Protein AF-0000000079015319 (afdb_homodimer)

Secondary structure (DSSP, 8-state):
-----PPPPPPEEEE-TT-HHHHHHHHHHHHTTS-SEEEEEEEETTEEEEEEEEEEEETTTTEEP-TT-BEE-GGGHHHHHHHHHHHHHHTTS--TTSBGGGT-GGGGGGG-TT-BHHHHHTT-SS-SS-SS---TTHHHH-HHHHHHHHHHPPPSS-TTT-----SSHHHHHHHHHHHHHSTT---HHHHHIIIIIHHHT--EEES--GGGGGGBPPP-PPPPPHHHHHHHHHT--S-HHHHHHHHS-STT--SGGGGGSHHHHT---TTT-EEE-HHHHHHHHHHHHTTTEETTEESS-HHHHHHHTS--B-S--TTT----EE-SS-EEEEEEETTEEEEEEEEEEGGGEEEEEETTTTEEEEEEESS--TTHHHH---THHHHHHHHHHHHHHHHT----EEE--SHHHHHHHHHHHHHHH--/-----PPPPPPEEEE-TT-HHHHHHHHHHHHTTS-SEEEEEEEETTEEEEEEEEEEEETTTTEEP-TT-BEE-GGGHHHHHHHHHHHHHHTTS--TTSBGGGT-GGGGGGG-TT-BHHHHHTT-SS-SS-SS---TTHHHH-HHHHHHHHHHPPPSS-TTT-B---SSHHHHHHHHHHHHHSTT---HHHHHIIIIIHHHT--EEES--GGGGGGBPPP-PPPPPHHHHHHHHHT--S-HHHHHHHHT-STT--SGGGGGSHHHHT---TTT-EEE-HHHHHHHHHHHHTTTEETTEESS-HHHHHHHTS--B-S-BTTT----EE-SS-EEEEEEETTEEEEEEEEEEGGGEEEEEETTTTEEEEEEESS--TTHHHH---THHHHHHHHHHHHHHHHT----EEE--SHHHHHHHHHHHHHHH--

Nearest PDB structures (foldseek):
  5gmx-assembly2_B  TM=9.288E-01  e=2.190E-32  uncultured bacterium
  8j5v-assembly1_A  TM=8.791E-01  e=1.881E-29  Pseudomonas putida
  5zwr-assembly1_A  TM=6.928E-01  e=3.747E-18  metagenome
  5zwv-assembly1_B  TM=7.230E-01  e=2.501E-17  metagenome
  4p6b-assembly1_A  TM=6.895E-01  e=6.549E-18  metagenome

Solvent-accessible surface area (backbone atoms only — not comparable to full-atom values): 42373 Å² total; per-residue (Å²): 122,76,76,73,80,74,79,71,48,70,61,48,73,50,61,38,93,70,40,63,64,35,56,55,55,53,41,50,35,44,75,70,61,76,44,61,16,37,28,42,13,26,16,46,71,71,35,82,36,36,42,35,30,18,12,32,25,24,72,91,59,65,34,63,38,48,89,77,37,18,32,55,28,23,35,24,18,24,30,58,44,30,51,45,49,49,47,36,32,76,68,68,58,44,55,54,80,39,39,43,26,81,72,37,62,67,40,31,32,64,81,34,55,76,40,24,42,42,35,51,39,27,22,13,38,21,53,26,51,59,92,60,80,46,50,66,66,24,70,75,77,35,45,66,63,48,52,50,50,63,18,54,48,48,54,79,42,65,63,74,74,50,38,28,56,36,66,57,47,47,22,50,53,49,26,54,52,36,23,62,51,37,91,83,51,37,42,44,41,54,43,34,42,66,70,45,22,58,77,68,65,34,48,56,30,42,17,40,52,55,52,55,48,65,36,51,40,48,64,45,69,58,85,75,54,69,66,57,52,50,52,52,60,72,66,53,68,36,37,67,70,51,27,52,47,31,71,61,43,39,62,69,63,77,48,84,46,35,54,71,36,60,81,51,28,36,39,54,38,35,13,42,27,19,31,28,29,24,49,21,47,1,45,56,22,4,27,53,15,42,51,13,46,55,96,92,40,73,69,43,54,55,68,59,54,51,52,42,61,40,79,66,33,62,47,66,18,29,34,74,28,44,33,55,31,23,8,50,36,20,36,48,37,39,35,39,40,78,88,44,71,52,57,28,33,18,21,59,14,71,32,59,12,32,33,31,16,30,52,89,74,10,27,4,28,14,34,26,38,34,58,22,38,73,57,30,86,76,68,70,63,54,82,56,52,65,48,51,50,43,48,51,49,31,49,25,59,75,67,73,50,90,66,63,73,50,78,44,73,32,55,65,53,49,52,53,47,53,53,50,49,52,57,60,62,73,102,123,74,77,74,80,73,79,71,48,69,62,47,74,50,61,38,94,71,40,63,64,36,55,54,54,53,39,49,35,43,76,71,60,76,45,60,17,38,28,42,13,26,14,47,70,71,35,79,35,36,41,34,31,17,13,32,25,24,72,91,58,66,34,64,40,48,91,76,38,19,32,55,27,22,34,23,18,23,30,57,42,29,52,46,50,50,47,36,33,76,67,69,58,45,54,55,80,38,39,44,27,80,69,36,61,67,40,32,32,63,79,33,54,76,40,23,42,40,34,50,38,27,21,13,37,21,55,25,49,60,92,62,81,45,51,66,65,25,71,76,78,35,45,65,62,47,52,50,50,63,18,55,48,50,54,80,42,64,63,74,73,50,37,28,56,36,67,56,47,47,24,51,52,50,24,55,53,35,23,60,51,37,92,82,51,37,41,43,40,56,44,34,40,66,71,45,24,58,77,69,65,35,48,56,30,40,17,39,53,56,52,57,49,65,35,51,41,46,66,45,68,57,84,76,54,70,66,58,53,50,51,53,59,71,65,53,67,36,38,67,69,50,27,52,48,33,70,62,44,40,62,70,64,77,48,84,46,35,55,70,36,61,82,52,28,37,39,55,38,34,12,42,28,19,32,27,29,25,51,21,48,2,44,54,22,5,27,54,15,42,51,13,46,55,96,93,39,74,70,44,53,55,69,60,53,51,52,42,61,39,78,64,32,63,46,67,18,30,33,75,28,43,34,55,33,22,6,49,36,20,35,48,37,38,36,39,42,78,88,45,71,52,58,28,34,20,21,60,15,69,33,59,11,34,32,32,16,30,52,89,75,11,27,3,27,14,32,26,39,34,56,22,38,75,55,29,87,77,66,69,63,54,82,56,52,66,48,51,51,42,48,50,50,32,48,26,59,76,69,70,50,88,65,62,73,49,78,43,73,31,56,66,53,48,53,54,48,53,54,52,49,52,56,59,62,74,101

pLDDT: mean 95.05, std 8.59, range [29.47, 98.94]

Sequence (854 aa):
MPPKIRPIPLPTGYLAQGFEQVLDIYTEQFSKGVERGSSFAAYYKGQPVVNLWGGLADEQLHRPWKEETVGFFFSTTKLIASVTVAHLVERDLLRYEDKIAKYWPEFSQNGKDNITLEMLMSYKAGLAAFSENFELKWMRENPKKLSDLLAKQAPLTEPGESVAYSPHIVGLYLSEIVKRVDQKGRSLAEYFKEEIGRPFGIDFYIGLPKHLQYRAARLEPKTVAKEDLMKMMETFKGDISLYRLAFSQPKDFLSTRSMNGPDFMCLPNPSSHGVGSALGVAKLAGILANGGKHEGKTLLLPESIARLQEPMSHGIDLTTGGSNINGRGTWLIPVVEGQKMWCMFGHAGFGDQCGAADPHYKVGWAYTTNYIDQTVAYTNVNKWRALLDVLFQCIHKLEGIDVERRLLFSYTEVEKERRSLTQTSKLMPPKIRPIPLPTGYLAQGFEQVLDIYTEQFSKGVERGSSFAAYYKGQPVVNLWGGLADEQLHRPWKEETVGFFFSTTKLIASVTVAHLVERDLLRYEDKIAKYWPEFSQNGKDNITLEMLMSYKAGLAAFSENFELKWMRENPKKLSDLLAKQAPLTEPGESVAYSPHIVGLYLSEIVKRVDQKGRSLAEYFKEEIGRPFGIDFYIGLPKHLQYRAARLEPKTVAKEDLMKMMETFKGDISLYRLAFSQPKDFLSTRSMNGPDFMCLPNPSSHGVGSALGVAKLAGILANGGKHEGKTLLLPESIARLQEPMSHGIDLTTGGSNINGRGTWLIPVVEGQKMWCMFGHAGFGDQCGAADPHYKVGWAYTTNYIDQTVAYTNVNKWRALLDVLFQCIHKLEGIDVERRLLFSYTEVEKERRSLTQTSKL

Structure (mmCIF, N/CA/C/O backbone):
data_AF-0000000079015319-model_v1
#
loop_
_entity.id
_entity.type
_entity.pdbx_description
1 polymer 'Beta-lactamase-related domain-containing protein'
#
loop_
_atom_site.group_PDB
_atom_site.id
_atom_site.type_symbol
_atom_site.label_atom_id
_atom_site.label_alt_id
_atom_site.label_comp_id
_atom_site.label_asym_id
_atom_site.label_entity_id
_atom_site.label_seq_id
_atom_site.pdbx_PDB_ins_code
_atom_site.Cartn_x
_atom_site.Cartn_y
_atom_site.Cartn_z
_atom_site.occupancy
_atom_site.B_iso_or_equiv
_atom_site.auth_seq_id
_atom_site.auth_comp_id
_atom_site.auth_asym_id
_atom_site.auth_atom_id
_atom_site.pdbx_PDB_model_num
ATOM 1 N N . MET A 1 1 ? 16.438 -19.547 15.688 1 32.56 1 MET A N 1
ATOM 2 C CA . MET A 1 1 ? 17.172 -18.312 15.977 1 32.56 1 MET A CA 1
ATOM 3 C C . MET A 1 1 ? 16.203 -17.156 16.234 1 32.56 1 MET A C 1
ATOM 5 O O . MET A 1 1 ? 15.109 -17.125 15.648 1 32.56 1 MET A O 1
ATOM 9 N N . PRO A 1 2 ? 16.453 -16.547 17.422 1 38.19 2 PRO A N 1
ATOM 10 C CA . PRO A 1 2 ? 15.57 -15.414 17.656 1 38.19 2 PRO A CA 1
ATOM 11 C C . PRO A 1 2 ? 15.422 -14.516 16.422 1 38.19 2 PRO A C 1
ATOM 13 O O . PRO A 1 2 ? 16.344 -14.398 15.625 1 38.19 2 PRO A O 1
ATOM 16 N N . PRO A 1 3 ? 14.219 -14.359 16.062 1 44.72 3 PRO A N 1
ATOM 17 C CA . PRO A 1 3 ? 14.086 -13.453 14.914 1 44.72 3 PRO A CA 1
ATOM 18 C C . PRO A 1 3 ? 15.055 -12.273 14.984 1 44.72 3 PRO A C 1
ATOM 20 O O . PRO A 1 3 ? 15.25 -11.695 16.062 1 44.72 3 PRO A O 1
ATOM 23 N N . LYS A 1 4 ? 16.109 -12.328 14.281 1 50 4 LYS A N 1
ATOM 24 C CA . LYS A 1 4 ? 17.062 -11.234 14.203 1 50 4 LYS A CA 1
ATOM 25 C C . LYS A 1 4 ? 16.359 -9.883 14.203 1 50 4 LYS A C 1
ATOM 27 O O . LYS A 1 4 ? 15.547 -9.602 13.32 1 50 4 LYS A O 1
ATOM 32 N N . ILE A 1 5 ? 16.359 -9.273 15.375 1 59.56 5 ILE A N 1
ATOM 33 C CA . ILE A 1 5 ? 15.875 -7.902 15.445 1 59.56 5 ILE A CA 1
ATOM 34 C C . ILE A 1 5 ? 16.562 -7.059 14.367 1 59.56 5 ILE A C 1
ATOM 36 O O . ILE A 1 5 ? 17.781 -6.898 14.383 1 59.56 5 ILE A O 1
ATOM 40 N N . ARG A 1 6 ? 15.914 -6.766 13.289 1 72.62 6 ARG A N 1
ATOM 41 C CA . ARG A 1 6 ? 16.469 -5.906 12.242 1 72.62 6 ARG A CA 1
ATOM 42 C C . ARG A 1 6 ? 16.625 -4.473 12.742 1 72.62 6 ARG A C 1
ATOM 44 O O . ARG A 1 6 ? 15.68 -3.887 13.273 1 72.62 6 ARG A O 1
ATOM 51 N N . PRO A 1 7 ? 17.812 -4.047 12.641 1 83.69 7 PRO A N 1
ATOM 52 C CA . PRO A 1 7 ? 18.016 -2.678 13.117 1 83.69 7 PRO A CA 1
ATOM 53 C C . PRO A 1 7 ? 17.188 -1.652 12.344 1 83.69 7 PRO A C 1
ATOM 55 O O . PRO A 1 7 ? 16.938 -1.832 11.156 1 83.69 7 PRO A O 1
ATOM 58 N N . ILE A 1 8 ? 16.734 -0.65 13.031 1 90.56 8 ILE A N 1
ATOM 59 C CA . ILE A 1 8 ? 16.016 0.47 12.438 1 90.56 8 ILE A CA 1
ATOM 60 C C . ILE A 1 8 ? 16.984 1.368 11.68 1 90.56 8 ILE A C 1
ATOM 62 O O . ILE A 1 8 ? 18.062 1.706 12.195 1 90.56 8 ILE A O 1
ATOM 66 N N . PRO A 1 9 ? 16.672 1.608 10.453 1 92.19 9 PRO A N 1
ATOM 67 C CA . PRO A 1 9 ? 17.547 2.496 9.695 1 92.19 9 PRO A CA 1
ATOM 68 C C . PRO A 1 9 ? 17.781 3.832 10.398 1 92.19 9 PRO A C 1
ATOM 70 O O . PRO A 1 9 ? 16.828 4.473 10.852 1 92.19 9 PRO A O 1
ATOM 73 N N . LEU A 1 10 ? 18.938 4.312 10.406 1 93.38 10 LEU A N 1
ATOM 74 C CA . LEU A 1 10 ? 19.297 5.566 11.055 1 93.38 10 LEU A CA 1
ATOM 75 C C . LEU A 1 10 ? 18.938 6.762 10.172 1 93.38 10 LEU A C 1
ATOM 77 O O . LEU A 1 10 ? 18.891 6.641 8.953 1 93.38 10 LEU A O 1
ATOM 81 N N . PRO A 1 11 ? 18.781 7.91 10.859 1 97.56 11 PRO A N 1
ATOM 82 C CA . PRO A 1 11 ? 18.438 9.125 10.125 1 97.56 11 PRO A CA 1
ATOM 83 C C . PRO A 1 11 ? 19.516 9.531 9.125 1 97.56 11 PRO A C 1
ATOM 85 O O . PRO A 1 11 ? 20.703 9.359 9.391 1 97.56 11 PRO A O 1
ATOM 88 N N . THR A 1 12 ? 19.125 10.016 8.031 1 98.06 12 THR A N 1
ATOM 89 C CA . THR A 1 12 ? 19.984 10.562 6.984 1 98.06 12 THR A CA 1
ATOM 90 C C . THR A 1 12 ? 19.266 11.68 6.23 1 98.06 12 THR A C 1
ATOM 92 O O . THR A 1 12 ? 18.125 12.023 6.547 1 98.06 12 THR A O 1
ATOM 95 N N . GLY A 1 13 ? 19.969 12.281 5.301 1 98.5 13 GLY A N 1
ATOM 96 C CA . GLY A 1 13 ? 19.359 13.32 4.48 1 98.5 13 GLY A CA 1
ATOM 97 C C . GLY A 1 13 ? 20.281 14.5 4.238 1 98.5 13 GLY A C 1
ATOM 98 O O . GLY A 1 13 ? 21.5 14.344 4.238 1 98.5 13 GLY A O 1
ATOM 99 N N . TYR A 1 14 ? 19.672 15.57 3.928 1 98.75 14 TYR A N 1
ATOM 100 C CA . TYR A 1 14 ? 20.391 16.781 3.561 1 98.75 14 TYR A CA 1
ATOM 101 C C . TYR A 1 14 ? 20.406 17.781 4.715 1 98.75 14 TYR A C 1
ATOM 103 O O . TYR A 1 14 ? 19.406 17.953 5.406 1 98.75 14 TYR A O 1
ATOM 111 N N . LEU A 1 15 ? 21.531 18.375 4.934 1 98.75 15 LEU A N 1
ATOM 112 C CA . LEU A 1 15 ? 21.719 19.469 5.887 1 98.75 15 LEU A CA 1
ATOM 113 C C . LEU A 1 15 ? 22.562 20.578 5.273 1 98.75 15 LEU A C 1
ATOM 115 O O . LEU A 1 15 ? 23.625 20.328 4.703 1 98.75 15 LEU A O 1
ATOM 119 N N . ALA A 1 16 ? 22.094 21.766 5.293 1 98.75 16 ALA A N 1
ATOM 120 C CA . ALA A 1 16 ? 22.938 22.906 4.957 1 98.75 16 ALA A CA 1
ATOM 121 C C . ALA A 1 16 ? 24.016 23.125 6.02 1 98.75 16 ALA A C 1
ATOM 123 O O . ALA A 1 16 ? 23.875 22.672 7.156 1 98.75 16 ALA A O 1
ATOM 124 N N . GLN A 1 17 ? 25.094 23.859 5.594 1 98.25 17 GLN A N 1
ATOM 125 C CA . GLN A 1 17 ? 26.141 24.203 6.547 1 98.25 17 GLN A CA 1
ATOM 126 C C . GLN A 1 17 ? 25.578 24.969 7.738 1 98.25 17 GLN A C 1
ATOM 128 O O . GLN A 1 17 ? 24.812 25.922 7.562 1 98.25 17 GLN A O 1
ATOM 133 N N . GLY A 1 18 ? 25.875 24.531 8.945 1 98.38 18 GLY A N 1
ATOM 134 C CA . GLY A 1 18 ? 25.438 25.234 10.148 1 98.38 18 GLY A CA 1
ATOM 135 C C . GLY A 1 18 ? 24.266 24.547 10.82 1 98.38 18 GLY A C 1
ATOM 136 O O . GLY A 1 18 ? 23.906 24.891 11.953 1 98.38 18 GLY A O 1
ATOM 137 N N . PHE A 1 19 ? 23.719 23.531 10.211 1 98.81 19 PHE A N 1
ATOM 138 C CA . PHE A 1 19 ? 22.531 22.891 10.758 1 98.81 19 PHE A CA 1
ATOM 139 C C . PHE A 1 19 ? 22.812 21.453 11.164 1 98.81 19 PHE A C 1
ATOM 141 O O . PHE A 1 19 ? 21.875 20.688 11.406 1 98.81 19 PHE A O 1
ATOM 148 N N . GLU A 1 20 ? 24.031 21.047 11.305 1 98.31 20 GLU A N 1
ATOM 149 C CA . GLU A 1 20 ? 24.469 19.672 11.516 1 98.31 20 GLU A CA 1
ATOM 150 C C . GLU A 1 20 ? 23.953 19.125 12.836 1 98.31 20 GLU A C 1
ATOM 152 O O . GLU A 1 20 ? 23.656 17.938 12.945 1 98.31 20 GLU A O 1
ATOM 157 N N . GLN A 1 21 ? 23.734 20 13.789 1 98.5 21 GLN A N 1
ATOM 158 C CA . GLN A 1 21 ? 23.297 19.578 15.109 1 98.5 21 GLN A CA 1
ATOM 159 C C . GLN A 1 21 ? 21.875 19 15.062 1 98.5 21 GLN A C 1
ATOM 161 O O . GLN A 1 21 ? 21.484 18.219 15.945 1 98.5 21 GLN A O 1
ATOM 166 N N . VAL A 1 22 ? 21.109 19.359 14.07 1 98.81 22 VAL A N 1
ATOM 167 C CA . VAL A 1 22 ? 19.75 18.828 13.938 1 98.81 22 VAL A CA 1
ATOM 168 C C . VAL A 1 22 ? 19.812 17.328 13.742 1 98.81 22 VAL A C 1
ATOM 170 O O . VAL A 1 22 ? 19.016 16.578 14.336 1 98.81 22 VAL A O 1
ATOM 173 N N . LEU A 1 23 ? 20.75 16.875 12.914 1 98.69 23 LEU A N 1
ATOM 174 C CA . LEU A 1 23 ? 20.906 15.438 12.688 1 98.69 23 LEU A CA 1
ATOM 175 C C . LEU A 1 23 ? 21.297 14.727 13.977 1 98.69 23 LEU A C 1
ATOM 177 O O . LEU A 1 23 ? 20.875 13.594 14.227 1 98.69 23 LEU A O 1
ATOM 181 N N . ASP A 1 24 ? 22.172 15.336 14.766 1 98.38 24 ASP A N 1
ATOM 182 C CA . ASP A 1 24 ? 22.609 14.742 16.031 1 98.38 24 ASP A CA 1
ATOM 183 C C . ASP A 1 24 ? 21.422 14.484 16.953 1 98.38 24 ASP A C 1
ATOM 185 O O . ASP A 1 24 ? 21.297 13.391 17.5 1 98.38 24 ASP A O 1
ATOM 189 N N . ILE A 1 25 ? 20.594 15.484 17.109 1 98.31 25 ILE A N 1
ATOM 190 C CA . ILE A 1 25 ? 19.438 15.375 17.984 1 98.31 25 ILE A CA 1
ATOM 191 C C . ILE A 1 25 ? 18.453 14.352 17.422 1 98.31 25 ILE A C 1
ATOM 193 O O . ILE A 1 25 ? 17.891 13.547 18.156 1 98.31 25 ILE A O 1
ATOM 197 N N . TYR A 1 26 ? 18.234 14.453 16.078 1 98.38 26 TYR A N 1
ATOM 198 C CA . TYR A 1 26 ? 17.328 13.516 15.406 1 98.38 26 TYR A CA 1
ATOM 199 C C . TYR A 1 26 ? 17.797 12.078 15.617 1 98.38 26 TYR A C 1
ATOM 201 O O . TYR A 1 26 ? 17 11.203 15.953 1 98.38 26 TYR A O 1
ATOM 209 N N . THR A 1 27 ? 19.094 11.781 15.5 1 98.06 27 THR A N 1
ATOM 210 C CA . THR A 1 27 ? 19.703 10.461 15.68 1 98.06 27 THR A CA 1
ATOM 211 C C . THR A 1 27 ? 19.531 9.984 17.125 1 98.06 27 THR A C 1
ATOM 213 O O . THR A 1 27 ? 19.234 8.812 17.359 1 98.06 27 THR A O 1
ATOM 216 N N . GLU A 1 28 ? 19.703 10.859 18.016 1 97.38 28 GLU A N 1
ATOM 217 C CA . GLU A 1 28 ? 19.531 10.539 19.422 1 97.38 28 GLU A CA 1
ATOM 218 C C . GLU A 1 28 ? 18.109 10.078 19.719 1 97.38 28 GLU A C 1
ATOM 220 O O . GLU A 1 28 ? 17.906 9.164 20.531 1 97.38 28 GLU A O 1
ATOM 225 N N . GLN A 1 29 ? 17.156 10.734 19.109 1 96.31 29 GLN A N 1
ATOM 226 C CA . GLN A 1 29 ? 15.75 10.375 19.328 1 96.31 29 GLN A CA 1
ATOM 227 C C . GLN A 1 29 ? 15.469 8.953 18.859 1 96.31 29 GLN A C 1
ATOM 229 O O . GLN A 1 29 ? 14.703 8.227 19.484 1 96.31 29 GLN A O 1
ATOM 234 N N . PHE A 1 30 ? 16.031 8.539 17.75 1 96.25 30 PHE A N 1
ATOM 235 C CA . PHE A 1 30 ? 15.875 7.18 17.25 1 96.25 30 PHE A CA 1
ATOM 236 C C . PHE A 1 30 ? 16.578 6.188 18.156 1 96.25 30 PHE A C 1
ATOM 238 O O . PHE A 1 30 ? 16.031 5.129 18.484 1 96.25 30 PHE A O 1
ATOM 245 N N . SER A 1 31 ? 17.766 6.547 18.594 1 94.94 31 SER A N 1
ATOM 246 C CA . SER A 1 31 ? 18.547 5.664 19.453 1 94.94 31 SER A CA 1
ATOM 247 C C . SER A 1 31 ? 17.844 5.422 20.781 1 94.94 31 SER A C 1
ATOM 249 O O . SER A 1 31 ? 17.969 4.34 21.359 1 94.94 31 SER A O 1
ATOM 251 N N . LYS A 1 32 ? 17.109 6.402 21.25 1 94.62 32 LYS A N 1
ATOM 252 C CA . LYS A 1 32 ? 16.422 6.312 22.531 1 94.62 32 LYS A CA 1
ATOM 253 C C . LYS A 1 32 ? 15.047 5.664 22.375 1 94.62 32 LYS A C 1
ATOM 255 O O . LYS A 1 32 ? 14.336 5.449 23.359 1 94.62 32 LYS A O 1
ATOM 260 N N . GLY A 1 33 ? 14.68 5.441 21.203 1 92.62 33 GLY A N 1
ATOM 261 C CA . GLY A 1 33 ? 13.406 4.781 20.953 1 92.62 33 GLY A CA 1
ATOM 262 C C . GLY A 1 33 ? 12.227 5.738 20.953 1 92.62 33 GLY A C 1
ATOM 263 O O . GLY A 1 33 ? 11.07 5.309 20.922 1 92.62 33 GLY A O 1
ATOM 264 N N . VAL A 1 34 ? 12.492 7.012 20.953 1 92.31 34 VAL A N 1
ATOM 265 C CA . VAL A 1 34 ? 11.445 8.031 20.922 1 92.31 34 VAL A CA 1
ATOM 266 C C . VAL A 1 34 ? 10.766 8.023 19.562 1 92.31 34 VAL A C 1
ATOM 268 O O . VAL A 1 34 ? 9.547 8.172 19.469 1 92.31 34 VAL A O 1
ATOM 271 N N . GLU A 1 35 ? 11.578 7.855 18.547 1 94 35 GLU A N 1
ATOM 272 C CA . GLU A 1 35 ? 11.094 7.852 17.172 1 94 35 GLU A CA 1
ATOM 273 C C . GLU A 1 35 ? 11.414 6.531 16.469 1 94 35 GLU A C 1
ATOM 275 O O . GLU A 1 35 ? 12.422 5.898 16.781 1 94 35 GLU A O 1
ATOM 280 N N . ARG A 1 36 ? 10.57 6.113 15.57 1 95.94 36 ARG A N 1
ATOM 281 C CA . ARG A 1 36 ? 10.789 4.855 14.867 1 95.94 36 ARG A CA 1
ATOM 282 C C . ARG A 1 36 ? 10.586 5.02 13.367 1 95.94 36 ARG A C 1
ATOM 284 O O . ARG A 1 36 ? 10.898 4.113 12.586 1 95.94 36 ARG A O 1
ATOM 291 N N . GLY A 1 37 ? 10.055 6.051 12.914 1 97.88 37 GLY A N 1
ATOM 292 C CA . GLY A 1 37 ? 9.828 6.398 11.523 1 97.88 37 GLY A CA 1
ATOM 293 C C . GLY A 1 37 ? 9.266 7.797 11.344 1 97.88 37 GLY A C 1
ATOM 294 O O . GLY A 1 37 ? 8.172 8.094 11.82 1 97.88 37 GLY A O 1
ATOM 295 N N . SER A 1 38 ? 9.969 8.648 10.664 1 98.56 38 SER A N 1
ATOM 296 C CA . SER A 1 38 ? 9.508 10.023 10.5 1 98.56 38 SER A CA 1
ATOM 297 C C . SER A 1 38 ? 10.398 10.789 9.531 1 98.56 38 SER A C 1
ATOM 299 O O . SER A 1 38 ? 11.375 10.242 9 1 98.56 38 SER A O 1
ATOM 301 N N . SER A 1 39 ? 9.984 12.016 9.25 1 98.75 39 SER A N 1
ATOM 302 C CA . SER A 1 39 ? 10.75 12.992 8.484 1 98.75 39 SER A CA 1
ATOM 303 C C . SER A 1 39 ? 10.594 14.398 9.062 1 98.75 39 SER A C 1
ATOM 305 O O . SER A 1 39 ? 9.555 14.727 9.641 1 98.75 39 SER A O 1
ATOM 307 N N . PHE A 1 40 ? 11.672 15.125 9.086 1 98.88 40 PHE A N 1
ATOM 308 C CA . PHE A 1 40 ? 11.727 16.516 9.531 1 98.88 40 PHE A CA 1
ATOM 309 C C . PHE A 1 40 ? 12.438 17.375 8.5 1 98.88 40 PHE A C 1
ATOM 311 O O . PHE A 1 40 ? 13.5 17.016 8 1 98.88 40 PHE A O 1
ATOM 318 N N . ALA A 1 41 ? 11.789 18.5 8.156 1 98.94 41 ALA A N 1
ATOM 319 C CA . ALA A 1 41 ? 12.367 19.391 7.152 1 98.94 41 ALA A CA 1
ATOM 320 C C . ALA A 1 41 ? 12.18 20.844 7.543 1 98.94 41 ALA A C 1
ATOM 322 O O . ALA A 1 41 ? 11.305 21.172 8.352 1 98.94 41 ALA A O 1
ATOM 323 N N . ALA A 1 42 ? 13.047 21.688 6.965 1 98.94 42 ALA A N 1
ATOM 324 C CA . ALA A 1 42 ? 12.953 23.125 7.238 1 98.94 42 ALA A CA 1
ATOM 325 C C . ALA A 1 42 ? 13.508 23.938 6.074 1 98.94 42 ALA A C 1
ATOM 327 O O . ALA A 1 42 ? 14.461 23.516 5.41 1 98.94 42 ALA A O 1
ATOM 328 N N . TYR A 1 43 ? 12.883 24.984 5.844 1 98.88 43 TYR A N 1
ATOM 329 C CA . TYR A 1 43 ? 13.359 26.062 4.98 1 98.88 43 TYR A CA 1
ATOM 330 C C . TYR A 1 43 ? 13.766 27.266 5.801 1 98.88 43 TYR A C 1
ATOM 332 O O . TYR A 1 43 ? 13.109 27.609 6.789 1 98.88 43 TYR A O 1
ATOM 340 N N . TYR A 1 44 ? 14.828 27.891 5.414 1 98.81 44 TYR A N 1
ATOM 341 C CA . TYR A 1 44 ? 15.344 29.125 6.008 1 98.81 44 TYR A CA 1
ATOM 342 C C . TYR A 1 44 ? 15.672 30.156 4.934 1 98.81 44 TYR A C 1
ATOM 344 O O . TYR A 1 44 ? 16.5 29.891 4.051 1 98.81 44 TYR A O 1
ATOM 352 N N . LYS A 1 45 ? 14.992 31.344 4.988 1 98.06 45 LYS A N 1
ATOM 353 C CA . LYS A 1 45 ? 15.195 32.438 4.035 1 98.06 45 LYS A CA 1
ATOM 354 C C . LYS A 1 45 ? 15.102 31.922 2.6 1 98.06 45 LYS A C 1
ATOM 356 O O . LYS A 1 45 ? 15.977 32.188 1.776 1 98.06 45 LYS A O 1
ATOM 361 N N . GLY A 1 46 ? 14.102 31.062 2.434 1 97.44 46 GLY A N 1
ATOM 362 C CA . GLY A 1 46 ? 13.719 30.656 1.093 1 97.44 46 GLY A CA 1
ATOM 363 C C . GLY A 1 46 ? 14.477 29.438 0.603 1 97.44 46 GLY A C 1
ATOM 364 O O . GLY A 1 46 ? 14.203 28.922 -0.484 1 97.44 46 GLY A O 1
ATOM 365 N N . GLN A 1 47 ? 15.375 28.906 1.395 1 98.31 47 GLN A N 1
ATOM 366 C CA . GLN A 1 47 ? 16.188 27.766 0.965 1 98.31 47 GLN A CA 1
ATOM 367 C C . GLN A 1 47 ? 15.992 26.578 1.902 1 98.31 47 GLN A C 1
ATOM 369 O O . GLN A 1 47 ? 15.859 26.75 3.115 1 98.31 47 GLN A O 1
ATOM 374 N N . PRO A 1 48 ? 15.961 25.344 1.283 1 98.69 48 PRO A N 1
ATOM 375 C CA . PRO A 1 48 ? 15.953 24.172 2.172 1 98.69 48 PRO A CA 1
ATOM 376 C C . PRO A 1 48 ? 17.234 24.047 2.986 1 98.69 48 PRO A C 1
ATOM 378 O O . PRO A 1 48 ? 18.344 24.141 2.432 1 98.69 48 PRO A O 1
ATOM 381 N N . VAL A 1 49 ? 17.109 23.828 4.277 1 98.94 49 VAL A N 1
ATOM 382 C CA . VAL A 1 49 ? 18.312 23.734 5.094 1 98.94 49 VAL A CA 1
ATOM 383 C C . VAL A 1 49 ? 18.328 22.406 5.832 1 98.94 49 VAL A C 1
ATOM 385 O O . VAL A 1 49 ? 19.391 21.938 6.25 1 98.94 49 VAL A O 1
ATOM 388 N N . VAL A 1 50 ? 17.203 21.797 6.035 1 98.94 50 VAL A N 1
ATOM 389 C CA . VAL A 1 50 ? 17.094 20.484 6.652 1 98.94 50 VAL A CA 1
ATOM 390 C C . VAL A 1 50 ? 16.094 19.625 5.859 1 98.94 50 VAL A C 1
ATOM 392 O O . VAL A 1 50 ? 14.984 20.062 5.566 1 98.94 50 VAL A O 1
ATOM 395 N N . ASN A 1 51 ? 16.422 18.516 5.422 1 98.94 51 ASN A N 1
ATOM 396 C CA . ASN A 1 51 ? 15.578 17.453 4.883 1 98.94 51 ASN A CA 1
ATOM 397 C C . ASN A 1 51 ? 16.031 16.078 5.355 1 98.94 51 ASN A C 1
ATOM 399 O O . ASN A 1 51 ? 16.828 15.414 4.684 1 98.94 51 ASN A O 1
ATOM 403 N N . LEU A 1 52 ? 15.492 15.703 6.508 1 98.88 52 LEU A N 1
ATOM 404 C CA . LEU A 1 52 ? 15.93 14.469 7.156 1 98.88 52 LEU A CA 1
ATOM 405 C C . LEU A 1 52 ? 14.797 13.453 7.223 1 98.88 52 LEU A C 1
ATOM 407 O O . LEU A 1 52 ? 13.625 13.82 7.309 1 98.88 52 LEU A O 1
ATOM 411 N N . TRP A 1 53 ? 15.102 12.25 7.145 1 98.81 53 TRP A N 1
ATOM 412 C CA . TRP A 1 53 ? 14.188 11.133 7.355 1 98.81 53 TRP A CA 1
ATOM 413 C C . TRP A 1 53 ? 14.906 9.953 8.008 1 98.81 53 TRP A C 1
ATOM 415 O O . TRP A 1 53 ? 16.125 9.859 7.941 1 98.81 53 TRP A O 1
ATOM 425 N N . GLY A 1 54 ? 14.195 9.102 8.656 1 98.12 54 GLY A N 1
ATOM 426 C CA . GLY A 1 54 ? 14.789 7.93 9.289 1 98.12 54 GLY A CA 1
ATOM 427 C C . GLY A 1 54 ? 13.75 6.93 9.773 1 98.12 54 GLY A C 1
ATOM 428 O O . GLY A 1 54 ? 12.562 7.25 9.859 1 98.12 54 GLY A O 1
ATOM 429 N N . GLY A 1 55 ? 14.273 5.758 10.008 1 98.12 55 GLY A N 1
ATOM 430 C CA . GLY A 1 55 ? 13.453 4.711 10.586 1 98.12 55 GLY A CA 1
ATOM 431 C C . GLY A 1 55 ? 12.672 3.924 9.547 1 98.12 55 GLY A C 1
ATOM 432 O O . GLY A 1 55 ? 13.18 3.645 8.461 1 98.12 55 GLY A O 1
ATOM 433 N N . LEU A 1 56 ? 11.477 3.457 10.039 1 97.88 56 LEU A N 1
ATOM 434 C CA . LEU A 1 56 ? 10.719 2.523 9.219 1 97.88 56 LEU A CA 1
ATOM 435 C C . LEU A 1 56 ? 9.438 3.172 8.695 1 97.88 56 LEU A C 1
ATOM 437 O O . LEU A 1 56 ? 8.703 3.809 9.453 1 97.88 56 LEU A O 1
ATOM 441 N N . ALA A 1 57 ? 9.172 3.035 7.398 1 98.25 57 ALA A N 1
ATOM 442 C CA . ALA A 1 57 ? 7.922 3.471 6.773 1 98.25 57 ALA A CA 1
ATOM 443 C C . ALA A 1 57 ? 6.832 2.416 6.93 1 98.25 57 ALA A C 1
ATOM 445 O O . ALA A 1 57 ? 5.645 2.709 6.758 1 98.25 57 ALA A O 1
ATOM 446 N N . ASP A 1 58 ? 7.211 1.214 7.188 1 97.38 58 ASP A N 1
ATOM 447 C CA . ASP A 1 58 ? 6.336 0.077 7.461 1 97.38 58 ASP A CA 1
ATOM 448 C C . ASP A 1 58 ? 7.008 -0.917 8.406 1 97.38 58 ASP A C 1
ATOM 450 O O . ASP A 1 58 ? 7.91 -1.653 8 1 97.38 58 ASP A O 1
ATOM 454 N N . GLU A 1 59 ? 6.531 -1.02 9.578 1 95 59 GLU A N 1
ATOM 455 C CA . GLU A 1 59 ? 7.172 -1.827 10.609 1 95 59 GLU A CA 1
ATOM 456 C C . GLU A 1 59 ? 7.055 -3.316 10.305 1 95 59 GLU A C 1
ATOM 458 O O . GLU A 1 59 ? 8.008 -4.074 10.492 1 95 59 GLU A O 1
ATOM 463 N N . GLN A 1 60 ? 5.898 -3.688 9.844 1 92.81 60 GLN A N 1
ATOM 464 C CA . GLN A 1 60 ? 5.656 -5.102 9.562 1 92.81 60 GLN A CA 1
ATOM 465 C C . GLN A 1 60 ? 6.578 -5.609 8.461 1 92.81 60 GLN A C 1
ATOM 467 O O . GLN A 1 60 ? 7.02 -6.762 8.492 1 92.81 60 GLN A O 1
ATOM 472 N N . LEU A 1 61 ? 6.891 -4.793 7.52 1 94.38 61 LEU A N 1
ATOM 473 C CA . LEU A 1 61 ? 7.727 -5.168 6.383 1 94.38 61 LEU A CA 1
ATOM 474 C C . LEU A 1 61 ? 9.188 -4.812 6.637 1 94.38 61 LEU A C 1
ATOM 476 O O . LEU A 1 61 ? 10.062 -5.18 5.855 1 94.38 61 LEU A O 1
ATOM 480 N N . HIS A 1 62 ? 9.438 -4.055 7.699 1 94.69 62 HIS A N 1
ATOM 481 C CA . HIS A 1 62 ? 10.742 -3.457 7.945 1 94.69 62 HIS A CA 1
ATOM 482 C C . HIS A 1 62 ? 11.188 -2.605 6.762 1 94.69 62 HIS A C 1
ATOM 484 O O . HIS A 1 62 ? 12.352 -2.674 6.344 1 94.69 62 HIS A O 1
ATOM 490 N N . ARG A 1 63 ? 10.211 -1.938 6.141 1 95.88 63 ARG A N 1
ATOM 491 C CA . ARG A 1 63 ? 10.484 -1.033 5.027 1 95.88 63 ARG A CA 1
ATOM 492 C C . ARG A 1 63 ? 11.102 0.271 5.516 1 95.88 63 ARG A C 1
ATOM 494 O O . ARG A 1 63 ? 10.508 0.976 6.336 1 95.88 63 ARG A O 1
ATOM 501 N N . PRO A 1 64 ? 12.242 0.646 5.02 1 96.94 64 PRO A N 1
ATOM 502 C CA . PRO A 1 64 ? 12.867 1.893 5.477 1 96.94 64 PRO A CA 1
ATOM 503 C C . PRO A 1 64 ? 12.148 3.135 4.953 1 96.94 64 PRO A C 1
ATOM 505 O O . PRO A 1 64 ? 11.633 3.127 3.834 1 96.94 64 PRO A O 1
ATOM 508 N N . TRP A 1 65 ? 12.109 4.164 5.805 1 98.38 65 TRP A N 1
ATOM 509 C CA . TRP A 1 65 ? 11.719 5.492 5.336 1 98.38 65 TRP A CA 1
ATOM 510 C C . TRP A 1 65 ? 12.758 6.047 4.367 1 98.38 65 TRP A C 1
ATOM 512 O O . TRP A 1 65 ? 13.961 5.984 4.629 1 98.38 65 TRP A O 1
ATOM 522 N N . LYS A 1 66 ? 12.328 6.48 3.213 1 97.88 66 LYS A N 1
ATOM 523 C CA . LYS A 1 66 ? 13.203 7.062 2.197 1 97.88 66 LYS A CA 1
ATOM 524 C C . LYS A 1 66 ? 12.852 8.531 1.952 1 97.88 66 LYS A C 1
ATOM 526 O O . LYS A 1 66 ? 11.914 9.055 2.551 1 97.88 66 LYS A O 1
ATOM 531 N N . GLU A 1 67 ? 13.641 9.148 1.122 1 97.94 67 GLU A N 1
ATOM 532 C CA . GLU A 1 67 ? 13.453 10.562 0.812 1 97.94 67 GLU A CA 1
ATOM 533 C C . GLU A 1 67 ? 12.062 10.82 0.232 1 97.94 67 GLU A C 1
ATOM 535 O O . GLU A 1 67 ? 11.43 11.828 0.56 1 97.94 67 GLU A O 1
ATOM 540 N N . GLU A 1 68 ? 11.57 9.852 -0.551 1 97.44 68 GLU A N 1
ATOM 541 C CA . GLU A 1 68 ? 10.312 10.078 -1.265 1 97.44 68 GLU A CA 1
ATOM 542 C C . GLU A 1 68 ? 9.125 9.57 -0.461 1 97.44 68 GLU A C 1
ATOM 544 O O . GLU A 1 68 ? 7.973 9.727 -0.875 1 97.44 68 GLU A O 1
ATOM 549 N N . THR A 1 69 ? 9.414 8.938 0.704 1 98.75 69 THR A N 1
ATOM 550 C CA . THR A 1 69 ? 8.328 8.477 1.553 1 98.75 69 THR A CA 1
ATOM 551 C C . THR A 1 69 ? 7.465 9.648 2.01 1 98.75 69 THR A C 1
ATOM 553 O O . THR A 1 69 ? 7.984 10.711 2.355 1 98.75 69 THR A O 1
ATOM 556 N N . VAL A 1 70 ? 6.156 9.445 1.954 1 98.88 70 VAL A N 1
ATOM 557 C CA . VAL A 1 70 ? 5.254 10.5 2.398 1 98.88 70 VAL A CA 1
ATOM 558 C C . VAL A 1 70 ? 4.496 10.047 3.645 1 98.88 70 VAL A C 1
ATOM 560 O O . VAL A 1 70 ? 4.289 8.844 3.846 1 98.88 70 VAL A O 1
ATOM 563 N N . GLY A 1 71 ? 4.188 10.945 4.52 1 98.81 71 GLY A N 1
ATOM 564 C CA . GLY A 1 71 ? 3.406 10.703 5.723 1 98.81 71 GLY A CA 1
ATOM 565 C C . GLY A 1 71 ? 2.053 11.391 5.703 1 98.81 71 GLY A C 1
ATOM 566 O O . GLY A 1 71 ? 1.761 12.172 4.797 1 98.81 71 GLY A O 1
ATOM 567 N N . PHE A 1 72 ? 1.216 11.031 6.637 1 98.81 72 PHE A N 1
ATOM 568 C CA . PHE A 1 72 ? -0.095 11.641 6.832 1 98.81 72 PHE A CA 1
ATOM 569 C C . PHE A 1 72 ? -0.001 12.836 7.77 1 98.81 72 PHE A C 1
ATOM 571 O O . PHE A 1 72 ? 0.599 12.742 8.844 1 98.81 72 PHE A O 1
ATOM 578 N N . PHE A 1 73 ? -0.619 13.898 7.352 1 98.81 73 PHE A N 1
ATOM 579 C CA . PHE A 1 73 ? -0.471 15.125 8.125 1 98.81 73 PHE A CA 1
ATOM 580 C C . PHE A 1 73 ? -1.744 15.438 8.898 1 98.81 73 PHE A C 1
ATOM 582 O O . PHE A 1 73 ? -1.76 16.328 9.742 1 98.81 73 PHE A O 1
ATOM 589 N N . PHE A 1 74 ? -2.83 14.719 8.648 1 98.38 74 PHE A N 1
ATOM 590 C CA . PHE A 1 74 ? -4.078 14.922 9.375 1 98.38 74 PHE A CA 1
ATOM 591 C C . PHE A 1 74 ? -4.438 16.406 9.438 1 98.38 74 PHE A C 1
ATOM 593 O O . PHE A 1 74 ? -4.504 17.078 8.406 1 98.38 74 PHE A O 1
ATOM 600 N N . SER A 1 75 ? -4.684 16.922 10.547 1 98.31 75 SER A N 1
ATOM 601 C CA . SER A 1 75 ? -5.195 18.281 10.672 1 98.31 75 SER A CA 1
ATOM 602 C C . SER A 1 75 ? -4.184 19.297 10.172 1 98.31 75 SER A C 1
ATOM 604 O O . SER A 1 75 ? -4.531 20.453 9.906 1 98.31 75 SER A O 1
ATOM 606 N N . THR A 1 76 ? -2.918 18.984 10.117 1 98.75 76 THR A N 1
ATOM 607 C CA . THR A 1 76 ? -1.982 19.906 9.508 1 98.75 76 THR A CA 1
ATOM 608 C C . THR A 1 76 ? -2.449 20.312 8.109 1 98.75 76 THR A C 1
ATOM 610 O O . THR A 1 76 ? -2.1 21.375 7.609 1 98.75 76 THR A O 1
ATOM 613 N N . THR A 1 77 ? -3.287 19.484 7.574 1 98.88 77 THR A N 1
ATOM 614 C CA . THR A 1 77 ? -3.91 19.766 6.285 1 98.88 77 THR A CA 1
ATOM 615 C C . THR A 1 77 ? -4.672 21.078 6.324 1 98.88 77 THR A C 1
ATOM 617 O O . THR A 1 77 ? -4.754 21.781 5.312 1 98.88 77 THR A O 1
ATOM 620 N N . LYS A 1 78 ? -5.145 21.484 7.469 1 98.88 78 LYS A N 1
ATOM 621 C CA . LYS A 1 78 ? -5.926 22.703 7.605 1 98.88 78 LYS A CA 1
ATOM 622 C C . LYS A 1 78 ? -5.07 23.938 7.336 1 98.88 78 LYS A C 1
ATOM 624 O O . LYS A 1 78 ? -5.586 24.969 6.918 1 98.88 78 LYS A O 1
ATOM 629 N N . LEU A 1 79 ? -3.746 23.828 7.551 1 98.81 79 LEU A N 1
ATOM 630 C CA . LEU A 1 79 ? -2.867 24.906 7.129 1 98.81 79 LEU A CA 1
ATOM 631 C C . LEU A 1 79 ? -2.939 25.109 5.621 1 98.81 79 LEU A C 1
ATOM 633 O O . LEU A 1 79 ? -3.061 26.25 5.148 1 98.81 79 LEU A O 1
ATOM 637 N N . ILE A 1 80 ? -2.887 24.016 4.914 1 98.94 80 ILE A N 1
ATOM 638 C CA . ILE A 1 80 ? -2.926 24.062 3.457 1 98.94 80 ILE A CA 1
ATOM 639 C C . ILE A 1 80 ? -4.273 24.609 2.998 1 98.94 80 ILE A C 1
ATOM 641 O O . ILE A 1 80 ? -4.34 25.422 2.07 1 98.94 80 ILE A O 1
ATOM 645 N N . ALA A 1 81 ? -5.309 24.188 3.658 1 98.88 81 ALA A N 1
ATOM 646 C CA . ALA A 1 81 ? -6.641 24.719 3.352 1 98.88 81 ALA A CA 1
ATOM 647 C C . ALA A 1 81 ? -6.707 26.219 3.582 1 98.88 81 ALA A C 1
ATOM 649 O O . ALA A 1 81 ? -7.258 26.953 2.762 1 98.88 81 ALA A O 1
ATOM 650 N N . SER A 1 82 ? -6.16 26.688 4.676 1 98.81 82 SER A N 1
ATOM 651 C CA . SER A 1 82 ? -6.168 28.094 5.023 1 98.81 82 SER A CA 1
ATOM 652 C C . SER A 1 82 ? -5.414 28.922 3.982 1 98.81 82 SER A C 1
ATOM 654 O O . SER A 1 82 ? -5.867 30 3.594 1 98.81 82 SER A O 1
ATOM 656 N N . VAL A 1 83 ? -4.305 28.406 3.57 1 98.88 83 VAL A N 1
ATOM 657 C CA . VAL A 1 83 ? -3.504 29.078 2.555 1 98.88 83 VAL A CA 1
ATOM 658 C C . VAL A 1 83 ? -4.277 29.125 1.239 1 98.88 83 VAL A C 1
ATOM 660 O O . VAL A 1 83 ? -4.242 30.141 0.535 1 98.88 83 VAL A O 1
ATOM 663 N N . THR A 1 84 ? -4.973 28.062 0.954 1 98.94 84 THR A N 1
ATOM 664 C CA . THR A 1 84 ? -5.77 28.016 -0.266 1 98.94 84 THR A CA 1
ATOM 665 C C . THR A 1 84 ? -6.887 29.047 -0.232 1 98.94 84 THR A C 1
ATOM 667 O O . THR A 1 84 ? -7.117 29.75 -1.219 1 98.94 84 THR A O 1
ATOM 670 N N . VAL A 1 85 ? -7.539 29.188 0.865 1 98.88 85 VAL A N 1
ATOM 671 C CA . VAL A 1 85 ? -8.594 30.188 1.015 1 98.88 85 VAL A CA 1
ATOM 672 C C . VAL A 1 85 ? -8 31.594 0.901 1 98.88 85 VAL A C 1
ATOM 674 O O . VAL A 1 85 ? -8.57 32.469 0.233 1 98.88 85 VAL A O 1
ATOM 677 N N . ALA A 1 86 ? -6.867 31.828 1.543 1 98.88 86 ALA A N 1
ATOM 678 C CA . ALA A 1 86 ? -6.199 33.125 1.434 1 98.88 86 ALA A CA 1
ATOM 679 C C . ALA A 1 86 ? -5.891 33.438 -0.022 1 98.88 86 ALA A C 1
ATOM 681 O O . ALA A 1 86 ? -6.008 34.594 -0.436 1 98.88 86 ALA A O 1
ATOM 682 N N . HIS A 1 87 ? -5.469 32.438 -0.752 1 98.81 87 HIS A N 1
ATOM 683 C CA . HIS A 1 87 ? -5.18 32.594 -2.174 1 98.81 87 HIS A CA 1
ATOM 684 C C . HIS A 1 87 ? -6.418 33.031 -2.938 1 98.81 87 HIS A C 1
ATOM 686 O O . HIS A 1 87 ? -6.328 33.938 -3.801 1 98.81 87 HIS A O 1
ATOM 692 N N . LEU A 1 88 ? -7.555 32.531 -2.58 1 98.81 88 LEU A N 1
ATOM 693 C CA . LEU A 1 88 ? -8.82 32.906 -3.209 1 98.81 88 LEU A CA 1
ATOM 694 C C . LEU A 1 88 ? -9.266 34.312 -2.76 1 98.81 88 LEU A C 1
ATOM 696 O O . LEU A 1 88 ? -9.844 35.062 -3.541 1 98.81 88 LEU A O 1
ATOM 700 N N . VAL A 1 89 ? -9.016 34.656 -1.546 1 98.69 89 VAL A N 1
ATOM 701 C CA . VAL A 1 89 ? -9.359 35.969 -1.021 1 98.69 89 VAL A CA 1
ATOM 702 C C . VAL A 1 89 ? -8.562 37.031 -1.767 1 98.69 89 VAL A C 1
ATOM 704 O O . VAL A 1 89 ? -9.117 38.094 -2.148 1 98.69 89 VAL A O 1
ATOM 707 N N . GLU A 1 90 ? -7.328 36.781 -1.991 1 97.56 90 GLU A N 1
ATOM 708 C CA . GLU A 1 90 ? -6.484 37.75 -2.717 1 97.56 90 GLU A CA 1
ATOM 709 C C . GLU A 1 90 ? -6.992 37.969 -4.137 1 97.56 90 GLU A C 1
ATOM 711 O O . GLU A 1 90 ? -6.762 39 -4.73 1 97.56 90 GLU A O 1
ATOM 716 N N . ARG A 1 91 ? -7.648 37.031 -4.621 1 96.88 91 ARG A N 1
ATOM 717 C CA . ARG A 1 91 ? -8.156 37.094 -5.988 1 96.88 91 ARG A CA 1
ATOM 718 C C . ARG A 1 91 ? -9.602 37.562 -6.012 1 96.88 91 ARG A C 1
ATOM 720 O O . ARG A 1 91 ? -10.273 37.5 -7.043 1 96.88 91 ARG A O 1
ATOM 727 N N . ASP A 1 92 ? -10.047 37.969 -4.891 1 97.5 92 ASP A N 1
ATOM 728 C CA . ASP A 1 92 ? -11.352 38.594 -4.699 1 97.5 92 ASP A CA 1
ATOM 729 C C . ASP A 1 92 ? -12.484 37.625 -4.977 1 97.5 92 ASP A C 1
ATOM 731 O O . ASP A 1 92 ? -13.57 38 -5.398 1 97.5 92 ASP A O 1
ATOM 735 N N . LEU A 1 93 ? -12.203 36.375 -4.844 1 98.38 93 LEU A N 1
ATOM 736 C CA . LEU A 1 93 ? -13.234 35.344 -5.004 1 98.38 93 LEU A CA 1
ATOM 737 C C . LEU A 1 93 ? -13.938 35.094 -3.678 1 98.38 93 LEU A C 1
ATOM 739 O O . LEU A 1 93 ? -15.055 34.562 -3.658 1 98.38 93 LEU A O 1
ATOM 743 N N . LEU A 1 94 ? -13.281 35.406 -2.596 1 98.69 94 LEU A N 1
ATOM 744 C CA . LEU A 1 94 ? -13.805 35.281 -1.239 1 98.69 94 LEU A CA 1
ATOM 745 C C . LEU A 1 94 ? -13.414 36.5 -0.397 1 98.69 94 LEU A C 1
ATOM 747 O O . LEU A 1 94 ? -12.453 37.219 -0.726 1 98.69 94 LEU A O 1
ATOM 751 N N . ARG A 1 95 ? -14.125 36.75 0.612 1 98.62 95 ARG A N 1
ATOM 752 C CA . ARG A 1 95 ? -13.789 37.688 1.683 1 98.62 95 ARG A CA 1
ATOM 753 C C . ARG A 1 95 ? -14.086 37.094 3.051 1 98.62 95 ARG A C 1
ATOM 755 O O . ARG A 1 95 ? -15.125 36.438 3.242 1 98.62 95 ARG A O 1
ATOM 762 N N . TYR A 1 96 ? -13.188 37.281 3.951 1 98.62 96 TYR A N 1
ATOM 763 C CA . TYR A 1 96 ? -13.328 36.656 5.27 1 98.62 96 TYR A CA 1
ATOM 764 C C . TYR A 1 96 ? -14.586 37.188 5.973 1 98.62 96 TYR A C 1
ATOM 766 O O . TYR A 1 96 ? -15.25 36.438 6.691 1 98.62 96 TYR A O 1
ATOM 774 N N . GLU A 1 97 ? -14.93 38.375 5.734 1 98.06 97 GLU A N 1
ATOM 775 C CA . GLU A 1 97 ? -16 39.062 6.453 1 98.06 97 GLU A CA 1
ATOM 776 C C . GLU A 1 97 ? -17.359 38.75 5.828 1 98.06 97 GLU A C 1
ATOM 778 O O . GLU A 1 97 ? -18.406 39.031 6.426 1 98.06 97 GLU A O 1
ATOM 783 N N . ASP A 1 98 ? -17.344 38.25 4.699 1 98.69 98 ASP A N 1
ATOM 784 C CA . ASP A 1 98 ? -18.609 37.969 4.012 1 98.69 98 ASP A CA 1
ATOM 785 C C . ASP A 1 98 ? -19.344 36.781 4.672 1 98.69 98 ASP A C 1
ATOM 787 O O . ASP A 1 98 ? -18.719 35.875 5.18 1 98.69 98 ASP A O 1
ATOM 791 N N . LYS A 1 99 ? -20.672 36.938 4.633 1 98.75 99 LYS A N 1
ATOM 792 C CA . LYS A 1 99 ? -21.5 35.812 5.004 1 98.75 99 LYS A CA 1
ATOM 793 C C . LYS A 1 99 ? -21.344 34.656 4.008 1 98.75 99 LYS A C 1
ATOM 795 O O . LYS A 1 99 ? -21.25 34.875 2.801 1 98.75 99 LYS A O 1
ATOM 800 N N . ILE A 1 100 ? -21.266 33.406 4.52 1 98.81 100 ILE A N 1
ATOM 801 C CA . ILE A 1 100 ? -21.094 32.25 3.672 1 98.81 100 ILE A CA 1
ATOM 802 C C . ILE A 1 100 ? -22.281 32.125 2.729 1 98.81 100 ILE A C 1
ATOM 804 O O . ILE A 1 100 ? -22.125 31.719 1.571 1 98.81 100 ILE A O 1
ATOM 808 N N . ALA A 1 101 ? -23.469 32.562 3.158 1 98.5 101 ALA A N 1
ATOM 809 C CA . ALA A 1 101 ? -24.703 32.5 2.385 1 98.5 101 ALA A CA 1
ATOM 810 C C . ALA A 1 101 ? -24.594 33.312 1.093 1 98.5 101 ALA A C 1
ATOM 812 O O . ALA A 1 101 ? -25.297 33.031 0.12 1 98.5 101 ALA A O 1
ATOM 813 N N . LYS A 1 102 ? -23.75 34.281 1.083 1 98.38 102 LYS A N 1
ATOM 814 C CA . LYS A 1 102 ? -23.484 35.062 -0.127 1 98.38 102 LYS A CA 1
ATOM 815 C C . LYS A 1 102 ? -22.984 34.156 -1.257 1 98.38 102 LYS A C 1
ATOM 817 O O . LYS A 1 102 ? -23.344 34.375 -2.42 1 98.38 102 LYS A O 1
ATOM 822 N N . TYR A 1 103 ? -22.203 33.156 -0.935 1 98.38 103 TYR A N 1
ATOM 823 C CA . TYR A 1 103 ? -21.578 32.281 -1.911 1 98.38 103 TYR A CA 1
ATOM 824 C C . TYR A 1 103 ? -22.359 30.984 -2.055 1 98.38 103 TYR A C 1
ATOM 826 O O . TYR A 1 103 ? -22.312 30.328 -3.102 1 98.38 103 TYR A O 1
ATOM 834 N N . TRP A 1 104 ? -22.984 30.625 -1.009 1 98.56 104 TRP A N 1
ATOM 835 C CA . TRP A 1 104 ? -23.703 29.359 -0.881 1 98.56 104 TRP A CA 1
ATOM 836 C C . TRP A 1 104 ? -25.062 29.578 -0.221 1 98.56 104 TRP A C 1
ATOM 838 O O . TRP A 1 104 ? -25.234 29.297 0.965 1 98.56 104 TRP A O 1
ATOM 848 N N . PRO A 1 105 ? -26 30.016 -1.004 1 98.44 105 PRO A N 1
ATOM 849 C CA . PRO A 1 105 ? -27.297 30.391 -0.433 1 98.44 105 PRO A CA 1
ATOM 850 C C . PRO A 1 105 ? -27.938 29.266 0.376 1 98.44 105 PRO A C 1
ATOM 852 O O . PRO A 1 105 ? -28.547 29.516 1.42 1 98.44 105 PRO A O 1
ATOM 855 N N . GLU A 1 106 ? -27.781 28.031 -0.025 1 98.38 106 GLU A N 1
ATOM 856 C CA . GLU A 1 106 ? -28.375 26.891 0.674 1 98.38 106 GLU A CA 1
ATOM 857 C C . GLU A 1 106 ? -27.781 26.734 2.072 1 98.38 106 GLU A C 1
ATOM 859 O O . GLU A 1 106 ? -28.359 26.031 2.914 1 98.38 106 GLU A O 1
ATOM 864 N N . PHE A 1 107 ? -26.672 27.328 2.293 1 98.25 107 PHE A N 1
ATOM 865 C CA . PHE A 1 107 ? -26 27.281 3.586 1 98.25 107 PHE A CA 1
ATOM 866 C C . PHE A 1 107 ? -26.828 27.984 4.652 1 98.25 107 PHE A C 1
ATOM 868 O O . PHE A 1 107 ? -26.703 27.672 5.844 1 98.25 107 PHE A O 1
ATOM 875 N N . SER A 1 108 ? -27.719 28.891 4.355 1 97.44 108 SER A N 1
ATOM 876 C CA . SER A 1 108 ? -28.391 29.781 5.289 1 97.44 108 SER A CA 1
ATOM 877 C C . SER A 1 108 ? -29.484 29.062 6.051 1 97.44 108 SER A C 1
ATOM 879 O O . SER A 1 108 ? -30.188 29.672 6.867 1 97.44 108 SER A O 1
ATOM 881 N N . GLN A 1 109 ? -29.547 27.797 5.898 1 97.56 109 GLN A N 1
ATOM 882 C CA . GLN A 1 109 ? -30.562 27.031 6.594 1 97.56 109 GLN A CA 1
ATOM 883 C C . GLN A 1 109 ? -30.297 26.969 8.094 1 97.56 109 GLN A C 1
ATOM 885 O O . GLN A 1 109 ? -29.141 27.047 8.516 1 97.56 109 GLN A O 1
ATOM 890 N N . ASN A 1 110 ? -31.344 26.859 8.852 1 97.88 110 ASN A N 1
ATOM 891 C CA . ASN A 1 110 ? -31.328 26.5 10.266 1 97.88 110 ASN A CA 1
ATOM 892 C C . ASN A 1 110 ? -30.453 27.438 11.086 1 97.88 110 ASN A C 1
ATOM 894 O O . ASN A 1 110 ? -29.656 26.984 11.906 1 97.88 110 ASN A O 1
ATOM 898 N N . GLY A 1 111 ? -30.484 28.734 10.773 1 97.19 111 GLY A N 1
ATOM 899 C CA . GLY A 1 111 ? -29.891 29.734 11.641 1 97.19 111 GLY A CA 1
ATOM 900 C C . GLY A 1 111 ? -28.484 30.109 11.227 1 97.19 111 GLY A C 1
ATOM 901 O O . GLY A 1 111 ? -27.734 30.719 12.008 1 97.19 111 GLY A O 1
ATOM 902 N N . LYS A 1 112 ? -28.047 29.766 10 1 98.38 112 LYS A N 1
ATOM 903 C CA . LYS A 1 112 ? -26.656 29.984 9.609 1 98.38 112 LYS A CA 1
ATOM 904 C C . LYS A 1 112 ? -26.531 31.188 8.672 1 98.38 112 LYS A C 1
ATOM 906 O O . LYS A 1 112 ? -25.5 31.375 8.023 1 98.38 112 LYS A O 1
ATOM 911 N N . ASP A 1 113 ? -27.578 32.094 8.648 1 97.5 113 ASP A N 1
ATOM 912 C CA . ASP A 1 113 ? -27.672 33.219 7.707 1 97.5 113 ASP A CA 1
ATOM 913 C C . ASP A 1 113 ? -26.547 34.219 7.918 1 97.5 113 ASP A C 1
ATOM 915 O O . ASP A 1 113 ? -26.109 34.875 6.973 1 97.5 113 ASP A O 1
ATOM 919 N N . ASN A 1 114 ? -26.109 34.281 9.148 1 97.75 114 ASN A N 1
ATOM 920 C CA . ASN A 1 114 ? -25.172 35.375 9.469 1 97.75 114 ASN A CA 1
ATOM 921 C C . ASN A 1 114 ? -23.766 34.812 9.727 1 97.75 114 ASN A C 1
ATOM 923 O O . ASN A 1 114 ? -22.891 35.562 10.156 1 97.75 114 ASN A O 1
ATOM 927 N N . ILE A 1 115 ? -23.531 33.625 9.539 1 98.69 115 ILE A N 1
ATOM 928 C CA . ILE A 1 115 ? -22.219 33.062 9.773 1 98.69 115 ILE A CA 1
ATOM 929 C C . ILE A 1 115 ? -21.266 33.469 8.656 1 98.69 115 ILE A C 1
ATOM 931 O O . ILE A 1 115 ? -21.578 33.344 7.473 1 98.69 115 ILE A O 1
ATOM 935 N N . THR A 1 116 ? -20.172 34.031 9.031 1 98.81 116 THR A N 1
ATOM 936 C CA . THR A 1 116 ? -19.188 34.5 8.07 1 98.81 116 THR A CA 1
ATOM 937 C C . THR A 1 116 ? -18.109 33.438 7.844 1 98.81 116 THR A C 1
ATOM 939 O O . THR A 1 116 ? -18.016 32.469 8.602 1 98.81 116 THR A O 1
ATOM 942 N N . LEU A 1 117 ? -17.359 33.625 6.73 1 98.88 117 LEU A N 1
ATOM 943 C CA . LEU A 1 117 ? -16.219 32.75 6.461 1 98.88 117 LEU A CA 1
ATOM 944 C C . LEU A 1 117 ? -15.227 32.812 7.613 1 98.88 117 LEU A C 1
ATOM 946 O O . LEU A 1 117 ? -14.688 31.766 8.008 1 98.88 117 LEU A O 1
ATOM 950 N N . GLU A 1 118 ? -14.969 33.969 8.141 1 98.5 118 GLU A N 1
ATOM 951 C CA . GLU A 1 118 ? -14.047 34.125 9.266 1 98.5 118 GLU A CA 1
ATOM 952 C C . GLU A 1 118 ? -14.523 33.375 10.492 1 98.5 118 GLU A C 1
ATOM 954 O O . GLU A 1 118 ? -13.727 32.719 11.172 1 98.5 118 GLU A O 1
ATOM 959 N N . MET A 1 119 ? -15.805 33.438 10.766 1 98.5 119 MET A N 1
ATOM 960 C CA . MET A 1 119 ? -16.359 32.688 11.891 1 98.5 119 MET A CA 1
ATOM 961 C C . MET A 1 119 ? -16.109 31.203 11.719 1 98.5 119 MET A C 1
ATOM 963 O O . MET A 1 119 ? -15.75 30.516 12.68 1 98.5 119 MET A O 1
ATOM 967 N N . LEU A 1 120 ? -16.344 30.703 10.516 1 98.75 120 LEU A N 1
ATOM 968 C CA . LEU A 1 120 ? -16.141 29.281 10.227 1 98.75 120 LEU A CA 1
ATOM 969 C C . LEU A 1 120 ? -14.672 28.906 10.422 1 98.75 120 LEU A C 1
ATOM 971 O O . LEU A 1 120 ? -14.367 27.922 11.109 1 98.75 120 LEU A O 1
ATOM 975 N N . MET A 1 121 ? -13.781 29.688 9.883 1 98.62 121 MET A N 1
ATOM 976 C CA . MET A 1 121 ? -12.359 29.359 9.852 1 98.62 121 MET A CA 1
ATOM 977 C C . MET A 1 121 ? -11.727 29.562 11.219 1 98.62 121 MET A C 1
ATOM 979 O O . MET A 1 121 ? -10.656 29.016 11.508 1 98.62 121 MET A O 1
ATOM 983 N N . SER A 1 122 ? -12.352 30.344 12.117 1 98.19 122 SER A N 1
ATOM 984 C CA . SER A 1 122 ? -11.828 30.578 13.461 1 98.19 122 SER A CA 1
ATOM 985 C C . SER A 1 122 ? -12.547 29.703 14.492 1 98.19 122 SER A C 1
ATOM 987 O O . SER A 1 122 ? -12.43 29.938 15.695 1 98.19 122 SER A O 1
ATOM 989 N N . TYR A 1 123 ? -13.367 28.781 14.047 1 98.06 123 TYR A N 1
ATOM 990 C CA . TYR A 1 123 ? -14.039 27.766 14.852 1 98.06 123 TYR A CA 1
ATOM 991 C C . TYR A 1 123 ? -15.062 28.406 15.789 1 98.06 123 TYR A C 1
ATOM 993 O O . TYR A 1 123 ? -15.258 27.953 16.922 1 98.06 123 TYR A O 1
ATOM 1001 N N . LYS A 1 124 ? -15.688 29.453 15.258 1 97.94 124 LYS A N 1
ATOM 1002 C CA . LYS A 1 124 ? -16.688 30.156 16.047 1 97.94 124 LYS A CA 1
ATOM 1003 C C . LYS A 1 124 ? -18.078 30.031 15.43 1 97.94 124 LYS A C 1
ATOM 1005 O O . LYS A 1 124 ? -19.031 30.656 15.898 1 97.94 124 LYS A O 1
ATOM 1010 N N . ALA A 1 125 ? -18.203 29.172 14.469 1 98.19 125 ALA A N 1
ATOM 1011 C CA . ALA A 1 125 ? -19.453 29.094 13.711 1 98.19 125 ALA A CA 1
ATOM 1012 C C . ALA A 1 125 ? -20.453 28.156 14.398 1 98.19 125 ALA A C 1
ATOM 1014 O O . ALA A 1 125 ? -21.625 28.141 14.047 1 98.19 125 ALA A O 1
ATOM 1015 N N . GLY A 1 126 ? -19.984 27.406 15.367 1 97.81 126 GLY A N 1
ATOM 1016 C CA . GLY A 1 126 ? -20.844 26.422 16 1 97.81 126 GLY A CA 1
ATOM 1017 C C . GLY A 1 126 ? -21.062 25.188 15.164 1 97.81 126 GLY A C 1
ATOM 1018 O O . GLY A 1 126 ? -22.078 24.5 15.305 1 97.81 126 GLY A O 1
ATOM 1019 N N . LEU A 1 127 ? -20.141 24.906 14.312 1 98.19 127 LEU A N 1
ATOM 1020 C CA . LEU A 1 127 ? -20.281 23.812 13.359 1 98.19 127 LEU A CA 1
ATOM 1021 C C . LEU A 1 127 ? -19.141 22.797 13.531 1 98.19 127 LEU A C 1
ATOM 1023 O O . LEU A 1 127 ? -18.5 22.406 12.555 1 98.19 127 LEU A O 1
ATOM 1027 N N . ALA A 1 128 ? -18.938 22.359 14.773 1 97.31 128 ALA A N 1
ATOM 1028 C CA . ALA A 1 128 ? -17.828 21.484 15.125 1 97.31 128 ALA A CA 1
ATOM 1029 C C . ALA A 1 128 ? -18.125 20.047 14.703 1 97.31 128 ALA A C 1
ATOM 1031 O O . ALA A 1 128 ? -17.188 19.25 14.516 1 97.31 128 ALA A O 1
ATOM 1032 N N . ALA A 1 129 ? -19.406 19.688 14.555 1 97.62 129 ALA A N 1
ATOM 1033 C CA . ALA A 1 129 ? -19.859 18.328 14.234 1 97.62 129 ALA A CA 1
ATOM 1034 C C . ALA A 1 129 ? -21.25 18.375 13.578 1 97.62 129 ALA A C 1
ATOM 1036 O O . ALA A 1 129 ? -21.891 19.422 13.531 1 97.62 129 ALA A O 1
ATOM 1037 N N . PHE A 1 130 ? -21.625 17.266 13.047 1 97.44 130 PHE A N 1
ATOM 1038 C CA . PHE A 1 130 ? -22.984 17.094 12.57 1 97.44 130 PHE A CA 1
ATOM 1039 C C . PHE A 1 130 ? -23.859 16.469 13.648 1 97.44 130 PHE A C 1
ATOM 1041 O O . PHE A 1 130 ? -23.375 15.664 14.453 1 97.44 130 PHE A O 1
ATOM 1048 N N . SER A 1 131 ? -25.078 16.859 13.57 1 96.56 131 SER A N 1
ATOM 1049 C CA . SER A 1 131 ? -26.047 16.172 14.43 1 96.56 131 SER A CA 1
ATOM 1050 C C . SER A 1 131 ? -26.297 14.75 13.953 1 96.56 131 SER A C 1
ATOM 1052 O O . SER A 1 131 ? -26.562 13.859 14.758 1 96.56 131 SER A O 1
ATOM 1054 N N . GLU A 1 132 ? -26.234 14.555 12.703 1 94.44 132 GLU A N 1
ATOM 1055 C CA . GLU A 1 132 ? -26.344 13.242 12.078 1 94.44 132 GLU A CA 1
ATOM 1056 C C . GLU A 1 132 ? -24.984 12.75 11.578 1 94.44 132 GLU A C 1
ATOM 1058 O O . GLU A 1 132 ? -24.281 13.469 10.867 1 94.44 132 GLU A O 1
ATOM 1063 N N . ASN A 1 133 ? -24.719 11.523 11.961 1 95.62 133 ASN A N 1
ATOM 1064 C CA . ASN A 1 133 ? -23.469 10.961 11.484 1 95.62 133 ASN A CA 1
ATOM 1065 C C . ASN A 1 133 ? -23.453 10.828 9.969 1 95.62 133 ASN A C 1
ATOM 1067 O O . ASN A 1 133 ? -24.5 10.922 9.32 1 95.62 133 ASN A O 1
ATOM 1071 N N . PHE A 1 134 ? -22.281 10.766 9.398 1 97.25 134 PHE A N 1
ATOM 1072 C CA . PHE A 1 134 ? -22.094 10.719 7.949 1 97.25 134 PHE A CA 1
ATOM 1073 C C . PHE A 1 134 ? -20.906 9.828 7.582 1 97.25 134 PHE A C 1
ATOM 1075 O O . PHE A 1 134 ? -20.281 9.242 8.461 1 97.25 134 PHE A O 1
ATOM 1082 N N . GLU A 1 135 ? -20.781 9.602 6.262 1 97.5 135 GLU A N 1
ATOM 1083 C CA . GLU A 1 135 ? -19.609 8.875 5.75 1 97.5 135 GLU A CA 1
ATOM 1084 C C . GLU A 1 135 ? -18.766 9.758 4.84 1 97.5 135 GLU A C 1
ATOM 1086 O O . GLU A 1 135 ? -19.297 10.445 3.961 1 97.5 135 GLU A O 1
ATOM 1091 N N . LEU A 1 136 ? -17.5 9.734 5.113 1 97.94 136 LEU A N 1
ATOM 1092 C CA . LEU A 1 136 ? -16.594 10.578 4.352 1 97.94 136 LEU A CA 1
ATOM 1093 C C . LEU A 1 136 ? -16.562 10.156 2.885 1 97.94 136 LEU A C 1
ATOM 1095 O O . LEU A 1 136 ? -16.359 10.992 1.999 1 97.94 136 LEU A O 1
ATOM 1099 N N . LYS A 1 137 ? -16.828 8.875 2.586 1 97.5 137 LYS A N 1
ATOM 1100 C CA . LYS A 1 137 ? -16.828 8.359 1.22 1 97.5 137 LYS A CA 1
ATOM 1101 C C . LYS A 1 137 ? -17.859 9.078 0.363 1 97.5 137 LYS A C 1
ATOM 1103 O O . LYS A 1 137 ? -17.797 9.039 -0.867 1 97.5 137 LYS A O 1
ATOM 1108 N N . TRP A 1 138 ? -18.891 9.766 0.985 1 98.12 138 TRP A N 1
ATOM 1109 C CA . TRP A 1 138 ? -19.922 10.508 0.246 1 98.12 138 TRP A CA 1
ATOM 1110 C C . TRP A 1 138 ? -19.297 11.633 -0.57 1 98.12 138 TRP A C 1
ATOM 1112 O O . TRP A 1 138 ? -19.875 12.102 -1.547 1 98.12 138 TRP A O 1
ATOM 1122 N N . MET A 1 139 ? -18.078 12.055 -0.16 1 98.06 139 MET A N 1
ATOM 1123 C CA . MET A 1 139 ? -17.375 13.078 -0.94 1 98.06 139 MET A CA 1
ATOM 1124 C C . MET A 1 139 ? -17.25 12.656 -2.398 1 98.06 139 MET A C 1
ATOM 1126 O O . MET A 1 139 ? -17.281 13.492 -3.299 1 98.06 139 MET A O 1
ATOM 1130 N N . ARG A 1 140 ? -17.125 11.375 -2.629 1 97.25 140 ARG A N 1
ATOM 1131 C CA . ARG A 1 140 ? -16.969 10.844 -3.98 1 97.25 140 ARG A CA 1
ATOM 1132 C C . ARG A 1 140 ? -18.219 10.117 -4.438 1 97.25 140 ARG A C 1
ATOM 1134 O O . ARG A 1 140 ? -18.672 10.297 -5.574 1 97.25 140 ARG A O 1
ATOM 1141 N N . GLU A 1 141 ? -18.859 9.422 -3.598 1 97.5 141 GLU A N 1
ATOM 1142 C CA . GLU A 1 141 ? -19.922 8.5 -3.992 1 97.5 141 GLU A CA 1
ATOM 1143 C C . GLU A 1 141 ? -21.281 9.195 -4.016 1 97.5 141 GLU A C 1
ATOM 1145 O O . GLU A 1 141 ? -22.188 8.773 -4.734 1 97.5 141 GLU A O 1
ATOM 1150 N N . ASN A 1 142 ? -21.438 10.18 -3.119 1 98.19 142 ASN A N 1
ATOM 1151 C CA . ASN A 1 142 ? -22.719 10.891 -3.016 1 98.19 142 ASN A CA 1
ATOM 1152 C C . ASN A 1 142 ? -22.516 12.344 -2.596 1 98.19 142 ASN A C 1
ATOM 1154 O O . ASN A 1 142 ? -23.016 12.773 -1.561 1 98.19 142 ASN A O 1
ATOM 1158 N N . PRO A 1 143 ? -21.844 13.117 -3.455 1 97.69 143 PRO A N 1
ATOM 1159 C CA . PRO A 1 143 ? -21.5 14.492 -3.088 1 97.69 143 PRO A CA 1
ATOM 1160 C C . PRO A 1 143 ? -22.734 15.352 -2.803 1 97.69 143 PRO A C 1
ATOM 1162 O O . PRO A 1 143 ? -22.688 16.25 -1.968 1 97.69 143 PRO A O 1
ATOM 1165 N N . LYS A 1 144 ? -23.859 15.102 -3.494 1 98.06 144 LYS A N 1
ATOM 1166 C CA . LYS A 1 144 ? -25.078 15.875 -3.246 1 98.06 144 LYS A CA 1
ATOM 1167 C C . LYS A 1 144 ? -25.594 15.641 -1.83 1 98.06 144 LYS A C 1
ATOM 1169 O O . LYS A 1 144 ? -25.984 16.578 -1.14 1 98.06 144 LYS A O 1
ATOM 1174 N N . LYS A 1 145 ? -25.594 14.375 -1.423 1 98.31 145 LYS A N 1
ATOM 1175 C CA . LYS A 1 145 ? -26.031 14.039 -0.07 1 98.31 145 LYS A CA 1
ATOM 1176 C C . LYS A 1 145 ? -25.188 14.758 0.974 1 98.31 145 LYS A C 1
ATOM 1178 O O . LYS A 1 145 ? -25.703 15.289 1.955 1 98.31 145 LYS A O 1
ATOM 1183 N N . LEU A 1 146 ? -23.906 14.773 0.771 1 98.12 146 LEU A N 1
ATOM 1184 C CA . LEU A 1 146 ? -23 15.445 1.701 1 98.12 146 LEU A CA 1
ATOM 1185 C C . LEU A 1 146 ? -23.25 16.953 1.723 1 98.12 146 LEU A C 1
ATOM 1187 O O . LEU A 1 146 ? -23.312 17.547 2.793 1 98.12 146 LEU A O 1
ATOM 1191 N N . SER A 1 147 ? -23.391 17.531 0.588 1 98 147 SER A N 1
ATOM 1192 C CA . SER A 1 147 ? -23.656 18.969 0.482 1 98 147 SER A CA 1
ATOM 1193 C C . SER A 1 147 ? -24.953 19.344 1.187 1 98 147 SER A C 1
ATOM 1195 O O . SER A 1 147 ? -25.016 20.359 1.884 1 98 147 SER A O 1
ATOM 1197 N N . ASP A 1 148 ? -25.969 18.531 1.011 1 98.25 148 ASP A N 1
ATOM 1198 C CA . ASP A 1 148 ? -27.266 18.781 1.652 1 98.25 148 ASP A CA 1
ATOM 1199 C C . ASP A 1 148 ? -27.141 18.703 3.174 1 98.25 148 ASP A C 1
ATOM 1201 O O . ASP A 1 148 ? -27.766 19.5 3.889 1 98.25 148 ASP A O 1
ATOM 1205 N N . LEU A 1 149 ? -26.391 17.75 3.598 1 98.31 149 LEU A N 1
ATOM 1206 C CA . LEU A 1 149 ? -26.172 17.594 5.035 1 98.31 149 LEU A CA 1
ATOM 1207 C C . LEU A 1 149 ? -25.469 18.828 5.605 1 98.31 149 LEU A C 1
ATOM 1209 O O . LEU A 1 149 ? -25.844 19.312 6.672 1 98.31 149 LEU A O 1
ATOM 1213 N N . LEU A 1 150 ? -24.453 19.297 4.953 1 98.44 150 LEU A N 1
ATOM 1214 C CA . LEU A 1 150 ? -23.734 20.5 5.352 1 98.44 150 LEU A CA 1
ATOM 1215 C C . LEU A 1 150 ? -24.672 21.703 5.422 1 98.44 150 LEU A C 1
ATOM 1217 O O . LEU A 1 150 ? -24.625 22.469 6.383 1 98.44 150 LEU A O 1
ATOM 1221 N N . ALA A 1 151 ? -25.516 21.828 4.48 1 98.31 151 ALA A N 1
ATOM 1222 C CA . ALA A 1 151 ? -26.438 22.953 4.398 1 98.31 151 ALA A CA 1
ATOM 1223 C C . ALA A 1 151 ? -27.484 22.891 5.504 1 98.31 151 ALA A C 1
ATOM 1225 O O . ALA A 1 151 ? -27.844 23.922 6.078 1 98.31 151 ALA A O 1
ATOM 1226 N N . LYS A 1 152 ? -27.891 21.734 5.816 1 98.12 152 LYS A N 1
ATOM 1227 C CA . LYS A 1 152 ? -29 21.531 6.73 1 98.12 152 LYS A CA 1
ATOM 1228 C C . LYS A 1 152 ? -28.547 21.656 8.188 1 98.12 152 LYS A C 1
ATOM 1230 O O . LYS A 1 152 ? -29.359 22 9.062 1 98.12 152 LYS A O 1
ATOM 1235 N N . GLN A 1 153 ? -27.328 21.359 8.477 1 98.5 153 GLN A N 1
ATOM 1236 C CA . GLN A 1 153 ? -26.828 21.297 9.844 1 98.5 153 GLN A CA 1
ATOM 1237 C C . GLN A 1 153 ? -27.031 22.625 10.562 1 98.5 153 GLN A C 1
ATOM 1239 O O . GLN A 1 153 ? -26.609 23.688 10.078 1 98.5 153 GLN A O 1
ATOM 1244 N N . ALA A 1 154 ? -27.703 22.594 11.734 1 98.38 154 ALA A N 1
ATOM 1245 C CA . ALA A 1 154 ? -27.828 23.766 12.602 1 98.38 154 ALA A CA 1
ATOM 1246 C C . ALA A 1 154 ? -26.578 23.938 13.469 1 98.38 154 ALA A C 1
ATOM 1248 O O . ALA A 1 154 ? -25.938 22.953 13.844 1 98.38 154 ALA A O 1
ATOM 1249 N N . PRO A 1 155 ? -26.219 25.188 13.797 1 98.19 155 PRO A N 1
ATOM 1250 C CA . PRO A 1 155 ? -25.125 25.359 14.75 1 98.19 155 PRO A CA 1
ATOM 1251 C C . PRO A 1 155 ? -25.375 24.656 16.078 1 98.19 155 PRO A C 1
ATOM 1253 O O . PRO A 1 155 ? -26.5 24.656 16.578 1 98.19 155 PRO A O 1
ATOM 1256 N N . LEU A 1 156 ? -24.375 24.016 16.641 1 97.62 156 LEU A N 1
ATOM 1257 C CA . LEU A 1 156 ? -24.484 23.297 17.891 1 97.62 156 LEU A CA 1
ATOM 1258 C C . LEU A 1 156 ? -24.281 24.219 19.094 1 97.62 156 LEU A C 1
ATOM 1260 O O . LEU A 1 156 ? -24.656 23.875 20.219 1 97.62 156 LEU A O 1
ATOM 1264 N N . THR A 1 157 ? -23.594 25.297 18.859 1 95.94 157 THR A N 1
ATOM 1265 C CA . THR A 1 157 ? -23.422 26.406 19.797 1 95.94 157 THR A CA 1
ATOM 1266 C C . THR A 1 157 ? -23.734 27.734 19.125 1 95.94 157 THR A C 1
ATOM 1268 O O . THR A 1 157 ? -23.797 27.828 17.906 1 95.94 157 THR A O 1
ATOM 1271 N N . GLU A 1 158 ? -23.953 28.75 19.938 1 95.62 158 GLU A N 1
ATOM 1272 C CA . GLU A 1 158 ? -24.266 30.047 19.375 1 95.62 158 GLU A CA 1
ATOM 1273 C C . GLU A 1 158 ? -23.094 30.609 18.578 1 95.62 158 GLU A C 1
ATOM 1275 O O . GLU A 1 158 ? -22 30.781 19.094 1 95.62 158 GLU A O 1
ATOM 1280 N N . PRO A 1 159 ? -23.359 30.891 17.281 1 97.19 159 PRO A N 1
ATOM 1281 C CA . PRO A 1 159 ? -22.266 31.422 16.453 1 97.19 159 PRO A CA 1
ATOM 1282 C C . PRO A 1 159 ? -21.656 32.688 17.016 1 97.19 159 PRO A C 1
ATOM 1284 O O . PRO A 1 159 ? -22.375 33.594 17.453 1 97.19 159 PRO A O 1
ATOM 1287 N N . GLY A 1 160 ? -20.328 32.719 17.031 1 95.75 160 GLY A N 1
ATOM 1288 C CA . GLY A 1 160 ? -19.609 33.906 17.469 1 95.75 160 GLY A CA 1
ATOM 1289 C C . GLY A 1 160 ? -19.281 33.906 18.953 1 95.75 160 GLY A C 1
ATOM 1290 O O . GLY A 1 160 ? -18.453 34.688 19.406 1 95.75 160 GLY A O 1
ATOM 1291 N N . GLU A 1 161 ? -19.812 33 19.719 1 93.5 161 GLU A N 1
ATOM 1292 C CA . GLU A 1 161 ? -19.719 33.125 21.172 1 93.5 161 GLU A CA 1
ATOM 1293 C C . GLU A 1 161 ? -18.641 32.188 21.719 1 93.5 161 GLU A C 1
ATOM 1295 O O . GLU A 1 161 ? -17.922 32.562 22.656 1 93.5 161 GLU A O 1
ATOM 1300 N N . SER A 1 162 ? -18.562 31.062 21.219 1 95.12 162 SER A N 1
ATOM 1301 C CA . SER A 1 162 ? -17.641 30.062 21.766 1 95.12 162 SER A CA 1
ATOM 1302 C C . SER A 1 162 ? -16.719 29.531 20.688 1 95.12 162 SER A C 1
ATOM 1304 O O . SER A 1 162 ? -16.984 29.672 19.5 1 95.12 162 SER A O 1
ATOM 1306 N N . VAL A 1 163 ? -15.602 29.047 21.172 1 96.62 163 VAL A N 1
ATOM 1307 C CA . VAL A 1 163 ? -14.656 28.359 20.297 1 96.62 163 VAL A CA 1
ATOM 1308 C C . VAL A 1 163 ? -14.891 26.859 20.375 1 96.62 163 VAL A C 1
ATOM 1310 O O . VAL A 1 163 ? -14.891 26.266 21.453 1 96.62 163 VAL A O 1
ATOM 1313 N N . ALA A 1 164 ? -15.148 26.266 19.219 1 97.69 164 ALA A N 1
ATOM 1314 C CA . ALA A 1 164 ? -15.32 24.812 19.125 1 97.69 164 ALA A CA 1
ATOM 1315 C C . ALA A 1 164 ? -14.664 24.266 17.859 1 97.69 164 ALA A C 1
ATOM 1317 O O . ALA A 1 164 ? -15.211 24.391 16.75 1 97.69 164 ALA A O 1
ATOM 1318 N N . TYR A 1 165 ? -13.578 23.594 18.109 1 96.5 165 TYR A N 1
ATOM 1319 C CA . TYR A 1 165 ? -12.773 23.031 17.031 1 96.5 165 TYR A CA 1
ATOM 1320 C C . TYR A 1 165 ? -13.555 21.984 16.25 1 96.5 165 TYR A C 1
ATOM 1322 O O . TYR A 1 165 ? -14.344 21.234 16.828 1 96.5 165 TYR A O 1
ATOM 1330 N N . SER A 1 166 ? -13.367 21.984 14.938 1 96.56 166 SER A N 1
ATOM 1331 C CA . SER A 1 166 ? -14 21.047 14.016 1 96.56 166 SER A CA 1
ATOM 1332 C C . SER A 1 166 ? -12.977 20.109 13.391 1 96.56 166 SER A C 1
ATOM 1334 O O . SER A 1 166 ? -12.328 20.453 12.398 1 96.56 166 SER A O 1
ATOM 1336 N N . PRO A 1 167 ? -12.906 18.875 13.844 1 95.81 167 PRO A N 1
ATOM 1337 C CA . PRO A 1 167 ? -11.828 17.984 13.375 1 95.81 167 PRO A CA 1
ATOM 1338 C C . PRO A 1 167 ? -11.945 17.641 11.891 1 95.81 167 PRO A C 1
ATOM 1340 O O . PRO A 1 167 ? -10.938 17.609 11.188 1 95.81 167 PRO A O 1
ATOM 1343 N N . HIS A 1 168 ? -13.141 17.406 11.391 1 96.06 168 HIS A N 1
ATOM 1344 C CA . HIS A 1 168 ? -13.258 16.875 10.047 1 96.06 168 HIS A CA 1
ATOM 1345 C C . HIS A 1 168 ? -14.109 17.781 9.156 1 96.06 168 HIS A C 1
ATOM 1347 O O . HIS A 1 168 ? -13.844 17.906 7.961 1 96.06 168 HIS A O 1
ATOM 1353 N N . ILE A 1 169 ? -15.07 18.5 9.688 1 96.94 169 ILE A N 1
ATOM 1354 C CA . ILE A 1 169 ? -16.188 19.016 8.914 1 96.94 169 ILE A CA 1
ATOM 1355 C C . ILE A 1 169 ? -15.828 20.391 8.352 1 96.94 169 ILE A C 1
ATOM 1357 O O . ILE A 1 169 ? -16.328 20.797 7.297 1 96.94 169 ILE A O 1
ATOM 1361 N N . VAL A 1 170 ? -14.977 21.125 9.062 1 98.56 170 VAL A N 1
ATOM 1362 C CA . VAL A 1 170 ? -14.625 22.453 8.602 1 98.56 170 VAL A CA 1
ATOM 1363 C C . VAL A 1 170 ? -14.039 22.391 7.195 1 98.56 170 VAL A C 1
ATOM 1365 O O . VAL A 1 170 ? -14.328 23.234 6.348 1 98.56 170 VAL A O 1
ATOM 1368 N N . GLY A 1 171 ? -13.234 21.375 6.957 1 98.56 171 GLY A N 1
ATOM 1369 C CA . GLY A 1 171 ? -12.68 21.188 5.625 1 98.56 171 GLY A CA 1
ATOM 1370 C C . GLY A 1 171 ? -13.734 20.906 4.57 1 98.56 171 GLY A C 1
ATOM 1371 O O . GLY A 1 171 ? -13.586 21.312 3.416 1 98.56 171 GLY A O 1
ATOM 1372 N N . LEU A 1 172 ? -14.805 20.219 4.945 1 98.75 172 LEU A N 1
ATOM 1373 C CA . LEU A 1 172 ? -15.898 19.938 4.027 1 98.75 172 LEU A CA 1
ATOM 1374 C C . LEU A 1 172 ? -16.625 21.234 3.654 1 98.75 172 LEU A C 1
ATOM 1376 O O . LEU A 1 172 ? -16.953 21.453 2.484 1 98.75 172 LEU A O 1
ATOM 1380 N N . TYR A 1 173 ? -16.875 22.047 4.648 1 98.81 173 TYR A N 1
ATOM 1381 C CA . TYR A 1 173 ? -17.5 23.344 4.375 1 98.81 173 TYR A CA 1
ATOM 1382 C C . TYR A 1 173 ? -16.641 24.188 3.443 1 98.81 173 TYR A C 1
ATOM 1384 O O . TYR A 1 173 ? -17.141 24.75 2.471 1 98.81 173 TYR A O 1
ATOM 1392 N N . LEU A 1 174 ? -15.359 24.219 3.77 1 98.88 174 LEU A N 1
ATOM 1393 C CA . LEU A 1 174 ? -14.453 25.031 2.959 1 98.88 174 LEU A CA 1
ATOM 1394 C C . LEU A 1 174 ? -14.422 24.531 1.519 1 98.88 174 LEU A C 1
ATOM 1396 O O . LEU A 1 174 ? -14.391 25.328 0.58 1 98.88 174 LEU A O 1
ATOM 1400 N N . SER A 1 175 ? -14.375 23.25 1.353 1 98.81 175 SER A N 1
ATOM 1401 C CA . SER A 1 175 ? -14.359 22.703 0.004 1 98.81 175 SER A CA 1
ATOM 1402 C C . SER A 1 175 ? -15.617 23.078 -0.765 1 98.81 175 SER A C 1
ATOM 1404 O O . SER A 1 175 ? -15.562 23.375 -1.956 1 98.81 175 SER A O 1
ATOM 1406 N N . GLU A 1 176 ? -16.828 23.047 -0.106 1 98.44 176 GLU A N 1
ATOM 1407 C CA . GLU A 1 176 ? -18.078 23.438 -0.734 1 98.44 176 GLU A CA 1
ATOM 1408 C C . GLU A 1 176 ? -18.062 24.906 -1.134 1 98.44 176 GLU A C 1
ATOM 1410 O O . GLU A 1 176 ? -18.516 25.266 -2.221 1 98.44 176 GLU A O 1
ATOM 1415 N N . ILE A 1 177 ? -17.562 25.703 -0.285 1 98.88 177 ILE A N 1
ATOM 1416 C CA . ILE A 1 177 ? -17.5 27.141 -0.542 1 98.88 177 ILE A CA 1
ATOM 1417 C C . ILE A 1 177 ? -16.578 27.406 -1.733 1 98.88 177 ILE A C 1
ATOM 1419 O O . ILE A 1 177 ? -16.953 28.141 -2.66 1 98.88 177 ILE A O 1
ATOM 1423 N N . VAL A 1 178 ? -15.391 26.781 -1.749 1 98.88 178 VAL A N 1
ATOM 1424 C CA . VAL A 1 178 ? -14.406 26.969 -2.812 1 98.88 178 VAL A CA 1
ATOM 1425 C C . VAL A 1 178 ? -14.992 26.516 -4.145 1 98.88 178 VAL A C 1
ATOM 1427 O O . VAL A 1 178 ? -14.836 27.203 -5.164 1 98.88 178 VAL A O 1
ATOM 1430 N N . LYS A 1 179 ? -15.664 25.391 -4.125 1 98.38 179 LYS A N 1
ATOM 1431 C CA . LYS A 1 179 ? -16.281 24.859 -5.34 1 98.38 179 LYS A CA 1
ATOM 1432 C C . LYS A 1 179 ? -17.219 25.875 -5.969 1 98.38 179 LYS A C 1
ATOM 1434 O O . LYS A 1 179 ? -17.312 25.969 -7.195 1 98.38 179 LYS A O 1
ATOM 1439 N N . ARG A 1 180 ? -17.859 26.672 -5.211 1 98.38 180 ARG A N 1
ATOM 1440 C CA . ARG A 1 180 ? -18.906 27.594 -5.668 1 98.38 180 ARG A CA 1
ATOM 1441 C C . ARG A 1 180 ? -18.297 28.906 -6.164 1 98.38 180 ARG A C 1
ATOM 1443 O O . ARG A 1 180 ? -18.875 29.578 -7.012 1 98.38 180 ARG A O 1
ATOM 1450 N N . VAL A 1 181 ? -17.156 29.219 -5.688 1 98.62 181 VAL A N 1
ATOM 1451 C CA . VAL A 1 181 ? -16.609 30.531 -6.043 1 98.62 181 VAL A CA 1
ATOM 1452 C C . VAL A 1 181 ? -15.516 30.359 -7.102 1 98.62 181 VAL A C 1
ATOM 1454 O O . VAL A 1 181 ? -15.164 31.328 -7.793 1 98.62 181 VAL A O 1
ATOM 1457 N N . ASP A 1 182 ? -14.906 29.156 -7.129 1 98.25 182 ASP A N 1
ATOM 1458 C CA . ASP A 1 182 ? -13.891 28.906 -8.148 1 98.25 182 ASP A CA 1
ATOM 1459 C C . ASP A 1 182 ? -14.5 28.906 -9.547 1 98.25 182 ASP A C 1
ATOM 1461 O O . ASP A 1 182 ? -15.531 28.266 -9.773 1 98.25 182 ASP A O 1
ATOM 1465 N N . GLN A 1 183 ? -13.859 29.531 -10.453 1 96.94 183 GLN A N 1
ATOM 1466 C CA . GLN A 1 183 ? -14.375 29.703 -11.812 1 96.94 183 GLN A CA 1
ATOM 1467 C C . GLN A 1 183 ? -14.523 28.359 -12.508 1 96.94 183 GLN A C 1
ATOM 1469 O O . GLN A 1 183 ? -15.422 28.172 -13.336 1 96.94 183 GLN A O 1
ATOM 1474 N N . LYS A 1 184 ? -13.695 27.438 -12.195 1 97.56 184 LYS A N 1
ATOM 1475 C CA . LYS A 1 184 ? -13.719 26.125 -12.844 1 97.56 184 LYS A CA 1
ATOM 1476 C C . LYS A 1 184 ? -14.555 25.125 -12.039 1 97.56 184 LYS A C 1
ATOM 1478 O O . LYS A 1 184 ? -14.695 23.969 -12.438 1 97.56 184 LYS A O 1
ATOM 1483 N N . GLY A 1 185 ? -15.086 25.578 -10.914 1 98 185 GLY A N 1
ATOM 1484 C CA . GLY A 1 185 ? -15.914 24.703 -10.086 1 98 185 GLY A CA 1
ATOM 1485 C C . GLY A 1 185 ? -15.117 23.625 -9.391 1 98 185 GLY A C 1
ATOM 1486 O O . GLY A 1 185 ? -15.664 22.562 -9.047 1 98 185 GLY A O 1
ATOM 1487 N N . ARG A 1 186 ? -13.875 23.922 -9.172 1 97.56 186 ARG A N 1
ATOM 1488 C CA . ARG A 1 186 ? -12.992 22.922 -8.562 1 97.56 186 ARG A CA 1
ATOM 1489 C C . ARG A 1 186 ? -13.195 22.859 -7.055 1 97.56 186 ARG A C 1
ATOM 1491 O O . ARG A 1 186 ? -13.547 23.859 -6.426 1 97.56 186 ARG A O 1
ATOM 1498 N N . SER A 1 187 ? -12.953 21.594 -6.512 1 98.38 187 SER A N 1
ATOM 1499 C CA . SER A 1 187 ? -12.859 21.469 -5.062 1 98.38 187 SER A CA 1
ATOM 1500 C C . SER A 1 187 ? -11.633 22.188 -4.52 1 98.38 187 SER A C 1
ATOM 1502 O O . SER A 1 187 ? -10.758 22.609 -5.285 1 98.38 187 SER A O 1
ATOM 1504 N N . LEU A 1 188 ? -11.609 22.344 -3.205 1 98.88 188 LEU A N 1
ATOM 1505 C CA . LEU A 1 188 ? -10.445 22.953 -2.57 1 98.88 188 LEU A CA 1
ATOM 1506 C C . LEU A 1 188 ? -9.18 22.156 -2.873 1 98.88 188 LEU A C 1
ATOM 1508 O O . LEU A 1 188 ? -8.141 22.734 -3.189 1 98.88 188 LEU A O 1
ATOM 1512 N N . ALA A 1 189 ? -9.242 20.844 -2.846 1 98.88 189 ALA A N 1
ATOM 1513 C CA . ALA A 1 189 ? -8.102 19.984 -3.111 1 98.88 189 ALA A CA 1
ATOM 1514 C C . ALA A 1 189 ? -7.59 20.172 -4.539 1 98.88 189 ALA A C 1
ATOM 1516 O O . ALA A 1 189 ? -6.383 20.266 -4.766 1 98.88 189 ALA A O 1
ATOM 1517 N N . GLU A 1 190 ? -8.484 20.203 -5.484 1 98.75 190 GLU A N 1
ATOM 1518 C CA . GLU A 1 190 ? -8.109 20.391 -6.883 1 98.75 190 GLU A CA 1
ATOM 1519 C C . GLU A 1 190 ? -7.508 21.781 -7.113 1 98.75 190 GLU A C 1
ATOM 1521 O O . GLU A 1 190 ? -6.516 21.922 -7.832 1 98.75 190 GLU A O 1
ATOM 1526 N N . TYR A 1 191 ? -8.172 22.766 -6.535 1 98.88 191 TYR A N 1
ATOM 1527 C CA . TYR A 1 191 ? -7.664 24.141 -6.664 1 98.88 191 TYR A CA 1
ATOM 1528 C C . TYR A 1 191 ? -6.246 24.234 -6.117 1 98.88 191 TYR A C 1
ATOM 1530 O O . TYR A 1 191 ? -5.355 24.781 -6.785 1 98.88 191 TYR A O 1
ATOM 1538 N N . PHE A 1 192 ? -6.062 23.734 -4.938 1 98.88 192 PHE A N 1
ATOM 1539 C CA . PHE A 1 192 ? -4.73 23.734 -4.352 1 98.88 192 PHE A CA 1
ATOM 1540 C C . PHE A 1 192 ? -3.723 23.078 -5.289 1 98.88 192 PHE A C 1
ATOM 1542 O O . PHE A 1 192 ? -2.656 23.641 -5.551 1 98.88 192 PHE A O 1
ATOM 1549 N N . LYS A 1 193 ? -4.016 21.891 -5.711 1 98.81 193 LYS A N 1
ATOM 1550 C CA . LYS A 1 193 ? -3.107 21.125 -6.562 1 98.81 193 LYS A CA 1
ATOM 1551 C C . LYS A 1 193 ? -2.703 21.938 -7.793 1 98.81 193 LYS A C 1
ATOM 1553 O O . LYS A 1 193 ? -1.516 22.047 -8.109 1 98.81 193 LYS A O 1
ATOM 1558 N N . GLU A 1 194 ? -3.617 22.562 -8.414 1 98.62 194 GLU A N 1
ATOM 1559 C CA . GLU A 1 194 ? -3.387 23.188 -9.719 1 98.62 194 GLU A CA 1
ATOM 1560 C C . GLU A 1 194 ? -2.783 24.594 -9.562 1 98.62 194 GLU A C 1
ATOM 1562 O O . GLU A 1 194 ? -1.949 25 -10.367 1 98.62 194 GLU A O 1
ATOM 1567 N N . GLU A 1 195 ? -3.197 25.297 -8.5 1 98.56 195 GLU A N 1
ATOM 1568 C CA . GLU A 1 195 ? -2.834 26.719 -8.422 1 98.56 195 GLU A CA 1
ATOM 1569 C C . GLU A 1 195 ? -1.659 26.922 -7.473 1 98.56 195 GLU A C 1
ATOM 1571 O O . GLU A 1 195 ? -0.97 27.953 -7.547 1 98.56 195 GLU A O 1
ATOM 1576 N N . ILE A 1 196 ? -1.426 25.984 -6.578 1 98.81 196 ILE A N 1
ATOM 1577 C CA . ILE A 1 196 ? -0.39 26.203 -5.574 1 98.81 196 ILE A CA 1
ATOM 1578 C C . ILE A 1 196 ? 0.587 25.031 -5.59 1 98.81 196 ILE A C 1
ATOM 1580 O O . ILE A 1 196 ? 1.781 25.203 -5.84 1 98.81 196 ILE A O 1
ATOM 1584 N N . GLY A 1 197 ? 0.03 23.812 -5.473 1 98.62 197 GLY A N 1
ATOM 1585 C CA . GLY A 1 197 ? 0.871 22.641 -5.379 1 98.62 197 GLY A CA 1
ATOM 1586 C C . GLY A 1 197 ? 1.821 22.484 -6.551 1 98.62 197 GLY A C 1
ATOM 1587 O O . GLY A 1 197 ? 3.041 22.469 -6.371 1 98.62 197 GLY A O 1
ATOM 1588 N N . ARG A 1 198 ? 1.271 22.391 -7.738 1 98.31 198 ARG A N 1
ATOM 1589 C CA . ARG A 1 198 ? 2.057 22.141 -8.945 1 98.31 198 ARG A CA 1
ATOM 1590 C C . ARG A 1 198 ? 2.957 23.328 -9.266 1 98.31 198 ARG A C 1
ATOM 1592 O O . ARG A 1 198 ? 4.164 23.156 -9.461 1 98.31 198 ARG A O 1
ATOM 1599 N N . PRO A 1 199 ? 2.473 24.547 -9.258 1 98.5 199 PRO A N 1
ATOM 1600 C CA . PRO A 1 199 ? 3.318 25.688 -9.641 1 98.5 199 PRO A CA 1
ATOM 1601 C C . PRO A 1 199 ? 4.516 25.859 -8.711 1 98.5 199 PRO A C 1
ATOM 1603 O O . PRO A 1 199 ? 5.582 26.297 -9.148 1 98.5 199 PRO A O 1
ATOM 1606 N N . PHE A 1 200 ? 4.363 25.562 -7.449 1 98.75 200 PHE A N 1
ATOM 1607 C CA . PHE A 1 200 ? 5.441 25.812 -6.492 1 98.75 200 PHE A CA 1
ATOM 1608 C C . PHE A 1 200 ? 6.156 24.516 -6.137 1 98.75 200 PHE A C 1
ATOM 1610 O O . PHE A 1 200 ? 7.078 24.516 -5.32 1 98.75 200 PHE A O 1
ATOM 1617 N N . GLY A 1 201 ? 5.766 23.469 -6.773 1 98.31 201 GLY A N 1
ATOM 1618 C CA . GLY A 1 201 ? 6.414 22.188 -6.555 1 98.31 201 GLY A CA 1
ATOM 1619 C C . GLY A 1 201 ? 6.297 21.688 -5.125 1 98.31 201 GLY A C 1
ATOM 1620 O O . GLY A 1 201 ? 7.297 21.328 -4.504 1 98.31 201 GLY A O 1
ATOM 1621 N N . ILE A 1 202 ? 5.113 21.75 -4.586 1 98.88 202 ILE A N 1
ATOM 1622 C CA . ILE A 1 202 ? 4.863 21.281 -3.225 1 98.88 202 ILE A CA 1
ATOM 1623 C C . ILE A 1 202 ? 4.457 19.812 -3.24 1 98.88 202 ILE A C 1
ATOM 1625 O O . ILE A 1 202 ? 3.395 19.469 -3.76 1 98.88 202 ILE A O 1
ATOM 1629 N N . ASP A 1 203 ? 5.309 18.953 -2.689 1 98.81 203 ASP A N 1
ATOM 1630 C CA . ASP A 1 203 ? 5.02 17.531 -2.619 1 98.81 203 ASP A CA 1
ATOM 1631 C C . ASP A 1 203 ? 4.016 17.219 -1.507 1 98.81 203 ASP A C 1
ATOM 1633 O O . ASP A 1 203 ? 4.387 16.688 -0.459 1 98.81 203 ASP A O 1
ATOM 1637 N N . PHE A 1 204 ? 2.852 17.562 -1.743 1 98.88 204 PHE A N 1
ATOM 1638 C CA . PHE A 1 204 ? 1.743 17.453 -0.804 1 98.88 204 PHE A CA 1
ATOM 1639 C C . PHE A 1 204 ? 0.418 17.297 -1.544 1 98.88 204 PHE A C 1
ATOM 1641 O O . PHE A 1 204 ? 0.191 17.969 -2.555 1 98.88 204 PHE A O 1
ATOM 1648 N N . TYR A 1 205 ? -0.448 16.406 -1.019 1 98.94 205 TYR A N 1
ATOM 1649 C CA . TYR A 1 205 ? -1.742 16.109 -1.629 1 98.94 205 TYR A CA 1
ATOM 1650 C C . TYR A 1 205 ? -2.854 16.141 -0.586 1 98.94 205 TYR A C 1
ATOM 1652 O O . TYR A 1 205 ? -2.666 15.664 0.539 1 98.94 205 TYR A O 1
ATOM 1660 N N . ILE A 1 206 ? -3.945 16.734 -0.904 1 98.94 206 ILE A N 1
ATOM 1661 C CA . ILE A 1 206 ? -5.18 16.5 -0.166 1 98.94 206 ILE A CA 1
ATOM 1662 C C . ILE A 1 206 ? -5.969 15.359 -0.826 1 98.94 206 ILE A C 1
ATOM 1664 O O . ILE A 1 206 ? -6.707 15.594 -1.788 1 98.94 206 ILE A O 1
ATOM 1668 N N . GLY A 1 207 ? -5.871 14.227 -0.23 1 98.81 207 GLY A N 1
ATOM 1669 C CA . GLY A 1 207 ? -6.25 13.008 -0.932 1 98.81 207 GLY A CA 1
ATOM 1670 C C . GLY A 1 207 ? -5.156 12.484 -1.844 1 98.81 207 GLY A C 1
ATOM 1671 O O . GLY A 1 207 ? -5.027 12.93 -2.986 1 98.81 207 GLY A O 1
ATOM 1672 N N . LEU A 1 208 ? -4.379 11.508 -1.39 1 98.88 208 LEU A N 1
ATOM 1673 C CA . LEU A 1 208 ? -3.285 10.953 -2.18 1 98.88 208 LEU A CA 1
ATOM 1674 C C . LEU A 1 208 ? -3.822 10.055 -3.287 1 98.88 208 LEU A C 1
ATOM 1676 O O . LEU A 1 208 ? -4.504 9.062 -3.012 1 98.88 208 LEU A O 1
ATOM 1680 N N . PRO A 1 209 ? -3.502 10.414 -4.543 1 98.75 209 PRO A N 1
ATOM 1681 C CA . PRO A 1 209 ? -3.982 9.555 -5.629 1 98.75 209 PRO A CA 1
ATOM 1682 C C . PRO A 1 209 ? -3.488 8.117 -5.508 1 98.75 209 PRO A C 1
ATOM 1684 O O . PRO A 1 209 ? -2.357 7.883 -5.078 1 98.75 209 PRO A O 1
ATOM 1687 N N . LYS A 1 210 ? -4.316 7.191 -5.984 1 98.56 210 LYS A N 1
ATOM 1688 C CA . LYS A 1 210 ? -4.035 5.766 -5.82 1 98.56 210 LYS A CA 1
ATOM 1689 C C . LYS A 1 210 ? -2.689 5.395 -6.434 1 98.56 210 LYS A C 1
ATOM 1691 O O . LYS A 1 210 ? -1.93 4.617 -5.848 1 98.56 210 LYS A O 1
ATOM 1696 N N . HIS A 1 211 ? -2.34 5.922 -7.586 1 98.5 211 HIS A N 1
ATOM 1697 C CA . HIS A 1 211 ? -1.129 5.535 -8.305 1 98.5 211 HIS A CA 1
ATOM 1698 C C . HIS A 1 211 ? 0.12 5.992 -7.555 1 98.5 211 HIS A C 1
ATOM 1700 O O . HIS A 1 211 ? 1.231 5.566 -7.879 1 98.5 211 HIS A O 1
ATOM 1706 N N . LEU A 1 212 ? 0.032 6.82 -6.48 1 98.75 212 LEU A N 1
ATOM 1707 C CA . LEU A 1 212 ? 1.172 7.305 -5.707 1 98.75 212 LEU A CA 1
ATOM 1708 C C . LEU A 1 212 ? 1.204 6.668 -4.324 1 98.75 212 LEU A C 1
ATOM 1710 O O . LEU A 1 212 ? 2.127 6.91 -3.545 1 98.75 212 LEU A O 1
ATOM 1714 N N . GLN A 1 213 ? 0.253 5.832 -4.035 1 98.75 213 GLN A N 1
ATOM 1715 C CA . GLN A 1 213 ? 0.046 5.395 -2.66 1 98.75 213 GLN A CA 1
ATOM 1716 C C . GLN A 1 213 ? 1.146 4.434 -2.217 1 98.75 213 GLN A C 1
ATOM 1718 O O . GLN A 1 213 ? 1.297 4.16 -1.024 1 98.75 213 GLN A O 1
ATOM 1723 N N . TYR A 1 214 ? 2 3.945 -3.178 1 98.5 214 TYR A N 1
ATOM 1724 C CA . TYR A 1 214 ? 3.154 3.125 -2.822 1 98.5 214 TYR A CA 1
ATOM 1725 C C . TYR A 1 214 ? 4.152 3.92 -1.99 1 98.5 214 TYR A C 1
ATOM 1727 O O . TYR A 1 214 ? 5 3.34 -1.306 1 98.5 214 TYR A O 1
ATOM 1735 N N . ARG A 1 215 ? 4.047 5.227 -1.936 1 98.75 215 ARG A N 1
ATOM 1736 C CA . ARG A 1 215 ? 4.98 6.098 -1.228 1 98.75 215 ARG A CA 1
ATOM 1737 C C . ARG A 1 215 ? 4.594 6.238 0.241 1 98.75 215 ARG A C 1
ATOM 1739 O O . ARG A 1 215 ? 5.406 6.66 1.065 1 98.75 215 ARG A O 1
ATOM 1746 N N . ALA A 1 216 ? 3.355 5.961 0.597 1 98.81 216 ALA A N 1
ATOM 1747 C CA . ALA A 1 216 ? 2.807 6.309 1.905 1 98.81 216 ALA A CA 1
ATOM 1748 C C . ALA A 1 216 ? 3.35 5.383 2.99 1 98.81 216 ALA A C 1
ATOM 1750 O O . ALA A 1 216 ? 3.467 4.172 2.781 1 98.81 216 ALA A O 1
ATOM 1751 N N . ALA A 1 217 ? 3.77 5.938 4.09 1 98.75 217 ALA A N 1
ATOM 1752 C CA . ALA A 1 217 ? 4.148 5.148 5.258 1 98.75 217 ALA A CA 1
ATOM 1753 C C . ALA A 1 217 ? 2.926 4.484 5.891 1 98.75 217 ALA A C 1
ATOM 1755 O O . ALA A 1 217 ? 1.808 4.988 5.773 1 98.75 217 ALA A O 1
ATOM 1756 N N . ARG A 1 218 ? 3.121 3.365 6.449 1 98.44 218 ARG A N 1
ATOM 1757 C CA . ARG A 1 218 ? 2.068 2.643 7.152 1 98.44 218 ARG A CA 1
ATOM 1758 C C . ARG A 1 218 ? 1.982 3.084 8.609 1 98.44 218 ARG A C 1
ATOM 1760 O O . ARG A 1 218 ? 2.986 3.076 9.328 1 98.44 218 ARG A O 1
ATOM 1767 N N . LEU A 1 219 ? 0.786 3.41 9.039 1 98.12 219 LEU A N 1
ATOM 1768 C CA . LEU A 1 219 ? 0.583 3.975 10.367 1 98.12 219 LEU A CA 1
ATOM 1769 C C . LEU A 1 219 ? 0.735 2.902 11.438 1 98.12 219 LEU A C 1
ATOM 1771 O O . LEU A 1 219 ? 0.251 1.779 11.273 1 98.12 219 LEU A O 1
ATOM 1775 N N . GLU A 1 220 ? 1.437 3.227 12.469 1 96.38 220 GLU A N 1
ATOM 1776 C CA . GLU A 1 220 ? 1.644 2.412 13.664 1 96.38 220 GLU A CA 1
ATOM 1777 C C . GLU A 1 220 ? 1.256 3.174 14.922 1 96.38 220 GLU A C 1
ATOM 1779 O O . GLU A 1 220 ? 2.123 3.65 15.656 1 96.38 220 GLU A O 1
ATOM 1784 N N . PRO A 1 221 ? -0.014 3.158 15.227 1 95.38 221 PRO A N 1
ATOM 1785 C CA . PRO A 1 221 ? -0.454 3.902 16.406 1 95.38 221 PRO A CA 1
ATOM 1786 C C . PRO A 1 221 ? -0.013 3.248 17.719 1 95.38 221 PRO A C 1
ATOM 1788 O O . PRO A 1 221 ? -0.028 2.021 17.828 1 95.38 221 PRO A O 1
ATOM 1791 N N . LYS A 1 222 ? 0.404 4.043 18.594 1 91 222 LYS A N 1
ATOM 1792 C CA . LYS A 1 222 ? 0.709 3.566 19.938 1 91 222 LYS A CA 1
ATOM 1793 C C . LYS A 1 222 ? -0.564 3.186 20.688 1 91 222 LYS A C 1
ATOM 1795 O O . LYS A 1 222 ? -1.594 3.85 20.547 1 91 222 LYS A O 1
ATOM 1800 N N . THR A 1 223 ? -0.438 2.154 21.469 1 88.56 223 THR A N 1
ATOM 1801 C CA . THR A 1 223 ? -1.54 1.805 22.359 1 88.56 223 THR A CA 1
ATOM 1802 C C . THR A 1 223 ? -1.608 2.77 23.547 1 88.56 223 THR A C 1
ATOM 1804 O O . THR A 1 223 ? -0.584 3.09 24.156 1 88.56 223 THR A O 1
ATOM 1807 N N . VAL A 1 224 ? -2.766 3.225 23.75 1 87.25 224 VAL A N 1
ATOM 1808 C CA . VAL A 1 224 ? -2.951 4.125 24.891 1 87.25 224 VAL A CA 1
ATOM 1809 C C . VAL A 1 224 ? -3.477 3.34 26.078 1 87.25 224 VAL A C 1
ATOM 1811 O O . VAL A 1 224 ? -4.488 2.639 25.984 1 87.25 224 VAL A O 1
ATOM 1814 N N . ALA A 1 225 ? -2.775 3.512 27.219 1 87.06 225 ALA A N 1
ATOM 1815 C CA . ALA A 1 225 ? -3.209 2.844 28.438 1 87.06 225 ALA A CA 1
ATOM 1816 C C . ALA A 1 225 ? -4.531 3.422 28.938 1 87.06 225 ALA A C 1
ATOM 1818 O O . ALA A 1 225 ? -4.789 4.617 28.797 1 87.06 225 ALA A O 1
ATOM 1819 N N . LYS A 1 226 ? -5.367 2.562 29.469 1 86.81 226 LYS A N 1
ATOM 1820 C CA . LYS A 1 226 ? -6.668 2.965 30 1 86.81 226 LYS A CA 1
ATOM 1821 C C . LYS A 1 226 ? -6.51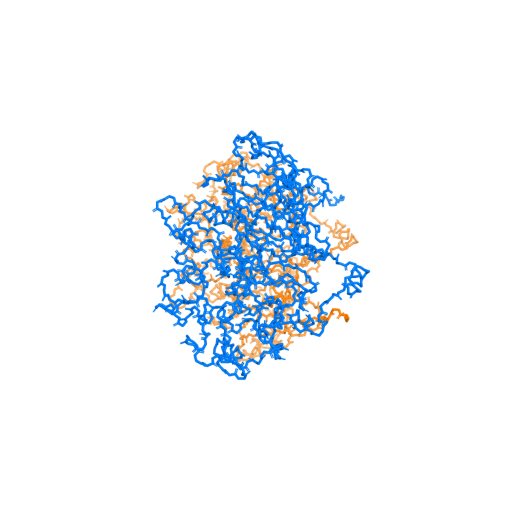6 4.082 31.031 1 86.81 226 LYS A C 1
ATOM 1823 O O . LYS A 1 226 ? -7.348 4.992 31.094 1 86.81 226 LYS A O 1
ATOM 1828 N N . GLU A 1 227 ? -5.488 4.004 31.781 1 87.5 227 GLU A N 1
ATOM 1829 C CA . GLU A 1 227 ? -5.234 5 32.812 1 87.5 227 GLU A CA 1
ATOM 1830 C C . GLU A 1 227 ? -4.984 6.375 32.219 1 87.5 227 GLU A C 1
ATOM 1832 O O . GLU A 1 227 ? -5.438 7.391 32.75 1 87.5 227 GLU A O 1
ATOM 1837 N N . ASP A 1 228 ? -4.297 6.363 31.172 1 85 228 ASP A N 1
ATOM 1838 C CA . ASP A 1 228 ? -4.008 7.621 30.484 1 85 228 ASP A CA 1
ATOM 1839 C C . ASP A 1 228 ? -5.277 8.227 29.891 1 85 228 ASP A C 1
ATOM 1841 O O . ASP A 1 228 ? -5.473 9.445 29.938 1 85 228 ASP A O 1
ATOM 1845 N N . LEU A 1 229 ? -6.059 7.379 29.422 1 84.81 229 LEU A N 1
ATOM 1846 C CA . LEU A 1 229 ? -7.324 7.836 28.859 1 84.81 229 LEU A CA 1
ATOM 1847 C C . LEU A 1 229 ? -8.219 8.43 29.938 1 84.81 229 LEU A C 1
ATOM 1849 O O . LEU A 1 229 ? -8.883 9.438 29.719 1 84.81 229 LEU A O 1
ATOM 1853 N N . MET A 1 230 ? -8.219 7.766 31.031 1 87.56 230 MET A N 1
ATOM 1854 C CA . MET A 1 230 ? -9.031 8.242 32.156 1 87.56 230 MET A CA 1
ATOM 1855 C C . MET A 1 230 ? -8.531 9.594 32.656 1 87.56 230 MET A C 1
ATOM 1857 O O . MET A 1 230 ? -9.328 10.477 32.969 1 87.56 230 MET A O 1
ATOM 1861 N N . LYS A 1 231 ? -7.305 9.711 32.719 1 85.56 231 LYS A N 1
ATOM 1862 C CA . LYS A 1 231 ? -6.719 10.969 33.156 1 85.56 231 LYS A CA 1
ATOM 1863 C C . LYS A 1 231 ? -7.066 12.102 32.188 1 85.56 231 LYS A C 1
ATOM 1865 O O . LYS A 1 231 ? -7.336 13.227 32.594 1 85.56 231 LYS A O 1
ATOM 1870 N N . MET A 1 232 ? -7.023 11.805 30.969 1 84.19 232 MET A N 1
ATOM 1871 C CA . MET A 1 232 ? -7.375 12.781 29.938 1 84.19 232 MET A CA 1
ATOM 1872 C C . MET A 1 232 ? -8.82 13.234 30.094 1 84.19 232 MET A C 1
ATOM 1874 O O . MET A 1 232 ? -9.117 14.43 30 1 84.19 232 MET A O 1
ATOM 1878 N N . MET A 1 233 ? -9.648 12.305 30.422 1 85.94 233 MET A N 1
ATOM 1879 C CA . MET A 1 233 ? -11.07 12.617 30.547 1 85.94 233 MET A CA 1
ATOM 1880 C C . MET A 1 233 ? -11.336 13.398 31.828 1 85.94 233 MET A C 1
ATOM 1882 O O . MET A 1 233 ? -12.203 14.273 31.859 1 85.94 233 MET A O 1
ATOM 1886 N N . GLU A 1 234 ? -10.562 13.141 32.812 1 87.88 234 GLU A N 1
ATOM 1887 C CA . GLU A 1 234 ? -10.727 13.82 34.094 1 87.88 234 GLU A CA 1
ATOM 1888 C C . GLU A 1 234 ? -10.336 15.289 34 1 87.88 234 GLU A C 1
ATOM 1890 O O . GLU A 1 234 ? -10.891 16.141 34.719 1 87.88 234 GLU A O 1
ATOM 1895 N N . THR A 1 235 ? -9.5 15.562 33.125 1 86.94 235 THR A N 1
ATOM 1896 C CA . THR A 1 235 ? -8.984 16.922 33.062 1 86.94 235 THR A CA 1
ATOM 1897 C C . THR A 1 235 ? -9.602 17.672 31.875 1 86.94 235 THR A C 1
ATOM 1899 O O . THR A 1 235 ? -9.188 18.781 31.562 1 86.94 235 THR A O 1
ATOM 1902 N N . PHE A 1 236 ? -10.562 17.031 31.297 1 91.69 236 PHE A N 1
ATOM 1903 C CA . PHE A 1 236 ? -11.188 17.625 30.125 1 91.69 236 PHE A CA 1
ATOM 1904 C C . PHE A 1 236 ? -11.984 18.859 30.5 1 91.69 236 PHE A C 1
ATOM 1906 O O . PHE A 1 236 ? -12.883 18.797 31.344 1 91.69 236 PHE A O 1
ATOM 1913 N N . LYS A 1 237 ? -11.711 20.016 29.859 1 92.62 237 LYS A N 1
ATOM 1914 C CA . LYS A 1 237 ? -12.305 21.297 30.25 1 92.62 237 LYS A CA 1
ATOM 1915 C C . LYS A 1 237 ? -13.391 21.719 29.266 1 92.62 237 LYS A C 1
ATOM 1917 O O . LYS A 1 237 ? -14.094 22.703 29.5 1 92.62 237 LYS A O 1
ATOM 1922 N N . GLY A 1 238 ? -13.57 20.969 28.188 1 94.81 238 GLY A N 1
ATOM 1923 C CA . GLY A 1 238 ? -14.547 21.328 27.172 1 94.81 238 GLY A CA 1
ATOM 1924 C C . GLY A 1 238 ? -15.914 20.719 27.406 1 94.81 238 GLY A C 1
ATOM 1925 O O . GLY A 1 238 ? -16.297 20.484 28.547 1 94.81 238 GLY A O 1
ATOM 1926 N N . ASP A 1 239 ? -16.688 20.672 26.391 1 96.38 239 ASP A N 1
ATOM 1927 C CA . ASP A 1 239 ? -18 20.031 26.406 1 96.38 239 ASP A CA 1
ATOM 1928 C C . ASP A 1 239 ? -17.906 18.578 25.969 1 96.38 239 ASP A C 1
ATOM 1930 O O . ASP A 1 239 ? -17.75 18.281 24.781 1 96.38 239 ASP A O 1
ATOM 1934 N N . ILE A 1 240 ? -18.141 17.703 26.906 1 94.88 240 ILE A N 1
ATOM 1935 C CA . ILE A 1 240 ? -17.922 16.266 26.688 1 94.88 240 ILE A CA 1
ATOM 1936 C C . ILE A 1 240 ? -18.875 15.766 25.594 1 94.88 240 ILE A C 1
ATOM 1938 O O . ILE A 1 240 ? -18.516 14.875 24.812 1 94.88 240 ILE A O 1
ATOM 1942 N N . SER A 1 241 ? -20.094 16.312 25.594 1 95.56 241 SER A N 1
ATOM 1943 C CA . SER A 1 241 ? -21.047 15.898 24.578 1 95.56 241 SER A CA 1
ATOM 1944 C C . SER A 1 241 ? -20.578 16.297 23.188 1 95.56 241 SER A C 1
ATOM 1946 O O . SER A 1 241 ? -20.703 15.516 22.234 1 95.56 241 SER A O 1
ATOM 1948 N N . LEU A 1 242 ? -20.047 17.469 23.062 1 96.25 242 LEU A N 1
ATOM 1949 C CA . LEU A 1 242 ? -19.531 17.953 21.781 1 96.25 242 LEU A CA 1
ATOM 1950 C C . LEU A 1 242 ? -18.297 17.172 21.375 1 96.25 242 LEU A C 1
ATOM 1952 O O . LEU A 1 242 ? -18.125 16.859 20.188 1 96.25 242 LEU A O 1
ATOM 1956 N N . TYR A 1 243 ? -17.469 16.891 22.344 1 94.69 243 TYR A N 1
ATOM 1957 C CA . TYR A 1 243 ? -16.281 16.078 22.094 1 94.69 243 TYR A CA 1
ATOM 1958 C C . TYR A 1 243 ? -16.656 14.719 21.516 1 94.69 243 TYR A C 1
ATOM 1960 O O . TYR A 1 243 ? -16.125 14.312 20.469 1 94.69 243 TYR A O 1
ATOM 1968 N N . ARG A 1 244 ? -17.578 14.07 22.172 1 94.06 244 ARG A N 1
ATOM 1969 C CA . ARG A 1 244 ? -18.016 12.75 21.719 1 94.06 244 ARG A CA 1
ATOM 1970 C C . ARG A 1 244 ? -18.609 12.812 20.312 1 94.06 244 ARG A C 1
ATOM 1972 O O . ARG A 1 244 ? -18.328 11.953 19.469 1 94.06 244 ARG A O 1
ATOM 1979 N N . LEU A 1 245 ? -19.391 13.828 20.125 1 95.62 245 LEU A N 1
ATOM 1980 C CA . LEU A 1 245 ? -20.047 13.984 18.844 1 95.62 245 LEU A CA 1
ATOM 1981 C C . LEU A 1 245 ? -19.016 14.227 17.734 1 95.62 245 LEU A C 1
ATOM 1983 O O . LEU A 1 245 ? -19.047 13.57 16.688 1 95.62 245 LEU A O 1
ATOM 1987 N N . ALA A 1 246 ? -18.125 15.078 17.922 1 95.75 246 ALA A N 1
ATOM 1988 C CA . ALA A 1 246 ? -17.141 15.492 16.922 1 95.75 246 ALA A CA 1
ATOM 1989 C C . ALA A 1 246 ? -16.156 14.367 16.609 1 95.75 246 ALA A C 1
ATOM 1991 O O . ALA A 1 246 ? -15.75 14.203 15.453 1 95.75 246 ALA A O 1
ATOM 1992 N N . PHE A 1 247 ? -15.852 13.531 17.547 1 93 247 PHE A N 1
ATOM 1993 C CA . PHE A 1 247 ? -14.773 12.562 17.359 1 93 247 PHE A CA 1
ATOM 1994 C C . PHE A 1 247 ? -15.344 11.172 17.109 1 93 247 PHE A C 1
ATOM 1996 O O . PHE A 1 247 ? -14.594 10.227 16.859 1 93 247 PHE A O 1
ATOM 2003 N N . SER A 1 248 ? -16.703 11.102 17.125 1 94.25 248 SER A N 1
ATOM 2004 C CA . SER A 1 248 ? -17.312 9.836 16.734 1 94.25 248 SER A CA 1
ATOM 2005 C C . SER A 1 248 ? -17.656 9.828 15.258 1 94.25 248 SER A C 1
ATOM 2007 O O . SER A 1 248 ? -18.141 8.82 14.734 1 94.25 248 SER A O 1
ATOM 2009 N N . GLN A 1 249 ? -17.5 11.008 14.617 1 95.19 249 GLN A N 1
ATOM 2010 C CA . GLN A 1 249 ? -17.766 11.125 13.188 1 95.19 249 GLN A CA 1
ATOM 2011 C C . GLN A 1 249 ? -16.484 11.375 12.406 1 95.19 249 GLN A C 1
ATOM 2013 O O . GLN A 1 249 ? -15.523 11.93 12.945 1 95.19 249 GLN A O 1
ATOM 2018 N N . PRO A 1 250 ? -16.469 11.031 11.062 1 96.94 250 PRO A N 1
ATOM 2019 C CA . PRO A 1 250 ? -17.438 10.289 10.266 1 96.94 250 PRO A CA 1
ATOM 2020 C C . PRO A 1 250 ? -17.469 8.797 10.602 1 96.94 250 PRO A C 1
ATOM 2022 O O . PRO A 1 250 ? -16.484 8.266 11.133 1 96.94 250 PRO A O 1
ATOM 2025 N N . LYS A 1 251 ? -18.531 8.148 10.234 1 95.25 251 LYS A N 1
ATOM 2026 C CA . LYS A 1 251 ? -18.75 6.75 10.609 1 95.25 251 LYS A CA 1
ATOM 2027 C C . LYS A 1 251 ? -17.719 5.832 9.945 1 95.25 251 LYS A C 1
ATOM 2029 O O . LYS A 1 251 ? -17.406 4.77 10.477 1 95.25 251 LYS A O 1
ATOM 2034 N N . ASP A 1 252 ? -17.203 6.207 8.82 1 94.44 252 ASP A N 1
ATOM 2035 C CA . ASP A 1 252 ? -16.312 5.328 8.078 1 94.44 252 ASP A CA 1
ATOM 2036 C C . ASP A 1 252 ? -14.852 5.637 8.398 1 94.44 252 ASP A C 1
ATOM 2038 O O . ASP A 1 252 ? -13.945 5.066 7.793 1 94.44 252 ASP A O 1
ATOM 2042 N N . PHE A 1 253 ? -14.562 6.578 9.25 1 94.19 253 PHE A N 1
ATOM 2043 C CA . PHE A 1 253 ? -13.234 6.734 9.836 1 94.19 253 PHE A CA 1
ATOM 2044 C C . PHE A 1 253 ? -13.086 5.875 11.086 1 94.19 253 PHE A C 1
ATOM 2046 O O . PHE A 1 253 ? -13.203 6.375 12.203 1 94.19 253 PHE A O 1
ATOM 2053 N N . LEU A 1 254 ? -12.742 4.645 10.953 1 88.06 254 LEU A N 1
ATOM 2054 C CA . LEU A 1 254 ? -12.922 3.584 11.945 1 88.06 254 LEU A CA 1
ATOM 2055 C C . LEU A 1 254 ? -11.75 3.551 12.922 1 88.06 254 LEU A C 1
ATOM 2057 O O . LEU A 1 254 ? -11.906 3.135 14.07 1 88.06 254 LEU A O 1
ATOM 2061 N N . SER A 1 255 ? -10.609 3.873 12.414 1 90.75 255 SER A N 1
ATOM 2062 C CA . SER A 1 255 ? -9.383 3.855 13.211 1 90.75 255 SER A CA 1
ATOM 2063 C C . SER A 1 255 ? -8.305 4.723 12.57 1 90.75 255 SER A C 1
ATOM 2065 O O . SER A 1 255 ? -8.453 5.172 11.438 1 90.75 255 SER A O 1
ATOM 2067 N N . THR A 1 256 ? -7.262 4.906 13.328 1 93 256 THR A N 1
ATOM 2068 C CA . THR A 1 256 ? -6.113 5.648 12.828 1 93 256 THR A CA 1
ATOM 2069 C C . THR A 1 256 ? -5.574 5.012 11.547 1 93 256 THR A C 1
ATOM 2071 O O . THR A 1 256 ? -5.238 5.711 10.594 1 93 256 THR A O 1
ATOM 2074 N N . ARG A 1 257 ? -5.633 3.695 11.461 1 95 257 ARG A N 1
ATOM 2075 C CA . ARG A 1 257 ? -5.055 2.955 10.344 1 95 257 ARG A CA 1
ATOM 2076 C C . ARG A 1 257 ? -5.918 3.088 9.094 1 95 257 ARG A C 1
ATOM 2078 O O . ARG A 1 257 ? -5.469 2.793 7.988 1 95 257 ARG A O 1
ATOM 2085 N N . SER A 1 258 ? -7.172 3.611 9.297 1 94.81 258 SER A N 1
ATOM 2086 C CA . SER A 1 258 ? -8.086 3.736 8.156 1 94.81 258 SER A CA 1
ATOM 2087 C C . SER A 1 258 ? -7.488 4.621 7.07 1 94.81 258 SER A C 1
ATOM 2089 O O . SER A 1 258 ? -7.77 4.434 5.883 1 94.81 258 SER A O 1
ATOM 2091 N N . MET A 1 259 ? -6.598 5.496 7.5 1 97.38 259 MET A N 1
ATOM 2092 C CA . MET A 1 259 ? -5.992 6.434 6.555 1 97.38 259 MET A CA 1
ATOM 2093 C C . MET A 1 259 ? -5.18 5.695 5.5 1 97.38 259 MET A C 1
ATOM 2095 O O . MET A 1 259 ? -5.016 6.184 4.379 1 97.38 259 MET A O 1
ATOM 2099 N N . ASN A 1 260 ? -4.73 4.469 5.797 1 98.38 260 ASN A N 1
ATOM 2100 C CA . ASN A 1 260 ? -3.918 3.697 4.863 1 98.38 260 ASN A CA 1
ATOM 2101 C C . ASN A 1 260 ? -4.785 2.928 3.869 1 98.38 260 ASN A C 1
ATOM 2103 O O . ASN A 1 260 ? -4.266 2.287 2.953 1 98.38 260 ASN A O 1
ATOM 2107 N N . GLY A 1 261 ? -6.109 2.879 4.078 1 98 261 GLY A N 1
ATOM 2108 C CA . GLY A 1 261 ? -6.961 2.242 3.086 1 98 261 GLY A CA 1
ATOM 2109 C C . GLY A 1 261 ? -6.953 2.957 1.748 1 98 261 GLY A C 1
ATOM 2110 O O . GLY A 1 261 ? -7.117 4.176 1.688 1 98 261 GLY A O 1
ATOM 2111 N N . PRO A 1 262 ? -6.777 2.246 0.68 1 98 262 PRO A N 1
ATOM 2112 C CA . PRO A 1 262 ? -6.617 2.889 -0.626 1 98 262 PRO A CA 1
ATOM 2113 C C . PRO A 1 262 ? -7.801 3.783 -0.992 1 98 262 PRO A C 1
ATOM 2115 O O . PRO A 1 262 ? -7.609 4.871 -1.543 1 98 262 PRO A O 1
ATOM 2118 N N . ASP A 1 263 ? -9.008 3.395 -0.666 1 97.5 263 ASP A N 1
ATOM 2119 C CA . ASP A 1 263 ? -10.203 4.16 -1.018 1 97.5 263 ASP A CA 1
ATOM 2120 C C . ASP A 1 263 ? -10.422 5.32 -0.049 1 97.5 263 ASP A C 1
ATOM 2122 O O . ASP A 1 263 ? -11.172 6.25 -0.344 1 97.5 263 ASP A O 1
ATOM 2126 N N . PHE A 1 264 ? -9.805 5.238 1.085 1 98.25 264 PHE A N 1
ATOM 2127 C CA . PHE A 1 264 ? -9.945 6.27 2.104 1 98.25 264 PHE A CA 1
ATOM 2128 C C . PHE A 1 264 ? -8.867 7.336 1.947 1 98.25 264 PHE A C 1
ATOM 2130 O O . PHE A 1 264 ? -9.141 8.531 2.074 1 98.25 264 PHE A O 1
ATOM 2137 N N . MET A 1 265 ? -7.645 6.91 1.626 1 98.31 265 MET A N 1
ATOM 2138 C CA . MET A 1 265 ? -6.465 7.762 1.537 1 98.31 265 MET A CA 1
ATOM 2139 C C . MET A 1 265 ? -6.629 8.812 0.442 1 98.31 265 MET A C 1
ATOM 2141 O O . MET A 1 265 ? -6.109 9.922 0.555 1 98.31 265 MET A O 1
ATOM 2145 N N . CYS A 1 266 ? -7.43 8.508 -0.528 1 98.31 266 CYS A N 1
ATOM 2146 C CA . CYS A 1 266 ? -7.52 9.391 -1.684 1 98.31 266 CYS A CA 1
ATOM 2147 C C . CYS A 1 266 ? -8.656 10.391 -1.52 1 98.31 266 CYS A C 1
ATOM 2149 O O . CYS A 1 266 ? -8.883 11.227 -2.391 1 98.31 266 CYS A O 1
ATOM 2151 N N . LEU A 1 267 ? -9.484 10.289 -0.401 1 98.69 267 LEU A N 1
ATOM 2152 C CA . LEU A 1 267 ? -10.562 11.242 -0.179 1 98.69 267 LEU A CA 1
ATOM 2153 C C . LEU A 1 267 ? -10.016 12.648 0.038 1 98.69 267 LEU A C 1
ATOM 2155 O O . LEU A 1 267 ? -9.039 12.836 0.763 1 98.69 267 LEU A O 1
ATOM 2159 N N . PRO A 1 268 ? -10.578 13.602 -0.62 1 98.62 268 PRO A N 1
ATOM 2160 C CA . PRO A 1 268 ? -9.992 14.945 -0.626 1 98.62 268 PRO A CA 1
ATOM 2161 C C . PRO A 1 268 ? -10.539 15.828 0.493 1 98.62 268 PRO A C 1
ATOM 2163 O O . PRO A 1 268 ? -10.938 16.969 0.245 1 98.62 268 PRO A O 1
ATOM 2166 N N . ASN A 1 269 ? -10.531 15.398 1.716 1 98.69 269 ASN A N 1
ATOM 2167 C CA . ASN A 1 269 ? -10.945 16.219 2.85 1 98.69 269 ASN A CA 1
ATOM 2168 C C . ASN A 1 269 ? -9.836 17.172 3.289 1 98.69 269 ASN A C 1
ATOM 2170 O O . ASN A 1 269 ? -8.812 16.734 3.824 1 98.69 269 ASN A O 1
ATOM 2174 N N . PRO A 1 270 ? -10.07 18.469 3.217 1 98.69 270 PRO A N 1
ATOM 2175 C CA . PRO A 1 270 ? -9.023 19.453 3.521 1 98.69 270 PRO A CA 1
ATOM 2176 C C . PRO A 1 270 ? -8.758 19.578 5.02 1 98.69 270 PRO A C 1
ATOM 2178 O O . PRO A 1 270 ? -7.879 20.344 5.43 1 98.69 270 PRO A O 1
ATOM 2181 N N . SER A 1 271 ? -9.469 18.812 5.816 1 98.38 271 SER A N 1
ATOM 2182 C CA . SER A 1 271 ? -9.258 18.875 7.258 1 98.38 271 SER A CA 1
ATOM 2183 C C . SER A 1 271 ? -8.312 17.766 7.723 1 98.38 271 SER A C 1
ATOM 2185 O O . SER A 1 271 ? -7.688 17.891 8.781 1 98.38 271 SER A O 1
ATOM 2187 N N . SER A 1 272 ? -8.219 16.703 6.895 1 98.06 272 SER A N 1
ATOM 2188 C CA . SER A 1 272 ? -7.598 15.562 7.555 1 98.06 272 SER A CA 1
ATOM 2189 C C . SER A 1 272 ? -6.758 14.75 6.574 1 98.06 272 SER A C 1
ATOM 2191 O O . SER A 1 272 ? -5.891 13.977 6.984 1 98.06 272 SER A O 1
ATOM 2193 N N . HIS A 1 273 ? -6.945 14.859 5.293 1 98.69 273 HIS A N 1
ATOM 2194 C CA . HIS A 1 273 ? -6.402 13.891 4.344 1 98.69 273 HIS A CA 1
ATOM 2195 C C . HIS A 1 273 ? -5.215 14.469 3.582 1 98.69 273 HIS A C 1
ATOM 2197 O O . HIS A 1 273 ? -5.059 14.219 2.385 1 98.69 273 HIS A O 1
ATOM 2203 N N . GLY A 1 274 ? -4.465 15.312 4.266 1 98.81 274 GLY A N 1
ATOM 2204 C CA . GLY A 1 274 ? -3.191 15.734 3.703 1 98.81 274 GLY A CA 1
ATOM 2205 C C . GLY A 1 274 ? -2.115 14.672 3.799 1 98.81 274 GLY A C 1
ATOM 2206 O O . GLY A 1 274 ? -1.873 14.117 4.875 1 98.81 274 GLY A O 1
ATOM 2207 N N . VAL A 1 275 ? -1.544 14.336 2.689 1 98.94 275 VAL A N 1
ATOM 2208 C CA . VAL A 1 275 ? -0.449 13.375 2.598 1 98.94 275 VAL A CA 1
ATOM 2209 C C . VAL A 1 275 ? 0.697 13.969 1.784 1 98.94 275 VAL A C 1
ATOM 2211 O O . VAL A 1 275 ? 0.479 14.508 0.696 1 98.94 275 VAL A O 1
ATOM 2214 N N . GLY A 1 276 ? 1.896 13.914 2.33 1 98.88 276 GLY A N 1
ATOM 2215 C CA . GLY A 1 276 ? 3.031 14.492 1.624 1 98.88 276 GLY A CA 1
ATOM 2216 C C . GLY A 1 276 ? 4.336 14.352 2.383 1 98.88 276 GLY A C 1
ATOM 2217 O O . GLY A 1 276 ? 4.41 13.625 3.377 1 98.88 276 GLY A O 1
ATOM 2218 N N . SER A 1 277 ? 5.395 14.938 1.817 1 98.88 277 SER A N 1
ATOM 2219 C CA . SER A 1 277 ? 6.703 14.953 2.463 1 98.88 277 SER A CA 1
ATOM 2220 C C . SER A 1 277 ? 6.824 16.109 3.451 1 98.88 277 SER A C 1
ATOM 2222 O O . SER A 1 277 ? 6.172 17.141 3.289 1 98.88 277 SER A O 1
ATOM 2224 N N . ALA A 1 278 ? 7.609 15.867 4.48 1 98.94 278 ALA A N 1
ATOM 2225 C CA . ALA A 1 278 ? 7.91 16.984 5.367 1 98.94 278 ALA A CA 1
ATOM 2226 C C . ALA A 1 278 ? 8.508 18.156 4.594 1 98.94 278 ALA A C 1
ATOM 2228 O O . ALA A 1 278 ? 8.18 19.312 4.859 1 98.94 278 ALA A O 1
ATOM 2229 N N . LEU A 1 279 ? 9.305 17.875 3.623 1 98.94 279 LEU A N 1
ATOM 2230 C CA . LEU A 1 279 ? 9.938 18.906 2.812 1 98.94 279 LEU A CA 1
ATOM 2231 C C . LEU A 1 279 ? 8.891 19.734 2.072 1 98.94 279 LEU A C 1
ATOM 2233 O O . LEU A 1 279 ? 9.023 20.953 1.958 1 98.94 279 LEU A O 1
ATOM 2237 N N . GLY A 1 280 ? 7.914 19.031 1.518 1 98.88 280 GLY A N 1
ATOM 2238 C CA . GLY A 1 280 ? 6.852 19.734 0.822 1 98.88 280 GLY A CA 1
ATOM 2239 C C . GLY A 1 280 ? 6.113 20.719 1.71 1 98.88 280 GLY A C 1
ATOM 2240 O O . GLY A 1 280 ? 5.906 21.875 1.33 1 98.88 280 GLY A O 1
ATOM 2241 N N . VAL A 1 281 ? 5.73 20.297 2.918 1 98.94 281 VAL A N 1
ATOM 2242 C CA . VAL A 1 281 ? 5.016 21.156 3.852 1 98.94 281 VAL A CA 1
ATOM 2243 C C . VAL A 1 281 ? 5.938 22.266 4.336 1 98.94 281 VAL A C 1
ATOM 2245 O O . VAL A 1 281 ? 5.523 23.422 4.434 1 98.94 281 VAL A O 1
ATOM 2248 N N . ALA A 1 282 ? 7.18 21.922 4.609 1 98.94 282 ALA A N 1
ATOM 2249 C CA . ALA A 1 282 ? 8.156 22.922 5.027 1 98.94 282 ALA A CA 1
ATOM 2250 C C . ALA A 1 282 ? 8.367 23.984 3.939 1 98.94 282 ALA A C 1
ATOM 2252 O O . ALA A 1 282 ? 8.578 25.156 4.234 1 98.94 282 ALA A O 1
ATOM 2253 N N . LYS A 1 283 ? 8.383 23.562 2.73 1 98.94 283 LYS A N 1
ATOM 2254 C CA . LYS A 1 283 ? 8.547 24.484 1.617 1 98.94 283 LYS A CA 1
ATOM 2255 C C . LYS A 1 283 ? 7.402 25.5 1.57 1 98.94 283 LYS A C 1
ATOM 2257 O O . LYS A 1 283 ? 7.637 26.703 1.449 1 98.94 283 LYS A O 1
ATOM 2262 N N . LEU A 1 284 ? 6.215 24.969 1.652 1 98.94 284 LEU A N 1
ATOM 2263 C CA . LEU A 1 284 ? 5.062 25.859 1.664 1 98.94 284 LEU A CA 1
ATOM 2264 C C . LEU A 1 284 ? 5.156 26.859 2.818 1 98.94 284 LEU A C 1
ATOM 2266 O O . LEU A 1 284 ? 5.016 28.062 2.617 1 98.94 284 LEU A O 1
ATOM 2270 N N . ALA A 1 285 ? 5.41 26.344 3.988 1 98.94 285 ALA A N 1
ATOM 2271 C CA . ALA A 1 285 ? 5.547 27.188 5.168 1 98.94 285 ALA A CA 1
ATOM 2272 C C . ALA A 1 285 ? 6.707 28.172 5.008 1 98.94 285 ALA A C 1
ATOM 2274 O O . ALA A 1 285 ? 6.609 29.328 5.43 1 98.94 285 ALA A O 1
ATOM 2275 N N . GLY A 1 286 ? 7.75 27.703 4.383 1 98.88 286 GLY A N 1
ATOM 2276 C CA . GLY A 1 286 ? 8.914 28.547 4.156 1 98.88 286 GLY A CA 1
ATOM 2277 C C . GLY A 1 286 ? 8.633 29.703 3.207 1 98.88 286 GLY A C 1
ATOM 2278 O O . GLY A 1 286 ? 9.117 30.812 3.42 1 98.88 286 GLY A O 1
ATOM 2279 N N . ILE A 1 287 ? 7.906 29.406 2.195 1 98.88 287 ILE A N 1
ATOM 2280 C CA . ILE A 1 287 ? 7.516 30.453 1.257 1 98.88 287 ILE A CA 1
ATOM 2281 C C . ILE A 1 287 ? 6.695 31.516 1.984 1 98.88 287 ILE A C 1
ATOM 2283 O O . ILE A 1 287 ? 6.945 32.719 1.825 1 98.88 287 ILE A O 1
ATOM 2287 N N . LEU A 1 288 ? 5.781 31.094 2.799 1 98.81 288 LEU A N 1
ATOM 2288 C CA . LEU A 1 288 ? 4.965 32.031 3.574 1 98.81 288 LEU A CA 1
ATOM 2289 C C . LEU A 1 288 ? 5.828 32.812 4.543 1 98.81 288 LEU A C 1
ATOM 2291 O O . LEU A 1 288 ? 5.672 34.031 4.656 1 98.81 288 LEU A O 1
ATOM 2295 N N . ALA A 1 289 ? 6.723 32.156 5.184 1 98.56 289 ALA A N 1
ATOM 2296 C CA . ALA A 1 289 ? 7.594 32.781 6.168 1 98.56 289 ALA A CA 1
ATOM 2297 C C . ALA A 1 289 ? 8.484 33.844 5.508 1 98.56 289 ALA A C 1
ATOM 2299 O O . ALA A 1 289 ? 8.867 34.844 6.137 1 98.56 289 ALA A O 1
ATOM 2300 N N . ASN A 1 290 ? 8.789 33.594 4.258 1 98.06 290 ASN A N 1
ATOM 2301 C CA . ASN A 1 290 ? 9.703 34.469 3.518 1 98.06 290 ASN A CA 1
ATOM 2302 C C . ASN A 1 290 ? 8.953 35.469 2.646 1 98.06 290 ASN A C 1
ATOM 2304 O O . ASN A 1 290 ? 9.414 35.812 1.555 1 98.06 290 ASN A O 1
ATOM 2308 N N . GLY A 1 291 ? 7.828 35.812 2.996 1 97.44 291 GLY A N 1
ATOM 2309 C CA . GLY A 1 291 ? 7.109 36.906 2.373 1 97.44 291 GLY A CA 1
ATOM 2310 C C . GLY A 1 291 ? 6.246 36.469 1.203 1 97.44 291 GLY A C 1
ATOM 2311 O O . GLY A 1 291 ? 5.715 37.312 0.471 1 97.44 291 GLY A O 1
ATOM 2312 N N . GLY A 1 292 ? 6.164 35.25 0.903 1 98.5 292 GLY A N 1
ATOM 2313 C CA . GLY A 1 292 ? 5.184 34.719 -0.029 1 98.5 292 GLY A CA 1
ATOM 2314 C C . GLY A 1 292 ? 5.719 34.562 -1.439 1 98.5 292 GLY A C 1
ATOM 2315 O O . GLY A 1 292 ? 5.023 34.062 -2.322 1 98.5 292 GLY A O 1
ATOM 2316 N N . LYS A 1 293 ? 6.961 34.938 -1.633 1 97.19 293 LYS A N 1
ATOM 2317 C CA . LYS A 1 293 ? 7.566 34.812 -2.957 1 97.19 293 LYS A CA 1
ATOM 2318 C C . LYS A 1 293 ? 8.602 33.719 -2.998 1 97.19 293 LYS A C 1
ATOM 2320 O O . LYS A 1 293 ? 9.32 33.5 -2.021 1 97.19 293 LYS A O 1
ATOM 2325 N N . HIS A 1 294 ? 8.617 32.969 -4.121 1 97.5 294 HIS A N 1
ATOM 2326 C CA . HIS A 1 294 ? 9.57 31.891 -4.332 1 97.5 294 HIS A CA 1
ATOM 2327 C C . HIS A 1 294 ? 9.898 31.734 -5.812 1 97.5 294 HIS A C 1
ATOM 2329 O O . HIS A 1 294 ? 9 31.516 -6.633 1 97.5 294 HIS A O 1
ATOM 2335 N N . GLU A 1 295 ? 11.172 31.875 -6.145 1 95.75 295 GLU A N 1
ATOM 2336 C CA . GLU A 1 295 ? 11.68 31.688 -7.5 1 95.75 295 GLU A CA 1
ATOM 2337 C C . GLU A 1 295 ? 10.867 32.5 -8.516 1 95.75 295 GLU A C 1
ATOM 2339 O O . GLU A 1 295 ? 10.414 31.953 -9.523 1 95.75 295 GLU A O 1
ATOM 2344 N N . GLY A 1 296 ? 10.602 33.656 -8.234 1 95.75 296 GLY A N 1
ATOM 2345 C CA . GLY A 1 296 ? 9.992 34.594 -9.148 1 95.75 296 GLY A CA 1
ATOM 2346 C C . GLY A 1 296 ? 8.477 34.531 -9.148 1 95.75 296 GLY A C 1
ATOM 2347 O O . GLY A 1 296 ? 7.812 35.312 -9.828 1 95.75 296 GLY A O 1
ATOM 2348 N N . LYS A 1 297 ? 7.902 33.656 -8.344 1 97.56 297 LYS A N 1
ATOM 2349 C CA . LYS A 1 297 ? 6.453 33.5 -8.258 1 97.56 297 LYS A CA 1
ATOM 2350 C C . LYS A 1 297 ? 5.938 33.938 -6.891 1 97.56 297 LYS A C 1
ATOM 2352 O O . LYS A 1 297 ? 6.641 33.812 -5.887 1 97.56 297 LYS A O 1
ATOM 2357 N N . THR A 1 298 ? 4.75 34.562 -6.91 1 98.38 298 THR A N 1
ATOM 2358 C CA . THR A 1 298 ? 4.125 35 -5.672 1 98.38 298 THR A CA 1
ATOM 2359 C C . THR A 1 298 ? 3.004 34.031 -5.262 1 98.38 298 THR A C 1
ATOM 2361 O O . THR A 1 298 ? 2.041 33.844 -6.008 1 98.38 298 THR A O 1
ATOM 2364 N N . LEU A 1 299 ? 3.156 33.469 -4.152 1 98.56 299 LEU A N 1
ATOM 2365 C CA . LEU A 1 299 ? 2.109 32.594 -3.602 1 98.56 299 LEU A CA 1
ATOM 2366 C C . LEU A 1 299 ? 1.021 33.438 -2.934 1 98.56 299 LEU A C 1
ATOM 2368 O O . LEU A 1 299 ? -0.158 33.312 -3.273 1 98.56 299 LEU A O 1
ATOM 2372 N N . LEU A 1 300 ? 1.401 34.25 -2 1 98.69 300 LEU A N 1
ATOM 2373 C CA . LEU A 1 300 ? 0.55 35.219 -1.301 1 98.69 300 LEU A CA 1
ATOM 2374 C C . LEU A 1 300 ? 1.28 36.531 -1.084 1 98.69 300 LEU A C 1
ATOM 2376 O O . LEU A 1 300 ? 2.506 36.562 -0.958 1 98.69 300 LEU A O 1
ATOM 2380 N N . LEU A 1 301 ? 0.495 37.594 -0.983 1 98.31 301 LEU A N 1
ATOM 2381 C CA . LEU A 1 301 ? 1.046 38.875 -0.615 1 98.31 301 LEU A CA 1
ATOM 2382 C C . LEU A 1 301 ? 1.282 38.969 0.889 1 98.31 301 LEU A C 1
ATOM 2384 O O . LEU A 1 301 ? 0.627 38.281 1.665 1 98.31 301 LEU A O 1
ATOM 2388 N N . PRO A 1 302 ? 2.223 39.812 1.286 1 97.56 302 PRO A N 1
ATOM 2389 C CA . PRO A 1 302 ? 2.529 39.938 2.711 1 97.56 302 PRO A CA 1
ATOM 2390 C C . PRO A 1 302 ? 1.3 40.281 3.549 1 97.56 302 PRO A C 1
ATOM 2392 O O . PRO A 1 302 ? 1.161 39.812 4.676 1 97.56 302 PRO A O 1
ATOM 2395 N N . GLU A 1 303 ? 0.436 41.062 3.033 1 97.12 303 GLU A N 1
ATOM 2396 C CA . GLU A 1 303 ? -0.765 41.438 3.766 1 97.12 303 GLU A CA 1
ATOM 2397 C C . GLU A 1 303 ? -1.653 40.25 4.051 1 97.12 303 GLU A C 1
ATOM 2399 O O . GLU A 1 303 ? -2.232 40.125 5.133 1 97.12 303 GLU A O 1
ATOM 2404 N N . SER A 1 304 ? -1.795 39.438 3.074 1 97.94 304 SER A N 1
ATOM 2405 C CA . SER A 1 304 ? -2.584 38.219 3.242 1 97.94 304 SER A CA 1
ATOM 2406 C C . SER A 1 304 ? -1.933 37.281 4.246 1 97.94 304 SER A C 1
ATOM 2408 O O . SER A 1 304 ? -2.625 36.625 5.031 1 97.94 304 SER A O 1
ATOM 2410 N N . ILE A 1 305 ? -0.631 37.188 4.18 1 98.38 305 ILE A N 1
ATOM 2411 C CA . ILE A 1 305 ? 0.1 36.344 5.129 1 98.38 305 ILE A CA 1
ATOM 2412 C C . ILE A 1 305 ? -0.095 36.875 6.543 1 98.38 305 ILE A C 1
ATOM 2414 O O . ILE A 1 305 ? -0.289 36.125 7.488 1 98.38 305 ILE A O 1
ATOM 2418 N N . ALA A 1 306 ? -0.061 38.188 6.676 1 97.56 306 ALA A N 1
ATOM 2419 C CA . ALA A 1 306 ? -0.29 38.812 7.977 1 97.56 306 ALA A CA 1
ATOM 2420 C C . ALA A 1 306 ? -1.67 38.438 8.516 1 97.56 306 ALA A C 1
ATOM 2422 O O . ALA A 1 306 ? -1.833 38.219 9.719 1 97.56 306 ALA A O 1
ATOM 2423 N N . ARG A 1 307 ? -2.619 38.406 7.707 1 97.44 307 ARG A N 1
ATOM 2424 C CA . ARG A 1 307 ? -3.979 38.062 8.133 1 97.44 307 ARG A CA 1
ATOM 2425 C C . ARG A 1 307 ? -4.066 36.656 8.656 1 97.44 307 ARG A C 1
ATOM 2427 O O . ARG A 1 307 ? -4.855 36.375 9.562 1 97.44 307 ARG A O 1
ATOM 2434 N N . LEU A 1 308 ? -3.236 35.719 8.117 1 97.81 308 LEU A N 1
ATOM 2435 C CA . LEU A 1 308 ? -3.219 34.344 8.578 1 97.81 308 LEU A CA 1
ATOM 2436 C C . LEU A 1 308 ? -2.664 34.25 9.992 1 97.81 308 LEU A C 1
ATOM 2438 O O . LEU A 1 308 ? -2.854 33.25 10.672 1 97.81 308 LEU A O 1
ATOM 2442 N N . GLN A 1 309 ? -2.006 35.312 10.469 1 96.56 309 GLN A N 1
ATOM 2443 C CA . GLN A 1 309 ? -1.327 35.312 11.758 1 96.56 309 GLN A CA 1
ATOM 2444 C C . GLN A 1 309 ? -2.146 36.062 12.82 1 96.56 309 GLN A C 1
ATOM 2446 O O . GLN A 1 309 ? -1.772 36.062 13.992 1 96.56 309 GLN A O 1
ATOM 2451 N N . GLU A 1 310 ? -3.211 36.625 12.438 1 96.44 310 GLU A N 1
ATOM 2452 C CA . GLU A 1 310 ? -4.047 37.375 13.383 1 96.44 310 GLU A CA 1
ATOM 2453 C C . GLU A 1 310 ? -4.844 36.406 14.273 1 96.44 310 GLU A C 1
ATOM 2455 O O . GLU A 1 310 ? -5.527 35.531 13.773 1 96.44 310 GLU A O 1
ATOM 2460 N N . PRO A 1 311 ? -4.719 36.594 15.609 1 95.81 311 PRO A N 1
ATOM 2461 C CA . PRO A 1 311 ? -5.566 35.781 16.484 1 95.81 311 PRO A CA 1
ATOM 2462 C C . PRO A 1 311 ? -7.051 36.094 16.328 1 95.81 311 PRO A C 1
ATOM 2464 O O . PRO A 1 311 ? -7.453 37.25 16.484 1 95.81 311 PRO A O 1
ATOM 2467 N N . MET A 1 312 ? -7.797 35.156 16 1 95.88 312 MET A N 1
ATOM 2468 C CA . MET A 1 312 ? -9.219 35.344 15.75 1 95.88 312 MET A CA 1
ATOM 2469 C C . MET A 1 312 ? -10.07 34.688 16.828 1 95.88 312 MET A C 1
ATOM 2471 O O . MET A 1 312 ? -11.203 35.125 17.078 1 95.88 312 MET A O 1
ATOM 2475 N N . SER A 1 313 ? -9.555 33.656 17.438 1 95.44 313 SER A N 1
ATOM 2476 C CA . SER A 1 313 ? -10.258 33 18.547 1 95.44 313 SER A CA 1
ATOM 2477 C C . SER A 1 313 ? -9.281 32.375 19.531 1 95.44 313 SER A C 1
ATOM 2479 O O . SER A 1 313 ? -8.188 31.969 19.156 1 95.44 313 SER A O 1
ATOM 2481 N N . HIS A 1 314 ? -9.641 32.344 20.781 1 92.5 314 HIS A N 1
ATOM 2482 C CA . HIS A 1 314 ? -8.875 31.781 21.875 1 92.5 314 HIS A CA 1
ATOM 2483 C C . HIS A 1 314 ? -9.773 31.422 23.062 1 92.5 314 HIS A C 1
ATOM 2485 O O . HIS A 1 314 ? -10.977 31.703 23.031 1 92.5 314 HIS A O 1
ATOM 2491 N N . GLY A 1 315 ? -9.172 30.797 24.047 1 90.5 315 GLY A N 1
ATOM 2492 C CA . GLY A 1 315 ? -9.93 30.312 25.188 1 90.5 315 GLY A CA 1
ATOM 2493 C C . GLY A 1 315 ? -10.117 28.797 25.188 1 90.5 315 GLY A C 1
ATOM 2494 O O . GLY A 1 315 ? -9.484 28.094 24.406 1 90.5 315 GLY A O 1
ATOM 2495 N N . ILE A 1 316 ? -10.961 28.375 26.078 1 93.62 316 ILE A N 1
ATOM 2496 C CA . ILE A 1 316 ? -11.195 26.938 26.172 1 93.62 316 ILE A CA 1
ATOM 2497 C C . ILE A 1 316 ? -12 26.469 24.969 1 93.62 316 ILE A C 1
ATOM 2499 O O . ILE A 1 316 ? -13.094 26.969 24.703 1 93.62 316 ILE A O 1
ATOM 2503 N N . ASP A 1 317 ? -11.461 25.594 24.234 1 95.44 317 ASP A N 1
ATOM 2504 C CA . ASP A 1 317 ? -12.141 24.969 23.109 1 95.44 317 ASP A CA 1
ATOM 2505 C C . ASP A 1 317 ? -13.172 23.953 23.578 1 95.44 317 ASP A C 1
ATOM 2507 O O . ASP A 1 317 ? -12.812 22.969 24.234 1 95.44 317 ASP A O 1
ATOM 2511 N N . LEU A 1 318 ? -14.344 24.094 23.188 1 96.94 318 LEU A N 1
ATOM 2512 C CA . LEU A 1 318 ? -15.406 23.234 23.672 1 96.94 318 LEU A CA 1
ATOM 2513 C C . LEU A 1 318 ? -15.242 21.812 23.156 1 96.94 318 LEU A C 1
ATOM 2515 O O . LEU A 1 318 ? -15.641 20.844 23.828 1 96.94 318 LEU A O 1
ATOM 2519 N N . THR A 1 319 ? -14.711 21.641 22.062 1 96.19 319 THR A N 1
ATOM 2520 C CA . THR A 1 319 ? -14.57 20.328 21.422 1 96.19 319 THR A CA 1
ATOM 2521 C C . THR A 1 319 ? -13.352 19.594 21.969 1 96.19 319 THR A C 1
ATOM 2523 O O . THR A 1 319 ? -13.438 18.391 22.281 1 96.19 319 THR A O 1
ATOM 2526 N N . THR A 1 320 ? -12.242 20.234 22.156 1 93.06 320 THR A N 1
ATOM 2527 C CA . THR A 1 320 ? -10.992 19.547 22.484 1 93.06 320 THR A CA 1
ATOM 2528 C C . THR A 1 320 ? -10.633 19.766 23.953 1 93.06 320 THR A C 1
ATOM 2530 O O . THR A 1 320 ? -9.797 19.047 24.5 1 93.06 320 THR A O 1
ATOM 2533 N N . GLY A 1 321 ? -11.195 20.781 24.562 1 92.31 321 GLY A N 1
ATOM 2534 C CA . GLY A 1 321 ? -10.844 21.125 25.938 1 92.31 321 GLY A CA 1
ATOM 2535 C C . GLY A 1 321 ? -9.539 21.891 26.047 1 92.31 321 GLY A C 1
ATOM 2536 O O . GLY A 1 321 ? -9.156 22.328 27.141 1 92.31 321 GLY A O 1
ATOM 2537 N N . GLY A 1 322 ? -8.906 22.062 24.953 1 89.12 322 GLY A N 1
ATOM 2538 C CA . GLY A 1 322 ? -7.652 22.797 24.938 1 89.12 322 GLY A CA 1
ATOM 2539 C C . GLY A 1 322 ? -7.844 24.312 24.906 1 89.12 322 GLY A C 1
ATOM 2540 O O . GLY A 1 322 ? -8.969 24.797 25.031 1 89.12 322 GLY A O 1
ATOM 2541 N N . SER A 1 323 ? -6.723 25.109 24.844 1 89.44 323 SER A N 1
ATOM 2542 C CA . SER A 1 323 ? -6.773 26.562 24.859 1 89.44 323 SER A CA 1
ATOM 2543 C C . SER A 1 323 ? -5.895 27.172 23.766 1 89.44 323 SER A C 1
ATOM 2545 O O . SER A 1 323 ? -5.23 28.188 23.969 1 89.44 323 SER A O 1
ATOM 2547 N N . ASN A 1 324 ? -5.973 26.531 22.625 1 89.69 324 ASN A N 1
ATOM 2548 C CA . ASN A 1 324 ? -5.18 26.984 21.484 1 89.69 324 ASN A CA 1
ATOM 2549 C C . ASN A 1 324 ? -5.613 28.359 21.016 1 89.69 324 ASN A C 1
ATOM 2551 O O . ASN A 1 324 ? -6.734 28.797 21.297 1 89.69 324 ASN A O 1
ATOM 2555 N N . ILE A 1 325 ? -4.688 29.094 20.391 1 95.75 325 ILE A N 1
ATOM 2556 C CA . ILE A 1 325 ? -4.973 30.359 19.719 1 95.75 325 ILE A CA 1
ATOM 2557 C C . ILE A 1 325 ? -5.129 30.109 18.219 1 95.75 325 ILE A C 1
ATOM 2559 O O . ILE A 1 325 ? -4.219 29.594 17.578 1 95.75 325 ILE A O 1
ATOM 2563 N N . ASN A 1 326 ? -6.266 30.484 17.719 1 97.31 326 ASN A N 1
ATOM 2564 C CA . ASN A 1 326 ? -6.543 30.219 16.312 1 97.31 326 ASN A CA 1
ATOM 2565 C C . ASN A 1 326 ? -6.598 31.5 15.5 1 97.31 326 ASN A C 1
ATOM 2567 O O . ASN A 1 326 ? -7.066 32.531 15.992 1 97.31 326 ASN A O 1
ATOM 2571 N N . GLY A 1 327 ? -6.004 31.469 14.312 1 97.81 327 GLY A N 1
ATOM 2572 C CA . GLY A 1 327 ? -6.227 32.5 13.305 1 97.81 327 GLY A CA 1
ATOM 2573 C C . GLY A 1 327 ? -7.355 32.156 12.344 1 97.81 327 GLY A C 1
ATOM 2574 O O . GLY A 1 327 ? -8.43 31.719 12.766 1 97.81 327 GLY A O 1
ATOM 2575 N N . ARG A 1 328 ? -7.156 32.5 11.125 1 98 328 ARG A N 1
ATOM 2576 C CA . ARG A 1 328 ? -8.094 32.094 10.07 1 98 328 ARG A CA 1
ATOM 2577 C C . ARG A 1 328 ? -7.738 30.734 9.5 1 98 328 ARG A C 1
ATOM 2579 O O . ARG A 1 328 ? -7.168 30.641 8.414 1 98 328 ARG A O 1
ATOM 2586 N N . GLY A 1 329 ? -8.133 29.75 10.211 1 97.38 329 GLY A N 1
ATOM 2587 C CA . GLY A 1 329 ? -7.844 28.375 9.844 1 97.38 329 GLY A CA 1
ATOM 2588 C C . GLY A 1 329 ? -6.465 27.922 10.281 1 97.38 329 GLY A C 1
ATOM 2589 O O . GLY A 1 329 ? -6.109 26.75 10.125 1 97.38 329 GLY A O 1
ATOM 2590 N N . THR A 1 330 ? -5.672 28.797 10.852 1 98.19 330 THR A N 1
ATOM 2591 C CA . THR A 1 330 ? -4.324 28.5 11.312 1 98.19 330 THR A CA 1
ATOM 2592 C C . THR A 1 330 ? -4.277 28.406 12.836 1 98.19 330 THR A C 1
ATOM 2594 O O . THR A 1 330 ? -5.125 28.984 13.516 1 98.19 330 THR A O 1
ATOM 2597 N N . TRP A 1 331 ? -3.352 27.594 13.281 1 96.56 331 TRP A N 1
ATOM 2598 C CA . TRP A 1 331 ? -2.926 27.594 14.68 1 96.56 331 TRP A CA 1
ATOM 2599 C C . TRP A 1 331 ? -1.766 28.547 14.898 1 96.56 331 TRP A C 1
ATOM 2601 O O . TRP A 1 331 ? -0.805 28.562 14.125 1 96.56 331 TRP A O 1
ATOM 2611 N N . LEU A 1 332 ? -1.915 29.406 15.93 1 97.44 332 LEU A N 1
ATOM 2612 C CA . LEU A 1 332 ? -0.866 30.359 16.25 1 97.44 332 LEU A CA 1
ATOM 2613 C C . LEU A 1 332 ? -0.046 29.891 17.453 1 97.44 332 LEU A C 1
ATOM 2615 O O . LEU A 1 332 ? -0.606 29.438 18.453 1 97.44 332 LEU A O 1
ATOM 2619 N N . ILE A 1 333 ? 1.283 29.938 17.281 1 95.5 333 ILE A N 1
ATOM 2620 C CA . ILE A 1 333 ? 2.227 29.516 18.297 1 95.5 333 ILE A CA 1
ATOM 2621 C C . ILE A 1 333 ? 3.078 30.703 18.75 1 95.5 333 ILE A C 1
ATOM 2623 O O . ILE A 1 333 ? 4.105 31 18.141 1 95.5 333 ILE A O 1
ATOM 2627 N N . PRO A 1 334 ? 2.748 31.266 19.844 1 95.69 334 PRO A N 1
ATOM 2628 C CA . PRO A 1 334 ? 3.535 32.406 20.297 1 95.69 334 PRO A CA 1
ATOM 2629 C C . PRO A 1 334 ? 4.957 32.031 20.703 1 95.69 334 PRO A C 1
ATOM 2631 O O . PRO A 1 334 ? 5.172 30.969 21.297 1 95.69 334 PRO A O 1
ATOM 2634 N N . VAL A 1 335 ? 5.84 32.844 20.297 1 96.31 335 VAL A N 1
ATOM 2635 C CA . VAL A 1 335 ? 7.262 32.688 20.594 1 96.31 335 VAL A CA 1
ATOM 2636 C C . VAL A 1 335 ? 7.758 33.906 21.359 1 96.31 335 VAL A C 1
ATOM 2638 O O . VAL A 1 335 ? 7.391 35.031 21.047 1 96.31 335 VAL A O 1
ATOM 2641 N N . VAL A 1 336 ? 8.555 33.625 22.375 1 96 336 VAL A N 1
ATOM 2642 C CA . VAL A 1 336 ? 9.172 34.719 23.141 1 96 336 VAL A CA 1
ATOM 2643 C C . VAL A 1 336 ? 10.688 34.594 23.078 1 96 336 VAL A C 1
ATOM 2645 O O . VAL A 1 336 ? 11.25 33.5 23.328 1 96 336 VAL A O 1
ATOM 2648 N N . GLU A 1 337 ? 11.305 35.688 22.672 1 94.38 337 GLU A N 1
ATOM 2649 C CA . GLU A 1 337 ? 12.758 35.844 22.719 1 94.38 337 GLU A CA 1
ATOM 2650 C C . GLU A 1 337 ? 13.172 37.156 23.344 1 94.38 337 GLU A C 1
ATOM 2652 O O . GLU A 1 337 ? 13.023 38.219 22.75 1 94.38 337 GLU A O 1
ATOM 2657 N N . GLY A 1 338 ? 13.766 37.094 24.469 1 89.44 338 GLY A N 1
ATOM 2658 C CA . GLY A 1 338 ? 14.055 38.344 25.156 1 89.44 338 GLY A CA 1
ATOM 2659 C C . GLY A 1 338 ? 12.82 39.188 25.375 1 89.44 338 GLY A C 1
ATOM 2660 O O . GLY A 1 338 ? 11.852 38.781 26 1 89.44 338 GLY A O 1
ATOM 2661 N N . GLN A 1 339 ? 12.828 40.344 24.719 1 89.12 339 GLN A N 1
ATOM 2662 C CA . GLN A 1 339 ? 11.711 41.281 24.875 1 89.12 339 GLN A CA 1
ATOM 2663 C C . GLN A 1 339 ? 10.789 41.25 23.656 1 89.12 339 GLN A C 1
ATOM 2665 O O . GLN A 1 339 ? 9.812 42 23.594 1 89.12 339 GLN A O 1
ATOM 2670 N N . LYS A 1 340 ? 11.062 40.344 22.844 1 92.5 340 LYS A N 1
ATOM 2671 C CA . LYS A 1 340 ? 10.258 40.25 21.625 1 92.5 340 LYS A CA 1
ATOM 2672 C C . LYS A 1 340 ? 9.289 39.062 21.703 1 92.5 340 LYS A C 1
ATOM 2674 O O . LYS A 1 340 ? 9.594 38.031 22.312 1 92.5 340 LYS A O 1
ATOM 2679 N N . MET A 1 341 ? 8.156 39.281 21.141 1 94.38 341 MET A N 1
ATOM 2680 C CA . MET A 1 341 ? 7.156 38.219 21.047 1 94.38 341 MET A CA 1
ATOM 2681 C C . MET A 1 341 ? 6.465 38.25 19.688 1 94.38 341 MET A C 1
ATOM 2683 O O . MET A 1 341 ? 6.152 39.344 19.172 1 94.38 341 MET A O 1
ATOM 2687 N N . TRP A 1 342 ? 6.332 37.219 19.047 1 95.12 342 TRP A N 1
ATOM 2688 C CA . TRP A 1 342 ? 5.582 37.062 17.797 1 95.12 342 TRP A CA 1
ATOM 2689 C C . TRP A 1 342 ? 4.957 35.656 17.719 1 95.12 342 TRP A C 1
ATOM 2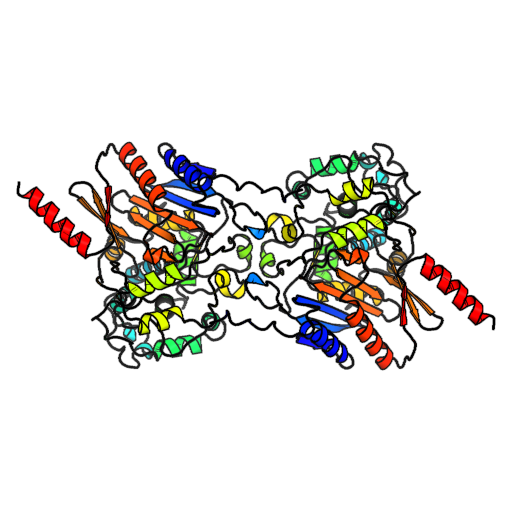691 O O . TRP A 1 342 ? 5.059 34.875 18.656 1 95.12 342 TRP A O 1
ATOM 2701 N N . CYS A 1 343 ? 4.215 35.344 16.688 1 95.56 343 CYS A N 1
ATOM 2702 C CA . CYS A 1 343 ? 3.598 34.062 16.531 1 95.56 343 CYS A CA 1
ATOM 2703 C C . CYS A 1 343 ? 4.133 33.344 15.281 1 95.56 343 CYS A C 1
ATOM 2705 O O . CYS A 1 343 ? 4.258 33.969 14.227 1 95.56 343 CYS A O 1
ATOM 2707 N N . MET A 1 344 ? 4.562 32.125 15.477 1 97.69 344 MET A N 1
ATOM 2708 C CA . MET A 1 344 ? 4.512 31.234 14.312 1 97.69 344 MET A CA 1
ATOM 2709 C C . MET A 1 344 ? 3.072 30.875 13.977 1 97.69 344 MET A C 1
ATOM 2711 O O . MET A 1 344 ? 2.178 31 14.812 1 97.69 344 MET A O 1
ATOM 2715 N N . PHE A 1 345 ? 2.844 30.531 12.75 1 98.44 345 PHE A N 1
ATOM 2716 C CA . PHE A 1 345 ? 1.51 30.094 12.367 1 98.44 345 PHE A CA 1
ATOM 2717 C C . PHE A 1 345 ? 1.585 28.812 11.547 1 98.44 345 PHE A C 1
ATOM 2719 O O . PHE A 1 345 ? 2.508 28.625 10.742 1 98.44 345 PHE A O 1
ATOM 2726 N N . GLY A 1 346 ? 0.8 27.891 11.773 1 98.38 346 GLY A N 1
ATOM 2727 C CA . GLY A 1 346 ? 0.735 26.562 11.18 1 98.38 346 GLY A CA 1
ATOM 2728 C C . GLY A 1 346 ? -0.467 25.75 11.633 1 98.38 346 GLY A C 1
ATOM 2729 O O . GLY A 1 346 ? -1.584 26.281 11.68 1 98.38 346 GLY A O 1
ATOM 2730 N N . HIS A 1 347 ? -0.27 24.484 11.812 1 98.31 347 HIS A N 1
ATOM 2731 C CA . HIS A 1 347 ? -1.293 23.609 12.359 1 98.31 347 HIS A CA 1
ATOM 2732 C C . HIS A 1 347 ? -0.695 22.266 12.789 1 98.31 347 HIS A C 1
ATOM 2734 O O . HIS A 1 347 ? 0.157 21.719 12.094 1 98.31 347 HIS A O 1
ATOM 2740 N N . ALA A 1 348 ? -1.104 21.844 13.938 1 96.62 348 ALA A N 1
ATOM 2741 C CA . ALA A 1 348 ? -0.751 20.5 14.406 1 96.62 348 ALA A CA 1
ATOM 2742 C C . ALA A 1 348 ? -1.647 19.438 13.766 1 96.62 348 ALA A C 1
ATOM 2744 O O . ALA A 1 348 ? -2.691 19.766 13.195 1 96.62 348 ALA A O 1
ATOM 2745 N N . GLY A 1 349 ? -1.159 18.25 13.766 1 97.06 349 GLY A N 1
ATOM 2746 C CA . GLY A 1 349 ? -1.924 17.109 13.297 1 97.06 349 GLY A CA 1
ATOM 2747 C C . GLY A 1 349 ? -1.952 15.961 14.281 1 97.06 349 GLY A C 1
ATOM 2748 O O . GLY A 1 349 ? -1.081 15.859 15.148 1 97.06 349 GLY A O 1
ATOM 2749 N N . PHE A 1 350 ? -2.967 15.18 14.117 1 96.38 350 PHE A N 1
ATOM 2750 C CA . PHE A 1 350 ? -3.139 13.992 14.945 1 96.38 350 PHE A CA 1
ATOM 2751 C C . PHE A 1 350 ? -1.859 13.164 14.977 1 96.38 350 PHE A C 1
ATOM 2753 O O . PHE A 1 350 ? -1.204 12.984 13.953 1 96.38 350 PHE A O 1
ATOM 2760 N N . GLY A 1 351 ? -1.46 12.719 16.094 1 95.75 351 GLY A N 1
ATOM 2761 C CA . GLY A 1 351 ? -0.331 11.82 16.25 1 95.75 351 GLY A CA 1
ATOM 2762 C C . GLY A 1 351 ? 1.008 12.531 16.25 1 95.75 351 GLY A C 1
ATOM 2763 O O . GLY A 1 351 ? 2.057 11.898 16.125 1 95.75 351 GLY A O 1
ATOM 2764 N N . ASP A 1 352 ? 1.002 13.812 16.219 1 96.62 352 ASP A N 1
ATOM 2765 C CA . ASP A 1 352 ? 2.201 14.617 16.438 1 96.62 352 ASP A CA 1
ATOM 2766 C C . ASP A 1 352 ? 2.693 15.25 15.148 1 96.62 352 ASP A C 1
ATOM 2768 O O . ASP A 1 352 ? 3.807 15.773 15.086 1 96.62 352 ASP A O 1
ATOM 2772 N N . GLN A 1 353 ? 1.954 15.141 14.109 1 98.19 353 GLN A N 1
ATOM 2773 C CA . GLN A 1 353 ? 2.318 15.859 12.891 1 98.19 353 GLN A CA 1
ATOM 2774 C C . GLN A 1 353 ? 2.303 17.359 13.109 1 98.19 353 GLN A C 1
ATOM 2776 O O . GLN A 1 353 ? 1.619 17.859 14.008 1 98.19 353 GLN A O 1
ATOM 2781 N N . CYS A 1 354 ? 3.094 18.078 12.289 1 98.44 354 CYS A N 1
ATOM 2782 C CA . CYS A 1 354 ? 3.055 19.531 12.453 1 98.44 354 CYS A CA 1
ATOM 2783 C C . CYS A 1 354 ? 3.758 20.219 11.297 1 98.44 354 CYS A C 1
ATOM 2785 O O . CYS A 1 354 ? 4.656 19.656 10.672 1 98.44 354 CYS A O 1
ATOM 2787 N N . GLY A 1 355 ? 3.355 21.344 10.93 1 98.81 355 GLY A N 1
ATOM 2788 C CA . GLY A 1 355 ? 3.992 22.297 10.031 1 98.81 355 GLY A CA 1
ATOM 2789 C C . GLY A 1 355 ? 3.693 23.75 10.391 1 98.81 355 GLY A C 1
ATOM 2790 O O . GLY A 1 355 ? 2.576 24.078 10.797 1 98.81 355 GLY A O 1
ATOM 2791 N N . ALA A 1 356 ? 4.699 24.562 10.297 1 98.88 356 ALA A N 1
ATOM 2792 C CA . ALA A 1 356 ? 4.469 25.953 10.672 1 98.88 356 ALA A CA 1
ATOM 2793 C C . ALA A 1 356 ? 5.496 26.875 10.023 1 98.88 356 ALA A C 1
ATOM 2795 O O . ALA A 1 356 ? 6.539 26.422 9.555 1 98.88 356 ALA A O 1
ATOM 2796 N N . ALA A 1 357 ? 5.156 28.109 9.992 1 98.88 357 ALA A N 1
ATOM 2797 C CA . ALA A 1 357 ? 5.996 29.188 9.477 1 98.88 357 ALA A CA 1
ATOM 2798 C C . ALA A 1 357 ? 6.371 30.172 10.578 1 98.88 357 ALA A C 1
ATOM 2800 O O . ALA A 1 357 ? 5.523 30.547 11.391 1 98.88 357 ALA A O 1
ATOM 2801 N N . ASP A 1 358 ? 7.598 30.516 10.656 1 98.5 358 ASP A N 1
ATOM 2802 C CA . ASP A 1 358 ? 8.102 31.594 11.492 1 98.5 358 ASP A CA 1
ATOM 2803 C C . ASP A 1 358 ? 8.531 32.812 10.648 1 98.5 358 ASP A C 1
ATOM 2805 O O . ASP A 1 358 ? 9.617 32.781 10.07 1 98.5 358 ASP A O 1
ATOM 2809 N N . PRO A 1 359 ? 7.707 33.812 10.648 1 97.12 359 PRO A N 1
ATOM 2810 C CA . PRO A 1 359 ? 8.039 34.938 9.773 1 97.12 359 PRO A CA 1
ATOM 2811 C C . PRO A 1 359 ? 9.211 35.75 10.289 1 97.12 359 PRO A C 1
ATOM 2813 O O . PRO A 1 359 ? 9.844 36.5 9.516 1 97.12 359 PRO A O 1
ATOM 2816 N N . HIS A 1 360 ? 9.453 35.688 11.57 1 97.19 360 HIS A N 1
ATOM 2817 C CA . HIS A 1 360 ? 10.523 36.5 12.156 1 97.19 360 HIS A CA 1
ATOM 2818 C C . HIS A 1 360 ? 11.883 36.062 11.625 1 97.19 360 HIS A C 1
ATOM 2820 O O . HIS A 1 360 ? 12.688 36.906 11.227 1 97.19 360 HIS A O 1
ATOM 2826 N N . TYR A 1 361 ? 12.109 34.812 11.562 1 98.31 361 TYR A N 1
ATOM 2827 C CA . TYR A 1 361 ? 13.391 34.312 11.078 1 98.31 361 TYR A CA 1
ATOM 2828 C C . TYR A 1 361 ? 13.258 33.781 9.656 1 98.31 361 TYR A C 1
ATOM 2830 O O . TYR A 1 361 ? 14.227 33.25 9.086 1 98.31 361 TYR A O 1
ATOM 2838 N N . LYS A 1 362 ? 12.055 33.844 9.109 1 98.62 362 LYS A N 1
ATOM 2839 C CA . LYS A 1 362 ? 11.773 33.344 7.77 1 98.62 362 LYS A CA 1
ATOM 2840 C C . LYS A 1 362 ? 12.039 31.859 7.676 1 98.62 362 LYS A C 1
ATOM 2842 O O . LYS A 1 362 ? 12.75 31.406 6.777 1 98.62 362 LYS A O 1
ATOM 2847 N N . VAL A 1 363 ? 11.453 31.156 8.586 1 98.88 363 VAL A N 1
ATOM 2848 C CA . VAL A 1 363 ? 11.648 29.719 8.68 1 98.88 363 VAL A CA 1
ATOM 2849 C C . VAL A 1 363 ? 10.328 29 8.438 1 98.88 363 VAL A C 1
ATOM 2851 O O . VAL A 1 363 ? 9.289 29.391 8.977 1 98.88 363 VAL A O 1
ATOM 2854 N N . GLY A 1 364 ? 10.289 28.047 7.562 1 98.94 364 GLY A N 1
ATOM 2855 C CA . GLY A 1 364 ? 9.242 27.031 7.484 1 98.94 364 GLY A CA 1
ATOM 2856 C C . GLY A 1 364 ? 9.727 25.656 7.887 1 98.94 364 GLY A C 1
ATOM 2857 O O . GLY A 1 364 ? 10.836 25.25 7.543 1 98.94 364 GLY A O 1
ATOM 2858 N N . TRP A 1 365 ? 8.969 24.938 8.688 1 98.94 365 TRP A N 1
ATOM 2859 C CA . TRP A 1 365 ? 9.367 23.609 9.109 1 98.94 365 TRP A CA 1
ATOM 2860 C C . TRP A 1 365 ? 8.172 22.656 9.141 1 98.94 3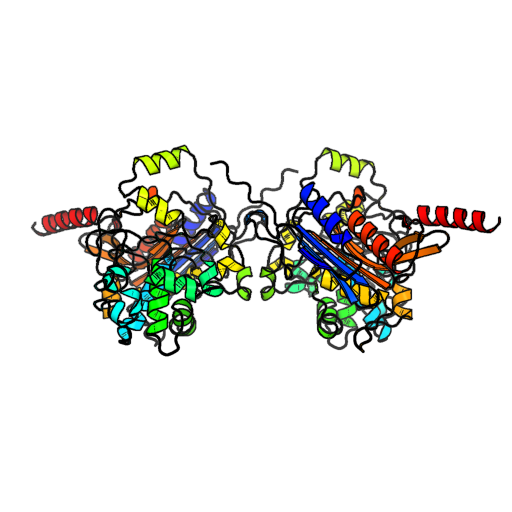65 TRP A C 1
ATOM 2862 O O . TRP A 1 365 ? 7.02 23.109 9.164 1 98.94 365 TRP A O 1
ATOM 2872 N N . ALA A 1 366 ? 8.43 21.375 9.07 1 98.94 366 ALA A N 1
ATOM 2873 C CA . ALA A 1 366 ? 7.387 20.359 9.141 1 98.94 366 ALA A CA 1
ATOM 2874 C C . ALA A 1 366 ? 7.945 19.031 9.656 1 98.94 366 ALA A C 1
ATOM 2876 O O . ALA A 1 366 ? 9.133 18.734 9.484 1 98.94 366 ALA A O 1
ATOM 2877 N N . TYR A 1 367 ? 7.137 18.312 10.359 1 98.81 367 TYR A N 1
ATOM 2878 C CA . TYR A 1 367 ? 7.418 17 10.938 1 98.81 367 TYR A CA 1
ATOM 2879 C C . TYR A 1 367 ? 6.262 16.047 10.703 1 98.81 367 TYR A C 1
ATOM 2881 O O . TYR A 1 367 ? 5.098 16.406 10.898 1 98.81 367 TYR A O 1
ATOM 2889 N N . THR A 1 368 ? 6.547 14.898 10.172 1 98.81 368 THR A N 1
ATOM 2890 C CA . THR A 1 368 ? 5.551 13.836 10.023 1 98.81 368 THR A CA 1
ATOM 2891 C C . THR A 1 368 ? 6.113 12.5 10.492 1 98.81 368 THR A C 1
ATOM 2893 O O . THR A 1 368 ? 7.297 12.211 10.289 1 98.81 368 THR A O 1
ATOM 2896 N N . THR A 1 369 ? 5.297 11.695 11.133 1 98.62 369 THR A N 1
ATOM 2897 C CA . THR A 1 369 ? 5.676 10.391 11.68 1 98.62 369 THR A CA 1
ATOM 2898 C C . THR A 1 369 ? 4.566 9.367 11.461 1 98.62 369 THR A C 1
ATOM 2900 O O . THR A 1 369 ? 3.385 9.727 11.43 1 98.62 369 THR A O 1
ATOM 2903 N N . ASN A 1 370 ? 4.945 8.125 11.211 1 98.19 370 ASN A N 1
ATOM 2904 C CA . ASN A 1 370 ? 3.934 7.074 11.141 1 98.19 370 ASN A CA 1
ATOM 2905 C C . ASN A 1 370 ? 3.795 6.344 12.469 1 98.19 370 ASN A C 1
ATOM 2907 O O . ASN A 1 370 ? 2.986 5.422 12.602 1 98.19 370 ASN A O 1
ATOM 2911 N N . TYR A 1 371 ? 4.578 6.762 13.469 1 96.38 371 TYR A N 1
ATOM 2912 C CA . TYR A 1 371 ? 4.422 6.273 14.836 1 96.38 371 TYR A CA 1
ATOM 2913 C C . TYR A 1 371 ? 3.586 7.238 15.664 1 96.38 371 TYR A C 1
ATOM 2915 O O . TYR A 1 371 ? 4.125 8 16.469 1 96.38 371 TYR A O 1
ATOM 2923 N N . ILE A 1 372 ? 2.344 7.012 15.562 1 95.69 372 ILE A N 1
ATOM 2924 C CA . ILE A 1 372 ? 1.344 7.98 16 1 95.69 372 ILE A CA 1
ATOM 2925 C C . ILE A 1 372 ? 1.164 7.887 17.516 1 95.69 372 ILE A C 1
ATOM 2927 O O . ILE A 1 372 ? 0.892 6.809 18.047 1 95.69 372 ILE A O 1
ATOM 2931 N N . ASP A 1 373 ? 1.35 8.961 18.156 1 92.12 373 ASP A N 1
ATOM 2932 C CA . ASP A 1 373 ? 1.047 9.086 19.578 1 92.12 373 ASP A CA 1
ATOM 2933 C C . ASP A 1 373 ? -0.204 9.938 19.797 1 92.12 373 ASP A C 1
ATOM 2935 O O . ASP A 1 373 ? -0.134 11.164 19.812 1 92.12 373 ASP A O 1
ATOM 2939 N N . GLN A 1 374 ? -1.245 9.344 20.156 1 87.81 374 GLN A N 1
ATOM 2940 C CA . GLN A 1 374 ? -2.539 10.016 20.25 1 87.81 374 GLN A CA 1
ATOM 2941 C C . GLN A 1 374 ? -2.629 10.867 21.516 1 87.81 374 GLN A C 1
ATOM 2943 O O . GLN A 1 374 ? -3.514 11.719 21.625 1 87.81 374 GLN A O 1
ATOM 2948 N N . THR A 1 375 ? -1.736 10.695 22.422 1 87.5 375 THR A N 1
ATOM 2949 C CA . THR A 1 375 ? -1.819 11.406 23.688 1 87.5 375 THR A CA 1
ATOM 2950 C C . THR A 1 375 ? -1.169 12.781 23.594 1 87.5 375 THR A C 1
ATOM 2952 O O . THR A 1 375 ? -1.315 13.609 24.484 1 87.5 375 THR A O 1
ATOM 2955 N N . VAL A 1 376 ? -0.562 13.039 22.516 1 88.38 376 VAL A N 1
ATOM 2956 C CA . VAL A 1 376 ? 0.216 14.266 22.375 1 88.38 376 VAL A CA 1
ATOM 2957 C C . VAL A 1 376 ? -0.699 15.477 22.531 1 88.38 376 VAL A C 1
ATOM 2959 O O . VAL A 1 376 ? -0.298 16.5 23.094 1 88.38 376 VAL A O 1
ATOM 2962 N N . ALA A 1 377 ? -1.875 15.383 22.062 1 80.25 377 ALA A N 1
ATOM 2963 C CA . ALA A 1 377 ? -2.812 16.5 22.125 1 80.25 377 ALA A CA 1
ATOM 2964 C C . ALA A 1 377 ? -3.115 16.891 23.578 1 80.25 377 ALA A C 1
ATOM 2966 O O . ALA A 1 377 ? -3.465 18.031 23.859 1 80.25 377 ALA A O 1
ATOM 2967 N N . TYR A 1 378 ? -2.854 16 24.469 1 80.25 378 TYR A N 1
ATOM 2968 C CA . TYR A 1 378 ? -3.203 16.219 25.875 1 80.25 378 TYR A CA 1
ATOM 2969 C C . TYR A 1 378 ? -1.956 16.469 26.719 1 80.25 378 TYR A C 1
ATOM 2971 O O . TYR A 1 378 ? -1.998 17.203 27.703 1 80.25 378 TYR A O 1
ATOM 2979 N N . THR A 1 379 ? -0.938 15.828 26.297 1 82.88 379 THR A N 1
ATOM 2980 C CA . THR A 1 379 ? 0.28 15.922 27.078 1 82.88 379 THR A CA 1
ATOM 2981 C C . THR A 1 379 ? 1.133 17.109 26.625 1 82.88 379 THR A C 1
ATOM 2983 O O . THR A 1 379 ? 1.963 17.609 27.391 1 82.88 379 THR A O 1
ATOM 2986 N N . ASN A 1 380 ? 0.971 17.484 25.391 1 81.88 380 ASN A N 1
ATOM 2987 C CA . ASN A 1 380 ? 1.774 18.516 24.75 1 81.88 380 ASN A CA 1
ATOM 2988 C C . ASN A 1 380 ? 3.248 18.125 24.688 1 81.88 380 ASN A C 1
ATOM 2990 O O . ASN A 1 380 ? 4.125 19 24.734 1 81.88 380 ASN A O 1
ATOM 2994 N N . VAL A 1 381 ? 3.506 16.891 24.781 1 88.69 381 VAL A N 1
ATOM 2995 C CA . VAL A 1 381 ? 4.855 16.359 24.609 1 88.69 381 VAL A CA 1
ATOM 2996 C C . VAL A 1 381 ? 5.055 15.906 23.172 1 88.69 381 VAL A C 1
ATOM 2998 O O . VAL A 1 381 ? 4.734 14.773 22.812 1 88.69 381 VAL A O 1
ATOM 3001 N N . ASN A 1 382 ? 5.645 16.812 22.453 1 94.5 382 ASN A N 1
ATOM 3002 C CA . ASN A 1 382 ? 5.836 16.562 21.031 1 94.5 382 ASN A CA 1
ATOM 3003 C C . ASN A 1 382 ? 7.246 16.062 20.734 1 94.5 382 ASN A C 1
ATOM 3005 O O . ASN A 1 382 ? 8.219 16.594 21.281 1 94.5 382 ASN A O 1
ATOM 3009 N N . LYS A 1 383 ? 7.332 15.156 19.828 1 95.25 383 LYS A N 1
ATOM 3010 C CA . LYS A 1 383 ? 8.625 14.617 19.422 1 95.25 383 LYS A CA 1
ATOM 3011 C C . LYS A 1 383 ? 9.414 15.648 18.609 1 95.25 383 LYS A C 1
ATOM 3013 O O . LYS A 1 383 ? 10.648 15.648 18.641 1 95.25 383 LYS A O 1
ATOM 3018 N N . TRP A 1 384 ? 8.703 16.516 17.938 1 96.75 384 TRP A N 1
ATOM 3019 C CA . TRP A 1 384 ? 9.375 17.453 17.031 1 96.75 384 TRP A CA 1
ATOM 3020 C C . TRP A 1 384 ? 9.938 18.641 17.812 1 96.75 384 TRP A C 1
ATOM 3022 O O . TRP A 1 384 ? 10.727 19.422 17.281 1 96.75 384 TRP A O 1
ATOM 3032 N N . ARG A 1 385 ? 9.609 18.875 19.109 1 96.06 385 ARG A N 1
ATOM 3033 C CA . ARG A 1 385 ? 10.023 20.047 19.875 1 96.06 385 ARG A CA 1
ATOM 3034 C C . ARG A 1 385 ? 11.547 20.125 19.969 1 96.06 385 ARG A C 1
ATOM 3036 O O . ARG A 1 385 ? 12.133 21.203 19.812 1 96.06 385 ARG A O 1
ATOM 3043 N N . ALA A 1 386 ? 12.164 18.953 20.266 1 97.12 386 ALA A N 1
ATOM 3044 C CA . ALA A 1 386 ? 13.617 18.922 20.375 1 97.12 386 ALA A CA 1
ATOM 3045 C C . ALA A 1 386 ? 14.273 19.297 19.062 1 97.12 386 ALA A C 1
ATOM 3047 O O . ALA A 1 386 ? 15.312 19.953 19.031 1 97.12 386 ALA A O 1
ATOM 3048 N N . LEU A 1 387 ? 13.672 18.891 17.969 1 98.62 387 LEU A N 1
ATOM 3049 C CA . LEU A 1 387 ? 14.195 19.203 16.641 1 98.62 387 LEU A CA 1
ATOM 3050 C C . LEU A 1 387 ? 14.016 20.688 16.328 1 98.62 387 LEU A C 1
ATOM 3052 O O . LEU A 1 387 ? 14.914 21.312 15.766 1 98.62 387 LEU A O 1
ATOM 3056 N N . LEU A 1 388 ? 12.891 21.172 16.688 1 98.25 388 LEU A N 1
ATOM 3057 C CA . LEU A 1 388 ? 12.625 22.594 16.484 1 98.25 388 LEU A CA 1
ATOM 3058 C C . LEU A 1 388 ? 13.578 23.453 17.297 1 98.25 388 LEU A C 1
ATOM 3060 O O . LEU A 1 388 ? 14.102 24.453 16.797 1 98.25 388 LEU A O 1
ATOM 3064 N N . ASP A 1 389 ? 13.797 23.062 18.547 1 97.62 389 ASP A N 1
ATOM 3065 C CA . ASP A 1 389 ? 14.703 23.797 19.422 1 97.62 389 ASP A CA 1
ATOM 3066 C C . ASP A 1 389 ? 16.109 23.875 18.812 1 97.62 389 ASP A C 1
ATOM 3068 O O . ASP A 1 389 ? 16.688 24.969 18.734 1 97.62 389 ASP A O 1
ATOM 3072 N N . VAL A 1 390 ? 16.594 22.75 18.422 1 98.44 390 VAL A N 1
ATOM 3073 C CA . VAL A 1 390 ? 17.953 22.75 17.891 1 98.44 390 VAL A CA 1
ATOM 3074 C C . VAL A 1 390 ? 18 23.484 16.562 1 98.44 390 VAL A C 1
ATOM 3076 O O . VAL A 1 390 ? 19 24.141 16.234 1 98.44 390 VAL A O 1
ATOM 3079 N N . LEU A 1 391 ? 16.969 23.422 15.719 1 98.81 391 LEU A N 1
ATOM 3080 C CA . LEU A 1 391 ? 16.891 24.188 14.484 1 98.81 391 LEU A CA 1
ATOM 3081 C C . LEU A 1 391 ? 17.094 25.672 14.75 1 98.81 391 LEU A C 1
ATOM 3083 O O . LEU A 1 391 ? 17.906 26.328 14.094 1 98.81 391 LEU A O 1
ATOM 3087 N N . PHE A 1 392 ? 16.375 26.219 15.727 1 98.44 392 PHE A N 1
ATOM 3088 C CA . PHE A 1 392 ? 16.438 27.656 15.992 1 98.44 392 PHE A CA 1
ATOM 3089 C C . PHE A 1 392 ? 17.719 28 16.734 1 98.44 392 PHE A C 1
ATOM 3091 O O . PHE A 1 392 ? 18.219 29.125 16.609 1 98.44 392 PHE A O 1
ATOM 3098 N N . GLN A 1 393 ? 18.297 27.031 17.484 1 98.19 393 GLN A N 1
ATOM 3099 C CA . GLN A 1 393 ? 19.625 27.266 18.031 1 98.19 393 GLN A CA 1
ATOM 3100 C C . GLN A 1 393 ? 20.656 27.453 16.922 1 98.19 393 GLN A C 1
ATOM 3102 O O . GLN A 1 393 ? 21.531 28.328 17.016 1 98.19 393 GLN A O 1
ATOM 3107 N N . CYS A 1 394 ? 20.547 26.609 15.914 1 98.62 394 CYS A N 1
ATOM 3108 C CA . CYS A 1 394 ? 21.438 26.75 14.758 1 98.62 394 CYS A CA 1
ATOM 3109 C C . CYS A 1 394 ? 21.25 28.109 14.094 1 98.62 394 CYS A C 1
ATOM 3111 O O . CYS A 1 394 ? 22.219 28.766 13.719 1 98.62 394 CYS A O 1
ATOM 3113 N N . ILE A 1 395 ? 20.062 28.547 13.953 1 98.5 395 ILE A N 1
ATOM 3114 C CA . ILE A 1 395 ? 19.766 29.828 13.328 1 98.5 395 ILE A CA 1
ATOM 3115 C C . ILE A 1 395 ? 20.312 30.969 14.188 1 98.5 395 ILE A C 1
ATOM 3117 O O . ILE A 1 395 ? 20.891 31.938 13.672 1 98.5 395 ILE A O 1
ATOM 3121 N N . HIS A 1 396 ? 20.109 30.906 15.516 1 98 396 HIS A N 1
ATOM 3122 C CA . HIS A 1 396 ? 20.656 31.891 16.438 1 98 396 HIS A CA 1
ATOM 3123 C C . HIS A 1 396 ? 22.172 32.031 16.266 1 98 396 HIS A C 1
ATOM 3125 O O . HIS A 1 396 ? 22.688 33.156 16.234 1 98 396 HIS A O 1
ATOM 3131 N N . LYS A 1 397 ? 22.797 30.906 16.172 1 97.94 397 LYS A N 1
ATOM 3132 C CA . LYS A 1 397 ? 24.25 30.906 15.977 1 97.94 397 LYS A CA 1
ATOM 3133 C C . LYS A 1 397 ? 24.625 31.578 14.656 1 97.94 397 LYS A C 1
ATOM 3135 O O . LYS A 1 397 ? 25.547 32.375 14.602 1 97.94 397 LYS A O 1
ATOM 3140 N N . LEU A 1 398 ? 23.922 31.234 13.625 1 97.5 398 LEU A N 1
ATOM 3141 C CA . LEU A 1 398 ? 24.188 31.781 12.305 1 97.5 398 LEU A CA 1
ATOM 3142 C C . LEU A 1 398 ? 23.984 33.281 12.297 1 97.5 398 LEU A C 1
ATOM 3144 O O . LEU A 1 398 ? 24.688 34 11.586 1 97.5 398 LEU A O 1
ATOM 3148 N N . GLU A 1 399 ? 23.047 33.75 13.109 1 97 399 GLU A N 1
ATOM 3149 C CA . GLU A 1 399 ? 22.703 35.156 13.086 1 97 399 GLU A CA 1
ATOM 3150 C C . GLU A 1 399 ? 23.359 35.906 14.242 1 97 399 GLU A C 1
ATOM 3152 O O . GLU A 1 399 ? 23.172 37.125 14.398 1 97 399 GLU A O 1
ATOM 3157 N N . GLY A 1 400 ? 24.094 35.25 14.984 1 96.94 400 GLY A N 1
ATOM 3158 C CA . GLY A 1 400 ? 24.781 35.875 16.109 1 96.94 400 GLY A CA 1
ATOM 3159 C C . GLY A 1 400 ? 23.844 36.312 17.219 1 96.94 400 GLY A C 1
ATOM 3160 O O . GLY A 1 400 ? 24.031 37.375 17.797 1 96.94 400 GLY A O 1
ATOM 3161 N N . ILE A 1 401 ? 22.812 35.531 17.453 1 95.31 401 ILE A N 1
ATOM 3162 C CA . ILE A 1 401 ? 21.812 35.812 18.453 1 95.31 401 ILE A CA 1
ATOM 3163 C C . ILE A 1 401 ? 21.984 34.906 19.656 1 95.31 401 ILE A C 1
ATOM 3165 O O . ILE A 1 401 ? 22.188 33.688 19.484 1 95.31 401 ILE A O 1
ATOM 3169 N N . ASP A 1 402 ? 22 35.469 20.812 1 93.75 402 ASP A N 1
ATOM 3170 C CA . ASP A 1 402 ? 22.094 34.688 22.047 1 93.75 402 ASP A CA 1
ATOM 3171 C C . ASP A 1 402 ? 21 35.062 23.031 1 93.75 402 ASP A C 1
ATOM 3173 O O . ASP A 1 402 ? 21.219 35.875 23.953 1 93.75 402 ASP A O 1
ATOM 3177 N N . VAL A 1 403 ? 19.859 34.625 22.828 1 93.62 403 VAL A N 1
ATOM 3178 C CA . VAL A 1 403 ? 18.703 34.906 23.672 1 93.62 403 VAL A CA 1
ATOM 3179 C C . VAL A 1 403 ? 17.906 33.625 23.906 1 93.62 403 VAL A C 1
ATOM 3181 O O . VAL A 1 403 ? 17.922 32.688 23.078 1 93.62 403 VAL A O 1
ATOM 3184 N N . GLU A 1 404 ? 17.328 33.562 25.016 1 92.25 404 GLU A N 1
ATOM 3185 C CA . GLU A 1 404 ? 16.469 32.438 25.312 1 92.25 404 GLU A CA 1
ATOM 3186 C C . GLU A 1 404 ? 15.195 32.469 24.484 1 92.25 404 GLU A C 1
ATOM 3188 O O . GLU A 1 404 ? 14.609 33.531 24.281 1 92.25 404 GLU A O 1
ATOM 3193 N N . ARG A 1 405 ? 14.836 31.344 24 1 94.75 405 ARG A N 1
ATOM 3194 C CA . ARG A 1 405 ? 13.641 31.172 23.188 1 94.75 405 ARG A CA 1
ATOM 3195 C C . ARG A 1 405 ? 12.656 30.219 23.844 1 94.75 405 ARG A C 1
ATOM 3197 O O . ARG A 1 405 ? 13.047 29.141 24.312 1 94.75 405 ARG A O 1
ATOM 3204 N N . ARG A 1 406 ? 11.43 30.562 23.922 1 93.69 406 ARG A N 1
ATOM 3205 C CA . ARG A 1 406 ? 10.406 29.688 24.469 1 93.69 406 ARG A CA 1
ATOM 3206 C C . ARG A 1 406 ? 9.094 29.828 23.703 1 93.69 406 ARG A C 1
ATOM 3208 O O . ARG A 1 406 ? 8.805 30.875 23.156 1 93.69 406 ARG A O 1
ATOM 3215 N N . LEU A 1 407 ? 8.312 28.75 23.703 1 91.88 407 LEU A N 1
ATOM 3216 C CA . LEU A 1 407 ? 6.992 28.719 23.094 1 91.88 407 LEU A CA 1
ATOM 3217 C C . LEU A 1 407 ? 5.902 28.859 24.156 1 91.88 407 LEU A C 1
ATOM 3219 O O . LEU A 1 407 ? 6.043 28.344 25.266 1 91.88 407 LEU A O 1
ATOM 3223 N N . LEU A 1 408 ? 4.914 29.562 23.797 1 90.75 408 LEU A N 1
ATOM 3224 C CA . LEU A 1 408 ? 3.699 29.625 24.609 1 90.75 408 LEU A CA 1
ATOM 3225 C C . LEU A 1 408 ? 2.553 28.891 23.922 1 90.75 408 LEU A C 1
ATOM 3227 O O . LEU A 1 408 ? 2.531 28.781 22.688 1 90.75 408 LEU A O 1
ATOM 3231 N N . PHE A 1 409 ? 1.613 28.344 24.75 1 81.62 409 PHE A N 1
ATOM 3232 C CA . PHE A 1 409 ? 0.613 27.484 24.141 1 81.62 409 PHE A CA 1
ATOM 3233 C C . PHE A 1 409 ? -0.794 27.938 24.5 1 81.62 409 PHE A C 1
ATOM 3235 O O . PHE A 1 409 ? -1.77 27.234 24.234 1 81.62 409 PHE A O 1
ATOM 3242 N N . SER A 1 410 ? -0.894 29.125 25.188 1 84.88 410 SER A N 1
ATOM 3243 C CA . SER A 1 410 ? -2.217 29.656 25.5 1 84.88 410 SER A CA 1
ATOM 3244 C C . SER A 1 410 ? -2.217 31.172 25.484 1 84.88 410 SER A C 1
ATOM 3246 O O . SER A 1 410 ? -1.17 31.812 25.641 1 84.88 410 SER A O 1
ATOM 3248 N N . TYR A 1 411 ? -3.404 31.609 25.219 1 86.5 411 TYR A N 1
ATOM 3249 C CA . TYR A 1 411 ? -3.553 33.062 25.219 1 86.5 411 TYR A CA 1
ATOM 3250 C C . TYR A 1 411 ? -3.287 33.625 26.594 1 86.5 411 TYR A C 1
ATOM 3252 O O . TYR A 1 411 ? -2.742 34.719 26.734 1 86.5 411 TYR A O 1
ATOM 3260 N N . THR A 1 412 ? -3.598 32.906 27.578 1 86.88 412 THR A N 1
ATOM 3261 C CA . THR A 1 412 ? -3.338 33.312 28.953 1 86.88 412 THR A CA 1
ATOM 3262 C C . THR A 1 412 ? -1.841 33.5 29.188 1 86.88 412 THR A C 1
ATOM 3264 O O . THR A 1 412 ? -1.422 34.469 29.828 1 86.88 412 THR A O 1
ATOM 3267 N N . GLU A 1 413 ? -1.153 32.594 28.719 1 89.12 413 GLU A N 1
ATOM 3268 C CA . GLU A 1 413 ? 0.298 32.688 28.828 1 89.12 413 GLU A CA 1
ATOM 3269 C C . GLU A 1 413 ? 0.819 33.938 28.078 1 89.12 413 GLU A C 1
ATOM 3271 O O . GLU A 1 413 ? 1.752 34.594 28.547 1 89.12 413 GLU A O 1
ATOM 3276 N N . VAL A 1 414 ? 0.241 34.188 26.984 1 89.06 414 VAL A N 1
ATOM 3277 C CA . VAL A 1 414 ? 0.638 35.312 26.172 1 89.06 414 VAL A CA 1
ATOM 3278 C C . VAL A 1 414 ? 0.38 36.625 26.938 1 89.06 414 VAL A C 1
ATOM 3280 O O . VAL A 1 414 ? 1.243 37.5 27 1 89.06 414 VAL A O 1
ATOM 3283 N N . GLU A 1 415 ? -0.793 36.656 27.5 1 89.06 415 GLU A N 1
ATOM 3284 C CA . GLU A 1 415 ? -1.161 37.875 28.234 1 89.06 415 GLU A CA 1
ATOM 3285 C C . GLU A 1 415 ? -0.243 38.062 29.438 1 89.06 415 GLU A C 1
ATOM 3287 O O . GLU A 1 415 ? 0.175 39.188 29.734 1 89.06 415 GLU A O 1
ATOM 3292 N N . LYS A 1 416 ? 0.015 37.031 30.109 1 89.19 416 LYS A N 1
ATOM 3293 C CA . LYS A 1 416 ? 0.93 37.125 31.234 1 89.19 416 LYS A CA 1
ATOM 3294 C C . LYS A 1 416 ? 2.309 37.594 30.797 1 89.19 416 LYS A C 1
ATOM 3296 O O . LYS A 1 416 ? 2.928 38.438 31.484 1 89.19 416 LYS A O 1
ATOM 3301 N N . GLU A 1 417 ? 2.711 37.094 29.75 1 88.94 417 GLU A N 1
ATOM 3302 C CA . GLU A 1 417 ? 4.023 37.469 29.234 1 88.94 417 GLU A CA 1
ATOM 3303 C C . GLU A 1 417 ? 4.051 38.906 28.812 1 88.94 417 GLU A C 1
ATOM 3305 O O . GLU A 1 417 ? 5.043 39.625 29.031 1 88.94 417 GLU A O 1
ATOM 3310 N N . ARG A 1 418 ? 3.039 39.375 28.156 1 87.31 418 ARG A N 1
ATOM 3311 C CA . ARG A 1 418 ? 2.953 40.75 27.734 1 87.31 418 ARG A CA 1
ATOM 3312 C C . ARG A 1 418 ? 3.037 41.719 28.922 1 87.31 418 ARG A C 1
ATOM 3314 O O . ARG A 1 418 ? 3.693 42.75 28.844 1 87.31 418 ARG A O 1
ATOM 3321 N N . ARG A 1 419 ? 2.426 41.344 29.984 1 85.81 419 ARG A N 1
ATOM 3322 C CA . ARG A 1 419 ? 2.453 42.156 31.203 1 85.81 419 ARG A CA 1
ATOM 3323 C C . ARG A 1 419 ? 3.855 42.219 31.797 1 85.81 419 ARG A C 1
ATOM 3325 O O . ARG A 1 419 ? 4.297 43.25 32.281 1 85.81 419 ARG A O 1
ATOM 3332 N N . SER A 1 420 ? 4.438 41.125 31.703 1 84 420 SER A N 1
ATOM 3333 C CA . SER A 1 420 ? 5.789 41.031 32.25 1 84 420 SER A CA 1
ATOM 3334 C C . SER A 1 420 ? 6.773 41.875 31.406 1 84 420 SER A C 1
ATOM 3336 O O . SER A 1 420 ? 7.648 42.531 31.953 1 84 420 SER A O 1
ATOM 3338 N N . LEU A 1 421 ? 6.676 41.812 30.156 1 81.31 421 LEU A N 1
ATOM 3339 C CA . LEU A 1 421 ? 7.574 42.531 29.25 1 81.31 421 LEU A CA 1
ATOM 3340 C C . LEU A 1 421 ? 7.367 44.031 29.344 1 81.31 421 LEU A C 1
ATOM 3342 O O . LEU A 1 421 ? 8.312 44.812 29.219 1 81.31 421 LEU A O 1
ATOM 3346 N N . THR A 1 422 ? 6.152 44.469 29.516 1 74.69 422 THR A N 1
ATOM 3347 C CA . THR A 1 422 ? 5.84 45.875 29.688 1 74.69 422 THR A CA 1
ATOM 3348 C C . THR A 1 422 ? 6.41 46.406 31 1 74.69 422 THR A C 1
ATOM 3350 O O . THR A 1 422 ? 6.883 47.531 31.078 1 74.69 422 THR A O 1
ATOM 3353 N N . GLN A 1 423 ? 6.301 45.562 31.922 1 69 423 GLN A N 1
ATOM 3354 C CA . GLN A 1 423 ? 6.816 45.969 33.219 1 69 423 GLN A CA 1
ATOM 3355 C C . GLN A 1 423 ? 8.336 46.094 33.219 1 69 423 GLN A C 1
ATOM 3357 O O . GLN A 1 423 ? 8.914 46.938 33.875 1 69 423 GLN A O 1
ATOM 3362 N N . THR A 1 424 ? 8.938 45.281 32.531 1 60.34 424 THR A N 1
ATOM 3363 C CA . THR A 1 424 ? 10.398 45.344 32.438 1 60.34 424 THR A CA 1
ATOM 3364 C C . THR A 1 424 ? 10.844 46.5 31.562 1 60.34 424 THR A C 1
ATOM 3366 O O . THR A 1 424 ? 12.008 46.875 31.594 1 60.34 424 THR A O 1
ATOM 3369 N N . SER A 1 425 ? 10.039 46.844 30.578 1 48.34 425 SER A N 1
ATOM 3370 C CA . SER A 1 425 ? 10.398 48 29.75 1 48.34 425 SER A CA 1
ATOM 3371 C C . SER A 1 425 ? 10.281 49.281 30.516 1 48.34 425 SER A C 1
ATOM 3373 O O . SER A 1 425 ? 10.766 50.344 30.062 1 48.34 425 SER A O 1
ATOM 3375 N N . LYS A 1 426 ? 9.398 49.531 31.5 1 44.81 426 LYS A N 1
ATOM 3376 C CA . LYS A 1 426 ? 9.336 50.781 32.25 1 44.81 426 LYS A CA 1
ATOM 3377 C C . LYS A 1 426 ? 10.562 50.938 33.156 1 44.81 426 LYS A C 1
ATOM 3379 O O . LYS A 1 426 ? 10.656 51.906 33.906 1 44.81 426 LYS A O 1
ATOM 3384 N N . LEU A 1 427 ? 11.375 49.875 33.406 1 29.47 427 LEU A N 1
ATOM 3385 C CA . LEU A 1 427 ? 12.578 50.375 34.062 1 29.47 427 LEU A CA 1
ATOM 3386 C C . LEU A 1 427 ? 13.531 51 33.062 1 29.47 427 LEU A C 1
ATOM 3388 O O . LEU A 1 427 ? 13.766 50.406 31.984 1 29.47 427 LEU A O 1
ATOM 3392 N N . MET B 1 1 ? -16.031 -0.582 25.25 1 32.22 1 MET B N 1
ATOM 3393 C CA . MET B 1 1 ? -16.75 -1.572 24.438 1 32.22 1 MET B CA 1
ATOM 3394 C C . MET B 1 1 ? -15.758 -2.457 23.688 1 32.22 1 MET B C 1
ATOM 3396 O O . MET B 1 1 ? -14.68 -2.006 23.297 1 32.22 1 MET B O 1
ATOM 3400 N N . PRO B 1 2 ? -15.977 -3.77 23.922 1 37.88 2 PRO B N 1
ATOM 3401 C CA . PRO B 1 2 ? -15.078 -4.641 23.172 1 37.88 2 PRO B CA 1
ATOM 3402 C C . PRO B 1 2 ? -14.93 -4.219 21.703 1 37.88 2 PRO B C 1
ATOM 3404 O O . PRO B 1 2 ? -15.875 -3.68 21.125 1 37.88 2 PRO B O 1
ATOM 3407 N N . PRO B 1 3 ? -13.742 -3.99 21.359 1 44.38 3 PRO B N 1
ATOM 3408 C CA . PRO B 1 3 ? -13.625 -3.648 19.938 1 44.38 3 PRO B CA 1
ATOM 3409 C C . PRO B 1 3 ? -14.586 -4.457 19.062 1 44.38 3 PRO B C 1
ATOM 3411 O O . PRO B 1 3 ? -14.742 -5.66 19.266 1 44.38 3 PRO B O 1
ATOM 3414 N N . LYS B 1 4 ? -15.664 -3.895 18.688 1 49.84 4 LYS B N 1
ATOM 3415 C CA . LYS B 1 4 ? -16.609 -4.539 17.797 1 49.84 4 LYS B CA 1
ATOM 3416 C C . LYS B 1 4 ? -15.898 -5.352 16.719 1 49.84 4 LYS B C 1
ATOM 3418 O O . LYS B 1 4 ? -15.102 -4.805 15.945 1 49.84 4 LYS B O 1
ATOM 3423 N N . ILE B 1 5 ? -15.852 -6.664 16.953 1 59.97 5 ILE B N 1
ATOM 3424 C CA . ILE B 1 5 ? -15.352 -7.555 15.922 1 59.97 5 ILE B CA 1
ATOM 3425 C C . ILE B 1 5 ? -16.047 -7.25 14.594 1 59.97 5 ILE B C 1
ATOM 3427 O O . ILE B 1 5 ? -17.266 -7.383 14.484 1 59.97 5 ILE B O 1
ATOM 3431 N N . ARG B 1 6 ? -15.422 -6.57 13.688 1 73.94 6 ARG B N 1
ATOM 3432 C CA . ARG B 1 6 ? -15.984 -6.285 12.367 1 73.94 6 ARG B CA 1
ATOM 3433 C C . ARG B 1 6 ? -16.141 -7.566 11.555 1 73.94 6 ARG B C 1
ATOM 3435 O O . ARG B 1 6 ? -15.195 -8.336 11.414 1 73.94 6 ARG B O 1
ATOM 3442 N N . PRO B 1 7 ? -17.328 -7.773 11.156 1 84.19 7 PRO B N 1
ATOM 3443 C CA . PRO B 1 7 ? -17.531 -8.992 10.383 1 84.19 7 PRO B CA 1
ATOM 3444 C C . PRO B 1 7 ? -16.719 -9.016 9.094 1 84.19 7 PRO B C 1
ATOM 3446 O O . PRO B 1 7 ? -16.469 -7.965 8.5 1 84.19 7 PRO B O 1
ATOM 3449 N N . ILE B 1 8 ? -16.281 -10.188 8.719 1 90.81 8 ILE B N 1
ATOM 3450 C CA . ILE B 1 8 ? -15.562 -10.414 7.469 1 90.81 8 ILE B CA 1
ATOM 3451 C C . ILE B 1 8 ? -16.547 -10.391 6.301 1 90.81 8 ILE B C 1
ATOM 3453 O O . ILE B 1 8 ? -17.609 -11.008 6.367 1 90.81 8 ILE B O 1
ATOM 3457 N N . PRO B 1 9 ? -16.25 -9.586 5.34 1 92.38 9 PRO B N 1
ATOM 3458 C CA . PRO B 1 9 ? -17.141 -9.547 4.18 1 92.38 9 PRO B CA 1
ATOM 3459 C C . PRO B 1 9 ? -17.375 -10.93 3.572 1 92.38 9 PRO B C 1
ATOM 3461 O O . PRO B 1 9 ? -16.406 -11.68 3.344 1 92.38 9 PRO B O 1
ATOM 3464 N N . LEU B 1 10 ? -18.516 -11.25 3.219 1 93.5 10 LEU B N 1
ATOM 3465 C CA . LEU B 1 10 ? -18.891 -12.547 2.654 1 93.5 10 LEU B CA 1
ATOM 3466 C C . LEU B 1 10 ? -18.547 -12.609 1.168 1 93.5 10 LEU B C 1
ATOM 3468 O O . LEU B 1 10 ? -18.516 -11.578 0.493 1 93.5 10 LEU B O 1
ATOM 3472 N N . PRO B 1 11 ? -18.375 -13.859 0.703 1 97.62 11 PRO B N 1
ATOM 3473 C CA . PRO B 1 11 ? -18.047 -14.039 -0.715 1 97.62 11 PRO B CA 1
ATOM 3474 C C . PRO B 1 11 ? -19.156 -13.523 -1.639 1 97.62 11 PRO B C 1
ATOM 3476 O O . PRO B 1 11 ? -20.344 -13.633 -1.318 1 97.62 11 PRO B O 1
ATOM 3479 N N . THR B 1 12 ? -18.781 -12.961 -2.707 1 98.12 12 THR B N 1
ATOM 3480 C CA . THR B 1 12 ? -19.656 -12.484 -3.773 1 98.12 12 THR B CA 1
ATOM 3481 C C . THR B 1 12 ? -18.953 -12.586 -5.129 1 98.12 12 THR B C 1
ATOM 3483 O O . THR B 1 12 ? -17.812 -13.039 -5.215 1 98.12 12 THR B O 1
ATOM 3486 N N . GLY B 1 13 ? -19.672 -12.234 -6.16 1 98.5 13 GLY B N 1
ATOM 3487 C CA . GLY B 1 13 ? -19.094 -12.234 -7.492 1 98.5 13 GLY B CA 1
ATOM 3488 C C . GLY B 1 13 ? -20.016 -12.789 -8.555 1 98.5 13 GLY B C 1
ATOM 3489 O O . GLY B 1 13 ? -21.25 -12.703 -8.422 1 98.5 13 GLY B O 1
ATOM 3490 N N . TYR B 1 14 ? -19.422 -13.227 -9.594 1 98.75 14 TYR B N 1
ATOM 3491 C CA . TYR B 1 14 ? -20.156 -13.703 -10.758 1 98.75 14 TYR B CA 1
ATOM 3492 C C . TYR B 1 14 ? -20.172 -15.227 -10.82 1 98.75 14 TYR B C 1
ATOM 3494 O O . TYR B 1 14 ? -19.156 -15.867 -10.531 1 98.75 14 TYR B O 1
ATOM 3502 N N . LEU B 1 15 ? -21.297 -15.773 -11.141 1 98.75 15 LEU B N 1
ATOM 3503 C CA . LEU B 1 15 ? -21.484 -17.203 -11.398 1 98.75 15 LEU B CA 1
ATOM 3504 C C . LEU B 1 15 ? -22.344 -17.422 -12.633 1 98.75 15 LEU B C 1
ATOM 3506 O O . LEU B 1 15 ? -23.422 -16.828 -12.766 1 98.75 15 LEU B O 1
ATOM 3510 N N . ALA B 1 16 ? -21.875 -18.172 -13.547 1 98.75 16 ALA B N 1
ATOM 3511 C CA . ALA B 1 16 ? -22.734 -18.625 -14.633 1 98.75 16 ALA B CA 1
ATOM 3512 C C . ALA B 1 16 ? -23.781 -19.609 -14.133 1 98.75 16 ALA B C 1
ATOM 3514 O O . ALA B 1 16 ? -23.625 -20.203 -13.062 1 98.75 16 ALA B O 1
ATOM 3515 N N . GLN B 1 17 ? -24.875 -19.75 -14.961 1 98.25 17 GLN B N 1
ATOM 3516 C CA . GLN B 1 17 ? -25.922 -20.703 -14.617 1 98.25 17 GLN B CA 1
ATOM 3517 C C . GLN B 1 17 ? -25.344 -22.125 -14.484 1 98.25 17 GLN B C 1
ATOM 3519 O O . GLN B 1 17 ? -24.578 -22.562 -15.336 1 98.25 17 GLN B O 1
ATOM 3524 N N . GLY B 1 18 ? -25.625 -22.781 -13.375 1 98.38 18 GLY B N 1
ATOM 3525 C CA . GLY B 1 18 ? -25.156 -24.156 -13.172 1 98.38 18 GLY B CA 1
ATOM 3526 C C . GLY B 1 18 ? -23.969 -24.25 -12.234 1 98.38 18 GLY B C 1
ATOM 3527 O O . GLY B 1 18 ? -23.609 -25.344 -11.797 1 98.38 18 GLY B O 1
ATOM 3528 N N . PHE B 1 19 ? -23.438 -23.125 -11.828 1 98.81 19 PHE B N 1
ATOM 3529 C CA . PHE B 1 19 ? -22.219 -23.156 -11.008 1 98.81 19 PHE B CA 1
ATOM 3530 C C . PHE B 1 19 ? -22.484 -22.578 -9.633 1 98.81 19 PHE B C 1
ATOM 3532 O O . PHE B 1 19 ? -21.547 -22.266 -8.883 1 98.81 19 PHE B O 1
ATOM 3539 N N . GLU B 1 20 ? -23.719 -22.438 -9.219 1 98.38 20 GLU B N 1
ATOM 3540 C CA . GLU B 1 20 ? -24.141 -21.75 -8 1 98.38 20 GLU B CA 1
ATOM 3541 C C . GLU B 1 20 ? -23.594 -22.438 -6.754 1 98.38 20 GLU B C 1
ATOM 3543 O O . GLU B 1 20 ? -23.297 -21.766 -5.762 1 98.38 20 GLU B O 1
ATOM 3548 N N . GLN B 1 21 ? -23.359 -23.719 -6.848 1 98.56 21 GLN B N 1
ATOM 3549 C CA . GLN B 1 21 ? -22.906 -24.484 -5.691 1 98.56 21 GLN B CA 1
ATOM 3550 C C . GLN B 1 21 ? -21.484 -24.078 -5.289 1 98.56 21 GLN B C 1
ATOM 3552 O O . GLN B 1 21 ? -21.078 -24.281 -4.145 1 98.56 21 GLN B O 1
ATOM 3557 N N . VAL B 1 22 ? -20.734 -23.516 -6.215 1 98.81 22 VAL B N 1
ATOM 3558 C CA . VAL B 1 22 ? -19.391 -23.078 -5.898 1 98.81 22 VAL B CA 1
ATOM 3559 C C . VAL B 1 22 ? -19.438 -21.984 -4.84 1 98.81 22 VAL B C 1
ATOM 3561 O O . VAL B 1 22 ? -18.625 -21.969 -3.902 1 98.81 22 VAL B O 1
ATOM 3564 N N . LEU B 1 23 ? -20.375 -21.062 -4.988 1 98.69 23 LEU B N 1
ATOM 3565 C CA . LEU B 1 23 ? -20.531 -20 -4.008 1 98.69 23 LEU B CA 1
ATOM 3566 C C . LEU B 1 23 ? -20.906 -20.562 -2.643 1 98.69 23 LEU B C 1
ATOM 3568 O O . LEU B 1 23 ? -20.453 -20.047 -1.609 1 98.69 23 LEU B O 1
ATOM 3572 N N . ASP B 1 24 ? -21.766 -21.562 -2.609 1 98.44 24 ASP B N 1
ATOM 3573 C CA . ASP B 1 24 ? -22.188 -22.172 -1.356 1 98.44 24 ASP B CA 1
ATOM 3574 C C . ASP B 1 24 ? -20.984 -22.734 -0.592 1 98.44 24 ASP B C 1
ATOM 3576 O O . ASP B 1 24 ? -20.828 -22.484 0.604 1 98.44 24 ASP B O 1
ATOM 3580 N N . ILE B 1 25 ? -20.172 -23.469 -1.298 1 98.38 25 ILE B N 1
ATOM 3581 C CA . ILE B 1 25 ? -19 -24.078 -0.679 1 98.38 25 ILE B CA 1
ATOM 3582 C C . ILE B 1 25 ? -18.016 -23 -0.246 1 98.38 25 ILE B C 1
ATOM 3584 O O . ILE B 1 25 ? -17.422 -23.078 0.837 1 98.38 25 ILE B O 1
ATOM 3588 N N . TYR B 1 26 ? -17.797 -22.016 -1.169 1 98.38 26 TYR B N 1
ATOM 3589 C CA . TYR B 1 26 ? -16.906 -20.906 -0.863 1 98.38 26 TYR B CA 1
ATOM 3590 C C . TYR B 1 26 ? -17.359 -20.172 0.395 1 98.38 26 TYR B C 1
ATOM 3592 O O . TYR B 1 26 ? -16.547 -19.875 1.276 1 98.38 26 TYR B O 1
ATOM 3600 N N . THR B 1 27 ? -18.656 -19.891 0.582 1 98.06 27 THR B N 1
ATOM 3601 C CA . THR B 1 27 ? -19.234 -19.219 1.734 1 98.06 27 THR B CA 1
ATOM 3602 C C . THR B 1 27 ? -19.047 -20.047 3.002 1 98.06 27 THR B C 1
ATOM 3604 O O . THR B 1 27 ? -18.75 -19.5 4.066 1 98.06 27 THR B O 1
ATOM 3607 N N . GLU B 1 28 ? -19.219 -21.281 2.873 1 97.44 28 GLU B N 1
ATOM 3608 C CA . GLU B 1 28 ? -19.031 -22.188 4.004 1 97.44 28 GLU B CA 1
ATOM 3609 C C . GLU B 1 28 ? -17.594 -22.125 4.527 1 97.44 28 GLU B C 1
ATOM 3611 O O . GLU B 1 28 ? -17.359 -22.172 5.734 1 97.44 28 GLU B O 1
ATOM 3616 N N . GLN B 1 29 ? -16.656 -22.062 3.613 1 96.44 29 GLN B N 1
ATOM 3617 C CA . GLN B 1 29 ? -15.25 -22 4.016 1 96.44 29 GLN B CA 1
ATOM 3618 C C . GLN B 1 29 ? -14.969 -20.734 4.828 1 96.44 29 GLN B C 1
ATOM 3620 O O . GLN B 1 29 ? -14.18 -20.766 5.773 1 96.44 29 GLN B O 1
ATOM 3625 N N . PHE B 1 30 ? -15.539 -19.625 4.469 1 96.31 30 PHE B N 1
ATOM 3626 C CA . PHE B 1 30 ? -15.383 -18.391 5.223 1 96.31 30 PHE B CA 1
ATOM 3627 C C . PHE B 1 30 ? -16.062 -18.484 6.578 1 96.31 30 PHE B C 1
ATOM 3629 O O . PHE B 1 30 ? -15.508 -18.078 7.594 1 96.31 30 PHE B O 1
ATOM 3636 N N . SER B 1 31 ? -17.25 -19.062 6.586 1 95 31 SER B N 1
ATOM 3637 C CA . SER B 1 31 ? -18.016 -19.188 7.824 1 95 31 SER B CA 1
ATOM 3638 C C . SER B 1 31 ? -17.281 -20.062 8.836 1 95 31 SER B C 1
ATOM 3640 O O . SER B 1 31 ? -17.375 -19.844 10.039 1 95 31 SER B O 1
ATOM 3642 N N . LYS B 1 32 ? -16.547 -21.031 8.336 1 94.69 32 LYS B N 1
ATOM 3643 C CA . LYS B 1 32 ? -15.836 -21.984 9.195 1 94.69 32 LYS B CA 1
ATOM 3644 C C . LYS B 1 32 ? -14.461 -21.438 9.586 1 94.69 32 LYS B C 1
ATOM 3646 O O . LYS B 1 32 ? -13.734 -22.062 10.359 1 94.69 32 LYS B O 1
ATOM 3651 N N . GLY B 1 33 ? -14.109 -20.391 9.031 1 92.81 33 GLY B N 1
ATOM 3652 C CA . GLY B 1 33 ? -12.836 -19.781 9.375 1 92.81 33 GLY B CA 1
ATOM 3653 C C . GLY B 1 33 ? -11.664 -20.359 8.609 1 92.81 33 GLY B C 1
ATOM 3654 O O . GLY B 1 33 ? -10.508 -20.062 8.906 1 92.81 33 GLY B O 1
ATOM 3655 N N . VAL B 1 34 ? -11.938 -21.156 7.613 1 92.5 34 VAL B N 1
ATOM 3656 C CA . VAL B 1 34 ? -10.898 -21.75 6.781 1 92.5 34 VAL B CA 1
ATOM 3657 C C . VAL B 1 34 ? -10.234 -20.672 5.926 1 92.5 34 VAL B C 1
ATOM 3659 O O . VAL B 1 34 ? -9.016 -20.688 5.738 1 92.5 34 VAL B O 1
ATOM 3662 N N . GLU B 1 35 ? -11.047 -19.781 5.441 1 94.19 35 GLU B N 1
ATOM 3663 C CA . GLU B 1 35 ? -10.578 -18.703 4.582 1 94.19 35 GLU B CA 1
ATOM 3664 C C . GLU B 1 35 ? -10.914 -17.344 5.172 1 94.19 35 GLU B C 1
ATOM 3666 O O . GLU B 1 35 ? -11.93 -17.188 5.852 1 94.19 35 GLU B O 1
ATOM 3671 N N . ARG B 1 36 ? -10.078 -16.359 4.934 1 96.06 36 ARG B N 1
ATOM 3672 C CA . ARG B 1 36 ? -10.312 -15.023 5.48 1 96.06 36 ARG B CA 1
ATOM 3673 C C . ARG B 1 36 ? -10.133 -13.953 4.406 1 96.06 36 ARG B C 1
ATOM 3675 O O . ARG B 1 36 ? -10.453 -12.781 4.629 1 96.06 36 ARG B O 1
ATOM 3682 N N . GLY B 1 37 ? -9.609 -14.242 3.322 1 97.94 37 GLY B N 1
ATOM 3683 C CA . GLY B 1 37 ? -9.406 -13.367 2.176 1 97.94 37 GLY B CA 1
ATOM 3684 C C . GLY B 1 37 ? -8.859 -14.094 0.962 1 97.94 37 GLY B C 1
ATOM 3685 O O . GLY B 1 37 ? -7.754 -14.641 1.006 1 97.94 37 GLY B O 1
ATOM 3686 N N . SER B 1 38 ? -9.578 -14.094 -0.118 1 98.56 38 SER B N 1
ATOM 3687 C CA . SER B 1 38 ? -9.133 -14.828 -1.299 1 98.56 38 SER B CA 1
ATOM 3688 C C . SER B 1 38 ? -10.039 -14.555 -2.494 1 98.56 38 SER B C 1
ATOM 3690 O O . SER B 1 38 ? -11.016 -13.805 -2.383 1 98.56 38 SER B O 1
ATOM 3692 N N . SER B 1 39 ? -9.633 -15.102 -3.635 1 98.75 39 SER B N 1
ATOM 3693 C CA . SER B 1 39 ? -10.422 -15.117 -4.863 1 98.75 39 SER B CA 1
ATOM 3694 C C . SER B 1 39 ? -10.266 -16.438 -5.602 1 98.75 39 SER B C 1
ATOM 3696 O O . SER B 1 39 ? -9.219 -17.078 -5.523 1 98.75 39 SER B O 1
ATOM 3698 N N . PHE B 1 40 ? -11.352 -16.922 -6.141 1 98.88 40 PHE B N 1
ATOM 3699 C CA . PHE B 1 40 ? -11.414 -18.125 -6.949 1 98.88 40 PHE B CA 1
ATOM 3700 C C . PHE B 1 40 ? -12.141 -17.875 -8.266 1 98.88 40 PHE B C 1
ATOM 3702 O O . PHE B 1 40 ? -13.211 -17.266 -8.273 1 98.88 40 PHE B O 1
ATOM 3709 N N . ALA B 1 41 ? -11.5 -18.297 -9.359 1 98.94 41 ALA B N 1
ATOM 3710 C CA . ALA B 1 41 ? -12.102 -18.078 -10.672 1 98.94 41 ALA B CA 1
ATOM 3711 C C . ALA B 1 41 ? -11.914 -19.281 -11.578 1 98.94 41 ALA B C 1
ATOM 3713 O O . ALA B 1 41 ? -11.031 -20.109 -11.336 1 98.94 41 ALA B O 1
ATOM 3714 N N . ALA B 1 42 ? -12.797 -19.359 -12.57 1 98.94 42 ALA B N 1
ATOM 3715 C CA . ALA B 1 42 ? -12.711 -20.469 -13.523 1 98.94 42 ALA B CA 1
ATOM 3716 C C . ALA B 1 42 ? -13.289 -20.078 -14.883 1 98.94 42 ALA B C 1
ATOM 3718 O O . ALA B 1 42 ? -14.242 -19.297 -14.953 1 98.94 42 ALA B O 1
ATOM 3719 N N . TYR B 1 43 ? -12.672 -20.547 -15.852 1 98.94 43 TYR B N 1
ATOM 3720 C CA . TYR B 1 43 ? -13.164 -20.547 -17.219 1 98.94 43 TYR B CA 1
ATOM 3721 C C . TYR B 1 43 ? -13.57 -21.953 -17.656 1 98.94 43 TYR B C 1
ATOM 3723 O O . TYR B 1 43 ? -12.914 -22.922 -17.312 1 98.94 43 TYR B O 1
ATOM 3731 N N . TYR B 1 44 ? -14.641 -22.047 -18.375 1 98.81 44 TYR B N 1
ATOM 3732 C CA . TYR B 1 44 ? -15.156 -23.281 -18.953 1 98.81 44 TYR B CA 1
ATOM 3733 C C . TYR B 1 44 ? -15.508 -23.078 -20.422 1 98.81 44 TYR B C 1
ATOM 3735 O O . TYR B 1 44 ? -16.344 -22.234 -20.766 1 98.81 44 TYR B O 1
ATOM 3743 N N . LYS B 1 45 ? -14.828 -23.859 -21.328 1 98.06 45 LYS B N 1
ATOM 3744 C CA . LYS B 1 45 ? -15.055 -23.797 -22.766 1 98.06 45 LYS B CA 1
ATOM 3745 C C . LYS B 1 45 ? -14.984 -22.359 -23.266 1 98.06 45 LYS B C 1
ATOM 3747 O O . LYS B 1 45 ? -15.875 -21.891 -23.984 1 98.06 45 LYS B O 1
ATOM 3752 N N . GLY B 1 46 ? -13.984 -21.688 -22.719 1 97.44 46 GLY B N 1
ATOM 3753 C CA . GLY B 1 46 ? -13.617 -20.375 -23.234 1 97.44 46 GLY B CA 1
ATOM 3754 C C . GLY B 1 46 ? -14.375 -19.234 -22.578 1 97.44 46 GLY B C 1
ATOM 3755 O O . GLY B 1 46 ? -14.117 -18.062 -22.859 1 97.44 46 GLY B O 1
ATOM 3756 N N . GLN B 1 47 ? -15.258 -19.531 -21.656 1 98.31 47 GLN B N 1
ATOM 3757 C CA . GLN B 1 47 ? -16.062 -18.484 -21.031 1 98.31 47 GLN B CA 1
ATOM 3758 C C . GLN B 1 47 ? -15.844 -18.469 -19.516 1 98.31 47 GLN B C 1
ATOM 3760 O O . GLN B 1 47 ? -15.695 -19.531 -18.891 1 98.31 47 GLN B O 1
ATOM 3765 N N . PRO B 1 48 ? -15.82 -17.234 -18.922 1 98.75 48 PRO B N 1
ATOM 3766 C CA . PRO B 1 48 ? -15.789 -17.203 -17.469 1 98.75 48 PRO B CA 1
ATOM 3767 C C . PRO B 1 48 ? -17.062 -17.766 -16.844 1 98.75 48 PRO B C 1
ATOM 3769 O O . PRO B 1 48 ? -18.172 -17.406 -17.25 1 98.75 48 PRO B O 1
ATOM 3772 N N . VAL B 1 49 ? -16.906 -18.625 -15.859 1 98.94 49 VAL B N 1
ATOM 3773 C CA . VAL B 1 49 ? -18.094 -19.219 -15.266 1 98.94 49 VAL B CA 1
ATOM 3774 C C . VAL B 1 49 ? -18.109 -18.969 -13.758 1 98.94 49 VAL B C 1
ATOM 3776 O O . VAL B 1 49 ? -19.156 -19.016 -13.117 1 98.94 49 VAL B O 1
ATOM 3779 N N . VAL B 1 50 ? -16.969 -18.734 -13.172 1 98.94 50 VAL B N 1
ATOM 3780 C CA . VAL B 1 50 ? -16.828 -18.391 -11.758 1 98.94 50 VAL B CA 1
ATOM 3781 C C . VAL B 1 50 ? -15.852 -17.234 -11.602 1 98.94 50 VAL B C 1
ATOM 3783 O O . VAL B 1 50 ? -14.75 -17.266 -12.148 1 98.94 50 VAL B O 1
ATOM 3786 N N . ASN B 1 51 ? -16.172 -16.219 -11.008 1 98.94 51 ASN B N 1
ATOM 3787 C CA . ASN B 1 51 ? -15.336 -15.117 -10.531 1 98.94 51 ASN B CA 1
ATOM 3788 C C . ASN B 1 51 ? -15.773 -14.633 -9.156 1 98.94 51 ASN B C 1
ATOM 3790 O O . ASN B 1 51 ? -16.578 -13.703 -9.039 1 98.94 51 ASN B O 1
ATOM 3794 N N . LEU B 1 52 ? -15.195 -15.289 -8.141 1 98.88 52 LEU B N 1
ATOM 3795 C CA . LEU B 1 52 ? -15.625 -15.039 -6.773 1 98.88 52 LEU B CA 1
ATOM 3796 C C . LEU B 1 52 ? -14.484 -14.445 -5.949 1 98.88 52 LEU B C 1
ATOM 3798 O O . LEU B 1 52 ? -13.312 -14.734 -6.203 1 98.88 52 LEU B O 1
ATOM 3802 N N . TRP B 1 53 ? -14.781 -13.633 -5.055 1 98.81 53 TRP B N 1
ATOM 3803 C CA . TRP B 1 53 ? -13.852 -13.102 -4.062 1 98.81 53 TRP B CA 1
ATOM 3804 C C . TRP B 1 53 ? -14.555 -12.875 -2.727 1 98.81 53 TRP B C 1
ATOM 3806 O O . TRP B 1 53 ? -15.789 -12.773 -2.676 1 98.81 53 TRP B O 1
ATOM 3816 N N . GLY B 1 54 ? -13.836 -12.844 -1.659 1 98.19 54 GLY B N 1
ATOM 3817 C CA . GLY B 1 54 ? -14.414 -12.609 -0.343 1 98.19 54 GLY B CA 1
ATOM 3818 C C . GLY B 1 54 ? -13.367 -12.359 0.728 1 98.19 54 GLY B C 1
ATOM 3819 O O . GLY B 1 54 ? -12.18 -12.625 0.52 1 98.19 54 GLY B O 1
ATOM 3820 N N . GLY B 1 55 ? -13.875 -11.82 1.793 1 98.19 55 GLY B N 1
ATOM 3821 C CA . GLY B 1 55 ? -13.039 -11.617 2.963 1 98.19 55 GLY B CA 1
ATOM 3822 C C . GLY B 1 55 ? -12.266 -10.305 2.924 1 98.19 55 GLY B C 1
ATOM 3823 O O . GLY B 1 55 ? -12.789 -9.289 2.467 1 98.19 55 GLY B O 1
ATOM 3824 N N . LEU B 1 56 ? -11.07 -10.383 3.58 1 97.94 56 LEU B N 1
ATOM 3825 C CA . LEU B 1 56 ? -10.305 -9.148 3.785 1 97.94 56 LEU B CA 1
ATOM 3826 C C . LEU B 1 56 ? -9.039 -9.148 2.938 1 97.94 56 LEU B C 1
ATOM 3828 O O . LEU B 1 56 ? -8.305 -10.133 2.91 1 97.94 56 LEU B O 1
ATOM 3832 N N . ALA B 1 57 ? -8.773 -8.047 2.23 1 98.25 57 ALA B N 1
ATOM 3833 C CA . ALA B 1 57 ? -7.543 -7.832 1.48 1 98.25 57 ALA B CA 1
ATOM 3834 C C . ALA B 1 57 ? -6.441 -7.285 2.385 1 98.25 57 ALA B C 1
ATOM 3836 O O . ALA B 1 57 ? -5.258 -7.332 2.031 1 98.25 57 ALA B O 1
ATOM 3837 N N . ASP B 1 58 ? -6.805 -6.738 3.488 1 97.38 58 ASP B N 1
ATOM 3838 C CA . ASP B 1 58 ? -5.918 -6.23 4.531 1 97.38 58 ASP B CA 1
ATOM 3839 C C . ASP B 1 58 ? -6.57 -6.344 5.91 1 97.38 58 ASP B C 1
ATOM 3841 O O . ASP B 1 58 ? -7.465 -5.566 6.246 1 97.38 58 ASP B O 1
ATOM 3845 N N . GLU B 1 59 ? -6.082 -7.191 6.719 1 95 59 GLU B N 1
ATOM 3846 C CA . GLU B 1 59 ? -6.703 -7.496 8 1 95 59 GLU B CA 1
ATOM 3847 C C . GLU B 1 59 ? -6.578 -6.32 8.969 1 95 59 GLU B C 1
ATOM 3849 O O . GLU B 1 59 ? -7.527 -5.992 9.688 1 95 59 GLU B O 1
ATOM 3854 N N . GLN B 1 60 ? -5.422 -5.719 8.961 1 92.94 60 GLN B N 1
ATOM 3855 C CA . GLN B 1 60 ? -5.176 -4.621 9.891 1 92.94 60 GLN B CA 1
ATOM 3856 C C . GLN B 1 60 ? -6.105 -3.445 9.609 1 92.94 60 GLN B C 1
ATOM 3858 O O . GLN B 1 60 ? -6.531 -2.744 10.531 1 92.94 60 GLN B O 1
ATOM 3863 N N . LEU B 1 61 ? -6.445 -3.232 8.375 1 94.44 61 LEU B N 1
ATOM 3864 C CA . LEU B 1 61 ? -7.289 -2.117 7.969 1 94.44 61 LEU B CA 1
ATOM 3865 C C . LEU B 1 61 ? -8.75 -2.551 7.867 1 94.44 61 LEU B C 1
ATOM 3867 O O . LEU B 1 61 ? -9.633 -1.717 7.664 1 94.44 61 LEU B O 1
ATOM 3871 N N . HIS B 1 62 ? -8.992 -3.846 7.949 1 94.75 62 HIS B N 1
ATOM 3872 C CA . HIS B 1 62 ? -10.305 -4.422 7.652 1 94.75 62 HIS B CA 1
ATOM 3873 C C . HIS B 1 62 ? -10.773 -4.035 6.254 1 94.75 62 HIS B C 1
ATOM 3875 O O . HIS B 1 62 ? -11.938 -3.674 6.066 1 94.75 62 HIS B O 1
ATOM 3881 N N . ARG B 1 63 ? -9.812 -3.959 5.336 1 95.94 63 ARG B N 1
ATOM 3882 C CA . ARG B 1 63 ? -10.102 -3.656 3.938 1 95.94 63 ARG B CA 1
ATOM 3883 C C . ARG B 1 63 ? -10.719 -4.859 3.234 1 95.94 63 ARG B C 1
ATOM 3885 O O . ARG B 1 63 ? -10.117 -5.934 3.188 1 95.94 63 ARG B O 1
ATOM 3892 N N . PRO B 1 64 ? -11.875 -4.707 2.648 1 96.94 64 PRO B N 1
ATOM 3893 C CA . PRO B 1 64 ? -12.5 -5.848 1.969 1 96.94 64 PRO B CA 1
ATOM 3894 C C . PRO B 1 64 ? -11.797 -6.211 0.662 1 96.94 64 PRO B C 1
ATOM 3896 O O . PRO B 1 64 ? -11.289 -5.328 -0.037 1 96.94 64 PRO B O 1
ATOM 3899 N N . TRP B 1 65 ? -11.758 -7.523 0.377 1 98.38 65 TRP B N 1
ATOM 3900 C CA . TRP B 1 65 ? -11.383 -7.984 -0.958 1 98.38 65 TRP B CA 1
ATOM 3901 C C . TRP B 1 65 ? -12.438 -7.582 -1.983 1 98.38 65 TRP B C 1
ATOM 3903 O O . TRP B 1 65 ? -13.641 -7.762 -1.757 1 98.38 65 TRP B O 1
ATOM 3913 N N . LYS B 1 66 ? -12.023 -6.934 -3.037 1 97.88 66 LYS B N 1
ATOM 3914 C CA . LYS B 1 66 ? -12.914 -6.512 -4.117 1 97.88 66 LYS B CA 1
ATOM 3915 C C . LYS B 1 66 ? -12.578 -7.23 -5.422 1 97.88 66 LYS B C 1
ATOM 3917 O O . LYS B 1 66 ? -11.633 -8.023 -5.473 1 97.88 66 LYS B O 1
ATOM 3922 N N . GLU B 1 67 ? -13.383 -6.98 -6.414 1 97.94 67 GLU B N 1
ATOM 3923 C CA . GLU B 1 67 ? -13.203 -7.621 -7.715 1 97.94 67 GLU B CA 1
ATOM 3924 C C . GLU B 1 67 ? -11.82 -7.316 -8.297 1 97.94 67 GLU B C 1
ATOM 3926 O O . GLU B 1 67 ? -11.18 -8.195 -8.875 1 97.94 67 GLU B O 1
ATOM 3931 N N . GLU B 1 68 ? -11.336 -6.105 -8.031 1 97.38 68 GLU B N 1
ATOM 3932 C CA . GLU B 1 68 ? -10.094 -5.684 -8.672 1 97.38 68 GLU B CA 1
ATOM 3933 C C . GLU B 1 68 ? -8.883 -5.984 -7.789 1 97.38 68 GLU B C 1
ATOM 3935 O O . GLU B 1 68 ? -7.742 -5.754 -8.188 1 97.38 68 GLU B O 1
ATOM 3940 N N . THR B 1 69 ? -9.156 -6.5 -6.562 1 98.75 69 THR B N 1
ATOM 3941 C CA . THR B 1 69 ? -8.047 -6.867 -5.684 1 98.75 69 THR B CA 1
ATOM 3942 C C . THR B 1 69 ? -7.188 -7.953 -6.328 1 98.75 69 THR B C 1
ATOM 3944 O O . THR B 1 69 ? -7.711 -8.891 -6.938 1 98.75 69 THR B O 1
ATOM 3947 N N . VAL B 1 70 ? -5.887 -7.773 -6.23 1 98.88 70 VAL B N 1
ATOM 3948 C CA . VAL B 1 70 ? -4.98 -8.773 -6.789 1 98.88 70 VAL B CA 1
ATOM 3949 C C . VAL B 1 70 ? -4.207 -9.453 -5.664 1 98.88 70 VAL B C 1
ATOM 3951 O O . VAL B 1 70 ? -3.992 -8.867 -4.602 1 98.88 70 VAL B O 1
ATOM 3954 N N . GLY B 1 71 ? -3.887 -10.703 -5.828 1 98.81 71 GLY B N 1
ATOM 3955 C CA . GLY B 1 71 ? -3.084 -11.484 -4.902 1 98.81 71 GLY B CA 1
ATOM 3956 C C . GLY B 1 71 ? -1.736 -11.883 -5.473 1 98.81 71 GLY B C 1
ATOM 3957 O O . GLY B 1 71 ? -1.464 -11.664 -6.652 1 98.81 71 GLY B O 1
ATOM 3958 N N . PHE B 1 72 ? -0.885 -12.391 -4.613 1 98.88 72 PHE B N 1
ATOM 3959 C CA . PHE B 1 72 ? 0.426 -12.906 -4.984 1 98.88 72 PHE B CA 1
ATOM 3960 C C . PHE B 1 72 ? 0.341 -14.391 -5.328 1 98.88 72 PHE B C 1
ATOM 3962 O O . PHE B 1 72 ? -0.218 -15.18 -4.566 1 98.88 72 PHE B O 1
ATOM 3969 N N . PHE B 1 73 ? 0.933 -14.719 -6.438 1 98.81 73 PHE B N 1
ATOM 3970 C CA . PHE B 1 73 ? 0.787 -16.094 -6.914 1 98.81 73 PHE B CA 1
ATOM 3971 C C . PHE B 1 73 ? 2.068 -16.891 -6.688 1 98.81 73 PHE B C 1
ATOM 3973 O O . PHE B 1 73 ? 2.088 -18.109 -6.855 1 98.81 73 PHE B O 1
ATOM 3980 N N . PHE B 1 74 ? 3.15 -16.234 -6.301 1 98.44 74 PHE B N 1
ATOM 3981 C CA . PHE B 1 74 ? 4.406 -16.922 -6.023 1 98.44 74 PHE B CA 1
ATOM 3982 C C . PHE B 1 74 ? 4.754 -17.891 -7.145 1 98.44 74 PHE B C 1
ATOM 3984 O O . PHE B 1 74 ? 4.797 -17.5 -8.312 1 98.44 74 PHE B O 1
ATOM 3991 N N . SER B 1 75 ? 5.02 -19.078 -6.863 1 98.38 75 SER B N 1
ATOM 3992 C CA . SER B 1 75 ? 5.523 -20.031 -7.852 1 98.38 75 SER B CA 1
ATOM 3993 C C . SER B 1 75 ? 4.496 -20.281 -8.953 1 98.38 75 SER B C 1
ATOM 3995 O O . SER B 1 75 ? 4.836 -20.797 -10.016 1 98.38 75 SER B O 1
ATOM 3997 N N . THR B 1 76 ? 3.236 -20.031 -8.711 1 98.75 76 THR B N 1
ATOM 3998 C CA . THR B 1 76 ? 2.285 -20.156 -9.812 1 98.75 76 THR B CA 1
ATOM 3999 C C . THR B 1 76 ? 2.732 -19.297 -11 1 98.75 76 THR B C 1
ATOM 4001 O O . THR B 1 76 ? 2.367 -19.594 -12.148 1 98.75 76 THR B O 1
ATOM 4004 N N . THR B 1 77 ? 3.561 -18.359 -10.703 1 98.88 77 THR B N 1
ATOM 4005 C CA . THR B 1 77 ? 4.164 -17.531 -11.734 1 98.88 77 THR B CA 1
ATOM 4006 C C . THR B 1 77 ? 4.914 -18.375 -12.75 1 98.88 77 THR B C 1
ATOM 4008 O O . THR B 1 77 ? 4.98 -18.031 -13.93 1 98.88 77 THR B O 1
ATOM 4011 N N . LYS B 1 78 ? 5.398 -19.516 -12.352 1 98.88 78 LYS B N 1
ATOM 4012 C CA . LYS B 1 78 ? 6.176 -20.375 -13.234 1 98.88 78 LYS B CA 1
ATOM 4013 C C . LYS B 1 78 ? 5.305 -20.938 -14.352 1 98.88 78 LYS B C 1
ATOM 4015 O O . LYS B 1 78 ? 5.805 -21.266 -15.438 1 98.88 78 LYS B O 1
ATOM 4020 N N . LEU B 1 79 ? 3.992 -21.047 -14.117 1 98.88 79 LEU B N 1
ATOM 4021 C CA . LEU B 1 79 ? 3.1 -21.406 -15.211 1 98.88 79 LEU B CA 1
ATOM 4022 C C . LEU B 1 79 ? 3.152 -20.344 -16.312 1 98.88 79 LEU B C 1
ATOM 4024 O O . LEU B 1 79 ? 3.26 -20.688 -17.5 1 98.88 79 LEU B O 1
ATOM 4028 N N . ILE B 1 80 ? 3.09 -19.109 -15.891 1 98.94 80 ILE B N 1
ATOM 4029 C CA . ILE B 1 80 ? 3.107 -18 -16.844 1 98.94 80 ILE B CA 1
ATOM 4030 C C . ILE B 1 80 ? 4.445 -17.984 -17.578 1 98.94 80 ILE B C 1
ATOM 4032 O O . ILE B 1 80 ? 4.492 -17.75 -18.781 1 98.94 80 ILE B O 1
ATOM 4036 N N . ALA B 1 81 ? 5.496 -18.219 -16.844 1 98.88 81 ALA B N 1
ATOM 4037 C CA . ALA B 1 81 ? 6.816 -18.297 -17.469 1 98.88 81 ALA B CA 1
ATOM 4038 C C . ALA B 1 81 ? 6.879 -19.422 -18.5 1 98.88 81 ALA B C 1
ATOM 4040 O O . ALA B 1 81 ? 7.414 -19.234 -19.594 1 98.88 81 ALA B O 1
ATOM 4041 N N . SER B 1 82 ? 6.34 -20.562 -18.172 1 98.81 82 SER B N 1
ATOM 4042 C CA . SER B 1 82 ? 6.348 -21.719 -19.062 1 98.81 82 SER B CA 1
ATOM 4043 C C . SER B 1 82 ? 5.574 -21.422 -20.344 1 98.81 82 SER B C 1
ATOM 4045 O O . SER B 1 82 ? 6.012 -21.797 -21.438 1 98.81 82 SER B O 1
ATOM 4047 N N . VAL B 1 83 ? 4.461 -20.781 -20.188 1 98.88 83 VAL B N 1
ATOM 4048 C CA . VAL B 1 83 ? 3.643 -20.422 -21.328 1 98.88 83 VAL B CA 1
ATOM 4049 C C . VAL B 1 83 ? 4.398 -19.422 -22.203 1 98.88 83 VAL B C 1
ATOM 4051 O O . VAL B 1 83 ? 4.352 -19.5 -23.438 1 98.88 83 VAL B O 1
ATOM 4054 N N . THR B 1 84 ? 5.098 -18.531 -21.562 1 98.94 84 THR B N 1
ATOM 4055 C CA . THR B 1 84 ? 5.879 -17.531 -22.297 1 98.94 84 THR B CA 1
ATOM 4056 C C . THR B 1 84 ? 6.988 -18.203 -23.094 1 98.94 84 THR B C 1
ATOM 4058 O O . THR B 1 84 ? 7.203 -17.875 -24.266 1 98.94 84 THR B O 1
ATOM 4061 N N . VAL B 1 85 ? 7.656 -19.156 -22.531 1 98.88 85 VAL B N 1
ATOM 4062 C CA . VAL B 1 85 ? 8.703 -19.875 -23.219 1 98.88 85 VAL B CA 1
ATOM 4063 C C . VAL B 1 85 ? 8.102 -20.672 -24.391 1 98.88 85 VAL B C 1
ATOM 4065 O O . VAL B 1 85 ? 8.648 -20.688 -25.484 1 98.88 85 VAL B O 1
ATOM 4068 N N . ALA B 1 86 ? 6.98 -21.312 -24.156 1 98.88 86 ALA B N 1
ATOM 4069 C CA . ALA B 1 86 ? 6.301 -22.047 -25.219 1 98.88 86 ALA B CA 1
ATOM 4070 C C . ALA B 1 86 ? 5.969 -21.125 -26.391 1 98.88 86 ALA B C 1
ATOM 4072 O O . ALA B 1 86 ? 6.074 -21.516 -27.547 1 98.88 86 ALA B O 1
ATOM 4073 N N . HIS B 1 87 ? 5.543 -19.906 -26.031 1 98.88 87 HIS B N 1
ATOM 4074 C CA . HIS B 1 87 ? 5.234 -18.906 -27.047 1 98.88 87 HIS B CA 1
ATOM 4075 C C . HIS B 1 87 ? 6.457 -18.5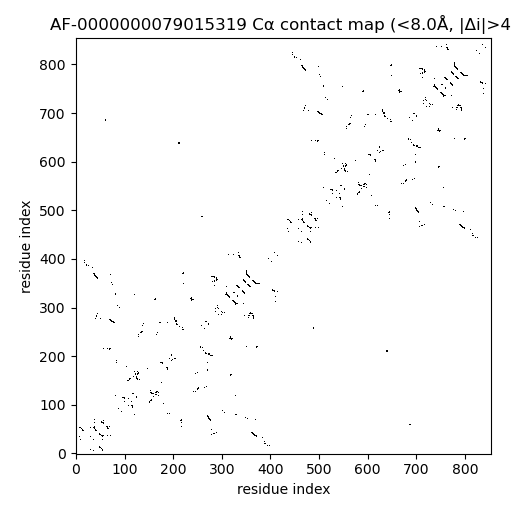94 -27.891 1 98.88 87 HIS B C 1
ATOM 4077 O O . HIS B 1 87 ? 6.352 -18.469 -29.125 1 98.88 87 HIS B O 1
ATOM 4083 N N . LEU B 1 88 ? 7.605 -18.531 -27.281 1 98.81 88 LEU B N 1
ATOM 4084 C CA . LEU B 1 88 ? 8.859 -18.266 -27.984 1 98.81 88 LEU B CA 1
ATOM 4085 C C . LEU B 1 88 ? 9.297 -19.484 -28.797 1 98.81 88 LEU B C 1
ATOM 4087 O O . LEU B 1 88 ? 9.859 -19.344 -29.891 1 98.81 88 LEU B O 1
ATOM 4091 N N . VAL B 1 89 ? 9.062 -20.656 -28.328 1 98.69 89 VAL B N 1
ATOM 4092 C CA . VAL B 1 89 ? 9.398 -21.891 -29.031 1 98.69 89 VAL B CA 1
ATOM 4093 C C . VAL B 1 89 ? 8.586 -21.984 -30.328 1 98.69 89 VAL B C 1
ATOM 4095 O O . VAL B 1 89 ? 9.125 -22.328 -31.375 1 98.69 89 VAL B O 1
ATOM 4098 N N . GLU B 1 90 ? 7.348 -21.641 -30.25 1 97.62 90 GLU B N 1
ATOM 4099 C CA . GLU B 1 90 ? 6.488 -21.672 -31.438 1 97.62 90 GLU B CA 1
ATOM 4100 C C . GLU B 1 90 ? 6.98 -20.688 -32.5 1 97.62 90 GLU B C 1
ATOM 4102 O O . GLU B 1 90 ? 6.734 -20.891 -33.688 1 97.62 90 GLU B O 1
ATOM 4107 N N . ARG B 1 91 ? 7.637 -19.734 -32.062 1 96.94 91 ARG B N 1
ATOM 4108 C CA . ARG B 1 91 ? 8.125 -18.703 -33 1 96.94 91 ARG B CA 1
ATOM 4109 C C . ARG B 1 91 ? 9.57 -18.984 -33.406 1 96.94 91 ARG B C 1
ATOM 4111 O O . ARG B 1 91 ? 10.227 -18.109 -33.969 1 96.94 91 ARG B O 1
ATOM 4118 N N . ASP B 1 92 ? 10.023 -20.109 -33.031 1 97.5 92 ASP B N 1
ATOM 4119 C CA . ASP B 1 92 ? 11.328 -20.641 -33.406 1 97.5 92 ASP B CA 1
ATOM 4120 C C . ASP B 1 92 ? 12.461 -19.812 -32.812 1 97.5 92 ASP B C 1
ATOM 4122 O O . ASP B 1 92 ? 13.539 -19.719 -33.406 1 97.5 92 ASP B O 1
ATOM 4126 N N . LEU B 1 93 ? 12.195 -19.141 -31.766 1 98.38 93 LEU B N 1
ATOM 4127 C CA . LEU B 1 93 ? 13.234 -18.375 -31.078 1 98.38 93 LEU B CA 1
ATOM 4128 C C . LEU B 1 93 ? 13.953 -19.234 -30.047 1 98.38 93 LEU B C 1
ATOM 4130 O O . LEU B 1 93 ? 15.07 -18.922 -29.641 1 98.38 93 LEU B O 1
ATOM 4134 N N . LEU B 1 94 ? 13.312 -20.297 -29.625 1 98.69 94 LEU B N 1
ATOM 4135 C CA . LEU B 1 94 ? 13.852 -21.281 -28.688 1 98.69 94 LEU B CA 1
ATOM 4136 C C . LEU B 1 94 ? 13.461 -22.703 -29.109 1 98.69 94 LEU B C 1
ATOM 4138 O O . LEU B 1 94 ? 12.5 -22.891 -29.859 1 98.69 94 LEU B O 1
ATOM 4142 N N . ARG B 1 95 ? 14.188 -23.625 -28.688 1 98.62 95 ARG B N 1
ATOM 4143 C CA . ARG B 1 95 ? 13.867 -25.047 -28.75 1 98.62 95 ARG B CA 1
ATOM 4144 C C . ARG B 1 95 ? 14.18 -25.734 -27.422 1 98.62 95 ARG B C 1
ATOM 4146 O O . ARG B 1 95 ? 15.219 -25.484 -26.812 1 98.62 95 ARG B O 1
ATOM 4153 N N . TYR B 1 96 ? 13.289 -26.578 -27.016 1 98.62 96 TYR B N 1
ATOM 4154 C CA . TYR B 1 96 ? 13.445 -27.219 -25.719 1 98.62 96 TYR B CA 1
ATOM 4155 C C . TYR B 1 96 ? 14.703 -28.094 -25.688 1 98.62 96 TYR B C 1
ATOM 4157 O O . TYR B 1 96 ? 15.383 -28.172 -24.656 1 98.62 96 TYR B O 1
ATOM 4165 N N . GLU B 1 97 ? 15.031 -28.656 -26.766 1 98.06 97 GLU B N 1
ATOM 4166 C CA . GLU B 1 97 ? 16.109 -29.625 -26.859 1 98.06 97 GLU B CA 1
ATOM 4167 C C . GLU B 1 97 ? 17.469 -28.953 -27.031 1 98.06 97 GLU B C 1
ATOM 4169 O O . GLU B 1 97 ? 18.516 -29.578 -26.891 1 98.06 97 GLU B O 1
ATOM 4174 N N . ASP B 1 98 ? 17.438 -27.75 -27.344 1 98.69 98 ASP B N 1
ATOM 4175 C CA . ASP B 1 98 ? 18.703 -27.031 -27.562 1 98.69 98 ASP B CA 1
ATOM 4176 C C . ASP B 1 98 ? 19.453 -26.812 -26.25 1 98.69 98 ASP B C 1
ATOM 4178 O O . ASP B 1 98 ? 18.828 -26.641 -25.203 1 98.69 98 ASP B O 1
ATOM 4182 N N . LYS B 1 99 ? 20.781 -26.859 -26.406 1 98.75 99 LYS B N 1
ATOM 4183 C CA . LYS B 1 99 ? 21.625 -26.438 -25.297 1 98.75 99 LYS B CA 1
ATOM 4184 C C . LYS B 1 99 ? 21.453 -24.938 -25.031 1 98.75 99 LYS B C 1
ATOM 4186 O O . LYS B 1 99 ? 21.344 -24.141 -25.953 1 98.75 99 LYS B O 1
ATOM 4191 N N . ILE B 1 100 ? 21.391 -24.578 -23.734 1 98.88 100 ILE B N 1
ATOM 4192 C CA . ILE B 1 100 ? 21.219 -23.188 -23.359 1 98.88 100 ILE B CA 1
ATOM 4193 C C . ILE B 1 100 ? 22.391 -22.359 -23.859 1 98.88 100 ILE B C 1
ATOM 4195 O O . ILE B 1 100 ? 22.219 -21.203 -24.266 1 98.88 100 ILE B O 1
ATOM 4199 N N . ALA B 1 101 ? 23.578 -22.969 -23.969 1 98.5 101 ALA B N 1
ATOM 4200 C CA . ALA B 1 101 ? 24.812 -22.312 -24.406 1 98.5 101 ALA B CA 1
ATOM 4201 C C . ALA B 1 101 ? 24.672 -21.797 -25.844 1 98.5 101 ALA B C 1
ATOM 4203 O O . ALA B 1 101 ? 25.375 -20.859 -26.25 1 98.5 101 ALA B O 1
ATOM 4204 N N . LYS B 1 102 ? 23.828 -22.406 -26.609 1 98.38 102 LYS B N 1
ATOM 4205 C CA . LYS B 1 102 ? 23.547 -21.953 -27.953 1 98.38 102 LYS B CA 1
ATOM 4206 C C . LYS B 1 102 ? 23.031 -20.516 -27.953 1 98.38 102 LYS B C 1
ATOM 4208 O O . LYS B 1 102 ? 23.375 -19.719 -28.844 1 98.38 102 LYS B O 1
ATOM 4213 N N . TYR B 1 103 ? 22.266 -20.141 -26.953 1 98.38 103 TYR B N 1
ATOM 4214 C CA . TYR B 1 103 ? 21.625 -18.828 -26.875 1 98.38 103 TYR B CA 1
ATOM 4215 C C . TYR B 1 103 ? 22.406 -17.906 -25.953 1 98.38 103 TYR B C 1
ATOM 4217 O O . TYR B 1 103 ? 22.344 -16.672 -26.094 1 98.38 103 TYR B O 1
ATOM 4225 N N . TRP B 1 104 ? 23.047 -18.484 -25.031 1 98.56 104 TRP B N 1
ATOM 4226 C CA . TRP B 1 104 ? 23.797 -17.812 -23.969 1 98.56 104 TRP B CA 1
ATOM 4227 C C . TRP B 1 104 ? 25.156 -18.453 -23.75 1 98.56 104 TRP B C 1
ATOM 4229 O O . TRP B 1 104 ? 25.359 -19.188 -22.781 1 98.56 104 TRP B O 1
ATOM 4239 N N . PRO B 1 105 ? 26.078 -18.094 -24.594 1 98.44 105 PRO B N 1
ATOM 4240 C CA . PRO B 1 105 ? 27.375 -18.781 -24.547 1 98.44 105 PRO B CA 1
ATOM 4241 C C . PRO B 1 105 ? 28.031 -18.703 -23.172 1 98.44 105 PRO B C 1
ATOM 4243 O O . PRO B 1 105 ? 28.656 -19.672 -22.734 1 98.44 105 PRO B O 1
ATOM 4246 N N . GLU B 1 106 ? 27.875 -17.625 -22.453 1 98.38 106 GLU B N 1
ATOM 4247 C CA . GLU B 1 106 ? 28.5 -17.453 -21.156 1 98.38 106 GLU B CA 1
ATOM 4248 C C . GLU B 1 106 ? 27.922 -18.453 -20.141 1 98.38 106 GLU B C 1
ATOM 4250 O O . GLU B 1 106 ? 28.516 -18.672 -19.078 1 98.38 106 GLU B O 1
ATOM 4255 N N . PHE B 1 107 ? 26.812 -19 -20.453 1 98.25 107 PHE B N 1
ATOM 4256 C CA . PHE B 1 107 ? 26.156 -19.984 -19.594 1 98.25 107 PHE B CA 1
ATOM 4257 C C . PHE B 1 107 ? 27 -21.25 -19.484 1 98.25 107 PHE B C 1
ATOM 4259 O O . PHE B 1 107 ? 26.906 -21.984 -18.5 1 98.25 107 PHE B O 1
ATOM 4266 N N . SER B 1 108 ? 27.875 -21.578 -20.391 1 97.5 108 SER B N 1
ATOM 4267 C CA . SER B 1 108 ? 28.547 -22.859 -20.516 1 97.5 108 SER B CA 1
ATOM 4268 C C . SER B 1 108 ? 29.672 -23 -19.484 1 97.5 108 SER B C 1
ATOM 4270 O O . SER B 1 108 ? 30.375 -24 -19.469 1 97.5 108 SER B O 1
ATOM 4272 N N . GLN B 1 109 ? 29.734 -22.094 -18.594 1 97.62 109 GLN B N 1
ATOM 4273 C CA . GLN B 1 109 ? 30.781 -22.141 -17.578 1 97.62 109 GLN B CA 1
ATOM 4274 C C . GLN B 1 109 ? 30.516 -23.281 -16.594 1 97.62 109 GLN B C 1
ATOM 4276 O O . GLN B 1 109 ? 29.359 -23.672 -16.359 1 97.62 109 GLN B O 1
ATOM 4281 N N . ASN B 1 110 ? 31.578 -23.812 -16.047 1 97.94 110 ASN B N 1
ATOM 4282 C CA . ASN B 1 110 ? 31.594 -24.688 -14.891 1 97.94 110 ASN B CA 1
ATOM 4283 C C . ASN B 1 110 ? 30.719 -25.922 -15.102 1 97.94 110 ASN B C 1
ATOM 4285 O O . ASN B 1 110 ? 29.938 -26.297 -14.234 1 97.94 110 ASN B O 1
ATOM 4289 N N . GLY B 1 111 ? 30.75 -26.469 -16.312 1 97.25 111 GLY B N 1
ATOM 4290 C CA . GLY B 1 111 ? 30.141 -27.781 -16.547 1 97.25 111 GLY B CA 1
ATOM 4291 C C . GLY B 1 111 ? 28.734 -27.703 -17.078 1 97.25 111 GLY B C 1
ATOM 4292 O O . GLY B 1 111 ? 28 -28.688 -17.047 1 97.25 111 GLY B O 1
ATOM 4293 N N . LYS B 1 112 ? 28.281 -26.547 -17.562 1 98.38 112 LYS B N 1
ATOM 4294 C CA . LYS B 1 112 ? 26.891 -26.375 -17.969 1 98.38 112 LYS B CA 1
ATOM 4295 C C . LYS B 1 112 ? 26.75 -26.406 -19.484 1 98.38 112 LYS B C 1
ATOM 4297 O O . LYS B 1 112 ? 25.703 -26.016 -20.016 1 98.38 112 LYS B O 1
ATOM 4302 N N . ASP B 1 113 ? 27.766 -26.938 -20.234 1 97.5 113 ASP B N 1
ATOM 4303 C CA . ASP B 1 113 ? 27.859 -26.906 -21.688 1 97.5 113 ASP B CA 1
ATOM 4304 C C . ASP B 1 113 ? 26.719 -27.688 -22.328 1 97.5 113 ASP B C 1
ATOM 4306 O O . ASP B 1 113 ? 26.25 -27.359 -23.422 1 97.5 113 ASP B O 1
ATOM 4310 N N . ASN B 1 114 ? 26.297 -28.703 -21.609 1 97.81 114 ASN B N 1
ATOM 4311 C CA . ASN B 1 114 ? 25.344 -29.625 -22.25 1 97.81 114 ASN B CA 1
ATOM 4312 C C . ASN B 1 114 ? 23.953 -29.5 -21.641 1 97.81 114 ASN B C 1
ATOM 4314 O O . ASN B 1 114 ? 23.062 -30.297 -21.938 1 97.81 114 ASN B O 1
ATOM 4318 N N . ILE B 1 115 ? 23.734 -28.625 -20.812 1 98.69 115 ILE B N 1
ATOM 4319 C CA . ILE B 1 115 ? 22.422 -28.438 -20.203 1 98.69 115 ILE B CA 1
ATOM 4320 C C . ILE B 1 115 ? 21.453 -27.844 -21.219 1 98.69 115 ILE B C 1
ATOM 4322 O O . ILE B 1 115 ? 21.75 -26.828 -21.844 1 98.69 115 ILE B O 1
ATOM 4326 N N . THR B 1 116 ? 20.359 -28.484 -21.391 1 98.81 116 THR B N 1
ATOM 4327 C CA . THR B 1 116 ? 19.359 -28.031 -22.344 1 98.81 116 THR B CA 1
ATOM 4328 C C . THR B 1 116 ? 18.281 -27.188 -21.641 1 98.81 116 THR B C 1
ATOM 4330 O O . THR B 1 116 ? 18.203 -27.188 -20.406 1 98.81 116 THR B O 1
ATOM 4333 N N . LEU B 1 117 ? 17.531 -26.438 -22.484 1 98.88 117 LEU B N 1
ATOM 4334 C CA . LEU B 1 117 ? 16.391 -25.703 -21.953 1 98.88 117 LEU B CA 1
ATOM 4335 C C . LEU B 1 117 ? 15.406 -26.641 -21.25 1 98.88 117 LEU B C 1
ATOM 4337 O O . LEU B 1 117 ? 14.883 -26.297 -20.188 1 98.88 117 LEU B O 1
ATOM 4341 N N . GLU B 1 118 ? 15.141 -27.766 -21.812 1 98.5 118 GLU B N 1
ATOM 4342 C CA . GLU B 1 118 ? 14.234 -28.75 -21.234 1 98.5 118 GLU B CA 1
ATOM 4343 C C . GLU B 1 118 ? 14.734 -29.234 -19.875 1 98.5 118 GLU B C 1
ATOM 4345 O O . GLU B 1 118 ? 13.953 -29.375 -18.938 1 98.5 118 GLU B O 1
ATOM 4350 N N . MET B 1 119 ? 16.016 -29.5 -19.797 1 98.5 119 MET B N 1
ATOM 4351 C CA . MET B 1 119 ? 16.594 -29.906 -18.516 1 98.5 119 MET B CA 1
ATOM 4352 C C . MET B 1 119 ? 16.359 -28.844 -17.453 1 98.5 119 MET B C 1
ATOM 4354 O O . MET B 1 119 ? 16.016 -29.156 -16.312 1 98.5 119 MET B O 1
ATOM 4358 N N . LEU B 1 120 ? 16.578 -27.578 -17.812 1 98.75 120 LEU B N 1
ATOM 4359 C CA . LEU B 1 120 ? 16.375 -26.469 -16.875 1 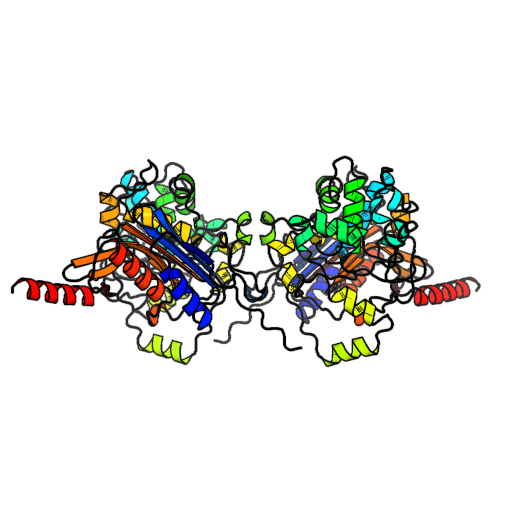98.75 120 LEU B CA 1
ATOM 4360 C C . LEU B 1 120 ? 14.922 -26.391 -16.438 1 98.75 120 LEU B C 1
ATOM 4362 O O . LEU B 1 120 ? 14.625 -26.328 -15.242 1 98.75 120 LEU B O 1
ATOM 4366 N N . MET B 1 121 ? 14.016 -26.469 -17.391 1 98.69 121 MET B N 1
ATOM 4367 C CA . MET B 1 121 ? 12.594 -26.25 -17.125 1 98.69 121 MET B CA 1
ATOM 4368 C C . MET B 1 121 ? 11.977 -27.453 -16.422 1 98.69 121 MET B C 1
ATOM 4370 O O . MET B 1 121 ? 10.922 -27.328 -15.797 1 98.69 121 MET B O 1
ATOM 4374 N N . SER B 1 122 ? 12.609 -28.641 -16.469 1 98.25 122 SER B N 1
ATOM 4375 C CA . SER B 1 122 ? 12.102 -29.828 -15.812 1 98.25 122 SER B CA 1
ATOM 4376 C C . SER B 1 122 ? 12.836 -30.094 -14.5 1 98.25 122 SER B C 1
ATOM 4378 O O . SER B 1 122 ? 12.734 -31.172 -13.93 1 98.25 122 SER B O 1
ATOM 4380 N N . TYR B 1 123 ? 13.648 -29.156 -14.07 1 98.12 123 TYR B N 1
ATOM 4381 C CA . TYR B 1 123 ? 14.344 -29.156 -12.781 1 98.12 123 TYR B CA 1
ATOM 4382 C C . TYR B 1 123 ? 15.375 -30.281 -12.711 1 98.12 123 TYR B C 1
ATOM 4384 O O . TYR B 1 123 ? 15.586 -30.875 -11.648 1 98.12 123 TYR B O 1
ATOM 4392 N N . LYS B 1 124 ? 15.984 -30.5 -13.875 1 98 124 LYS B N 1
ATOM 4393 C CA . LYS B 1 124 ? 16.984 -31.562 -13.938 1 98 124 LYS B CA 1
ATOM 4394 C C . LYS B 1 124 ? 18.375 -30.984 -14.242 1 98 124 LYS B C 1
ATOM 4396 O O . LYS B 1 124 ? 19.328 -31.734 -14.453 1 98 124 LYS B O 1
ATOM 4401 N N . ALA B 1 125 ? 18.5 -29.703 -14.172 1 98.25 125 ALA B N 1
ATOM 4402 C CA . ALA B 1 125 ? 19.734 -29.047 -14.594 1 98.2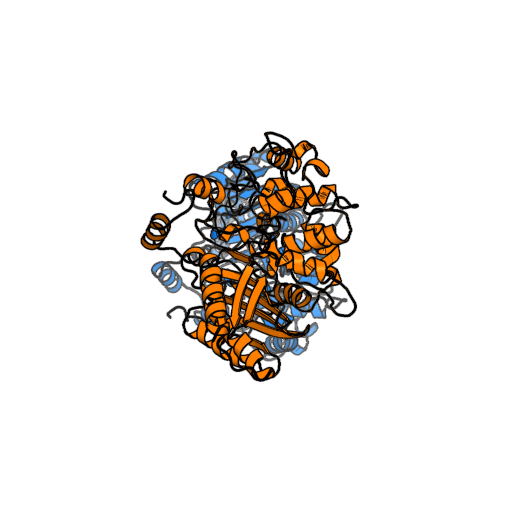5 125 ALA B CA 1
ATOM 4403 C C . ALA B 1 125 ? 20.734 -29 -13.453 1 98.25 125 ALA B C 1
ATOM 4405 O O . ALA B 1 125 ? 21.922 -28.703 -13.672 1 98.25 125 ALA B O 1
ATOM 4406 N N . GLY B 1 126 ? 20.281 -29.281 -12.242 1 97.88 126 GLY B N 1
ATOM 4407 C CA . GLY B 1 126 ? 21.172 -29.172 -11.086 1 97.88 126 GLY B CA 1
ATOM 4408 C C . GLY B 1 126 ? 21.391 -27.734 -10.648 1 97.88 126 GLY B C 1
ATOM 4409 O O . GLY B 1 126 ? 22.406 -27.422 -10.039 1 97.88 126 GLY B O 1
ATOM 4410 N N . LEU B 1 127 ? 20.469 -26.906 -10.953 1 98.19 127 LEU B N 1
ATOM 4411 C CA . LEU B 1 127 ? 20.594 -25.469 -10.695 1 98.19 127 LEU B CA 1
ATOM 4412 C C . LEU B 1 127 ? 19.469 -24.984 -9.789 1 98.19 127 LEU B C 1
ATOM 4414 O O . LEU B 1 127 ? 18.828 -23.969 -10.086 1 98.19 127 LEU B O 1
ATOM 4418 N N . ALA B 1 128 ? 19.297 -25.688 -8.672 1 97.38 128 ALA B N 1
ATOM 4419 C CA . ALA B 1 128 ? 18.188 -25.406 -7.754 1 97.38 128 ALA B CA 1
ATOM 4420 C C . ALA B 1 128 ? 18.484 -24.172 -6.895 1 97.38 128 ALA B C 1
ATOM 4422 O O . ALA B 1 128 ? 17.562 -23.547 -6.375 1 97.38 128 ALA B O 1
ATOM 4423 N N . ALA B 1 129 ? 19.766 -23.828 -6.719 1 97.69 129 ALA B N 1
ATOM 4424 C CA . ALA B 1 129 ? 20.234 -22.734 -5.875 1 97.69 129 ALA B CA 1
ATOM 4425 C C . ALA B 1 129 ? 21.594 -22.234 -6.324 1 97.69 129 ALA B C 1
ATOM 4427 O O . ALA B 1 129 ? 22.234 -22.859 -7.18 1 97.69 129 ALA B O 1
ATOM 4428 N N . PHE B 1 130 ? 21.969 -21.125 -5.816 1 97.5 130 PHE B N 1
ATOM 4429 C CA . PHE B 1 130 ? 23.344 -20.641 -6 1 97.5 130 PHE B CA 1
ATOM 4430 C C . PHE B 1 130 ? 24.234 -21.078 -4.848 1 97.5 130 PHE B C 1
ATOM 4432 O O . PHE B 1 130 ? 23.766 -21.203 -3.711 1 97.5 130 PHE B O 1
ATOM 4439 N N . SER B 1 131 ? 25.438 -21.281 -5.203 1 96.69 131 SER B N 1
ATOM 4440 C CA . SER B 1 131 ? 26.422 -21.516 -4.152 1 96.69 131 SER B CA 1
ATOM 4441 C C . SER B 1 131 ? 26.656 -20.25 -3.326 1 96.69 131 SER B C 1
ATOM 4443 O O . SER B 1 131 ? 26.922 -20.344 -2.125 1 96.69 131 SER B O 1
ATOM 4445 N N . GLU B 1 132 ? 26.609 -19.156 -3.961 1 94.38 132 GLU B N 1
ATOM 4446 C CA . GLU B 1 132 ? 26.703 -17.859 -3.312 1 94.38 132 GLU B CA 1
ATOM 4447 C C . GLU B 1 132 ? 25.344 -17.172 -3.238 1 94.38 132 GLU B C 1
ATOM 4449 O O . GLU B 1 132 ? 24.641 -17.062 -4.246 1 94.38 132 GLU B O 1
ATOM 4454 N N . ASN B 1 133 ? 25.062 -16.719 -2.021 1 95.56 133 ASN B N 1
ATOM 4455 C CA . ASN B 1 133 ? 23.797 -16.016 -1.869 1 95.56 133 ASN B CA 1
ATOM 4456 C C . ASN B 1 133 ? 23.781 -14.727 -2.691 1 95.56 133 ASN B C 1
ATOM 4458 O O . ASN B 1 133 ? 24.828 -14.258 -3.146 1 95.56 133 ASN B O 1
ATOM 4462 N N . PHE B 1 134 ? 22.609 -14.25 -2.996 1 97.38 134 PHE B N 1
ATOM 4463 C CA . PHE B 1 134 ? 22.422 -13.078 -3.848 1 97.38 134 PHE B CA 1
ATOM 4464 C C . PHE B 1 134 ? 21.234 -12.242 -3.375 1 97.38 134 PHE B C 1
ATOM 4466 O O . PHE B 1 134 ? 20.594 -12.578 -2.379 1 97.38 134 PHE B O 1
ATOM 4473 N N . GLU B 1 135 ? 21.094 -11.07 -4.008 1 97.62 135 GLU B N 1
ATOM 4474 C CA . GLU B 1 135 ? 19.938 -10.227 -3.754 1 97.62 135 GLU B CA 1
ATOM 4475 C C . GLU B 1 135 ? 19.062 -10.078 -5.004 1 97.62 135 GLU B C 1
ATOM 4477 O O . GLU B 1 135 ? 19.578 -9.82 -6.094 1 97.62 135 GLU B O 1
ATOM 4482 N N . LEU B 1 136 ? 17.812 -10.273 -4.797 1 98.06 136 LEU B N 1
ATOM 4483 C CA . LEU B 1 136 ? 16.891 -10.227 -5.926 1 98.06 136 LEU B CA 1
ATOM 4484 C C . LEU B 1 136 ? 16.828 -8.82 -6.516 1 98.06 136 LEU B C 1
ATOM 4486 O O . LEU B 1 136 ? 16.625 -8.656 -7.719 1 98.06 136 LEU B O 1
ATOM 4490 N N . LYS B 1 137 ? 17.094 -7.781 -5.711 1 97.62 137 LYS B N 1
ATOM 4491 C CA . LYS B 1 137 ? 17.062 -6.395 -6.164 1 97.62 137 LYS B CA 1
ATOM 4492 C C . LYS B 1 137 ? 18.094 -6.156 -7.266 1 97.62 137 LYS B C 1
ATOM 4494 O O . LYS B 1 137 ? 18.016 -5.172 -8 1 97.62 137 LYS B O 1
ATOM 4499 N N . TRP B 1 138 ? 19.141 -7.062 -7.426 1 98.19 138 TRP B N 1
ATOM 4500 C CA . TRP B 1 138 ? 20.141 -6.934 -8.477 1 98.19 138 TRP B CA 1
ATOM 4501 C C . TRP B 1 138 ? 19.5 -7.004 -9.859 1 98.19 138 TRP B C 1
ATOM 4503 O O . TRP B 1 138 ? 20.078 -6.527 -10.836 1 98.19 138 TRP B O 1
ATOM 4513 N N . MET B 1 139 ? 18.281 -7.594 -9.914 1 98.12 139 MET B N 1
ATOM 4514 C CA . MET B 1 139 ? 17.578 -7.625 -11.195 1 98.12 139 MET B CA 1
ATOM 4515 C C . MET B 1 139 ? 17.438 -6.223 -11.773 1 98.12 139 MET B C 1
ATOM 4517 O O . MET B 1 139 ? 17.453 -6.043 -12.992 1 98.12 139 MET B O 1
ATOM 4521 N N . ARG B 1 140 ? 17.312 -5.242 -10.914 1 97.31 140 ARG B N 1
ATOM 4522 C CA . ARG B 1 140 ? 17.141 -3.859 -11.344 1 97.31 140 ARG B CA 1
ATOM 4523 C C . ARG B 1 140 ? 18.406 -3.041 -11.078 1 97.31 140 ARG B C 1
ATOM 4525 O O . ARG B 1 140 ? 18.828 -2.256 -11.922 1 97.31 140 ARG B O 1
ATOM 4532 N N . GLU B 1 141 ? 19.047 -3.264 -10.016 1 97.56 141 GLU B N 1
ATOM 4533 C CA . GLU B 1 141 ? 20.109 -2.373 -9.555 1 97.56 141 GLU B CA 1
ATOM 4534 C C . GLU B 1 141 ? 21.453 -2.781 -10.125 1 97.56 141 GLU B C 1
ATOM 4536 O O . GLU B 1 141 ? 22.359 -1.951 -10.25 1 97.56 141 GLU B O 1
ATOM 4541 N N . ASN B 1 142 ? 21.641 -4.09 -10.336 1 98.19 142 ASN B N 1
ATOM 4542 C CA . ASN B 1 142 ? 22.906 -4.605 -10.844 1 98.19 142 ASN B CA 1
ATOM 4543 C C . ASN B 1 142 ? 22.688 -5.84 -11.719 1 98.19 142 ASN B C 1
ATOM 4545 O O . ASN B 1 142 ? 23.203 -6.918 -11.414 1 98.19 142 ASN B O 1
ATOM 4549 N N . PRO B 1 143 ? 22.016 -5.672 -12.852 1 97.69 143 PRO B N 1
ATOM 4550 C CA . PRO B 1 143 ? 21.672 -6.82 -13.688 1 97.69 143 PRO B CA 1
ATOM 4551 C C . PRO B 1 143 ? 22.891 -7.566 -14.203 1 97.69 143 PRO B C 1
ATOM 4553 O O . PRO B 1 143 ? 22.844 -8.789 -14.391 1 97.69 143 PRO B O 1
ATOM 4556 N N . LYS B 1 144 ? 24 -6.871 -14.461 1 98.06 144 LYS B N 1
ATOM 4557 C CA . LYS B 1 144 ? 25.219 -7.535 -14.93 1 98.06 144 LYS B CA 1
ATOM 4558 C C . LYS B 1 144 ? 25.766 -8.492 -13.867 1 98.06 144 LYS B C 1
ATOM 4560 O O . LYS B 1 144 ? 26.156 -9.617 -14.18 1 98.06 144 LYS B O 1
ATOM 4565 N N . LYS B 1 145 ? 25.781 -8.008 -12.625 1 98.31 145 LYS B N 1
ATOM 4566 C CA . LYS B 1 145 ? 26.234 -8.859 -11.531 1 98.31 145 LYS B CA 1
ATOM 4567 C C . LYS B 1 145 ? 25.406 -10.133 -11.43 1 98.31 145 LYS B C 1
ATOM 4569 O O . LYS B 1 145 ? 25.938 -11.227 -11.234 1 98.31 145 LYS B O 1
ATOM 4574 N N . LEU B 1 146 ? 24.125 -9.992 -11.547 1 98.12 146 LEU B N 1
ATOM 4575 C CA . LEU B 1 146 ? 23.234 -11.133 -11.477 1 98.12 146 LEU B CA 1
ATOM 4576 C C . LEU B 1 146 ? 23.469 -12.086 -12.641 1 98.12 146 LEU B C 1
ATOM 4578 O O . LEU B 1 146 ? 23.547 -13.305 -12.453 1 98.12 146 LEU B O 1
ATOM 4582 N N . SER B 1 147 ? 23.578 -11.57 -13.805 1 98 147 SER B N 1
ATOM 4583 C CA . SER B 1 147 ? 23.844 -12.375 -15 1 98 147 SER B CA 1
ATOM 4584 C C . SER B 1 147 ? 25.141 -13.156 -14.867 1 98 147 SER B C 1
ATOM 4586 O O . SER B 1 147 ? 25.219 -14.328 -15.227 1 98 147 SER B O 1
ATOM 4588 N N . ASP B 1 148 ? 26.156 -12.5 -14.359 1 98.25 148 ASP B N 1
ATOM 4589 C CA . ASP B 1 148 ? 27.453 -13.148 -14.172 1 98.25 148 ASP B CA 1
ATOM 4590 C C . ASP B 1 148 ? 27.359 -14.289 -13.164 1 98.25 148 ASP B C 1
ATOM 4592 O O . ASP B 1 148 ? 27.984 -15.344 -13.336 1 98.25 148 ASP B O 1
ATOM 4596 N N . LEU B 1 149 ? 26.625 -14.031 -12.133 1 98.31 149 LEU B N 1
ATOM 4597 C CA . LEU B 1 149 ? 26.422 -15.07 -11.125 1 98.31 149 LEU B CA 1
ATOM 4598 C C . LEU B 1 149 ? 25.734 -16.281 -11.719 1 98.31 149 LEU B C 1
ATOM 4600 O O . LEU B 1 149 ? 26.109 -17.422 -11.445 1 98.31 149 LEU B O 1
ATOM 4604 N N . LEU B 1 150 ? 24.688 -16.078 -12.477 1 98.44 150 LEU B N 1
ATOM 4605 C CA . LEU B 1 150 ? 23.969 -17.141 -13.164 1 98.44 150 LEU B CA 1
ATOM 4606 C C . LEU B 1 150 ? 24.906 -17.938 -14.062 1 98.44 150 LEU B C 1
ATOM 4608 O O . LEU B 1 150 ? 24.875 -19.172 -14.07 1 98.44 150 LEU B O 1
ATOM 4612 N N . ALA B 1 151 ? 25.734 -17.266 -14.766 1 98.38 151 ALA B N 1
ATOM 4613 C CA . ALA B 1 151 ? 26.641 -17.906 -15.711 1 98.38 151 ALA B CA 1
ATOM 4614 C C . ALA B 1 151 ? 27.703 -18.734 -14.992 1 98.38 151 ALA B C 1
ATOM 4616 O O . ALA B 1 151 ? 28.078 -19.812 -15.438 1 98.38 151 ALA B O 1
ATOM 4617 N N . LYS B 1 152 ? 28.125 -18.25 -13.891 1 98.19 152 LYS B N 1
ATOM 4618 C CA . LYS B 1 152 ? 29.25 -18.828 -13.172 1 98.19 152 LYS B CA 1
ATOM 4619 C C . LYS B 1 152 ? 28.812 -20.047 -12.359 1 98.19 152 LYS B C 1
ATOM 4621 O O . LYS B 1 152 ? 29.625 -20.938 -12.086 1 98.19 152 LYS B O 1
ATOM 4626 N N . GLN B 1 153 ? 27.609 -20.094 -11.938 1 98.5 153 GLN B N 1
ATOM 4627 C CA . GLN B 1 153 ? 27.109 -21.125 -11.031 1 98.5 153 GLN B CA 1
ATOM 4628 C C . GLN B 1 153 ? 27.312 -22.516 -11.617 1 98.5 153 GLN B C 1
ATOM 4630 O O . GLN B 1 153 ? 26.875 -22.797 -12.734 1 98.5 153 GLN B O 1
ATOM 4635 N N . ALA B 1 154 ? 28.016 -23.406 -10.867 1 98.44 154 ALA B N 1
ATOM 4636 C CA . ALA B 1 154 ? 28.125 -24.812 -11.234 1 98.44 154 ALA B CA 1
ATOM 4637 C C . ALA B 1 154 ? 26.891 -25.594 -10.812 1 98.44 154 ALA B C 1
ATOM 4639 O O . ALA B 1 154 ? 26.266 -25.281 -9.797 1 98.44 154 ALA B O 1
ATOM 4640 N N . PRO B 1 155 ? 26.531 -26.641 -11.578 1 98.19 155 PRO B N 1
ATOM 4641 C CA . PRO B 1 155 ? 25.438 -27.5 -11.109 1 98.19 155 PRO B CA 1
ATOM 4642 C C . PRO B 1 155 ? 25.719 -28.094 -9.727 1 98.19 155 PRO B C 1
ATOM 4644 O O . PRO B 1 155 ? 26.844 -28.484 -9.43 1 98.19 155 PRO B O 1
ATOM 4647 N N . LEU B 1 156 ? 24.734 -28.156 -8.883 1 97.69 156 LEU B N 1
ATOM 4648 C CA . LEU B 1 156 ? 24.859 -28.672 -7.523 1 97.69 156 LEU B CA 1
ATOM 4649 C C . LEU B 1 156 ? 24.672 -30.188 -7.504 1 97.69 156 LEU B C 1
ATOM 4651 O O . LEU B 1 156 ? 25.047 -30.859 -6.535 1 97.69 156 LEU B O 1
ATOM 4655 N N . THR B 1 157 ? 23.969 -30.688 -8.477 1 96.06 157 THR B N 1
ATOM 4656 C CA . THR B 1 157 ? 23.797 -32.094 -8.75 1 96.06 157 THR B CA 1
ATOM 4657 C C . THR B 1 157 ? 24.094 -32.406 -10.219 1 96.06 157 THR B C 1
ATOM 4659 O O . THR B 1 157 ? 24.125 -31.516 -11.055 1 96.06 157 THR B O 1
ATOM 4662 N N . GLU B 1 158 ? 24.312 -33.688 -10.5 1 95.75 158 GLU B N 1
ATOM 4663 C CA . GLU B 1 158 ? 24.625 -34.031 -11.883 1 95.75 158 GLU B CA 1
ATOM 4664 C C . GLU B 1 158 ? 23.438 -33.781 -12.805 1 95.75 158 GLU B C 1
ATOM 4666 O O . GLU B 1 158 ? 22.344 -34.281 -12.586 1 95.75 158 GLU B O 1
ATOM 4671 N N . PRO B 1 159 ? 23.672 -32.938 -13.844 1 97.31 159 PRO B N 1
ATOM 4672 C CA . PRO B 1 159 ? 22.578 -32.625 -14.758 1 97.31 159 PRO B CA 1
ATOM 4673 C C . PRO B 1 159 ? 21.969 -33.875 -15.391 1 97.31 159 PRO B C 1
ATOM 4675 O O . PRO B 1 159 ? 22.688 -34.781 -15.828 1 97.31 159 PRO B O 1
ATOM 4678 N N . GLY B 1 160 ? 20.641 -33.906 -15.375 1 95.88 160 GLY B N 1
ATOM 4679 C CA . GLY B 1 160 ? 19.922 -35 -16.016 1 95.88 160 GLY B CA 1
ATOM 4680 C C . GLY B 1 160 ? 19.625 -36.156 -15.094 1 95.88 160 GLY B C 1
ATOM 4681 O O . GLY B 1 160 ? 18.797 -37 -15.414 1 95.88 160 GLY B O 1
ATOM 4682 N N . GLU B 1 161 ? 20.156 -36.188 -13.922 1 93.69 161 GLU B N 1
ATOM 4683 C CA . GLU B 1 161 ? 20.094 -37.375 -13.102 1 93.69 161 GLU B CA 1
ATOM 4684 C C . GLU B 1 161 ? 19.016 -37.25 -12.023 1 93.69 161 GLU B C 1
ATOM 4686 O O . GLU B 1 161 ? 18.344 -38.25 -11.711 1 93.69 161 GLU B O 1
ATOM 4691 N N . SER B 1 162 ? 18.938 -36.156 -11.438 1 95.31 162 SER B N 1
ATOM 4692 C CA . SER B 1 162 ? 18.031 -35.969 -10.312 1 95.31 162 SER B CA 1
ATOM 4693 C C . SER B 1 162 ? 17.094 -34.781 -10.555 1 95.31 162 SER B C 1
ATOM 4695 O O . SER B 1 162 ? 17.344 -33.969 -11.422 1 95.31 162 SER B O 1
ATOM 4697 N N . VAL B 1 163 ? 15.992 -34.875 -9.859 1 96.75 163 VAL B N 1
ATOM 4698 C CA . VAL B 1 163 ? 15.039 -33.781 -9.859 1 96.75 163 VAL B CA 1
ATOM 4699 C C . VAL B 1 163 ? 15.281 -32.875 -8.641 1 96.75 163 VAL B C 1
ATOM 4701 O O . VAL B 1 163 ? 15.305 -33.375 -7.508 1 96.75 163 VAL B O 1
ATOM 4704 N N . ALA B 1 164 ? 15.523 -31.609 -8.906 1 97.75 164 ALA B N 1
ATOM 4705 C CA . ALA B 1 164 ? 15.703 -30.641 -7.836 1 97.75 164 ALA B CA 1
ATOM 4706 C C . ALA B 1 164 ? 15.023 -29.312 -8.188 1 97.75 164 ALA B C 1
ATOM 4708 O O . ALA B 1 164 ? 15.555 -28.531 -8.977 1 97.75 164 ALA B O 1
ATOM 4709 N N . TYR B 1 165 ? 13.961 -29.094 -7.484 1 96.62 165 TYR B N 1
ATOM 4710 C CA . TYR B 1 165 ? 13.141 -27.906 -7.711 1 96.62 165 TYR B CA 1
ATOM 4711 C C . TYR B 1 165 ? 13.914 -26.641 -7.387 1 96.62 165 TYR B C 1
ATOM 4713 O O . TYR B 1 165 ? 14.719 -26.625 -6.449 1 96.62 165 TYR B O 1
ATOM 4721 N N . SER B 1 166 ? 13.711 -25.609 -8.203 1 96.81 166 SER B N 1
ATOM 4722 C CA . SER B 1 166 ? 14.344 -24.312 -8.055 1 96.81 166 SER B CA 1
ATOM 4723 C C . SER B 1 166 ? 13.312 -23.234 -7.695 1 96.81 166 SER B C 1
ATOM 4725 O O . SER B 1 166 ? 12.656 -22.688 -8.578 1 96.81 166 SER B O 1
ATOM 4727 N N . PRO B 1 167 ? 13.258 -22.812 -6.449 1 96.12 167 PRO B N 1
ATOM 4728 C CA . PRO B 1 167 ? 12.188 -21.906 -6.035 1 96.12 167 PRO B CA 1
ATOM 4729 C C . PRO B 1 167 ? 12.281 -20.531 -6.703 1 96.12 167 PRO B C 1
ATOM 4731 O O . PRO B 1 167 ? 11.266 -19.969 -7.098 1 96.12 167 PRO B O 1
ATOM 4734 N N . HIS B 1 168 ? 13.469 -20 -6.852 1 96.56 168 HIS B N 1
ATOM 4735 C CA . HIS B 1 168 ? 13.57 -18.609 -7.277 1 96.56 168 HIS B CA 1
ATOM 4736 C C . HIS B 1 168 ? 14.406 -18.484 -8.547 1 96.56 168 HIS B C 1
ATOM 4738 O O . HIS B 1 168 ? 14.117 -17.656 -9.414 1 96.56 168 HIS B O 1
ATOM 4744 N N . ILE B 1 169 ? 15.367 -19.328 -8.781 1 97.12 169 ILE B N 1
ATOM 4745 C CA . ILE B 1 169 ? 16.484 -19.062 -9.68 1 97.12 169 ILE B CA 1
ATOM 4746 C C . ILE B 1 169 ? 16.109 -19.484 -11.102 1 97.12 169 ILE B C 1
ATOM 4748 O O . ILE B 1 169 ? 16.594 -18.906 -12.07 1 97.12 169 ILE B O 1
ATOM 4752 N N . VAL B 1 170 ? 15.266 -20.484 -11.219 1 98.56 170 VAL B N 1
ATOM 4753 C CA . VAL B 1 170 ? 14.898 -20.969 -12.547 1 98.56 170 VAL B CA 1
ATOM 4754 C C . VAL B 1 170 ? 14.289 -19.812 -13.352 1 98.56 170 VAL B C 1
ATOM 4756 O O . VAL B 1 170 ? 14.562 -19.688 -14.547 1 98.56 170 VAL B O 1
ATOM 4759 N N . GLY B 1 171 ? 13.492 -19 -12.695 1 98.56 171 GLY B N 1
ATOM 4760 C CA . GLY B 1 171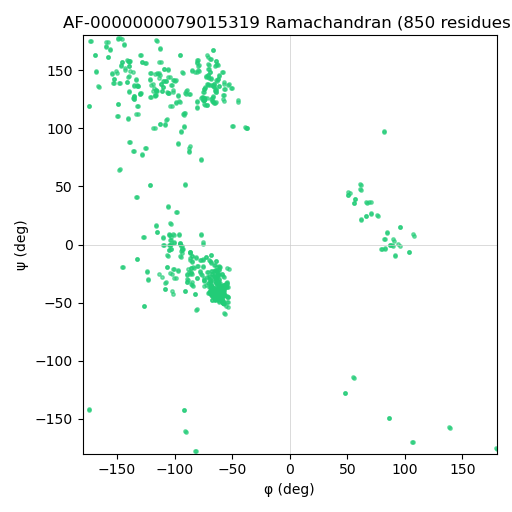 ? 12.922 -17.859 -13.375 1 98.56 171 GLY B CA 1
ATOM 4761 C C . GLY B 1 171 ? 13.961 -16.844 -13.828 1 98.56 171 GLY B C 1
ATOM 4762 O O . GLY B 1 171 ? 13.797 -16.203 -14.867 1 98.56 171 GLY B O 1
ATOM 4763 N N . LEU B 1 172 ? 15.039 -16.703 -13.07 1 98.75 172 LEU B N 1
ATOM 4764 C CA . LEU B 1 172 ? 16.125 -15.805 -13.445 1 98.75 172 LEU B CA 1
ATOM 4765 C C . LEU B 1 172 ? 16.844 -16.312 -14.695 1 98.75 172 LEU B C 1
ATOM 4767 O O . LEU B 1 172 ? 17.141 -15.531 -15.602 1 98.75 172 LEU B O 1
ATOM 4771 N N . TYR B 1 173 ? 17.094 -17.594 -14.727 1 98.81 173 TYR B N 1
ATOM 4772 C CA . TYR B 1 173 ? 17.703 -18.188 -15.906 1 98.81 173 TYR B CA 1
ATOM 4773 C C . TYR B 1 173 ? 16.828 -17.984 -17.141 1 98.81 173 TYR B C 1
ATOM 4775 O O . TYR B 1 173 ? 17.312 -17.578 -18.188 1 98.81 173 TYR B O 1
ATOM 4783 N N . LEU B 1 174 ? 15.547 -18.281 -16.938 1 98.88 174 LEU B N 1
ATOM 4784 C CA . LEU B 1 174 ? 14.625 -18.156 -18.078 1 98.88 174 LEU B CA 1
ATOM 4785 C C . LEU B 1 174 ? 14.578 -16.719 -18.578 1 98.88 174 LEU B C 1
ATOM 4787 O O . LEU B 1 174 ? 14.531 -16.484 -19.781 1 98.88 174 LEU B O 1
ATOM 4791 N N . SER B 1 175 ? 14.547 -15.789 -17.672 1 98.81 175 SER B N 1
ATOM 4792 C CA . SER B 1 175 ? 14.508 -14.391 -18.078 1 98.81 175 SER B CA 1
ATOM 4793 C C . SER B 1 175 ? 15.758 -14.016 -18.875 1 98.81 175 SER B C 1
ATOM 4795 O O . SER B 1 175 ? 15.68 -13.281 -19.859 1 98.81 175 SER B O 1
ATOM 4797 N N . GLU B 1 176 ? 16.969 -14.5 -18.453 1 98.44 176 GLU B N 1
ATOM 4798 C CA . GLU B 1 176 ? 18.219 -14.25 -19.172 1 98.44 176 GLU B CA 1
ATOM 4799 C C . GLU B 1 176 ? 18.188 -14.852 -20.578 1 98.44 176 GLU B C 1
ATOM 4801 O O . GLU B 1 176 ? 18.625 -14.227 -21.547 1 98.44 176 GLU B O 1
ATOM 4806 N N . ILE B 1 177 ? 17.688 -16.016 -20.656 1 98.88 177 ILE B N 1
ATOM 4807 C CA . ILE B 1 177 ? 17.609 -16.703 -21.938 1 98.88 177 ILE B CA 1
ATOM 4808 C C . ILE B 1 177 ? 16.672 -15.953 -22.875 1 98.88 177 ILE B C 1
ATOM 4810 O O . ILE B 1 177 ? 17.016 -15.68 -24.031 1 98.88 177 ILE B O 1
ATOM 4814 N N . VAL B 1 178 ? 15.484 -15.555 -22.375 1 98.88 178 VAL B N 1
ATOM 4815 C CA . VAL B 1 178 ? 14.492 -14.852 -23.188 1 98.88 178 VAL B CA 1
ATOM 4816 C C . VAL B 1 178 ? 15.062 -13.523 -23.672 1 98.88 178 VAL B C 1
ATOM 4818 O O . VAL B 1 178 ? 14.891 -13.148 -24.828 1 98.88 178 VAL B O 1
ATOM 4821 N N . LYS B 1 179 ? 15.734 -12.828 -22.781 1 98.38 179 LYS B N 1
ATOM 4822 C CA . LYS B 1 179 ? 16.344 -11.547 -23.141 1 98.38 179 LYS B CA 1
ATOM 4823 C C . LYS B 1 179 ? 17.266 -11.688 -24.344 1 98.38 179 LYS B C 1
ATOM 4825 O O . LYS B 1 179 ? 17.344 -10.789 -25.172 1 98.38 179 LYS B O 1
ATOM 4830 N N . ARG B 1 180 ? 17.922 -12.773 -24.5 1 98.38 180 ARG B N 1
ATOM 4831 C CA . ARG B 1 180 ? 18.938 -12.977 -25.516 1 98.38 180 ARG B CA 1
ATOM 4832 C C . ARG B 1 180 ? 18.312 -13.406 -26.844 1 98.38 180 ARG B C 1
ATOM 4834 O O . ARG B 1 180 ? 18.875 -13.156 -27.906 1 98.38 180 ARG B O 1
ATOM 4841 N N . VAL B 1 181 ? 17.188 -13.992 -26.766 1 98.62 181 VAL B N 1
ATOM 4842 C CA . VAL B 1 181 ? 16.625 -14.531 -28 1 98.62 181 VAL B CA 1
ATOM 4843 C C . VAL B 1 181 ? 15.523 -13.609 -28.516 1 98.62 181 VAL B C 1
ATOM 4845 O O . VAL B 1 181 ? 15.156 -13.672 -29.703 1 98.62 181 VAL B O 1
ATOM 4848 N N . ASP B 1 182 ? 14.914 -12.844 -27.594 1 98.25 182 ASP B N 1
ATOM 4849 C CA . ASP B 1 182 ? 13.891 -11.898 -28.016 1 98.25 182 ASP B CA 1
ATOM 4850 C C . ASP B 1 182 ? 14.484 -10.797 -28.891 1 98.25 182 ASP B C 1
ATOM 4852 O O . ASP B 1 182 ? 15.516 -10.219 -28.547 1 98.25 182 ASP B O 1
ATOM 4856 N N . GLN B 1 183 ? 13.836 -10.484 -29.938 1 97 183 GLN B N 1
ATOM 4857 C CA . GLN B 1 183 ? 14.328 -9.523 -30.922 1 97 183 GLN B CA 1
ATOM 4858 C C . GLN B 1 183 ? 14.477 -8.133 -30.312 1 97 183 GLN B C 1
ATOM 4860 O O . GLN B 1 183 ? 15.359 -7.371 -30.688 1 97 183 GLN B O 1
ATOM 4865 N N . LYS B 1 184 ? 13.656 -7.812 -29.375 1 97.56 184 LYS B N 1
ATOM 4866 C CA . LYS B 1 184 ? 13.68 -6.488 -28.766 1 97.56 184 LYS B CA 1
ATOM 4867 C C . LYS B 1 184 ? 14.531 -6.488 -27.5 1 97.56 184 LYS B C 1
ATOM 4869 O O . LYS B 1 184 ? 14.672 -5.457 -26.844 1 97.56 184 LYS B O 1
ATOM 4874 N N . GLY B 1 185 ? 15.07 -7.645 -27.156 1 98 185 GLY B N 1
ATOM 4875 C CA . GLY B 1 185 ? 15.906 -7.746 -25.969 1 98 185 GLY B CA 1
ATOM 4876 C C . GLY B 1 185 ? 15.133 -7.613 -24.672 1 98 185 GLY B C 1
ATOM 4877 O O . GLY B 1 185 ? 15.688 -7.227 -23.641 1 98 185 GLY B O 1
ATOM 4878 N N . ARG B 1 186 ? 13.883 -7.973 -24.75 1 97.5 186 ARG B N 1
ATOM 4879 C CA . ARG B 1 186 ? 13.008 -7.836 -23.578 1 97.5 186 ARG B CA 1
ATOM 4880 C C . ARG B 1 186 ? 13.242 -8.977 -22.594 1 97.5 186 ARG B C 1
ATOM 4882 O O . ARG B 1 186 ? 13.594 -10.086 -23 1 97.5 186 ARG B O 1
ATOM 4889 N N . SER B 1 187 ? 13.016 -8.609 -21.266 1 98.38 187 SER B N 1
ATOM 4890 C CA . SER B 1 187 ? 12.945 -9.672 -20.266 1 98.38 187 SER B CA 1
ATOM 4891 C C . SER B 1 187 ? 11.727 -10.555 -20.469 1 98.38 187 SER B C 1
ATOM 4893 O O . SER B 1 187 ? 10.828 -10.219 -21.25 1 98.38 187 SER B O 1
ATOM 4895 N N . LEU B 1 188 ? 11.719 -11.672 -19.781 1 98.88 188 LEU B N 1
ATOM 4896 C CA . LEU B 1 188 ? 10.562 -12.555 -19.844 1 98.88 188 LEU B CA 1
ATOM 4897 C C . LEU B 1 188 ? 9.297 -11.836 -19.391 1 98.88 188 LEU B C 1
ATOM 4899 O O . LEU B 1 188 ? 8.242 -11.961 -20.031 1 98.88 188 LEU B O 1
ATOM 4903 N N . ALA B 1 189 ? 9.359 -11.039 -18.344 1 98.88 189 ALA B N 1
ATOM 4904 C CA . ALA B 1 189 ? 8.219 -10.297 -17.828 1 98.88 189 ALA B CA 1
ATOM 4905 C C . ALA B 1 189 ? 7.688 -9.305 -18.844 1 98.88 189 ALA B C 1
ATOM 4907 O O . ALA B 1 189 ? 6.477 -9.203 -19.062 1 98.88 189 ALA B O 1
ATOM 4908 N N . GLU B 1 190 ? 8.57 -8.578 -19.469 1 98.75 190 GLU B N 1
ATOM 4909 C CA . GLU B 1 190 ? 8.18 -7.605 -20.484 1 98.75 190 GLU B CA 1
ATOM 4910 C C . GLU B 1 190 ? 7.566 -8.289 -21.703 1 98.75 190 GLU B C 1
ATOM 4912 O O . GLU B 1 190 ? 6.562 -7.82 -22.25 1 98.75 190 GLU B O 1
ATOM 4917 N N . TYR B 1 191 ? 8.227 -9.359 -22.141 1 98.88 191 TYR B N 1
ATOM 4918 C CA . TYR B 1 191 ? 7.711 -10.109 -23.281 1 98.88 191 TYR B CA 1
ATOM 4919 C C . TYR B 1 191 ? 6.301 -10.617 -23 1 98.88 191 TYR B C 1
ATOM 4921 O O . TYR B 1 191 ? 5.395 -10.43 -23.812 1 98.88 191 TYR B O 1
ATOM 4929 N N . PHE B 1 192 ? 6.141 -11.211 -21.859 1 98.88 192 PHE B N 1
ATOM 4930 C CA . PHE B 1 192 ? 4.812 -11.688 -21.484 1 98.88 192 PHE B CA 1
ATOM 4931 C C . PHE B 1 192 ? 3.799 -10.555 -21.531 1 98.88 192 PHE B C 1
ATOM 4933 O O . PHE B 1 192 ? 2.725 -10.703 -22.125 1 98.88 192 PHE B O 1
ATOM 4940 N N . LYS B 1 193 ? 4.094 -9.484 -20.875 1 98.81 193 LYS B N 1
ATOM 4941 C CA . LYS B 1 193 ? 3.176 -8.352 -20.797 1 98.81 193 LYS B CA 1
ATOM 4942 C C . LYS B 1 193 ? 2.746 -7.895 -22.188 1 98.81 193 LYS B C 1
ATOM 4944 O O . LYS B 1 193 ? 1.554 -7.719 -22.438 1 98.81 193 LYS B O 1
ATOM 4949 N N . GLU B 1 194 ? 3.65 -7.789 -23.062 1 98.69 194 GLU B N 1
ATOM 4950 C CA . GLU B 1 194 ? 3.395 -7.164 -24.359 1 98.69 194 GLU B CA 1
ATOM 4951 C C . GLU B 1 194 ? 2.787 -8.156 -25.344 1 98.69 194 GLU B C 1
ATOM 4953 O O . GLU B 1 194 ? 1.938 -7.793 -26.156 1 98.69 194 GLU B O 1
ATOM 4958 N N . GLU B 1 195 ? 3.213 -9.43 -25.266 1 98.56 195 GLU B N 1
ATOM 4959 C CA . GLU B 1 195 ? 2.84 -10.375 -26.312 1 98.56 195 GLU B CA 1
ATOM 4960 C C . GLU B 1 195 ? 1.675 -11.258 -25.875 1 98.56 195 GLU B C 1
ATOM 4962 O O . GLU B 1 195 ? 0.978 -11.836 -26.703 1 98.56 195 GLU B O 1
ATOM 4967 N N . ILE B 1 196 ? 1.459 -11.367 -24.578 1 98.75 196 ILE B N 1
ATOM 4968 C CA . ILE B 1 196 ? 0.434 -12.281 -24.094 1 98.75 196 ILE B CA 1
ATOM 4969 C C . ILE B 1 196 ? -0.534 -11.547 -23.172 1 98.75 196 ILE B C 1
ATOM 4971 O O . ILE B 1 196 ? -1.731 -11.461 -23.453 1 98.75 196 ILE B O 1
ATOM 4975 N N . GLY B 1 197 ? 0.032 -10.891 -22.172 1 98.62 197 GLY B N 1
ATOM 4976 C CA . GLY B 1 197 ? -0.798 -10.227 -21.172 1 98.62 197 GLY B CA 1
ATOM 4977 C C . GLY B 1 197 ? -1.765 -9.227 -21.766 1 98.62 197 GLY B C 1
ATOM 4978 O O . GLY B 1 197 ? -2.98 -9.367 -21.641 1 98.62 197 GLY B O 1
ATOM 4979 N N . ARG B 1 198 ? -1.23 -8.227 -22.453 1 98.31 198 ARG B N 1
ATOM 4980 C CA . ARG B 1 198 ? -2.033 -7.137 -23 1 98.31 198 ARG B CA 1
ATOM 4981 C C . ARG B 1 198 ? -2.945 -7.637 -24.109 1 98.31 198 ARG B C 1
ATOM 4983 O O . ARG B 1 198 ? -4.152 -7.391 -24.094 1 98.31 198 ARG B O 1
ATOM 4990 N N . PRO B 1 199 ? -2.473 -8.398 -25.062 1 98.5 199 PRO B N 1
ATOM 4991 C CA . PRO B 1 199 ? -3.332 -8.812 -26.172 1 98.5 199 PRO B CA 1
ATOM 4992 C C . PRO B 1 199 ? -4.516 -9.664 -25.719 1 98.5 199 PRO B C 1
ATOM 4994 O O . PRO B 1 199 ? -5.594 -9.594 -26.312 1 98.5 199 PRO B O 1
ATOM 4997 N N . PHE B 1 200 ? -4.348 -10.461 -24.703 1 98.75 200 PHE B N 1
ATOM 4998 C CA . PHE B 1 200 ? -5.41 -11.367 -24.297 1 98.75 200 PHE B CA 1
ATOM 4999 C C . PHE B 1 200 ? -6.109 -10.836 -23.047 1 98.75 200 PHE B C 1
ATOM 5001 O O . PHE B 1 200 ? -7.02 -11.484 -22.516 1 98.75 200 PHE B O 1
ATOM 5008 N N . GLY B 1 201 ? -5.723 -9.688 -22.625 1 98.31 201 GLY B N 1
ATOM 5009 C CA . GLY B 1 201 ? -6.359 -9.062 -21.469 1 98.31 201 GLY B CA 1
ATOM 5010 C C . GLY B 1 201 ? -6.219 -9.875 -20.203 1 98.31 201 GLY B C 1
ATOM 5011 O O . GLY B 1 201 ? -7.207 -10.133 -19.516 1 98.31 201 GLY B O 1
ATOM 5012 N N . ILE B 1 202 ? -5.027 -10.32 -19.922 1 98.81 202 ILE B N 1
ATOM 5013 C CA . ILE B 1 202 ? -4.754 -11.094 -18.719 1 98.81 202 ILE B CA 1
ATOM 5014 C C . ILE B 1 202 ? -4.34 -10.164 -17.594 1 98.81 202 ILE B C 1
ATOM 5016 O O . ILE B 1 202 ? -3.283 -9.531 -17.656 1 98.81 202 ILE B O 1
ATOM 5020 N N . ASP B 1 203 ? -5.18 -10.07 -16.562 1 98.81 203 ASP B N 1
ATOM 5021 C CA . ASP B 1 203 ? -4.879 -9.234 -15.414 1 98.81 203 ASP B CA 1
ATOM 5022 C C . ASP B 1 203 ? -3.859 -9.906 -14.492 1 98.81 203 ASP B C 1
ATOM 5024 O O . ASP B 1 203 ? -4.211 -10.398 -13.422 1 98.81 203 ASP B O 1
ATOM 5028 N N . PHE B 1 204 ? -2.701 -9.922 -14.922 1 98.88 204 PHE B N 1
ATOM 5029 C CA . PHE B 1 204 ? -1.578 -10.578 -14.258 1 98.88 204 PHE B CA 1
ATOM 5030 C C . PHE B 1 204 ? -0.263 -9.906 -14.633 1 98.88 204 PHE B C 1
ATOM 5032 O O . PHE B 1 204 ? -0.055 -9.531 -15.789 1 98.88 204 PHE B O 1
ATOM 5039 N N . TYR B 1 205 ? 0.619 -9.742 -13.617 1 98.94 205 TYR B N 1
ATOM 5040 C CA . TYR B 1 205 ? 1.906 -9.078 -13.797 1 98.94 205 TYR B CA 1
ATOM 5041 C C . TYR B 1 205 ? 3.031 -9.898 -13.172 1 98.94 205 TYR B C 1
ATOM 5043 O O . TYR B 1 205 ? 2.861 -10.484 -12.102 1 98.94 205 TYR B O 1
ATOM 5051 N N . ILE B 1 206 ? 4.117 -10.016 -13.844 1 98.94 206 ILE B N 1
ATOM 5052 C CA . ILE B 1 206 ? 5.367 -10.438 -13.219 1 98.94 206 ILE B CA 1
ATOM 5053 C C . ILE B 1 206 ? 6.152 -9.211 -12.758 1 98.94 206 ILE B C 1
ATOM 5055 O O . ILE B 1 206 ? 6.871 -8.594 -13.555 1 98.94 206 ILE B O 1
ATOM 5059 N N . GLY B 1 207 ? 6.074 -8.961 -11.492 1 98.81 207 GLY B N 1
ATOM 5060 C CA . GLY B 1 207 ? 6.449 -7.648 -10.992 1 98.81 207 GLY B CA 1
ATOM 5061 C C . GLY B 1 207 ? 5.344 -6.617 -11.133 1 98.81 207 GLY B C 1
ATOM 5062 O O . GLY B 1 207 ? 5.188 -6.012 -12.195 1 98.81 207 GLY B O 1
ATOM 5063 N N . LEU B 1 208 ? 4.578 -6.375 -10.094 1 98.88 208 LEU B N 1
ATOM 5064 C CA . LEU B 1 208 ? 3.479 -5.414 -10.133 1 98.88 208 LEU B CA 1
ATOM 5065 C C . LEU B 1 208 ? 4.004 -3.984 -10.125 1 98.88 208 LEU B C 1
ATOM 5067 O O . LEU B 1 208 ? 4.703 -3.578 -9.195 1 98.88 208 LEU B O 1
ATOM 5071 N N . PRO B 1 209 ? 3.664 -3.227 -11.188 1 98.75 209 PRO B N 1
ATOM 5072 C CA . PRO B 1 209 ? 4.129 -1.838 -11.203 1 98.75 209 PRO B CA 1
ATOM 5073 C C . PRO B 1 209 ? 3.65 -1.039 -9.992 1 98.75 209 PRO B C 1
ATOM 5075 O O . PRO B 1 209 ? 2.525 -1.236 -9.523 1 98.75 209 PRO B O 1
ATOM 5078 N N . LYS B 1 210 ? 4.48 -0.093 -9.578 1 98.5 210 LYS B N 1
ATOM 5079 C CA . LYS B 1 210 ? 4.211 0.665 -8.359 1 98.5 210 LYS B CA 1
ATOM 5080 C C . LYS B 1 210 ? 2.857 1.364 -8.43 1 98.5 210 LYS B C 1
ATOM 5082 O O . LYS B 1 210 ? 2.111 1.385 -7.453 1 98.5 210 LYS B O 1
ATOM 5087 N N . HIS B 1 211 ? 2.484 1.939 -9.555 1 98.5 211 HIS B N 1
ATOM 5088 C CA . HIS B 1 211 ? 1.267 2.73 -9.68 1 98.5 211 HIS B CA 1
ATOM 5089 C C . HIS B 1 211 ? 0.025 1.854 -9.555 1 98.5 211 HIS B C 1
ATOM 5091 O O . HIS B 1 211 ? -1.089 2.363 -9.414 1 98.5 211 HIS B O 1
ATOM 5097 N N . LEU B 1 212 ? 0.132 0.495 -9.531 1 98.75 212 LEU B N 1
ATOM 5098 C CA . LEU B 1 212 ? -1 -0.417 -9.414 1 98.75 212 LEU B CA 1
ATOM 5099 C C . LEU B 1 212 ? -1.007 -1.103 -8.055 1 98.75 212 LEU B C 1
ATOM 5101 O O . LEU B 1 212 ? -1.921 -1.871 -7.746 1 98.75 212 LEU B O 1
ATOM 5105 N N . GLN B 1 213 ? -0.047 -0.806 -7.238 1 98.75 213 GLN B N 1
ATOM 5106 C CA . GLN B 1 213 ? 0.182 -1.608 -6.043 1 98.75 213 GLN B CA 1
ATOM 5107 C C . GLN B 1 213 ? -0.903 -1.36 -4.996 1 98.75 213 GLN B C 1
ATOM 5109 O O . GLN B 1 213 ? -1.036 -2.125 -4.039 1 98.75 213 GLN B O 1
ATOM 5114 N N . TYR B 1 214 ? -1.765 -0.307 -5.203 1 98.5 214 TYR B N 1
ATOM 5115 C CA . TYR B 1 214 ? -2.904 -0.079 -4.32 1 98.5 214 TYR B CA 1
ATOM 5116 C C . TYR B 1 214 ? -3.898 -1.232 -4.406 1 98.5 214 TYR B C 1
ATOM 5118 O O . TYR B 1 214 ? -4.73 -1.41 -3.512 1 98.5 214 TYR B O 1
ATOM 5126 N N . ARG B 1 215 ? -3.803 -2.09 -5.398 1 98.75 215 ARG B N 1
ATOM 5127 C CA . ARG B 1 215 ? -4.734 -3.189 -5.617 1 98.75 215 ARG B CA 1
ATOM 5128 C C . ARG B 1 215 ? -4.328 -4.422 -4.816 1 98.75 215 ARG B C 1
ATOM 5130 O O . ARG B 1 215 ? -5.129 -5.336 -4.621 1 98.75 215 ARG B O 1
ATOM 5137 N N . ALA B 1 216 ? -3.082 -4.523 -4.398 1 98.81 216 ALA B N 1
ATOM 5138 C CA . ALA B 1 216 ? -2.518 -5.758 -3.859 1 98.81 216 ALA B CA 1
ATOM 5139 C C . ALA B 1 216 ? -3.037 -6.027 -2.451 1 98.81 216 ALA B C 1
ATOM 5141 O O . ALA B 1 216 ? -3.15 -5.109 -1.637 1 98.81 216 ALA B O 1
ATOM 5142 N N . ALA B 1 217 ? -3.436 -7.238 -2.186 1 98.75 217 ALA B N 1
ATOM 5143 C CA . ALA B 1 217 ? -3.793 -7.656 -0.833 1 98.75 217 ALA B CA 1
ATOM 5144 C C . ALA B 1 217 ? -2.559 -7.727 0.063 1 98.75 217 ALA B C 1
ATOM 5146 O O . ALA B 1 217 ? -1.443 -7.93 -0.42 1 98.75 217 ALA B O 1
ATOM 5147 N N . ARG B 1 218 ? -2.744 -7.469 1.284 1 98.44 218 ARG B N 1
ATOM 5148 C CA . ARG B 1 218 ? -1.684 -7.566 2.281 1 98.44 218 ARG B CA 1
ATOM 5149 C C . ARG B 1 218 ? -1.582 -8.984 2.836 1 98.44 218 ARG B C 1
ATOM 5151 O O . ARG B 1 218 ? -2.574 -9.547 3.309 1 98.44 218 ARG B O 1
ATOM 5158 N N . LEU B 1 219 ? -0.376 -9.516 2.826 1 98.12 219 LEU B N 1
ATOM 5159 C CA . LEU B 1 219 ? -0.163 -10.906 3.213 1 98.12 219 LEU B CA 1
ATOM 5160 C C . LEU B 1 219 ? -0.296 -11.078 4.723 1 98.12 219 LEU B C 1
ATOM 5162 O O . LEU B 1 219 ? 0.19 -10.242 5.492 1 98.12 219 LEU B O 1
ATOM 5166 N N . GLU B 1 220 ? -0.984 -12.078 5.121 1 96.38 220 GLU B N 1
ATOM 5167 C CA . GLU B 1 220 ? -1.166 -12.508 6.504 1 96.38 220 GLU B CA 1
ATOM 5168 C C . GLU B 1 220 ? -0.76 -13.961 6.695 1 96.38 220 GLU B C 1
ATOM 5170 O O . GLU B 1 220 ? -1.618 -14.844 6.785 1 96.38 220 GLU B O 1
ATOM 5175 N N . PRO B 1 221 ? 0.509 -14.172 6.883 1 95.38 221 PRO B N 1
ATOM 5176 C CA . PRO B 1 221 ? 0.967 -15.555 7.035 1 95.38 221 PRO B CA 1
ATOM 5177 C C . PRO B 1 221 ? 0.557 -16.172 8.367 1 95.38 221 PRO B C 1
ATOM 5179 O O . PRO B 1 221 ? 0.58 -15.492 9.398 1 95.38 221 PRO B O 1
ATOM 5182 N N . LYS B 1 222 ? 0.153 -17.359 8.305 1 90.94 222 LYS B N 1
ATOM 5183 C CA . LYS B 1 222 ? -0.12 -18.109 9.523 1 90.94 222 LYS B CA 1
ATOM 5184 C C . LYS B 1 222 ? 1.173 -18.453 10.258 1 90.94 222 LYS B C 1
ATOM 5186 O O . LYS B 1 222 ? 2.188 -18.766 9.625 1 90.94 222 LYS B O 1
ATOM 5191 N N . THR B 1 223 ? 1.081 -18.422 11.555 1 88.56 223 THR B N 1
ATOM 5192 C CA . THR B 1 223 ? 2.205 -18.906 12.359 1 88.56 223 THR B CA 1
ATOM 5193 C C . THR B 1 223 ? 2.285 -20.422 12.336 1 88.56 223 THR B C 1
ATOM 5195 O O . THR B 1 223 ? 1.268 -21.109 12.477 1 88.56 223 THR B O 1
ATOM 5198 N N . VAL B 1 224 ? 3.436 -20.859 12.086 1 87.19 224 VAL B N 1
ATOM 5199 C CA . VAL B 1 224 ? 3.631 -22.297 12.086 1 87.19 224 VAL B CA 1
ATOM 5200 C C . VAL B 1 224 ? 4.18 -22.75 13.438 1 87.19 224 VAL B C 1
ATOM 5202 O O . VAL B 1 224 ? 5.195 -22.219 13.906 1 87.19 224 VAL B O 1
ATOM 5205 N N . ALA B 1 225 ? 3.494 -23.75 14.023 1 86.94 225 ALA B N 1
ATOM 5206 C CA . ALA B 1 225 ? 3.949 -24.281 15.297 1 86.94 225 ALA B CA 1
ATOM 5207 C C . ALA B 1 225 ? 5.273 -25.031 15.141 1 86.94 225 ALA B C 1
ATOM 5209 O O . ALA B 1 225 ? 5.52 -25.656 14.109 1 86.94 225 ALA B O 1
ATOM 5210 N N . LYS B 1 226 ? 6.125 -24.891 16.125 1 86.5 226 LYS B N 1
ATOM 5211 C CA . LYS B 1 226 ? 7.43 -25.547 16.125 1 86.5 226 LYS B CA 1
ATOM 5212 C C . LYS B 1 226 ? 7.281 -27.047 15.898 1 86.5 226 LYS B C 1
ATOM 5214 O O . LYS B 1 226 ? 8.109 -27.656 15.219 1 86.5 226 LYS B O 1
ATOM 5219 N N . GLU B 1 227 ? 6.258 -27.578 16.438 1 87.12 227 GLU B N 1
ATOM 5220 C CA . GLU B 1 227 ? 6.012 -29.016 16.312 1 87.12 227 GLU B CA 1
ATOM 5221 C C . GLU B 1 227 ? 5.742 -29.406 14.867 1 87.12 227 GLU B C 1
ATOM 5223 O O . GLU B 1 227 ? 6.195 -30.453 14.406 1 87.12 227 GLU B O 1
ATOM 5228 N N . ASP B 1 228 ? 5.043 -28.594 14.242 1 84.75 228 ASP B N 1
ATOM 5229 C CA . ASP B 1 228 ? 4.734 -28.859 12.836 1 84.75 228 ASP B CA 1
ATOM 5230 C C . ASP B 1 228 ? 5.992 -28.766 11.977 1 84.75 228 ASP B C 1
ATOM 5232 O O . ASP B 1 228 ? 6.18 -29.562 11.055 1 84.75 228 ASP B O 1
ATOM 5236 N N . LEU B 1 229 ? 6.77 -27.859 12.32 1 84.62 229 LEU B N 1
ATOM 5237 C CA . LEU B 1 229 ? 8.023 -27.688 11.602 1 84.62 229 LEU B CA 1
ATOM 5238 C C . LEU B 1 229 ? 8.93 -28.906 11.805 1 84.62 229 LEU B C 1
ATOM 5240 O O . LEU B 1 229 ? 9.594 -29.359 10.867 1 84.62 229 LEU B O 1
ATOM 5244 N N . MET B 1 230 ? 8.953 -29.344 13 1 87.5 230 MET B N 1
ATOM 5245 C CA . MET B 1 230 ? 9.773 -30.5 13.312 1 87.5 230 MET B CA 1
ATOM 5246 C C . MET B 1 230 ? 9.266 -31.75 12.578 1 87.5 230 MET B C 1
ATOM 5248 O O . MET B 1 230 ? 10.062 -32.531 12.07 1 87.5 230 MET B O 1
ATOM 5252 N N . LYS B 1 231 ? 8.047 -31.875 12.547 1 85.44 231 LYS B N 1
ATOM 5253 C CA . LYS B 1 231 ? 7.453 -33 11.844 1 85.44 231 LYS B CA 1
ATOM 5254 C C . LYS B 1 231 ? 7.781 -32.969 10.352 1 85.44 231 LYS B C 1
ATOM 5256 O O . LYS B 1 231 ? 8.047 -34 9.734 1 85.44 231 LYS B O 1
ATOM 5261 N N . MET B 1 232 ? 7.719 -31.828 9.82 1 84.25 232 MET B N 1
ATOM 5262 C CA . MET B 1 232 ? 8.047 -31.641 8.406 1 84.25 232 MET B CA 1
ATOM 5263 C C . MET B 1 232 ? 9.492 -32.031 8.133 1 84.25 232 MET B C 1
ATOM 5265 O O . MET B 1 232 ? 9.773 -32.719 7.141 1 84.25 232 MET B O 1
ATOM 5269 N N . MET B 1 233 ? 10.344 -31.703 9.055 1 85.94 233 MET B N 1
ATOM 5270 C CA . MET B 1 233 ? 11.758 -31.984 8.867 1 85.94 233 MET B CA 1
ATOM 5271 C C . MET B 1 233 ? 12.039 -33.469 9.055 1 85.94 233 MET B C 1
ATOM 5273 O O . MET B 1 233 ? 12.891 -34.062 8.375 1 85.94 233 MET B O 1
ATOM 5277 N N . GLU B 1 234 ? 11.266 -34.062 9.883 1 87.81 234 GLU B N 1
ATOM 5278 C CA . GLU B 1 234 ? 11.438 -35.5 10.156 1 87.81 234 GLU B CA 1
ATOM 5279 C C . GLU B 1 234 ? 11.031 -36.344 8.953 1 87.81 234 GLU B C 1
ATOM 5281 O O . GLU B 1 234 ? 11.586 -37.438 8.727 1 87.81 234 GLU B O 1
ATOM 5286 N N . THR B 1 235 ? 10.18 -35.844 8.219 1 86.94 235 THR B N 1
ATOM 5287 C CA . THR B 1 235 ? 9.648 -36.656 7.121 1 86.94 235 THR B CA 1
ATOM 5288 C C . THR B 1 235 ? 10.234 -36.188 5.785 1 86.94 235 THR B C 1
ATOM 5290 O O . THR B 1 235 ? 9.812 -36.656 4.727 1 86.94 235 THR B O 1
ATOM 5293 N N . PHE B 1 236 ? 11.18 -35.312 5.902 1 91.69 236 PHE B N 1
ATOM 5294 C CA . PHE B 1 236 ? 11.773 -34.781 4.688 1 91.69 236 PHE B CA 1
ATOM 5295 C C . PHE B 1 236 ? 12.562 -35.844 3.941 1 91.69 236 PHE B C 1
ATOM 5297 O O . PHE B 1 236 ? 13.469 -36.469 4.508 1 91.69 236 PHE B O 1
ATOM 5304 N N . LYS B 1 237 ? 12.266 -36.062 2.646 1 92.75 237 LYS B N 1
ATOM 5305 C CA . LYS B 1 237 ? 12.859 -37.156 1.89 1 92.75 237 LYS B CA 1
ATOM 5306 C C . LYS B 1 237 ? 13.93 -36.656 0.929 1 92.75 237 LYS B C 1
ATOM 5308 O O . LYS B 1 237 ? 14.625 -37.438 0.292 1 92.75 237 LYS B O 1
ATOM 5313 N N . GLY B 1 238 ? 14.094 -35.344 0.836 1 94.94 238 GLY B N 1
ATOM 5314 C CA . GLY B 1 238 ? 15.055 -34.75 -0.09 1 94.94 238 GLY B CA 1
ATOM 5315 C C . GLY B 1 238 ? 16.422 -34.562 0.525 1 94.94 238 GLY B C 1
ATOM 5316 O O . GLY B 1 238 ? 16.828 -35.312 1.42 1 94.94 238 GLY B O 1
ATOM 5317 N N . ASP B 1 239 ? 17.188 -33.719 -0.076 1 96.5 239 ASP B N 1
ATOM 5318 C CA . ASP B 1 239 ? 18.5 -33.344 0.418 1 96.5 239 ASP B CA 1
ATOM 5319 C C . ASP B 1 239 ? 18.406 -32.094 1.288 1 96.5 239 ASP B C 1
ATOM 5321 O O . ASP B 1 239 ? 18.234 -30.984 0.774 1 96.5 239 ASP B O 1
ATOM 5325 N N . ILE B 1 240 ? 18.656 -32.25 2.555 1 94.94 240 ILE B N 1
ATOM 5326 C CA . ILE B 1 240 ? 18.438 -31.203 3.537 1 94.94 240 ILE B CA 1
ATOM 5327 C C . ILE B 1 240 ? 19.375 -30.031 3.246 1 94.94 240 ILE B C 1
ATOM 5329 O O . ILE B 1 240 ? 19.016 -28.875 3.449 1 94.94 240 ILE B O 1
ATOM 5333 N N . SER B 1 241 ? 20.594 -30.375 2.809 1 95.62 241 SER B N 1
ATOM 5334 C CA . SER B 1 241 ? 21.547 -29.312 2.49 1 95.62 241 SER B CA 1
ATOM 5335 C C . SER B 1 241 ? 21.047 -28.469 1.312 1 95.62 241 SER B C 1
ATOM 5337 O O . SER B 1 241 ? 21.172 -27.234 1.326 1 95.62 241 SER B O 1
ATOM 5339 N N . LEU B 1 242 ? 20.516 -29.109 0.33 1 96.31 242 LEU B N 1
ATOM 5340 C CA . LEU B 1 242 ? 19.984 -28.406 -0.84 1 96.31 242 LEU B CA 1
ATOM 5341 C C . LEU B 1 242 ? 18.75 -27.609 -0.484 1 96.31 242 LEU B C 1
ATOM 5343 O O . LEU B 1 242 ? 18.562 -26.5 -0.975 1 96.31 242 LEU B O 1
ATOM 5347 N N . TYR B 1 243 ? 17.938 -28.203 0.354 1 94.81 243 TYR B N 1
ATOM 5348 C CA . TYR B 1 243 ? 16.75 -27.516 0.847 1 94.81 243 TYR B CA 1
ATOM 5349 C C . TYR B 1 243 ? 17.125 -26.203 1.536 1 94.81 243 TYR B C 1
ATOM 5351 O O . TYR B 1 243 ? 16.578 -25.141 1.212 1 94.81 243 TYR B O 1
ATOM 5359 N N . ARG B 1 244 ? 18.047 -26.297 2.451 1 94.12 244 ARG B N 1
ATOM 5360 C CA . ARG B 1 244 ? 18.469 -25.125 3.199 1 94.12 244 ARG B CA 1
ATOM 5361 C C . ARG B 1 244 ? 19.062 -24.078 2.27 1 94.12 244 ARG B C 1
ATOM 5363 O O . ARG B 1 244 ? 18.766 -22.875 2.41 1 94.12 244 ARG B O 1
ATOM 5370 N N . LEU B 1 245 ? 19.828 -24.547 1.351 1 95.75 245 LEU B N 1
ATOM 5371 C CA . LEU B 1 245 ? 20.484 -23.641 0.414 1 95.75 245 LEU B CA 1
ATOM 5372 C C . LEU B 1 245 ? 19.438 -22.938 -0.456 1 95.75 245 LEU B C 1
ATOM 5374 O O . LEU B 1 245 ? 19.469 -21.703 -0.592 1 95.75 245 LEU B O 1
ATOM 5378 N N . ALA B 1 246 ? 18.547 -23.609 -0.994 1 95.94 246 ALA B N 1
ATOM 5379 C CA . ALA B 1 246 ? 17.562 -23.094 -1.94 1 95.94 246 ALA B CA 1
ATOM 5380 C C . ALA B 1 246 ? 16.594 -22.141 -1.249 1 95.94 246 ALA B C 1
ATOM 5382 O O . ALA B 1 246 ? 16.172 -21.141 -1.828 1 95.94 246 ALA B O 1
ATOM 5383 N N . PHE B 1 247 ? 16.281 -22.359 -0.011 1 93.12 247 PHE B N 1
ATOM 5384 C CA . PHE B 1 247 ? 15.211 -21.609 0.641 1 93.12 247 PHE B CA 1
ATOM 5385 C C . PHE B 1 247 ? 15.781 -20.547 1.565 1 93.12 247 PHE B C 1
ATOM 5387 O O . PHE B 1 247 ? 15.031 -19.766 2.162 1 93.12 247 PHE B O 1
ATOM 5394 N N . SER B 1 248 ? 17.141 -20.5 1.618 1 94.44 248 SER B N 1
ATOM 5395 C CA . SER B 1 248 ? 17.75 -19.391 2.352 1 94.44 248 SER B CA 1
ATOM 5396 C C . SER B 1 248 ? 18.094 -18.234 1.422 1 94.44 248 SER B C 1
ATOM 5398 O O . SER B 1 248 ? 18.578 -17.203 1.871 1 94.44 248 SER B O 1
ATOM 5400 N N . GLN B 1 249 ? 17.891 -18.469 0.101 1 95.38 249 GLN B N 1
ATOM 5401 C CA . GLN B 1 249 ? 18.141 -17.422 -0.887 1 95.38 249 GLN B CA 1
ATOM 5402 C C . GLN B 1 249 ? 16.844 -16.969 -1.559 1 95.38 249 GLN B C 1
ATOM 5404 O O . GLN B 1 249 ? 15.891 -17.75 -1.653 1 95.38 249 GLN B O 1
ATOM 5409 N N . PRO B 1 250 ? 16.812 -15.711 -2.123 1 97.12 250 PRO B N 1
ATOM 5410 C CA . PRO B 1 250 ? 17.797 -14.625 -2.051 1 97.12 250 PRO B CA 1
ATOM 5411 C C . PRO B 1 250 ? 17.844 -13.961 -0.676 1 97.12 250 PRO B C 1
ATOM 5413 O O . PRO B 1 250 ? 16.875 -14.047 0.086 1 97.12 250 PRO B O 1
ATOM 5416 N N . LYS B 1 251 ? 18.906 -13.242 -0.423 1 95.31 251 LYS B N 1
ATOM 5417 C CA . LYS B 1 251 ? 19.156 -12.648 0.885 1 95.31 251 LYS B CA 1
ATOM 5418 C C . LYS B 1 251 ? 18.109 -11.586 1.221 1 95.31 251 LYS B C 1
ATOM 5420 O O . LYS B 1 251 ? 17.812 -11.359 2.393 1 95.31 251 LYS B O 1
ATOM 5425 N N . ASP B 1 252 ? 17.578 -10.961 0.25 1 94.69 252 ASP B N 1
ATOM 5426 C CA . ASP B 1 252 ? 16.672 -9.844 0.495 1 94.69 252 ASP B CA 1
ATOM 5427 C C . ASP B 1 252 ? 15.211 -10.297 0.478 1 94.69 252 ASP B C 1
ATOM 5429 O O . ASP B 1 252 ? 14.297 -9.477 0.548 1 94.69 252 ASP B O 1
ATOM 5433 N N . PHE B 1 253 ? 14.922 -11.555 0.287 1 94.56 253 PHE B N 1
ATOM 5434 C CA . PHE B 1 253 ? 13.602 -12.117 0.548 1 94.56 253 PHE B CA 1
ATOM 5435 C C . PHE B 1 253 ? 13.477 -12.562 2.002 1 94.56 253 PHE B C 1
ATOM 5437 O O . PHE B 1 253 ? 13.578 -13.75 2.307 1 94.56 253 PHE B O 1
ATOM 5444 N N . LEU B 1 254 ? 13.172 -11.68 2.895 1 88.75 254 LEU B N 1
ATOM 5445 C CA . LEU B 1 254 ? 13.375 -11.789 4.336 1 88.75 254 LEU B CA 1
ATOM 5446 C C . LEU B 1 254 ? 12.219 -12.523 4.996 1 88.75 254 LEU B C 1
ATOM 5448 O O . LEU B 1 254 ? 12.391 -13.156 6.039 1 88.75 254 LEU B O 1
ATOM 5452 N N . SER B 1 255 ? 11.07 -12.344 4.438 1 91.12 255 SER B N 1
ATOM 5453 C CA . SER B 1 255 ? 9.852 -12.961 4.965 1 91.12 255 SER B CA 1
ATOM 5454 C C . SER B 1 255 ? 8.758 -13.023 3.904 1 91.12 255 SER B C 1
ATOM 5456 O O . SER B 1 255 ? 8.891 -12.422 2.834 1 91.12 255 SER B O 1
ATOM 5458 N N . THR B 1 256 ? 7.73 -13.734 4.246 1 93.19 256 THR B N 1
ATOM 5459 C CA . THR B 1 256 ? 6.57 -13.812 3.361 1 93.19 256 THR B CA 1
ATOM 5460 C C . THR B 1 256 ? 6.02 -12.422 3.062 1 93.19 256 THR B C 1
ATOM 5462 O O . THR B 1 256 ? 5.672 -12.117 1.918 1 93.19 256 THR B O 1
ATOM 5465 N N . ARG B 1 257 ? 6.078 -11.523 4.039 1 95.12 257 ARG B N 1
ATOM 5466 C CA . ARG B 1 257 ? 5.488 -10.195 3.918 1 95.12 257 ARG B CA 1
ATOM 5467 C C . ARG B 1 257 ? 6.336 -9.297 3.025 1 95.12 257 ARG B C 1
ATOM 5469 O O . ARG B 1 257 ? 5.875 -8.25 2.57 1 95.12 257 ARG B O 1
ATOM 5476 N N . SER B 1 258 ? 7.594 -9.773 2.721 1 95.12 258 SER B N 1
ATOM 5477 C CA . SER B 1 258 ? 8.484 -8.961 1.899 1 95.12 258 SER B CA 1
ATOM 5478 C C . SER B 1 258 ? 7.867 -8.664 0.537 1 95.12 258 SER B C 1
ATOM 5480 O O . SER B 1 258 ? 8.133 -7.621 -0.058 1 95.12 258 SER B O 1
ATOM 5482 N N . MET B 1 259 ? 6.977 -9.555 0.142 1 97.5 259 MET B N 1
ATOM 5483 C CA . MET B 1 259 ? 6.352 -9.406 -1.169 1 97.5 259 MET B CA 1
ATOM 5484 C C . MET B 1 259 ? 5.527 -8.125 -1.239 1 97.5 259 MET B C 1
ATOM 5486 O O . MET B 1 259 ? 5.348 -7.559 -2.316 1 97.5 259 MET B O 1
ATOM 5490 N N . ASN B 1 260 ? 5.09 -7.602 -0.09 1 98.38 260 ASN B N 1
ATOM 5491 C CA . ASN B 1 260 ? 4.27 -6.395 -0.058 1 98.38 260 ASN B CA 1
ATOM 5492 C C . ASN B 1 260 ? 5.125 -5.133 -0.089 1 98.38 260 ASN B C 1
ATOM 5494 O O . ASN B 1 260 ? 4.598 -4.023 -0.147 1 98.38 260 ASN B O 1
ATOM 5498 N N . GLY B 1 261 ? 6.457 -5.258 0.06 1 98.06 261 GLY B N 1
ATOM 5499 C CA . GLY B 1 261 ? 7.297 -4.078 -0.078 1 98.06 261 GLY B CA 1
ATOM 5500 C C . GLY B 1 261 ? 7.262 -3.482 -1.473 1 98.06 261 GLY B C 1
ATOM 5501 O O . GLY B 1 261 ? 7.422 -4.199 -2.463 1 98.06 261 GLY B O 1
ATOM 5502 N N . PRO B 1 262 ? 7.07 -2.205 -1.585 1 98 262 PRO B N 1
ATOM 5503 C CA . PRO B 1 262 ? 6.883 -1.591 -2.902 1 98 262 PRO B CA 1
ATOM 5504 C C . PRO B 1 262 ? 8.055 -1.857 -3.848 1 98 262 PRO B C 1
ATOM 5506 O O . PRO B 1 262 ? 7.844 -2.109 -5.039 1 98 262 PRO B O 1
ATOM 5509 N N . ASP B 1 263 ? 9.281 -1.851 -3.355 1 97.5 263 ASP B N 1
ATOM 5510 C CA . ASP B 1 263 ? 10.461 -2.045 -4.191 1 97.5 263 ASP B CA 1
ATOM 5511 C C . ASP B 1 263 ? 10.68 -3.525 -4.496 1 97.5 263 ASP B C 1
ATOM 5513 O O . ASP B 1 263 ? 11.414 -3.871 -5.422 1 97.5 263 ASP B O 1
ATOM 5517 N N . PHE B 1 264 ? 10.086 -4.371 -3.719 1 98.31 264 PHE B N 1
ATOM 5518 C CA . PHE B 1 264 ? 10.234 -5.809 -3.893 1 98.31 264 PHE B CA 1
ATOM 5519 C C . PHE B 1 264 ? 9.148 -6.359 -4.805 1 98.31 264 PHE B C 1
ATOM 5521 O O . PHE B 1 264 ? 9.414 -7.207 -5.66 1 98.31 264 PHE B O 1
ATOM 5528 N N . MET B 1 265 ? 7.922 -5.852 -4.652 1 98.38 265 MET B N 1
ATOM 5529 C CA . MET B 1 265 ? 6.734 -6.32 -5.359 1 98.38 265 MET B CA 1
ATOM 5530 C C . MET B 1 265 ? 6.883 -6.121 -6.863 1 98.38 265 MET B C 1
ATOM 5532 O O . MET B 1 265 ? 6.359 -6.91 -7.652 1 98.38 265 MET B O 1
ATOM 5536 N N . CYS B 1 266 ? 7.664 -5.156 -7.242 1 98.38 266 CYS B N 1
ATOM 5537 C CA . CYS B 1 266 ? 7.73 -4.809 -8.656 1 98.38 266 CYS B CA 1
ATOM 5538 C C . CYS B 1 266 ? 8.867 -5.547 -9.352 1 98.38 266 CYS B C 1
ATOM 5540 O O . CYS B 1 266 ? 9.078 -5.387 -10.555 1 98.38 266 CYS B O 1
ATOM 5542 N N . LEU B 1 267 ? 9.703 -6.355 -8.586 1 98.69 267 LEU B N 1
ATOM 5543 C CA . LEU B 1 267 ? 10.789 -7.117 -9.211 1 98.69 267 LEU B CA 1
ATOM 5544 C C . LEU B 1 267 ? 10.234 -8.164 -10.164 1 98.69 267 LEU B C 1
ATOM 5546 O O . LEU B 1 267 ? 9.266 -8.859 -9.844 1 98.69 267 LEU B O 1
ATOM 5550 N N . PRO B 1 268 ? 10.781 -8.25 -11.32 1 98.62 268 PRO B N 1
ATOM 5551 C CA . PRO B 1 268 ? 10.188 -9.086 -12.367 1 98.62 268 PRO B CA 1
ATOM 5552 C C . PRO B 1 268 ? 10.734 -10.508 -12.367 1 98.62 268 PRO B C 1
ATOM 5554 O O . PRO B 1 268 ? 11.125 -11.031 -13.414 1 98.62 268 PRO B O 1
ATOM 5557 N N . ASN B 1 269 ? 10.75 -11.195 -11.273 1 98.75 269 ASN B N 1
ATOM 5558 C CA . ASN B 1 269 ? 11.172 -12.586 -11.211 1 98.75 269 ASN B CA 1
ATOM 5559 C C . ASN B 1 269 ? 10.062 -13.531 -11.656 1 98.75 269 ASN B C 1
ATOM 5561 O O . ASN B 1 269 ? 9.055 -13.68 -10.969 1 98.75 269 ASN B O 1
ATOM 5565 N N . PRO B 1 270 ? 10.289 -14.281 -12.727 1 98.75 270 PRO B N 1
ATOM 5566 C CA . PRO B 1 270 ? 9.234 -15.133 -13.289 1 98.75 270 PRO B CA 1
ATOM 5567 C C . PRO B 1 270 ? 8.992 -16.391 -12.461 1 98.75 270 PRO B C 1
ATOM 5569 O O . PRO B 1 270 ? 8.125 -17.203 -12.797 1 98.75 270 PRO B O 1
ATOM 5572 N N . SER B 1 271 ? 9.703 -16.531 -11.359 1 98.44 271 SER B N 1
ATOM 5573 C CA . SER B 1 271 ? 9.508 -17.688 -10.508 1 98.44 271 SER B CA 1
ATOM 5574 C C . SER B 1 271 ? 8.578 -17.375 -9.344 1 98.44 271 SER B C 1
ATOM 5576 O O . SER B 1 271 ? 7.973 -18.281 -8.766 1 98.44 271 SER B O 1
ATOM 5578 N N . SER B 1 272 ? 8.492 -16.078 -9.023 1 98.12 272 SER B N 1
ATOM 5579 C CA . SER B 1 272 ? 7.891 -15.867 -7.711 1 98.12 272 SER B CA 1
ATOM 5580 C C . SER B 1 272 ? 7.043 -14.602 -7.676 1 98.12 272 SER B C 1
ATOM 5582 O O . SER B 1 272 ? 6.195 -14.438 -6.801 1 98.12 272 SER B O 1
ATOM 5584 N N . HIS B 1 273 ? 7.211 -13.672 -8.562 1 98.75 273 HIS B N 1
ATOM 5585 C CA . HIS B 1 273 ? 6.668 -12.328 -8.398 1 98.75 273 HIS B CA 1
ATOM 5586 C C . HIS B 1 273 ? 5.465 -12.102 -9.305 1 98.75 273 HIS B C 1
ATOM 5588 O O . HIS B 1 273 ? 5.293 -11.008 -9.859 1 98.75 273 HIS B O 1
ATOM 5594 N N . GLY B 1 274 ? 4.727 -13.172 -9.531 1 98.88 274 GLY B N 1
ATOM 5595 C CA . GLY B 1 274 ? 3.443 -13.008 -10.195 1 98.88 274 GLY B CA 1
ATOM 5596 C C . GLY B 1 274 ? 2.377 -12.422 -9.289 1 98.88 274 GLY B C 1
ATOM 5597 O O . GLY B 1 274 ? 2.146 -12.922 -8.188 1 98.88 274 GLY B O 1
ATOM 5598 N N . VAL B 1 275 ? 1.793 -11.352 -9.711 1 98.94 275 VAL B N 1
ATOM 5599 C CA . VAL B 1 275 ? 0.705 -10.688 -9 1 98.94 275 VAL B CA 1
ATOM 5600 C C . VAL B 1 275 ? -0.457 -10.43 -9.953 1 98.94 275 VAL B C 1
ATOM 5602 O O . VAL B 1 275 ? -0.26 -9.914 -11.055 1 98.94 275 VAL B O 1
ATOM 5605 N N . GLY B 1 276 ? -1.651 -10.828 -9.547 1 98.88 276 GLY B N 1
ATOM 5606 C CA . GLY B 1 276 ? -2.801 -10.641 -10.414 1 98.88 276 GLY B CA 1
ATOM 5607 C C . GLY B 1 276 ? -4.094 -11.164 -9.82 1 98.88 276 GLY B C 1
ATOM 5608 O O . GLY B 1 276 ? -4.145 -11.484 -8.633 1 98.88 276 GLY B O 1
ATOM 5609 N N . SER B 1 277 ? -5.16 -11.102 -10.617 1 98.88 277 SER B N 1
ATOM 5610 C CA . SER B 1 277 ? -6.457 -11.617 -10.203 1 98.88 277 SER B CA 1
ATOM 5611 C C . SER B 1 277 ? -6.574 -13.109 -10.484 1 98.88 277 SER B C 1
ATOM 5613 O O . SER B 1 277 ? -5.938 -13.625 -11.406 1 98.88 277 SER B O 1
ATOM 5615 N N . ALA B 1 278 ? -7.352 -13.766 -9.648 1 98.94 278 ALA B N 1
ATOM 5616 C CA . ALA B 1 278 ? -7.648 -15.164 -9.961 1 98.94 278 ALA B CA 1
ATOM 5617 C C . ALA B 1 278 ? -8.266 -15.289 -11.352 1 98.94 278 ALA B C 1
ATOM 5619 O O . ALA B 1 278 ? -7.941 -16.219 -12.102 1 98.94 278 ALA B O 1
ATOM 5620 N N . LEU B 1 279 ? -9.07 -14.352 -11.719 1 98.94 279 LEU B N 1
ATOM 5621 C CA . LEU B 1 279 ? -9.719 -14.367 -13.023 1 98.94 279 LEU B CA 1
ATOM 5622 C C . LEU B 1 279 ? -8.695 -14.297 -14.148 1 98.94 279 LEU B C 1
ATOM 5624 O O . LEU B 1 279 ? -8.836 -14.969 -15.172 1 98.94 279 LEU B O 1
ATOM 5628 N N . GLY B 1 280 ? -7.723 -13.422 -13.961 1 98.88 280 GLY B N 1
ATOM 5629 C CA . GLY B 1 280 ? -6.68 -13.32 -14.969 1 98.88 280 GLY B CA 1
ATOM 5630 C C . GLY B 1 280 ? -5.934 -14.625 -15.195 1 98.88 280 GLY B C 1
ATOM 5631 O O . GLY B 1 280 ? -5.742 -15.047 -16.328 1 98.88 280 GLY B O 1
ATOM 5632 N N . VAL B 1 281 ? -5.523 -15.297 -14.109 1 98.94 281 VAL B N 1
ATOM 5633 C CA . VAL B 1 281 ? -4.805 -16.562 -14.211 1 98.94 281 VAL B CA 1
ATOM 5634 C C . VAL B 1 281 ? -5.734 -17.641 -14.766 1 98.94 281 VAL B C 1
ATOM 5636 O O . VAL B 1 281 ? -5.328 -18.438 -15.617 1 98.94 281 VAL B O 1
ATOM 5639 N N . ALA B 1 282 ? -6.969 -17.656 -14.312 1 98.94 282 ALA B N 1
ATOM 5640 C CA . ALA B 1 282 ? -7.949 -18.609 -14.82 1 98.94 282 ALA B CA 1
ATOM 5641 C C . ALA B 1 282 ? -8.188 -18.406 -16.312 1 98.94 282 ALA B C 1
ATOM 5643 O O . ALA B 1 282 ? -8.398 -19.375 -17.047 1 98.94 282 ALA B O 1
ATOM 5644 N N . LYS B 1 283 ? -8.203 -17.203 -16.734 1 98.94 283 LYS B N 1
ATOM 5645 C CA . LYS B 1 283 ? -8.391 -16.906 -18.156 1 98.94 283 LYS B CA 1
ATOM 5646 C C . LYS B 1 283 ? -7.258 -17.5 -19 1 98.94 283 LYS B C 1
ATOM 5648 O O . LYS B 1 283 ? -7.5 -18.156 -20 1 98.94 283 LYS B O 1
ATOM 5653 N N . LEU B 1 284 ? -6.062 -17.234 -18.547 1 98.94 284 LEU B N 1
ATOM 5654 C CA . LEU B 1 284 ? -4.918 -17.781 -19.25 1 98.94 284 LEU B CA 1
ATOM 5655 C C . LEU B 1 284 ? -5 -19.312 -19.297 1 98.94 284 LEU B C 1
ATOM 5657 O O . LEU B 1 284 ? -4.871 -19.906 -20.375 1 98.94 284 LEU B O 1
ATOM 5661 N N . ALA B 1 285 ? -5.234 -19.906 -18.172 1 98.94 285 ALA B N 1
ATOM 5662 C CA . ALA B 1 285 ? -5.363 -21.359 -18.094 1 98.94 285 ALA B CA 1
ATOM 5663 C C . ALA B 1 285 ? -6.527 -21.844 -18.938 1 98.94 285 ALA B C 1
ATOM 5665 O O . ALA B 1 285 ? -6.438 -22.906 -19.578 1 98.94 285 ALA B O 1
ATOM 5666 N N . GLY B 1 286 ? -7.578 -21.078 -18.953 1 98.88 286 GLY B N 1
ATOM 5667 C CA . GLY B 1 286 ? -8.75 -21.438 -19.734 1 98.88 286 GLY B CA 1
ATOM 5668 C C . GLY B 1 286 ? -8.492 -21.406 -21.234 1 98.88 286 GLY B C 1
ATOM 5669 O O . GLY B 1 286 ? -8.969 -22.281 -21.969 1 98.88 286 GLY B O 1
ATOM 5670 N N . ILE B 1 287 ? -7.773 -20.422 -21.641 1 98.88 287 ILE B N 1
ATOM 5671 C CA . ILE B 1 287 ? -7.402 -20.344 -23.047 1 98.88 287 ILE B CA 1
ATOM 5672 C C . ILE B 1 287 ? -6.578 -21.562 -23.438 1 98.88 287 ILE B C 1
ATOM 5674 O O . ILE B 1 287 ? -6.836 -22.188 -24.469 1 98.88 287 ILE B O 1
ATOM 5678 N N . LEU B 1 288 ? -5.645 -21.938 -22.609 1 98.81 288 LEU B N 1
ATOM 5679 C CA . LEU B 1 288 ? -4.824 -23.109 -22.859 1 98.81 288 LEU B CA 1
ATOM 5680 C C . LEU B 1 288 ? -5.676 -24.375 -22.875 1 98.81 288 LEU B C 1
ATOM 5682 O O . LEU B 1 288 ? -5.523 -25.219 -23.766 1 98.81 288 LEU B O 1
ATOM 5686 N N . ALA B 1 289 ? -6.566 -24.469 -21.953 1 98.56 289 ALA B N 1
ATOM 5687 C CA . ALA B 1 289 ? -7.426 -25.641 -21.828 1 98.56 289 ALA B CA 1
ATOM 5688 C C . ALA B 1 289 ? -8.336 -25.781 -23.047 1 98.56 289 ALA B C 1
ATOM 5690 O O . ALA B 1 289 ? -8.719 -26.891 -23.406 1 98.56 289 ALA B O 1
ATOM 5691 N N . ASN B 1 290 ? -8.648 -24.656 -23.625 1 98.06 290 ASN B N 1
ATOM 5692 C CA . ASN B 1 290 ? -9.586 -24.625 -24.75 1 98.06 290 ASN B CA 1
ATOM 5693 C C . ASN B 1 290 ? -8.852 -24.562 -26.094 1 98.06 290 ASN B C 1
ATOM 5695 O O . ASN B 1 290 ? -9.32 -23.906 -27.031 1 98.06 290 ASN B O 1
ATOM 5699 N N . GLY B 1 291 ? -7.719 -25.047 -26.172 1 97.5 291 GLY B N 1
ATOM 5700 C CA . GLY B 1 291 ? -7.012 -25.234 -27.422 1 97.5 291 GLY B CA 1
ATOM 5701 C C . GLY B 1 291 ? -6.168 -24.031 -27.828 1 97.5 291 GLY B C 1
ATOM 5702 O O . GLY B 1 291 ? -5.66 -23.969 -28.938 1 97.5 291 GLY B O 1
ATOM 5703 N N . GLY B 1 292 ? -6.082 -23.062 -27.047 1 98.56 292 GLY B N 1
ATOM 5704 C CA . GLY B 1 292 ? -5.113 -21.984 -27.234 1 98.56 292 GLY B CA 1
ATOM 5705 C C . GLY B 1 292 ? -5.668 -20.797 -27.984 1 98.56 292 GLY B C 1
ATOM 5706 O O . GLY B 1 292 ? -4.977 -19.797 -28.156 1 98.56 292 GLY B O 1
ATOM 5707 N N . LYS B 1 293 ? -6.918 -20.859 -28.359 1 97.25 293 LYS B N 1
ATOM 5708 C CA . LYS B 1 293 ? -7.539 -19.766 -29.094 1 97.25 293 LYS B CA 1
ATOM 5709 C C . LYS B 1 293 ? -8.578 -19.047 -28.219 1 97.25 293 LYS B C 1
ATOM 5711 O O . LYS B 1 293 ? -9.281 -19.672 -27.438 1 97.25 293 LYS B O 1
ATOM 5716 N N . HIS B 1 294 ? -8.602 -17.719 -28.344 1 97.56 294 HIS B N 1
ATOM 5717 C CA . HIS B 1 294 ? -9.555 -16.891 -27.625 1 97.56 294 HIS B CA 1
ATOM 5718 C C . HIS B 1 294 ? -9.906 -15.641 -28.406 1 97.56 294 HIS B C 1
ATOM 5720 O O . HIS B 1 294 ? -9.023 -14.859 -28.781 1 97.56 294 HIS B O 1
ATOM 5726 N N . GLU B 1 295 ? -11.188 -15.461 -28.719 1 95.75 295 GLU B N 1
ATOM 5727 C CA . GLU B 1 295 ? -11.711 -14.281 -29.391 1 95.75 295 GLU B CA 1
ATOM 5728 C C . GLU B 1 295 ? -10.93 -13.992 -30.672 1 95.75 295 GLU B C 1
ATOM 5730 O O . GLU B 1 295 ? -10.484 -12.859 -30.891 1 95.75 295 GLU B O 1
ATOM 5735 N N . GLY B 1 296 ? -10.664 -14.93 -31.406 1 95.81 296 GLY B N 1
ATOM 5736 C CA . GLY B 1 296 ? -10.07 -14.789 -32.719 1 95.81 296 GLY B CA 1
ATOM 5737 C C . GLY B 1 296 ? -8.555 -14.742 -32.688 1 95.81 296 GLY B C 1
ATOM 5738 O O . GLY B 1 296 ? -7.914 -14.68 -33.75 1 95.81 296 GLY B O 1
ATOM 5739 N N . LYS B 1 297 ? -7.965 -14.82 -31.516 1 97.56 297 LYS B N 1
ATOM 5740 C CA . LYS B 1 297 ? -6.508 -14.797 -31.391 1 97.56 297 LYS B CA 1
ATOM 5741 C C . LYS B 1 297 ? -5.977 -16.141 -30.891 1 97.56 297 LYS B C 1
ATOM 5743 O O . LYS B 1 297 ? -6.656 -16.828 -30.141 1 97.56 297 LYS B O 1
ATOM 5748 N N . THR B 1 298 ? -4.793 -16.484 -31.391 1 98.38 298 THR B N 1
ATOM 5749 C CA . THR B 1 298 ? -4.148 -17.719 -30.969 1 98.38 298 THR B CA 1
ATOM 5750 C C . THR B 1 298 ? -3.014 -17.438 -30 1 98.38 298 THR B C 1
ATOM 5752 O O . THR B 1 298 ? -2.068 -16.719 -30.328 1 98.38 298 THR B O 1
ATOM 5755 N N . LEU B 1 299 ? -3.139 -17.953 -28.844 1 98.62 299 LEU B N 1
ATOM 5756 C CA . LEU B 1 299 ? -2.076 -17.844 -27.859 1 98.62 299 LEU B CA 1
ATOM 5757 C C . LEU B 1 299 ? -0.985 -18.875 -28.109 1 98.62 299 LEU B C 1
ATOM 5759 O O . LEU B 1 299 ? 0.189 -18.531 -28.234 1 98.62 299 LEU B O 1
ATOM 5763 N N . LEU B 1 300 ? -1.356 -20.109 -28.156 1 98.69 300 LEU B N 1
ATOM 5764 C CA . LEU B 1 300 ? -0.502 -21.25 -28.469 1 98.69 300 LEU B CA 1
ATOM 5765 C C . LEU B 1 300 ? -1.238 -22.25 -29.359 1 98.69 300 LEU B C 1
ATOM 5767 O O . LEU B 1 300 ? -2.463 -22.375 -29.281 1 98.69 300 LEU B O 1
ATOM 5771 N N . LEU B 1 301 ? -0.46 -23 -30.125 1 98.31 301 LEU B N 1
ATOM 5772 C CA . LEU B 1 301 ? -1.016 -24.094 -30.906 1 98.31 301 LEU B CA 1
ATOM 5773 C C . LEU B 1 301 ? -1.228 -25.328 -30.016 1 98.31 301 LEU B C 1
ATOM 5775 O O . LEU B 1 301 ? -0.553 -25.484 -29 1 98.31 301 LEU B O 1
ATOM 5779 N N . PRO B 1 302 ? -2.172 -26.172 -30.406 1 97.56 302 PRO B N 1
ATOM 5780 C CA . PRO B 1 302 ? -2.457 -27.359 -29.609 1 97.56 302 PRO B CA 1
ATOM 5781 C C . PRO B 1 302 ? -1.217 -28.219 -29.375 1 97.56 302 PRO B C 1
ATOM 5783 O O . PRO B 1 302 ? -1.054 -28.797 -28.297 1 97.56 302 PRO B O 1
ATOM 5786 N N . GLU B 1 303 ? -0.371 -28.297 -30.328 1 97.06 303 GLU B N 1
ATOM 5787 C CA . GLU B 1 303 ? 0.838 -29.109 -30.188 1 97.06 303 GLU B CA 1
ATOM 5788 C C . GLU B 1 303 ? 1.744 -28.562 -29.094 1 97.06 303 GLU B C 1
ATOM 5790 O O . GLU B 1 303 ? 2.342 -29.328 -28.328 1 97.06 303 GLU B O 1
ATOM 5795 N N . SER B 1 304 ? 1.88 -27.297 -29.078 1 97.94 304 SER B N 1
ATOM 5796 C CA . SER B 1 304 ? 2.684 -26.656 -28.031 1 97.94 304 SER B CA 1
ATOM 5797 C C . SER B 1 304 ? 2.062 -26.844 -26.656 1 97.94 304 SER B C 1
ATOM 5799 O O . SER B 1 304 ? 2.775 -27.047 -25.672 1 97.94 304 SER B O 1
ATOM 5801 N N . ILE B 1 305 ? 0.758 -26.766 -26.609 1 98.38 305 ILE B N 1
ATOM 5802 C CA . ILE B 1 305 ? 0.053 -26.984 -25.359 1 98.38 305 ILE B CA 1
ATOM 5803 C C . ILE B 1 305 ? 0.27 -28.422 -24.891 1 98.38 305 ILE B C 1
ATOM 5805 O O . ILE B 1 305 ? 0.496 -28.656 -23.703 1 98.38 305 ILE B O 1
ATOM 5809 N N . ALA B 1 306 ? 0.22 -29.328 -25.812 1 97.44 306 ALA B N 1
ATOM 5810 C CA . ALA B 1 306 ? 0.462 -30.734 -25.484 1 97.44 306 ALA B CA 1
ATOM 5811 C C . ALA B 1 306 ? 1.854 -30.922 -24.891 1 97.44 306 ALA B C 1
ATOM 5813 O O . ALA B 1 306 ? 2.039 -31.734 -23.969 1 97.44 306 ALA B O 1
ATOM 5814 N N . ARG B 1 307 ? 2.785 -30.25 -25.375 1 97.31 307 ARG B N 1
ATOM 5815 C CA . ARG B 1 307 ? 4.152 -30.359 -24.875 1 97.31 307 ARG B CA 1
ATOM 5816 C C . ARG B 1 307 ? 4.258 -29.875 -23.438 1 97.31 307 ARG B C 1
ATOM 5818 O O . ARG B 1 307 ? 5.062 -30.391 -22.656 1 97.31 307 ARG B O 1
ATOM 5825 N N . LEU B 1 308 ? 3.426 -28.891 -23.047 1 97.81 308 LEU B N 1
ATOM 5826 C CA . LEU B 1 308 ? 3.422 -28.391 -21.672 1 97.81 308 LEU B CA 1
ATOM 5827 C C . LEU B 1 308 ? 2.885 -29.438 -20.719 1 97.81 308 LEU B C 1
ATOM 5829 O O . LEU B 1 308 ? 3.102 -29.344 -19.5 1 97.81 308 LEU B O 1
ATOM 5833 N N . GLN B 1 309 ? 2.211 -30.484 -21.234 1 96.5 309 GLN B N 1
ATOM 5834 C CA . GLN B 1 309 ? 1.545 -31.484 -20.422 1 96.5 309 GLN B CA 1
ATOM 5835 C C . GLN B 1 309 ? 2.363 -32.781 -20.359 1 96.5 309 GLN B C 1
ATOM 5837 O O . GLN B 1 309 ? 1.996 -33.719 -19.641 1 96.5 309 GLN B O 1
ATOM 5842 N N . GLU B 1 310 ? 3.408 -32.812 -21.047 1 96.38 310 GLU B N 1
ATOM 5843 C CA . GLU B 1 310 ? 4.242 -34.031 -21.062 1 96.38 310 GLU B CA 1
ATOM 5844 C C . GLU B 1 310 ? 5.062 -34.125 -19.781 1 96.38 310 GLU B C 1
ATOM 5846 O O . GLU B 1 310 ? 5.75 -33.188 -19.391 1 96.38 310 GLU B O 1
ATOM 5851 N N . PRO B 1 311 ? 4.953 -35.281 -19.078 1 95.75 311 PRO B N 1
ATOM 5852 C CA . PRO B 1 311 ? 5.82 -35.469 -17.906 1 95.75 311 PRO B CA 1
ATOM 5853 C C . PRO B 1 311 ? 7.301 -35.531 -18.281 1 95.75 311 PRO B C 1
ATOM 5855 O O . PRO B 1 311 ? 7.695 -36.344 -19.125 1 95.75 311 PRO B O 1
ATOM 5858 N N . MET B 1 312 ? 8.062 -34.688 -17.734 1 95.94 312 MET B N 1
ATOM 5859 C CA . MET B 1 312 ? 9.477 -34.625 -18.078 1 95.94 312 MET B CA 1
ATOM 5860 C C . MET B 1 312 ? 10.352 -35.031 -16.906 1 95.94 312 MET B C 1
ATOM 5862 O O . MET B 1 312 ? 11.492 -35.469 -17.094 1 95.94 312 MET B O 1
ATOM 5866 N N . SER B 1 313 ? 9.844 -34.875 -15.703 1 95.38 313 SER B N 1
ATOM 5867 C CA . SER B 1 313 ? 10.57 -35.344 -14.516 1 95.38 313 SER B CA 1
ATOM 5868 C C . SER B 1 313 ? 9.609 -35.719 -13.398 1 95.38 313 SER B C 1
ATOM 5870 O O . SER B 1 313 ? 8.516 -35.156 -13.289 1 95.38 313 SER B O 1
ATOM 5872 N N . HIS B 1 314 ? 9.984 -36.656 -12.594 1 92.62 314 HIS B N 1
ATOM 5873 C CA . HIS B 1 314 ? 9.242 -37.156 -11.438 1 92.62 314 HIS B CA 1
ATOM 5874 C C . HIS B 1 314 ? 10.164 -37.875 -10.453 1 92.62 314 HIS B C 1
ATOM 5876 O O . HIS B 1 314 ? 11.352 -38.031 -10.719 1 92.62 314 HIS B O 1
ATOM 5882 N N . GLY B 1 315 ? 9.594 -38.25 -9.32 1 90.69 315 GLY B N 1
ATOM 5883 C CA . GLY B 1 315 ? 10.367 -38.844 -8.242 1 90.69 315 GLY B CA 1
ATOM 5884 C C . GLY B 1 315 ? 10.562 -37.906 -7.066 1 90.69 315 GLY B C 1
ATOM 5885 O O . GLY B 1 315 ? 9.906 -36.875 -6.98 1 90.69 315 GLY B O 1
ATOM 5886 N N . ILE B 1 316 ? 11.414 -38.344 -6.203 1 93.75 316 ILE B N 1
ATOM 5887 C CA . ILE B 1 316 ? 11.664 -37.5 -5.023 1 93.75 316 ILE B CA 1
ATOM 5888 C C . ILE B 1 316 ? 12.453 -36.281 -5.414 1 93.75 316 ILE B C 1
ATOM 5890 O O . ILE B 1 316 ? 13.547 -36.375 -5.984 1 93.75 316 ILE B O 1
ATOM 5894 N N . ASP B 1 317 ? 11.914 -35.156 -5.188 1 95.5 317 ASP B N 1
ATOM 5895 C CA . ASP B 1 317 ? 12.586 -33.875 -5.422 1 95.5 317 ASP B CA 1
ATOM 5896 C C . ASP B 1 317 ? 13.625 -33.594 -4.336 1 95.5 317 ASP B C 1
ATOM 5898 O O . ASP B 1 317 ? 13.289 -33.5 -3.154 1 95.5 317 ASP B O 1
ATOM 5902 N N . LEU B 1 318 ? 14.789 -33.375 -4.711 1 97 318 LEU B N 1
ATOM 5903 C CA . LEU B 1 318 ? 15.867 -33.219 -3.74 1 97 318 LEU B CA 1
ATOM 5904 C C . LEU B 1 318 ? 15.695 -31.906 -2.951 1 97 318 LEU B C 1
ATOM 5906 O O . LEU B 1 318 ? 16.109 -31.828 -1.795 1 97 318 LEU B O 1
ATOM 5910 N N . THR B 1 319 ? 15.148 -30.953 -3.496 1 96.25 319 THR B N 1
ATOM 5911 C CA . THR B 1 319 ? 15.008 -29.641 -2.873 1 96.25 319 THR B CA 1
ATOM 5912 C C . THR B 1 319 ? 13.805 -29.609 -1.935 1 96.25 319 THR B C 1
ATOM 5914 O O . THR B 1 319 ? 13.898 -29.094 -0.82 1 96.25 319 THR B O 1
ATOM 5917 N N . THR B 1 320 ? 12.695 -30.172 -2.309 1 93.19 320 THR B N 1
ATOM 5918 C CA . THR B 1 320 ? 11.461 -30.016 -1.552 1 93.19 320 THR B CA 1
ATOM 5919 C C . THR B 1 320 ? 11.117 -31.297 -0.803 1 93.19 320 THR B C 1
ATOM 5921 O O . THR B 1 320 ? 10.289 -31.297 0.11 1 93.19 320 THR B O 1
ATOM 5924 N N . GLY B 1 321 ? 11.68 -32.406 -1.217 1 92.38 321 GLY B N 1
ATOM 5925 C CA . GLY B 1 321 ? 11.352 -33.688 -0.626 1 92.38 321 GLY B CA 1
ATOM 5926 C C . GLY B 1 321 ? 10.047 -34.281 -1.145 1 92.38 321 GLY B C 1
ATOM 5927 O O . GLY B 1 321 ? 9.68 -35.406 -0.801 1 92.38 321 GLY B O 1
ATOM 5928 N N . GLY B 1 322 ? 9.383 -33.531 -1.962 1 89.25 322 GLY B N 1
ATOM 5929 C CA . GLY B 1 322 ? 8.125 -33.969 -2.529 1 89.25 322 GLY B CA 1
ATOM 5930 C C . GLY B 1 322 ? 8.312 -34.906 -3.729 1 89.25 322 GLY B C 1
ATOM 5931 O O . GLY B 1 322 ? 9.445 -35.281 -4.055 1 89.25 322 GLY B O 1
ATOM 5932 N N . SER B 1 323 ? 7.184 -35.344 -4.391 1 89.88 323 SER B N 1
ATOM 5933 C CA . SER B 1 323 ? 7.234 -36.25 -5.52 1 89.88 323 SER B CA 1
ATOM 5934 C C . SER B 1 323 ? 6.34 -35.781 -6.66 1 89.88 323 SER B C 1
ATOM 5936 O O . SER B 1 323 ? 5.691 -36.594 -7.324 1 89.88 323 SER B O 1
ATOM 5938 N N . ASN B 1 324 ? 6.383 -34.5 -6.863 1 90.06 324 ASN B N 1
ATOM 5939 C CA . ASN B 1 324 ? 5.57 -33.906 -7.918 1 90.06 324 ASN B CA 1
ATOM 5940 C C . ASN B 1 324 ? 5.992 -34.406 -9.297 1 90.06 324 ASN B C 1
ATOM 5942 O O . ASN B 1 324 ? 7.117 -34.875 -9.477 1 90.06 324 ASN B O 1
ATOM 5946 N N . ILE B 1 325 ? 5.059 -34.375 -10.234 1 95.69 325 ILE B N 1
ATOM 5947 C CA . ILE B 1 325 ? 5.328 -34.625 -11.641 1 95.69 325 ILE B CA 1
ATOM 5948 C C . ILE B 1 325 ? 5.465 -33.312 -12.391 1 95.69 325 ILE B C 1
ATOM 5950 O O . ILE B 1 325 ? 4.551 -32.5 -12.367 1 95.69 325 ILE B O 1
ATOM 5954 N N . ASN B 1 326 ? 6.598 -33.156 -13 1 97.31 326 ASN B N 1
ATOM 5955 C CA . ASN B 1 326 ? 6.855 -31.875 -13.672 1 97.31 326 ASN B CA 1
ATOM 5956 C C . ASN B 1 326 ? 6.895 -32.031 -15.188 1 97.31 326 ASN B C 1
ATOM 5958 O O . ASN B 1 326 ? 7.371 -33.062 -15.695 1 97.31 326 ASN B O 1
ATOM 5962 N N . GLY B 1 327 ? 6.277 -31.078 -15.883 1 97.81 327 GLY B N 1
ATOM 5963 C CA . GLY B 1 327 ? 6.48 -30.922 -17.312 1 97.81 327 GLY B CA 1
ATOM 5964 C C . GLY B 1 327 ? 7.594 -29.953 -17.656 1 97.81 327 GLY B C 1
ATOM 5965 O O . GLY B 1 327 ? 8.672 -30.016 -17.078 1 97.81 327 GLY B O 1
ATOM 5966 N N . ARG B 1 328 ? 7.387 -29.219 -18.688 1 98.06 328 ARG B N 1
ATOM 5967 C CA . ARG B 1 328 ? 8.312 -28.156 -19.062 1 98.06 328 ARG B CA 1
ATOM 5968 C C . ARG B 1 328 ? 7.961 -26.859 -18.344 1 98.06 328 ARG B C 1
ATOM 5970 O O . ARG B 1 328 ? 7.387 -25.938 -18.938 1 98.06 328 ARG B O 1
ATOM 5977 N N . GLY B 1 329 ? 8.367 -26.797 -17.141 1 97.44 329 GLY B N 1
ATOM 5978 C CA . GLY B 1 329 ? 8.086 -25.656 -16.281 1 97.44 329 GLY B CA 1
ATOM 5979 C C . GLY B 1 329 ? 6.719 -25.719 -15.633 1 97.44 329 GLY B C 1
ATOM 5980 O O . GLY B 1 329 ? 6.367 -24.859 -14.82 1 97.44 329 GLY B O 1
ATOM 5981 N N . THR B 1 330 ? 5.93 -26.719 -15.953 1 98.25 330 THR B N 1
ATOM 5982 C CA . THR B 1 330 ? 4.586 -26.906 -15.422 1 98.25 330 THR B CA 1
ATOM 5983 C C . THR B 1 330 ? 4.555 -28.031 -14.398 1 98.25 330 THR B C 1
ATOM 5985 O O . THR B 1 330 ? 5.414 -28.922 -14.422 1 98.25 330 THR B O 1
ATOM 5988 N N . TRP B 1 331 ? 3.639 -27.891 -13.469 1 96.56 331 TRP B N 1
ATOM 5989 C CA . TRP B 1 331 ? 3.227 -28.969 -12.578 1 96.56 331 TRP B CA 1
ATOM 5990 C C . TRP B 1 331 ? 2.064 -29.75 -13.18 1 96.56 331 TRP B C 1
ATOM 5992 O O . TRP B 1 331 ? 1.092 -29.172 -13.656 1 96.56 331 TRP B O 1
ATOM 6002 N N . LEU B 1 332 ? 2.225 -31.094 -13.211 1 97.44 332 LEU B N 1
ATOM 6003 C CA . LEU B 1 332 ? 1.175 -31.953 -13.742 1 97.44 332 LEU B CA 1
ATOM 6004 C C . LEU B 1 332 ? 0.374 -32.594 -12.617 1 97.44 332 LEU B C 1
ATOM 6006 O O . LEU B 1 332 ? 0.949 -33.094 -11.641 1 97.44 332 LEU B O 1
ATOM 6010 N N . ILE B 1 333 ? -0.957 -32.531 -12.75 1 95.56 333 ILE B N 1
ATOM 6011 C CA . ILE B 1 333 ? -1.884 -33.062 -11.758 1 95.56 333 ILE B CA 1
ATOM 6012 C C . ILE B 1 333 ? -2.738 -34.156 -12.398 1 95.56 333 ILE B C 1
ATOM 6014 O O . ILE B 1 333 ? -3.777 -33.875 -13 1 95.56 333 ILE B O 1
ATOM 6018 N N . PRO B 1 334 ? -2.402 -35.344 -12.164 1 95.56 334 PRO B N 1
ATOM 6019 C CA . PRO B 1 334 ? -3.193 -36.438 -12.758 1 95.56 334 PRO B CA 1
ATOM 6020 C C . PRO B 1 334 ? -4.605 -36.5 -12.188 1 95.56 334 PRO B C 1
ATOM 6022 O O . PRO B 1 334 ? -4.801 -36.312 -10.984 1 95.56 334 PRO B O 1
ATOM 6025 N N . VAL B 1 335 ? -5.496 -36.688 -13.062 1 96.25 335 VAL B N 1
ATOM 6026 C CA . VAL B 1 335 ? -6.91 -36.844 -12.734 1 96.25 335 VAL B CA 1
ATOM 6027 C C . VAL B 1 335 ? -7.402 -38.219 -13.188 1 96.25 335 VAL B C 1
ATOM 6029 O O . VAL B 1 335 ? -7.051 -38.688 -14.281 1 96.25 335 VAL B O 1
ATOM 6032 N N . VAL B 1 336 ? -8.195 -38.844 -12.336 1 95.81 336 VAL B N 1
ATOM 6033 C CA . VAL B 1 336 ? -8.805 -40.125 -12.68 1 95.81 336 VAL B CA 1
ATOM 6034 C C . VAL B 1 336 ? -10.32 -40 -12.609 1 95.81 336 VAL B C 1
ATOM 6036 O O . VAL B 1 336 ? -10.867 -39.531 -11.609 1 95.81 336 VAL B O 1
ATOM 6039 N N . GLU B 1 337 ? -10.945 -40.406 -13.719 1 94.31 337 GLU B N 1
ATOM 6040 C CA . GLU B 1 337 ? -12.398 -40.531 -13.781 1 94.31 337 GLU B CA 1
ATOM 6041 C C . GLU B 1 337 ? -12.805 -41.844 -14.406 1 94.31 337 GLU B C 1
ATOM 6043 O O . GLU B 1 337 ? -12.68 -42.062 -15.617 1 94.31 337 GLU B O 1
ATOM 6048 N N . GLY B 1 338 ? -13.383 -42.688 -13.625 1 89.38 338 GLY B N 1
ATOM 6049 C CA . GLY B 1 338 ? -13.656 -44 -14.156 1 89.38 338 GLY B CA 1
ATOM 6050 C C . GLY B 1 338 ? -12.43 -44.719 -14.719 1 89.38 338 GLY B C 1
ATOM 6051 O O . GLY B 1 338 ? -11.453 -44.906 -14 1 89.38 338 GLY B O 1
ATOM 6052 N N . GLN B 1 339 ? -12.445 -44.938 -16.016 1 89 339 GLN B N 1
ATOM 6053 C CA . GLN B 1 339 ? -11.336 -45.625 -16.656 1 89 339 GLN B CA 1
ATOM 6054 C C . GLN B 1 339 ? -10.43 -44.656 -17.406 1 89 339 GLN B C 1
ATOM 6056 O O . GLN B 1 339 ? -9.453 -45.031 -18.031 1 89 339 GLN B O 1
ATOM 6061 N N . LYS B 1 340 ? -10.727 -43.438 -17.234 1 92.44 340 LYS B N 1
ATOM 6062 C CA . LYS B 1 340 ? -9.945 -42.406 -17.938 1 92.44 340 LYS B CA 1
ATOM 6063 C C . LYS B 1 340 ? -8.961 -41.719 -16.984 1 92.44 340 LYS B C 1
ATOM 6065 O O . LYS B 1 340 ? -9.25 -41.562 -15.797 1 92.44 340 LYS B O 1
ATOM 6070 N N . MET B 1 341 ? -7.84 -41.406 -17.516 1 94.12 341 MET B N 1
ATOM 6071 C CA . MET B 1 341 ? -6.832 -40.656 -16.781 1 94.12 341 MET B CA 1
ATOM 6072 C C . MET B 1 341 ? -6.168 -39.625 -17.656 1 94.12 341 MET B C 1
ATOM 6074 O O . MET B 1 341 ? -5.871 -39.875 -18.828 1 94.12 341 MET B O 1
ATOM 6078 N N . TRP B 1 342 ? -6.047 -38.469 -17.25 1 95 342 TRP B N 1
ATOM 6079 C CA . TRP B 1 342 ? -5.32 -37.375 -17.906 1 95 342 TRP B CA 1
ATOM 6080 C C . TRP B 1 342 ? -4.676 -36.438 -16.891 1 95 342 TRP B C 1
ATOM 6082 O O . TRP B 1 342 ? -4.758 -36.688 -15.68 1 95 342 TRP B O 1
ATOM 6092 N N . CYS B 1 343 ? -3.941 -35.438 -17.312 1 95.5 343 CYS B N 1
ATOM 6093 C CA . CYS B 1 343 ? -3.305 -34.5 -16.406 1 95.5 343 CYS B CA 1
ATOM 6094 C C . CYS B 1 343 ? -3.842 -33.094 -16.625 1 95.5 343 CYS B C 1
ATOM 6096 O O . CYS B 1 343 ? -3.965 -32.656 -17.766 1 95.5 343 CYS B O 1
ATOM 6098 N N . MET B 1 344 ? -4.273 -32.5 -15.547 1 97.62 344 MET B N 1
ATOM 6099 C CA . MET B 1 344 ? -4.234 -31.031 -15.57 1 97.62 344 MET B CA 1
ATOM 6100 C C . MET B 1 344 ? -2.799 -30.531 -15.508 1 97.62 344 MET B C 1
ATOM 6102 O O . MET B 1 344 ? -1.893 -31.25 -15.109 1 97.62 344 MET B O 1
ATOM 6106 N N . PHE B 1 345 ? -2.582 -29.359 -16.016 1 98.44 345 PHE B N 1
ATOM 6107 C CA . PHE B 1 345 ? -1.252 -28.766 -15.922 1 98.44 345 PHE B CA 1
ATOM 6108 C C . PHE B 1 345 ? -1.332 -27.328 -15.438 1 98.44 345 PHE B C 1
ATOM 6110 O O . PHE B 1 345 ? -2.27 -26.609 -15.773 1 98.44 345 PHE B O 1
ATOM 6117 N N . GLY B 1 346 ? -0.541 -26.922 -14.586 1 98.38 346 GLY B N 1
ATOM 6118 C CA . GLY B 1 346 ? -0.475 -25.625 -13.93 1 98.38 346 GLY B CA 1
ATOM 6119 C C . GLY B 1 346 ? 0.739 -25.469 -13.039 1 98.38 346 GLY B C 1
ATOM 6120 O O . GLY B 1 346 ? 1.856 -25.797 -13.43 1 98.38 346 GLY B O 1
ATOM 6121 N N . HIS B 1 347 ? 0.555 -24.828 -11.93 1 98.38 347 HIS B N 1
ATOM 6122 C CA . HIS B 1 347 ? 1.593 -24.703 -10.906 1 98.38 347 HIS B CA 1
ATOM 6123 C C . HIS B 1 347 ? 1.011 -24.203 -9.586 1 98.38 347 HIS B C 1
ATOM 6125 O O . HIS B 1 347 ? 0.156 -23.312 -9.578 1 98.38 347 HIS B O 1
ATOM 6131 N N . ALA B 1 348 ? 1.439 -24.812 -8.539 1 96.69 348 ALA B N 1
ATOM 6132 C CA . ALA B 1 348 ? 1.104 -24.344 -7.199 1 96.69 348 ALA B CA 1
ATOM 6133 C C . ALA B 1 348 ? 2.002 -23.188 -6.785 1 96.69 348 ALA B C 1
ATOM 6135 O O . ALA B 1 348 ? 3.033 -22.938 -7.414 1 96.69 348 ALA B O 1
ATOM 6136 N N . GLY B 1 349 ? 1.528 -22.453 -5.848 1 97.06 349 GLY B N 1
ATOM 6137 C CA . GLY B 1 349 ? 2.297 -21.359 -5.266 1 97.06 349 GLY B CA 1
ATOM 6138 C C . GLY B 1 349 ? 2.35 -21.422 -3.75 1 97.06 349 GLY B C 1
ATOM 6139 O O . GLY B 1 349 ? 1.493 -22.031 -3.115 1 97.06 349 GLY B O 1
ATOM 6140 N N . PHE B 1 350 ? 3.363 -20.797 -3.258 1 96.44 350 PHE B N 1
ATOM 6141 C CA . PHE B 1 350 ? 3.557 -20.703 -1.815 1 96.44 350 PHE B CA 1
ATOM 6142 C C . PHE B 1 350 ? 2.285 -20.203 -1.13 1 96.44 350 PHE B C 1
ATOM 6144 O O . PHE B 1 350 ? 1.626 -19.281 -1.615 1 96.44 350 PHE B O 1
ATOM 6151 N N . GLY B 1 351 ? 1.899 -20.812 -0.083 1 95.75 351 GLY B N 1
ATOM 6152 C CA . GLY B 1 351 ? 0.78 -20.359 0.733 1 95.75 351 GLY B CA 1
ATOM 6153 C C . GLY B 1 351 ? -0.565 -20.812 0.192 1 95.75 351 GLY B C 1
ATOM 6154 O O . GLY B 1 351 ? -1.608 -20.312 0.619 1 95.75 351 GLY B O 1
ATOM 6155 N N . ASP B 1 352 ? -0.56 -21.594 -0.82 1 96.56 352 ASP B N 1
ATOM 6156 C CA . ASP B 1 352 ? -1.765 -22.281 -1.286 1 96.56 352 ASP B CA 1
ATOM 6157 C C . ASP B 1 352 ? -2.283 -21.656 -2.578 1 96.56 352 ASP B C 1
ATOM 6159 O O . ASP B 1 352 ? -3.418 -21.906 -2.988 1 96.56 352 ASP B O 1
ATOM 6163 N N . GLN B 1 353 ? -1.559 -20.797 -3.162 1 98.19 353 GLN B N 1
ATOM 6164 C CA . GLN B 1 353 ? -1.945 -20.281 -4.477 1 98.19 353 GLN B CA 1
ATOM 6165 C C . GLN B 1 353 ? -1.946 -21.406 -5.516 1 98.19 353 GLN B C 1
ATOM 6167 O O . GLN B 1 353 ? -1.254 -22.406 -5.355 1 98.19 353 GLN B O 1
ATOM 6172 N N . CYS B 1 354 ? -2.748 -21.203 -6.574 1 98.44 354 CYS B N 1
ATOM 6173 C CA . CYS B 1 354 ? -2.721 -22.234 -7.605 1 98.44 354 CYS B CA 1
ATOM 6174 C C . CYS B 1 354 ? -3.439 -21.766 -8.867 1 98.44 354 CYS B C 1
ATOM 6176 O O . CYS B 1 354 ? -4.336 -20.922 -8.797 1 98.44 354 CYS B O 1
ATOM 6178 N N . GLY B 1 355 ? -3.055 -22.188 -9.969 1 98.81 355 GLY B N 1
ATOM 6179 C CA . GLY B 1 355 ? -3.709 -22.094 -11.266 1 98.81 355 GLY B CA 1
ATOM 6180 C C . GLY B 1 355 ? -3.416 -23.266 -12.172 1 98.81 355 GLY B C 1
ATOM 6181 O O . GLY B 1 355 ? -2.295 -23.781 -12.195 1 98.81 355 GLY B O 1
ATOM 6182 N N . ALA B 1 356 ? -4.426 -23.703 -12.859 1 98.88 356 ALA B N 1
ATOM 6183 C CA . ALA B 1 356 ? -4.199 -24.875 -13.711 1 98.88 356 ALA B CA 1
ATOM 6184 C C . ALA B 1 356 ? -5.242 -24.953 -14.82 1 98.88 356 ALA B C 1
ATOM 6186 O O . ALA B 1 356 ? -6.289 -24.297 -14.75 1 98.88 356 ALA B O 1
ATOM 6187 N N . ALA B 1 357 ? -4.906 -25.703 -15.812 1 98.88 357 ALA B N 1
ATOM 6188 C CA . ALA B 1 357 ? -5.762 -25.969 -16.969 1 98.88 357 ALA B CA 1
ATOM 6189 C C . ALA B 1 357 ? -6.129 -27.453 -17.031 1 98.88 357 ALA B C 1
ATOM 6191 O O . ALA B 1 357 ? -5.277 -28.312 -16.828 1 98.88 357 ALA B O 1
ATOM 6192 N N . ASP B 1 358 ? -7.363 -27.734 -17.234 1 98.5 358 ASP B N 1
ATOM 6193 C CA . ASP B 1 358 ? -7.863 -29.062 -17.547 1 98.5 358 ASP B CA 1
ATOM 6194 C C . ASP B 1 358 ? -8.312 -29.156 -19.016 1 98.5 358 ASP B C 1
ATOM 6196 O O . ASP B 1 358 ? -9.414 -28.719 -19.359 1 98.5 358 ASP B O 1
ATOM 6200 N N . PRO B 1 359 ? -7.492 -29.766 -19.828 1 97 359 PRO B N 1
ATOM 6201 C CA . PRO B 1 359 ? -7.844 -29.797 -21.234 1 97 359 PRO B CA 1
ATOM 6202 C C . PRO B 1 359 ? -9.023 -30.719 -21.547 1 97 359 PRO B C 1
ATOM 6204 O O . PRO B 1 359 ? -9.68 -30.562 -22.578 1 97 359 PRO B O 1
ATOM 6207 N N . HIS B 1 360 ? -9.234 -31.688 -20.672 1 97.12 360 HIS B N 1
ATOM 6208 C CA . HIS B 1 360 ? -10.305 -32.656 -20.922 1 97.12 360 HIS B CA 1
ATOM 6209 C C . HIS B 1 360 ? -11.672 -31.969 -20.922 1 97.12 360 HIS B C 1
ATOM 6211 O O . HIS B 1 360 ? -12.484 -32.188 -21.812 1 97.12 360 HIS B O 1
ATOM 6217 N N . TYR B 1 361 ? -11.898 -31.156 -19.969 1 98.31 361 TYR B N 1
ATOM 6218 C CA . TYR B 1 361 ? -13.18 -30.469 -19.875 1 98.31 361 TYR B CA 1
ATOM 6219 C C . TYR B 1 361 ? -13.07 -29.016 -20.344 1 98.31 361 TYR B C 1
ATOM 6221 O O . TYR B 1 361 ? -14.039 -28.266 -20.281 1 98.31 361 TYR B O 1
ATOM 6229 N N . LYS B 1 362 ? -11.859 -28.641 -20.75 1 98.62 362 LYS B N 1
ATOM 6230 C CA . LYS B 1 362 ? -11.602 -27.266 -21.203 1 98.62 362 LYS B CA 1
ATOM 6231 C C . LYS B 1 362 ? -11.852 -26.266 -20.094 1 98.62 362 LYS B C 1
ATOM 6233 O O . LYS B 1 362 ? -12.57 -25.281 -20.281 1 98.62 362 LYS B O 1
ATOM 6238 N N . VAL B 1 363 ? -11.25 -26.547 -18.969 1 98.88 363 VAL B N 1
ATOM 6239 C CA . VAL B 1 363 ? -11.438 -25.719 -17.781 1 98.88 363 VAL B CA 1
ATOM 6240 C C . VAL B 1 363 ? -10.109 -25.062 -17.391 1 98.88 363 VAL B C 1
ATOM 6242 O O . VAL B 1 363 ? -9.07 -25.734 -17.391 1 98.88 363 VAL B O 1
ATOM 6245 N N . GLY B 1 364 ? -10.078 -23.781 -17.203 1 98.94 364 GLY B N 1
ATOM 6246 C CA . GLY B 1 364 ? -9.023 -23.094 -16.469 1 98.94 364 GLY B CA 1
ATOM 6247 C C . GLY B 1 364 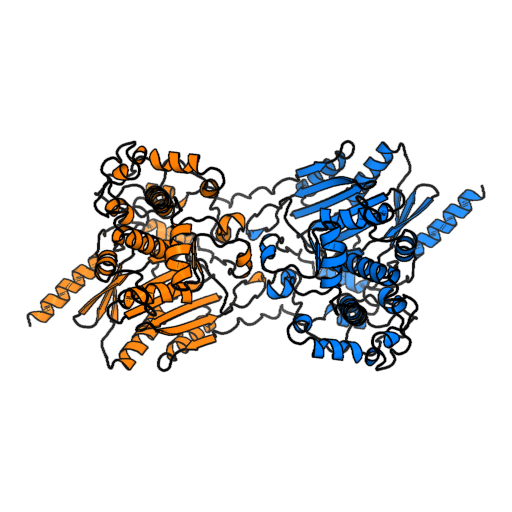? -9.492 -22.547 -15.133 1 98.94 364 GLY B C 1
ATOM 6248 O O . GLY B 1 364 ? -10.602 -22.031 -15.023 1 98.94 364 GLY B O 1
ATOM 6249 N N . TRP B 1 365 ? -8.719 -22.719 -14.094 1 98.94 365 TRP B N 1
ATOM 6250 C CA . TRP B 1 365 ? -9.109 -22.219 -12.781 1 98.94 365 TRP B CA 1
ATOM 6251 C C . TRP B 1 365 ? -7.902 -21.656 -12.039 1 98.94 365 TRP B C 1
ATOM 6253 O O . TRP B 1 365 ? -6.754 -21.938 -12.391 1 98.94 365 TRP B O 1
ATOM 6263 N N . ALA B 1 366 ? -8.156 -20.797 -11.07 1 98.94 366 ALA B N 1
ATOM 6264 C CA . ALA B 1 366 ? -7.102 -20.203 -10.25 1 98.94 366 ALA B CA 1
ATOM 6265 C C . ALA B 1 366 ? -7.641 -19.781 -8.883 1 98.94 366 ALA B C 1
ATOM 6267 O O . ALA B 1 366 ? -8.828 -19.484 -8.742 1 98.94 366 ALA B O 1
ATOM 6268 N N . TYR B 1 367 ? -6.816 -19.875 -7.898 1 98.81 367 TYR B N 1
ATOM 6269 C CA . TYR B 1 367 ? -7.078 -19.516 -6.508 1 98.81 367 TYR B CA 1
ATOM 6270 C C . TYR B 1 367 ? -5.918 -18.719 -5.922 1 98.81 367 TYR B C 1
ATOM 6272 O O . TYR B 1 367 ? -4.754 -19.094 -6.094 1 98.81 367 TYR B O 1
ATOM 6280 N N . THR B 1 368 ? -6.207 -17.594 -5.359 1 98.81 368 THR B N 1
ATOM 6281 C CA . THR B 1 368 ? -5.207 -16.812 -4.641 1 98.81 368 THR B CA 1
ATOM 6282 C C . THR B 1 368 ? -5.75 -16.344 -3.293 1 98.81 368 THR B C 1
ATOM 6284 O O . THR B 1 368 ? -6.93 -16.016 -3.176 1 98.81 368 THR B O 1
ATOM 6287 N N . THR B 1 369 ? -4.922 -16.344 -2.268 1 98.62 369 THR B N 1
ATOM 6288 C CA . THR B 1 369 ? -5.285 -15.953 -0.906 1 98.62 369 THR B CA 1
ATOM 6289 C C . THR B 1 369 ? -4.172 -15.141 -0.258 1 98.62 369 THR B C 1
ATOM 6291 O O . THR B 1 369 ? -2.994 -15.32 -0.573 1 98.62 369 THR B O 1
ATOM 6294 N N . ASN B 1 370 ? -4.551 -14.172 0.56 1 98.25 370 ASN B N 1
ATOM 6295 C CA . ASN B 1 370 ? -3.535 -13.453 1.324 1 98.25 370 ASN B CA 1
ATOM 6296 C C . ASN B 1 370 ? -3.373 -14.039 2.725 1 98.25 370 ASN B C 1
ATOM 6298 O O . ASN B 1 370 ? -2.559 -13.555 3.514 1 98.25 370 ASN B O 1
ATOM 6302 N N . TYR B 1 371 ? -4.129 -15.086 3.035 1 96.38 371 TYR B N 1
ATOM 6303 C CA . TYR B 1 371 ? -3.951 -15.844 4.266 1 96.38 371 TYR B CA 1
ATOM 6304 C C . TYR B 1 371 ? -3.105 -17.094 4.02 1 96.38 371 TYR B C 1
ATOM 6306 O O . TYR B 1 371 ? -3.637 -18.203 3.92 1 96.38 371 TYR B O 1
ATOM 6314 N N . ILE B 1 372 ? -1.866 -16.859 4.121 1 95.62 372 ILE B N 1
ATOM 6315 C CA . ILE B 1 372 ? -0.863 -17.797 3.619 1 95.62 372 ILE B CA 1
ATOM 6316 C C . ILE B 1 372 ? -0.655 -18.922 4.629 1 95.62 372 ILE B C 1
ATOM 6318 O O . ILE B 1 372 ? -0.357 -18.656 5.801 1 95.62 372 ILE B O 1
ATOM 6322 N N . ASP B 1 373 ? -0.843 -20.078 4.203 1 91.94 373 ASP B N 1
ATOM 6323 C CA . ASP B 1 373 ? -0.517 -21.266 4.98 1 91.94 373 ASP B CA 1
ATOM 6324 C C . ASP B 1 373 ? 0.732 -21.953 4.434 1 91.94 373 ASP B C 1
ATOM 6326 O O . ASP B 1 373 ? 0.655 -22.719 3.471 1 91.94 373 ASP B O 1
ATOM 6330 N N . GLN B 1 374 ? 1.776 -21.875 5.102 1 87.75 374 GLN B N 1
ATOM 6331 C CA . GLN B 1 374 ? 3.068 -22.344 4.617 1 87.75 374 GLN B CA 1
ATOM 6332 C C . GLN B 1 374 ? 3.178 -23.859 4.73 1 87.75 374 GLN B C 1
ATOM 6334 O O . GLN B 1 374 ? 4.066 -24.469 4.133 1 87.75 374 GLN B O 1
ATOM 6339 N N . THR B 1 375 ? 2.307 -24.469 5.441 1 87.19 375 THR B N 1
ATOM 6340 C CA . THR B 1 375 ? 2.408 -25.906 5.672 1 87.19 375 THR B CA 1
ATOM 6341 C C . THR B 1 375 ? 1.739 -26.688 4.543 1 87.19 375 THR B C 1
ATOM 6343 O O . THR B 1 375 ? 1.885 -27.906 4.453 1 87.19 375 THR B O 1
ATOM 6346 N N . VAL B 1 376 ? 1.112 -26.016 3.689 1 88.25 376 VAL B N 1
ATOM 6347 C CA . VAL B 1 376 ? 0.319 -26.672 2.656 1 88.25 376 VAL B CA 1
ATOM 6348 C C . VAL B 1 376 ? 1.221 -27.562 1.797 1 88.25 376 VAL B C 1
ATOM 6350 O O . VAL B 1 376 ? 0.813 -28.641 1.367 1 88.25 376 VAL B O 1
ATOM 6353 N N . ALA B 1 377 ? 2.387 -27.156 1.561 1 79.5 377 ALA B N 1
ATOM 6354 C CA . ALA B 1 377 ? 3.309 -27.906 0.713 1 79.5 377 ALA B CA 1
ATOM 6355 C C . ALA B 1 377 ? 3.627 -29.266 1.323 1 79.5 377 ALA B C 1
ATOM 6357 O O . ALA B 1 377 ? 3.967 -30.203 0.606 1 79.5 377 ALA B O 1
ATOM 6358 N N . TYR B 1 378 ? 3.395 -29.391 2.574 1 79.88 378 TYR B N 1
ATOM 6359 C CA . TYR B 1 378 ? 3.756 -30.625 3.277 1 79.88 378 TYR B CA 1
ATOM 6360 C C . TYR B 1 378 ? 2.516 -31.438 3.629 1 79.88 378 TYR B C 1
ATOM 6362 O O . TYR B 1 378 ? 2.561 -32.656 3.656 1 79.88 378 TYR B O 1
ATOM 6370 N N . THR B 1 379 ? 1.504 -30.703 3.875 1 82.69 379 THR B N 1
ATOM 6371 C CA . THR B 1 379 ? 0.294 -31.391 4.316 1 82.69 379 THR B CA 1
ATOM 6372 C C . THR B 1 379 ? -0.573 -31.781 3.121 1 82.69 379 THR B C 1
ATOM 6374 O O . THR B 1 379 ? -1.4 -32.688 3.215 1 82.69 379 THR B O 1
ATOM 6377 N N . ASN B 1 380 ? -0.43 -31.062 2.047 1 81.56 380 ASN B N 1
ATOM 6378 C CA . ASN B 1 380 ? -1.246 -31.203 0.846 1 81.56 380 ASN B CA 1
ATOM 6379 C C . ASN B 1 380 ? -2.719 -30.922 1.131 1 81.56 380 ASN B C 1
ATOM 6381 O O . ASN B 1 380 ? -3.6 -31.5 0.484 1 81.56 380 ASN B O 1
ATOM 6385 N N . VAL B 1 381 ? -2.963 -30.219 2.164 1 88.62 381 VAL B N 1
ATOM 6386 C CA . VAL B 1 381 ? -4.312 -29.766 2.479 1 88.62 381 VAL B CA 1
ATOM 6387 C C . VAL B 1 381 ? -4.527 -28.359 1.925 1 88.62 381 VAL B C 1
ATOM 6389 O O . VAL B 1 381 ? -4.18 -27.375 2.574 1 88.62 381 VAL B O 1
ATOM 6392 N N . ASN B 1 382 ? -5.141 -28.375 0.795 1 94.44 382 ASN B N 1
ATOM 6393 C CA . ASN B 1 382 ? -5.348 -27.109 0.097 1 94.44 382 ASN B CA 1
ATOM 6394 C C . ASN B 1 382 ? -6.758 -26.578 0.317 1 94.44 382 ASN B C 1
ATOM 6396 O O . ASN B 1 382 ? -7.73 -27.328 0.258 1 94.44 382 ASN B O 1
ATOM 6400 N N . LYS B 1 383 ? -6.844 -25.297 0.478 1 95.19 383 LYS B N 1
ATOM 6401 C CA . LYS B 1 383 ? -8.141 -24.641 0.661 1 95.19 383 LYS B CA 1
ATOM 6402 C C . LYS B 1 383 ? -8.953 -24.672 -0.631 1 95.19 383 LYS B C 1
ATOM 6404 O O . LYS B 1 383 ? -10.188 -24.703 -0.594 1 95.19 383 LYS B O 1
ATOM 6409 N N . TRP B 1 384 ? -8.258 -24.672 -1.753 1 96.69 384 TRP B N 1
ATOM 6410 C CA . TRP B 1 384 ? -8.953 -24.562 -3.027 1 96.69 384 TRP B CA 1
ATOM 6411 C C . TRP B 1 384 ? -9.508 -25.922 -3.461 1 96.69 384 TRP B C 1
ATOM 6413 O O . TRP B 1 384 ? -10.312 -26 -4.395 1 96.69 384 TRP B O 1
ATOM 6423 N N . ARG B 1 385 ? -9.172 -27.078 -2.84 1 96.06 385 ARG B N 1
ATOM 6424 C CA . ARG B 1 385 ? -9.594 -28.406 -3.266 1 96.06 385 ARG B CA 1
ATOM 6425 C C . ARG B 1 385 ? -11.109 -28.531 -3.246 1 96.06 385 ARG B C 1
ATOM 6427 O O . ARG B 1 385 ? -11.703 -29.078 -4.18 1 96.06 385 ARG B O 1
ATOM 6434 N N . ALA B 1 386 ? -11.711 -28.047 -2.131 1 97.12 386 ALA B N 1
ATOM 6435 C CA . ALA B 1 386 ? -13.172 -28.125 -2.027 1 97.12 386 ALA B CA 1
ATOM 6436 C C . ALA B 1 386 ? -13.844 -27.328 -3.141 1 97.12 386 ALA B C 1
ATOM 6438 O O . ALA B 1 386 ? -14.891 -27.734 -3.656 1 97.12 386 ALA B O 1
ATOM 6439 N N . LEU B 1 387 ? -13.25 -26.203 -3.5 1 98.56 387 LEU B N 1
ATOM 6440 C CA . LEU B 1 387 ? -13.789 -25.375 -4.57 1 98.56 387 LEU B CA 1
ATOM 6441 C C . LEU B 1 387 ? -13.633 -26.062 -5.922 1 98.56 387 LEU B C 1
ATOM 6443 O O . LEU B 1 387 ? -14.539 -26.016 -6.754 1 98.56 387 LEU B O 1
ATOM 6447 N N . LEU B 1 388 ? -12.5 -26.641 -6.098 1 98.25 388 LEU B N 1
ATOM 6448 C CA . LEU B 1 388 ? -12.25 -27.359 -7.34 1 98.25 388 LEU B CA 1
ATOM 6449 C C . LEU B 1 388 ? -13.203 -28.531 -7.488 1 98.25 388 LEU B C 1
ATOM 6451 O O . LEU B 1 388 ? -13.734 -28.781 -8.578 1 98.25 388 LEU B O 1
ATOM 6455 N N . ASP B 1 389 ? -13.398 -29.266 -6.402 1 97.62 389 ASP B N 1
ATOM 6456 C CA . ASP B 1 389 ? -14.297 -30.422 -6.422 1 97.62 389 ASP B CA 1
ATOM 6457 C C . ASP B 1 389 ? -15.703 -30.016 -6.844 1 97.62 389 ASP B C 1
ATOM 6459 O O . ASP B 1 389 ? -16.297 -30.625 -7.73 1 97.62 389 ASP B O 1
ATOM 6463 N N . VAL B 1 390 ? -16.203 -29.016 -6.207 1 98.44 390 VAL B N 1
ATOM 6464 C CA . VAL B 1 390 ? -17.562 -28.594 -6.508 1 98.44 390 VAL B CA 1
ATOM 6465 C C . VAL B 1 390 ? -17.641 -28.016 -7.918 1 98.44 390 VAL B C 1
ATOM 6467 O O . VAL B 1 390 ? -18.641 -28.188 -8.617 1 98.44 390 VAL B O 1
ATOM 6470 N N . LEU B 1 391 ? -16.609 -27.312 -8.398 1 98.81 391 LEU B N 1
ATOM 6471 C CA . LEU B 1 391 ? -16.562 -26.828 -9.773 1 98.81 391 LEU B CA 1
ATOM 6472 C C . LEU B 1 391 ? -16.766 -27.969 -10.766 1 98.81 391 LEU B C 1
ATOM 6474 O O . LEU B 1 391 ? -17.594 -27.859 -11.672 1 98.81 391 LEU B O 1
ATOM 6478 N N . PHE B 1 392 ? -16.031 -29.062 -10.594 1 98.5 392 PHE B N 1
ATOM 6479 C CA . PHE B 1 392 ? -16.109 -30.172 -11.547 1 98.5 392 PHE B CA 1
ATOM 6480 C C . PHE B 1 392 ? -17.375 -30.969 -11.336 1 98.5 392 PHE B C 1
ATOM 6482 O O . PHE B 1 392 ? -17.891 -31.594 -12.273 1 98.5 392 PHE B O 1
ATOM 6489 N N . GLN B 1 393 ? -17.938 -30.969 -10.102 1 98.12 393 GLN B N 1
ATOM 6490 C CA . GLN B 1 393 ? -19.266 -31.547 -9.922 1 98.12 393 GLN B CA 1
ATOM 6491 C C . GLN B 1 393 ? -20.312 -30.797 -10.758 1 98.12 393 GLN B C 1
ATOM 6493 O O . GLN B 1 393 ? -21.172 -31.422 -11.367 1 98.12 393 GLN B O 1
ATOM 6498 N N . CYS B 1 394 ? -20.219 -29.484 -10.727 1 98.62 394 CYS B N 1
ATOM 6499 C CA . CYS B 1 394 ? -21.109 -28.672 -11.547 1 98.62 394 CYS B CA 1
ATOM 6500 C C . CYS B 1 394 ? -20.938 -29 -13.023 1 98.62 394 CYS B C 1
ATOM 6502 O O . CYS B 1 394 ? -21.922 -29.125 -13.75 1 98.62 394 CYS B O 1
ATOM 6504 N N . ILE B 1 395 ? -19.766 -29.156 -13.469 1 98.5 395 ILE B N 1
ATOM 6505 C CA . ILE B 1 395 ? -19.484 -29.469 -14.867 1 98.5 395 ILE B CA 1
ATOM 6506 C C . ILE B 1 395 ? -20.016 -30.859 -15.211 1 98.5 395 ILE B C 1
ATOM 6508 O O . ILE B 1 395 ? -20.609 -31.062 -16.266 1 98.5 395 ILE B O 1
ATOM 6512 N N . HIS B 1 396 ? -19.797 -31.859 -14.336 1 98 396 HIS B N 1
ATOM 6513 C CA . HIS B 1 396 ? -20.344 -33.188 -14.523 1 98 396 HIS B CA 1
ATOM 6514 C C . HIS B 1 396 ? -21.859 -33.156 -14.711 1 98 396 HIS B C 1
ATOM 6516 O O . HIS B 1 396 ? -22.391 -33.812 -15.602 1 98 396 HIS B O 1
ATOM 6522 N N . LYS B 1 397 ? -22.484 -32.375 -13.891 1 97.94 397 LYS B N 1
ATOM 6523 C CA . LYS B 1 397 ? -23.938 -32.25 -14 1 97.94 397 LYS B CA 1
ATOM 6524 C C . LYS B 1 397 ? -24.344 -31.625 -15.336 1 97.94 397 LYS B C 1
ATOM 6526 O O . LYS B 1 397 ? -25.281 -32.094 -15.984 1 97.94 397 LYS B O 1
ATOM 6531 N N . LEU B 1 398 ? -23.641 -30.594 -15.719 1 97.5 398 LEU B N 1
ATOM 6532 C CA . LEU B 1 398 ? -23.938 -29.906 -16.969 1 97.5 398 LEU B CA 1
ATOM 6533 C C . LEU B 1 398 ? -23.75 -30.844 -18.156 1 97.5 398 LEU B C 1
ATOM 6535 O O . LEU B 1 398 ? -24.469 -30.75 -19.156 1 97.5 398 LEU B O 1
ATOM 6539 N N . GLU B 1 399 ? -22.797 -31.766 -18.016 1 97 399 GLU B N 1
ATOM 6540 C CA . GLU B 1 399 ? -22.469 -32.625 -19.141 1 97 399 GLU B CA 1
ATOM 6541 C C . GLU B 1 399 ? -23.109 -34 -19 1 97 399 GLU B C 1
ATOM 6543 O O . GLU B 1 399 ? -22.922 -34.875 -19.844 1 97 399 GLU B O 1
ATOM 6548 N N . GLY B 1 400 ? -23.812 -34.188 -18 1 96.94 400 GLY B N 1
ATOM 6549 C CA . GLY B 1 400 ? -24.5 -35.438 -17.781 1 96.94 400 GLY B CA 1
ATOM 6550 C C . GLY B 1 400 ? -23.547 -36.562 -17.438 1 96.94 400 GLY B C 1
ATOM 6551 O O . GLY B 1 400 ? -23.734 -37.688 -17.906 1 96.94 400 GLY B O 1
ATOM 6552 N N . ILE B 1 401 ? -22.516 -36.281 -16.703 1 95.31 401 ILE B N 1
ATOM 6553 C CA . ILE B 1 401 ? -21.5 -37.25 -16.312 1 95.31 401 ILE B CA 1
ATOM 6554 C C . ILE B 1 401 ? -21.656 -37.594 -14.844 1 95.31 401 ILE B C 1
ATOM 6556 O O . ILE B 1 401 ? -21.859 -36.719 -14 1 95.31 401 ILE B O 1
ATOM 6560 N N . ASP B 1 402 ? -21.656 -38.844 -14.562 1 93.88 402 ASP B N 1
ATOM 6561 C CA . ASP B 1 402 ? -21.734 -39.344 -13.18 1 93.88 402 ASP B CA 1
ATOM 6562 C C . ASP B 1 402 ? -20.625 -40.344 -12.883 1 93.88 402 ASP B C 1
ATOM 6564 O O . ASP B 1 402 ? -20.844 -41.531 -12.938 1 93.88 402 ASP B O 1
ATOM 6568 N N . VAL B 1 403 ? -19.484 -39.875 -12.656 1 93.69 403 VAL B N 1
ATOM 6569 C CA . VAL B 1 403 ? -18.312 -40.719 -12.359 1 93.69 403 VAL B CA 1
ATOM 6570 C C . VAL B 1 403 ? -17.516 -40.062 -11.227 1 93.69 403 VAL B C 1
ATOM 6572 O O . VAL B 1 403 ? -17.547 -38.844 -11.039 1 93.69 403 VAL B O 1
ATOM 6575 N N . GLU B 1 404 ? -16.922 -40.906 -10.508 1 92.25 404 GLU B N 1
ATOM 6576 C CA . GLU B 1 404 ? -16.047 -40.406 -9.438 1 92.25 404 GLU B CA 1
ATOM 6577 C C . GLU B 1 404 ? -14.797 -39.781 -10.008 1 92.25 404 GLU B C 1
ATOM 6579 O O . GLU B 1 404 ? -14.211 -40.281 -10.969 1 92.25 404 GLU B O 1
ATOM 6584 N N . ARG B 1 405 ? -14.43 -38.688 -9.453 1 94.69 405 ARG B N 1
ATOM 6585 C CA . ARG B 1 405 ? -13.242 -37.969 -9.852 1 94.69 405 ARG B CA 1
ATOM 6586 C C . ARG B 1 405 ? -12.242 -37.875 -8.703 1 94.69 405 ARG B C 1
ATOM 6588 O O . ARG B 1 405 ? -12.617 -37.531 -7.57 1 94.69 405 ARG B O 1
ATOM 6595 N N . ARG B 1 406 ? -11.023 -38.125 -8.945 1 93.5 406 ARG B N 1
ATOM 6596 C CA . ARG B 1 406 ? -9.977 -38.031 -7.93 1 93.5 406 ARG B CA 1
ATOM 6597 C C . ARG B 1 406 ? -8.688 -37.5 -8.531 1 93.5 406 ARG B C 1
ATOM 6599 O O . ARG B 1 406 ? -8.398 -37.719 -9.711 1 93.5 406 ARG B O 1
ATOM 6606 N N . LEU B 1 407 ? -7.922 -36.812 -7.707 1 91.75 407 LEU B N 1
ATOM 6607 C CA . LEU B 1 407 ? -6.609 -36.281 -8.086 1 91.75 407 LEU B CA 1
ATOM 6608 C C . LEU B 1 407 ? -5.5 -37.188 -7.535 1 91.75 407 LEU B C 1
ATOM 6610 O O . LEU B 1 407 ? -5.625 -37.719 -6.438 1 91.75 407 LEU B O 1
ATOM 6614 N N . LEU B 1 408 ? -4.52 -37.344 -8.312 1 90.44 408 LEU B N 1
ATOM 6615 C CA . LEU B 1 408 ? -3.293 -37.969 -7.863 1 90.44 408 LEU B CA 1
ATOM 6616 C C . LEU B 1 408 ? -2.154 -36.969 -7.746 1 90.44 408 LEU B C 1
ATOM 6618 O O . LEU B 1 408 ? -2.152 -35.938 -8.43 1 90.44 408 LEU B O 1
ATOM 6622 N N . PHE B 1 409 ? -1.208 -37.25 -6.812 1 81.38 409 PHE B N 1
ATOM 6623 C CA . PHE B 1 409 ? -0.216 -36.219 -6.539 1 81.38 409 PHE B CA 1
ATOM 6624 C C . PHE B 1 409 ? 1.196 -36.781 -6.656 1 81.38 409 PHE B C 1
ATOM 6626 O O . PHE B 1 409 ? 2.168 -36.125 -6.305 1 81.38 409 PHE B O 1
ATOM 6633 N N . SER B 1 410 ? 1.302 -38.062 -7.121 1 83.5 410 SER B N 1
ATOM 6634 C CA . SER B 1 410 ? 2.625 -38.656 -7.34 1 83.5 410 SER B CA 1
ATOM 6635 C C . SER B 1 410 ? 2.619 -39.625 -8.516 1 83.5 410 SER B C 1
ATOM 6637 O O . SER B 1 410 ? 1.571 -40.156 -8.883 1 83.5 410 SER B O 1
ATOM 6639 N N . TYR B 1 411 ? 3.807 -39.688 -9.016 1 85.44 411 TYR B N 1
ATOM 6640 C CA . TYR B 1 411 ? 3.945 -40.625 -10.133 1 85.44 411 TYR B CA 1
ATOM 6641 C C . TYR B 1 411 ? 3.693 -42.062 -9.68 1 85.44 411 TYR B C 1
ATOM 6643 O O . TYR B 1 411 ? 3.143 -42.844 -10.43 1 85.44 411 TYR B O 1
ATOM 6651 N N . THR B 1 412 ? 4.027 -42.312 -8.5 1 85.88 412 THR B N 1
ATOM 6652 C CA . THR B 1 412 ? 3.775 -43.656 -7.941 1 85.88 412 THR B CA 1
ATOM 6653 C C . THR B 1 412 ? 2.279 -43.938 -7.922 1 85.88 412 THR B C 1
ATOM 6655 O O . THR B 1 412 ? 1.864 -45.062 -8.25 1 85.88 412 THR B O 1
ATOM 6658 N N . GLU B 1 413 ? 1.583 -43 -7.52 1 88.38 413 GLU B N 1
ATOM 6659 C CA . GLU B 1 413 ? 0.132 -43.156 -7.523 1 88.38 413 GLU B CA 1
ATOM 6660 C C . GLU B 1 413 ? -0.395 -43.375 -8.938 1 88.38 413 GLU B C 1
ATOM 6662 O O . GLU B 1 413 ? -1.324 -44.156 -9.148 1 88.38 413 GLU B O 1
ATOM 6667 N N . VAL B 1 414 ? 0.171 -42.688 -9.852 1 88.25 414 VAL B N 1
ATOM 6668 C CA . VAL B 1 414 ? -0.236 -42.812 -11.25 1 88.25 414 VAL B CA 1
ATOM 6669 C C . VAL B 1 414 ? 0.027 -44.219 -11.742 1 88.25 414 VAL B C 1
ATOM 6671 O O . VAL B 1 414 ? -0.837 -44.844 -12.375 1 88.25 414 VAL B O 1
ATOM 6674 N N . GLU B 1 415 ? 1.208 -44.688 -11.438 1 88.31 415 GLU B N 1
ATOM 6675 C CA . GLU B 1 415 ? 1.579 -46 -11.875 1 88.31 415 GLU B CA 1
ATOM 6676 C C . GLU B 1 415 ? 0.666 -47.062 -11.266 1 88.31 415 GLU B C 1
ATOM 6678 O O . GLU B 1 415 ? 0.249 -48 -11.945 1 88.31 415 GLU B O 1
ATOM 6683 N N . LYS B 1 416 ? 0.409 -46.938 -10.055 1 88.38 416 LYS B N 1
ATOM 6684 C CA . LYS B 1 416 ? -0.499 -47.844 -9.383 1 88.38 416 LYS B CA 1
ATOM 6685 C C . LYS B 1 416 ? -1.88 -47.844 -10.031 1 88.38 416 LYS B C 1
ATOM 6687 O O . LYS B 1 416 ? -2.498 -48.875 -10.219 1 88.38 416 LYS B O 1
ATOM 6692 N N . GLU B 1 417 ? -2.285 -46.688 -10.305 1 88.31 417 GLU B N 1
ATOM 6693 C CA . GLU B 1 417 ? -3.6 -46.531 -10.914 1 88.31 417 GLU B CA 1
ATOM 6694 C C . GLU B 1 417 ? -3.631 -47.156 -12.312 1 88.31 417 GLU B C 1
ATOM 6696 O O . GLU B 1 417 ? -4.625 -47.781 -12.703 1 88.31 417 GLU B O 1
ATOM 6701 N N . ARG B 1 418 ? -2.627 -46.938 -13.086 1 86.5 418 ARG B N 1
ATOM 6702 C CA . ARG B 1 418 ? -2.545 -47.5 -14.438 1 86.5 418 ARG B CA 1
ATOM 6703 C C . ARG B 1 418 ? -2.627 -49 -14.398 1 86.5 418 ARG B C 1
ATOM 6705 O O . ARG B 1 418 ? -3.293 -49.625 -15.234 1 86.5 418 ARG B O 1
ATOM 6712 N N . ARG B 1 419 ? -2.01 -49.625 -13.453 1 84.75 419 ARG B N 1
ATOM 6713 C CA . ARG B 1 419 ? -2.029 -51.062 -13.305 1 84.75 419 ARG B CA 1
ATOM 6714 C C . ARG B 1 419 ? -3.428 -51.562 -12.945 1 84.75 419 ARG B C 1
ATOM 6716 O O . ARG B 1 419 ? -3.869 -52.594 -13.438 1 84.75 419 ARG B O 1
ATOM 6723 N N . SER B 1 420 ? -4.023 -50.781 -12.164 1 82.69 420 SER B N 1
ATOM 6724 C CA . SER B 1 420 ? -5.371 -51.125 -11.742 1 82.69 420 SER B CA 1
ATOM 6725 C C . SER B 1 420 ? -6.359 -51.031 -12.898 1 82.69 420 SER B C 1
ATOM 6727 O O . SER B 1 420 ? -7.234 -51.875 -13.062 1 82.69 420 SER B O 1
ATOM 6729 N N . LEU B 1 421 ? -6.273 -50.062 -13.68 1 80.62 421 LEU B N 1
ATOM 6730 C CA . LEU B 1 421 ? -7.18 -49.812 -14.797 1 80.62 421 LEU B CA 1
ATOM 6731 C C . LEU B 1 421 ? -6.969 -50.844 -15.898 1 80.62 421 LEU B C 1
ATOM 6733 O O . LEU B 1 421 ? -7.922 -51.25 -16.578 1 80.62 421 LEU B O 1
ATOM 6737 N N . THR B 1 422 ? -5.762 -51.25 -16.109 1 73.25 422 THR B N 1
ATOM 6738 C CA . THR B 1 422 ? -5.445 -52.281 -17.094 1 73.25 422 THR B CA 1
ATOM 6739 C C . THR B 1 422 ? -6.004 -53.625 -16.656 1 73.25 422 THR B C 1
ATOM 6741 O O . THR B 1 422 ? -6.48 -54.406 -17.484 1 73.25 422 THR B O 1
ATOM 6744 N N . GLN B 1 423 ? -5.887 -53.812 -15.422 1 68.31 423 GLN B N 1
ATOM 6745 C CA . GLN B 1 423 ? -6.391 -55.094 -14.898 1 68.31 423 GLN B CA 1
ATOM 6746 C C . GLN B 1 423 ? -7.914 -55.156 -15.008 1 68.31 423 GLN B C 1
ATOM 6748 O O . GLN B 1 423 ? -8.477 -56.219 -15.227 1 68.31 423 GLN B O 1
ATOM 6753 N N . THR B 1 424 ? -8.539 -54.125 -14.805 1 60.47 424 THR B N 1
ATOM 6754 C CA . THR B 1 424 ? -9.992 -54.125 -14.898 1 60.47 424 THR B CA 1
ATOM 6755 C C . THR B 1 424 ? -10.445 -54.188 -16.359 1 60.47 424 THR B C 1
ATOM 6757 O O . THR B 1 424 ? -11.586 -54.531 -16.641 1 60.47 424 THR B O 1
ATOM 6760 N N . SER B 1 425 ? -9.633 -53.656 -17.25 1 48.5 425 SER B N 1
ATOM 6761 C CA . SER B 1 425 ? -9.992 -53.75 -18.656 1 48.5 425 SER B CA 1
ATOM 6762 C C . SER B 1 425 ? -9.875 -55.188 -19.156 1 48.5 425 SER B C 1
ATOM 6764 O O . SER B 1 425 ? -10.383 -55.5 -20.234 1 48.5 425 SER B O 1
ATOM 6766 N N . LYS B 1 426 ? -8.977 -56.062 -18.719 1 45.41 426 LYS B N 1
ATOM 6767 C CA . LYS B 1 426 ? -8.891 -57.438 -19.188 1 45.41 426 LYS B CA 1
ATOM 6768 C C . LYS B 1 426 ? -10.078 -58.25 -18.688 1 45.41 426 LYS B C 1
ATOM 6770 O O . LYS B 1 426 ? -10.164 -59.469 -18.969 1 45.41 426 LYS B O 1
ATOM 6775 N N . LEU B 1 427 ? -10.875 -57.781 -17.719 1 30.12 427 LEU B N 1
ATOM 6776 C CA . LEU B 1 427 ? -12.055 -58.625 -17.609 1 30.12 427 LEU B CA 1
ATOM 6777 C C . LEU B 1 427 ? -13.07 -58.281 -18.703 1 30.12 427 LEU B C 1
ATOM 6779 O O . LEU B 1 427 ? -13.336 -57.125 -18.969 1 30.12 427 LEU B O 1
#

Radius of gyration: 31.67 Å; Cα contacts (8 Å, |Δi|>4): 1970; chains: 2; bounding box: 63×109×68 Å

Organism: Lymnaea stagnalis (NCBI:txid6523)

InterPro domains:
  IPR001466 Beta-lactamase-related [PF00144] (33-371)
  IPR012338 Beta-lactamase/transpeptidase-like [G3DSA:3.40.710.10] (12-397)
  IPR012338 Beta-lactamase/transpeptidase-like [SSF56601] (19-374)
  IPR052907 Beta-lactamase/esterase domain-containing protein [PTHR43319] (12-402)

Foldseek 3Di:
DPPPPDDWWAKDDAAAPLQVVLSVLRRVCVVVVVAAWKWKWKDFLQHTGDTMITHALEPVVRHIQDSFAKEWFFQLLLQLLLLLVLLCVVVVLFDQCDQLCVQVVLLPAAPSRRPGLQLLLLQQSQPQFAPDAAALLCVPVPVVVVVNSNSHGHRNDDGPPAHAHRQFCSLVSSQCSCLRSPPVSGGSQVSCCVPPCVVLVQFKGQADALVSLVRYGQADEDDDDPVLVVVLVVLQQAAVVLQCRRVCDHVQCPDPRSCSDSSNLRRRRSRTNMMGGQHSLNSCLLCLLNQQDHPHDGSHGNVSSVQQFDFDDFDQHRRNRFTFTGGRSWTWKWKDWDLDIGTWITDHRFQQWTWTHHNVRSMTMTMGGSHGYRCCSPVVDHPCVSSVVSSVVSVCVVVVHDTDMDIDGHPVVVVVSNVVSVVVVVD/DPPPPDDWWAKDDAAAPLQVVLSVLRRVCVVVVVAAWKWKWKDFLQHTGDTMITHALEPVVRHIQDSFFKEWFFQLLLQLLLLLVLLCVVVVLFDQCDQLCVQPVLLPAAPSRRPGLQLLLLQQSLPQFAPDAAALLCVPVPVVVVVNSNSHGHRNDDGPPAHAHRQFCSLVSSQCSCLRSPPVSHGSQVSCCVPPCVVLVQFKGQADALVSLVRYGQADEDDDDPVLVVVLVVLQQAAVVLQCRRVCDHVQCPDPRSCSDSSNLRRRGSRTNMMGGQHSLNSCLLCLLNQQDHPHDGSHGNVSSVQQFDFDDFDQHRRNRFTFTGGRSWTWKWKDWPLDIGTWITDHRFQQWTWTHDNVRSMTMTMGGSHGYRCCSPVVDHPCVSSVVSSVVSVCVVVVHDTDMDIDGHPVVVVVVNVVSVVVVVD